Protein AF-0000000077426190 (afdb_homodimer)

Organism: Phakopsora pachyrhizi (NCBI:txid170000)

Foldseek 3Di:
DFLQFQWKWFWAFDQDDQDPVRPRPGDTATETEHQAQDGGQQQDFDDDPDPPAQGDDDFWKDFAPVVFVVVVLCVVLVFDWAFPPPPCQQEWEFELQQDIDDRVVRVVLLVLLCCQQQPQLLCCLVPPVLLVVLVPPPPDPPDDPPDDDPPPPDVCPPVVPSNPQNLAFQCNQCPPCVHTCSNPPPVDPVCNLVSVQSNQQCLLVQLAGRRFFHSNCPNVFDDHHDGMITRLSGCRVSRVSVVVVCVVVVHYYHYSWAWQAWEQDPVVRWIKTKIARRVVVPDDPDDCPDDDCCVVRSIDIDTHQFIARNFALLLCLVPQQPRYVVGDDLLLLLLSLQWDFGAKKKKKFFAPDALFDLPRFKYKYFFNDDPVPPPPPPPPPPPPPPPDDPPPDPDDDPPCPPPPPPVVPLPPPPPPVPPDLVVLLRQLRVGMWMKGACCVVHVTRMIMIIQGHRNLSSLQVDDQVSVQVSVLVSVCSRNVGPDDGDGTPDMDIDNQCPPSRRNGQWTGWTGFAPPDPVPPVCLVPPPPRSVSSSVVSNRHTHDLVSLCVNQDADSVLRYGYFYLSNDSHPTRHSSRSVVSVVVSVVSVCVVPVPPD/DFLQAQWKWFWAFDQDDQDPVRPRPGDTATETEHQAQDGGQQQDFDDDPDPPAQGDDDFWKDFADVVFVVVVLCVVLVFDWAFPPPPCQQEWEFELQQDIDDRVVRVVLLVLLCCQQQPQLLCCLVPPVLLVVLVDDVPDPPDDPPDDDPPVPDVCPPVVPSPPQNLAFQCNQCPPCVHTCSNPPPVDPVCNLVSVQSNQQCLLVQLAGRRFFHSNCPNVFDDHHDGMITRLSGCRVSRVSVVVVCVVVPHYYHYSWAWQAWEQDPVVRWIKTKIARRVVVPPDPDDCPDDDCCVVRSIDIDTHQFIARNFALLLCLVPQQPRYVVGDDLLLLLLSLQWDFGAKKKKKFFAPDALFDLPRFKYKYFFNDDPPPPPPPPPPPPPPPPPDDPPPPPDPDPDCPPPPPPVVPLPPPPPPVPPDLVVLLRQLRVGMWMKGACCVVHVTRMIMIIQGHRNLSSLQVDDQVSVQVSVLVSCCSRNVGPDDGDGGPDMDIDNQCPPSRRNGQWTGWTGFAPPDPVVPVCLVPPPPRSVSSSVVSNRHTHDLVSLCVNQDADSVLRYGYFYLSNDSHPTRHSSRSVVSVVVSVVSVCVVPVPPD

Secondary structure (DSSP, 8-state):
-GGGSSSEEEEEEE-----TTS----EEEEEEE-SSSSSSTT--EEPPSSTT---EES--EE---BT-HHHHHHHHTT---EE--STT--EEEE-TTS-BPPHHHHHHHHHHHHHIIIIIHHHHHHH-HHHHHTTS------------SGGGSGGGTTTTTGGGGTT-BHHHHHT-TTT-GGGTT---GGGHHHHHHHHHHTHHHHSS-TTTBBSTTTT-S---BS--EE-TTTTHHHHHHHHHHHHHTT-EEETTEEEEEEEE-TTT-PEEEEEEE-GGGSS---S-----------EEEEEESEEEE---HHHHHHHHHHHEESPPPHHHHHHHHHSEE--EEEEEEE-SS--S-TT-SEEEEPPP---TT---------------------------------SS--------TTS-HHHHHHHHTSS-EEEEE-HHHHSS-EEEEEEEHHHHHHHHTS-HHHHHHHHHHHHHHHH--SS-PPPPSEEEE--TTT-TTTSSS-EE-BPP--S---TT----TTS--HHHHHHHHTTSPP-THHHHHHHS-BTTTTEEE-SGGG-SSSTTSTHHHHHHHHHHHHHHHHHHHTT-/-GGGSSSEEEEEEE-----TTS----EEEEEEE-SSSSSSTT--EEPPSSTT---EES--EE---BT-HHHHHHHHTT---EE--STT--EEEE-TTS-BPPHHHHHHHHHHHHHIIIIIHHHHHHH-HHHHHTTS-TT---------SGGGSSTTTTTTTGGGGTT-BHHHHHT-TTT-GGGTT---GGGHHHHHHHHHHTHHHHSS-TTTBBSTTTT-S---BS--EE-TTTTHHHHHHHHHHHHHTT-EEETTEEEEEEEE-TTT-PEEEEEEE-GGGSS---S-----------EEEEEESEEEE---HHHHHHHHHHHEESPPPHHHHHHHHHSEE--EEEEEEE-SS--S-TT-SEEEEPPP---TT---------------------------------SS--------TTS-HHHHHHHHTSS-EEEEE-HHHHSS-EEEEEEEHHHHHHHHTS-HHHHHHHHHHHHHHHH--SSPPPPPSEEEE--TTT-TTTSSS-EE-BPP--S---TTS---TTS--HHHHHHHHTTSPP-THHHHHHHS-BTTTTEEE-SGGG-SSSTTSTHHHHHHHHHHHHHHHHHHHTT-

Nearest PDB structures (foldseek):
  5mbx-assembly1_A  TM=7.657E-01  e=1.603E-23  Mus musculus
  5lae-assembly1_A  TM=7.910E-01  e=3.169E-23  Mus musculus
  7oy0-assembly1_A-2  TM=7.481E-01  e=1.277E-23  Homo sapiens
  7oxl-assembly1_A-2  TM=7.812E-01  e=3.440E-22  Homo sapiens
  5lfo-assembly1_A  TM=7.514E-01  e=2.184E-22  Mus musculus

InterPro domains:
  IPR002937 Amine oxidase [PF01593] (1-588)
  IPR036188 FAD/NAD(P)-binding domain superfamily [G3DSA:3.50.50.60] (1-156)
  IPR036188 FAD/NAD(P)-binding domain superfamily [G3DSA:3.50.50.60] (511-596)
  IPR036188 FAD/NAD(P)-binding domain superfamily [SSF51905] (2-589)
  IPR050281 Flavin monoamine oxidase and related enzymes [PTHR10742] (1-592)

pLDDT: mean 73.96, std 25.02, range [17.58, 96.56]

Structure (mmCIF, N/CA/C/O backbone):
data_AF-0000000077426190-model_v1
#
loop_
_entity.id
_entity.type
_entity.pdbx_description
1 polymer 'Amine oxidase'
#
loop_
_atom_site.group_PDB
_atom_site.id
_atom_site.type_symbol
_atom_site.label_atom_id
_atom_site.label_alt_id
_atom_site.label_comp_id
_atom_site.label_asym_id
_atom_site.label_entity_id
_atom_site.label_seq_id
_atom_site.pdbx_PDB_ins_code
_atom_site.Cartn_x
_atom_site.Cartn_y
_atom_site.Cartn_z
_atom_site.occupancy
_atom_site.B_iso_or_equiv
_atom_site.auth_seq_id
_atom_site.auth_comp_id
_atom_site.auth_asym_id
_atom_site.auth_atom_id
_atom_site.pdbx_PDB_model_num
ATOM 1 N N . MET A 1 1 ? -5.074 -18.203 9.812 1 34.38 1 MET A N 1
ATOM 2 C CA . MET A 1 1 ? -5.418 -19.234 8.844 1 34.38 1 MET A CA 1
ATOM 3 C C . MET A 1 1 ? -6.039 -18.625 7.59 1 34.38 1 MET A C 1
ATOM 5 O O . MET A 1 1 ? -6.008 -19.234 6.516 1 34.38 1 MET A O 1
ATOM 9 N N . SER A 1 2 ? -6.602 -17.359 7.758 1 39.06 2 SER A N 1
ATOM 10 C CA . SER A 1 2 ? -7.559 -16.781 6.82 1 39.06 2 SER A CA 1
ATOM 11 C C . SER A 1 2 ? -6.938 -16.609 5.438 1 39.06 2 SER A C 1
ATOM 13 O O . SER A 1 2 ? -7.555 -16.938 4.426 1 39.06 2 SER A O 1
ATOM 15 N N . GLY A 1 3 ? -5.82 -16 5.387 1 39.69 3 GLY A N 1
ATOM 16 C CA . GLY A 1 3 ? -5.352 -15.695 4.043 1 39.69 3 GLY A CA 1
ATOM 17 C C . GLY A 1 3 ? -5.121 -16.922 3.191 1 39.69 3 GLY A C 1
ATOM 18 O O . GLY A 1 3 ? -5.145 -16.859 1.962 1 39.69 3 GLY A O 1
ATOM 19 N N . LEU A 1 4 ? -4.953 -17.984 3.916 1 38.72 4 LEU A N 1
ATOM 20 C CA . LEU A 1 4 ? -4.668 -19.219 3.195 1 38.72 4 LEU A CA 1
ATOM 21 C C . LEU A 1 4 ? -5.949 -20 2.922 1 38.72 4 LEU A C 1
ATOM 23 O O . LEU A 1 4 ? -5.934 -21 2.186 1 38.72 4 LEU A O 1
ATOM 27 N N . SER A 1 5 ? -7.066 -19.562 3.596 1 39.47 5 SER A N 1
ATOM 28 C CA . SER A 1 5 ? -8.352 -20.203 3.342 1 39.47 5 SER A CA 1
ATOM 29 C C . SER A 1 5 ? -9.203 -19.375 2.385 1 39.47 5 SER A C 1
ATOM 31 O O . SER A 1 5 ? -8.945 -18.172 2.195 1 39.47 5 SER A O 1
ATOM 33 N N . CYS A 1 6 ? -9.781 -19.938 1.296 1 40 6 CYS A N 1
ATOM 34 C CA . CYS A 1 6 ? -10.727 -19.281 0.404 1 40 6 CYS A CA 1
ATOM 35 C C . CYS A 1 6 ? -12.008 -18.906 1.143 1 40 6 CYS A C 1
ATOM 37 O O . CYS A 1 6 ? -13.094 -18.953 0.565 1 40 6 CYS A O 1
ATOM 39 N N . GLY A 1 7 ? -11.914 -18.672 2.443 1 46.66 7 GLY A N 1
ATOM 40 C CA . GLY A 1 7 ? -13.211 -18.547 3.088 1 46.66 7 GLY A CA 1
ATOM 41 C C . GLY A 1 7 ? -13.391 -17.234 3.826 1 46.66 7 GLY A C 1
ATOM 42 O O . GLY A 1 7 ? -12.633 -16.281 3.604 1 46.66 7 GLY A O 1
ATOM 43 N N . LEU A 1 8 ? -14.68 -17.062 4.18 1 47.75 8 LEU A N 1
ATOM 44 C CA . LEU A 1 8 ? -15.117 -15.977 5.047 1 47.75 8 LEU A CA 1
ATOM 45 C C . LEU A 1 8 ? -14.766 -16.266 6.5 1 47.75 8 LEU A C 1
ATOM 47 O O . LEU A 1 8 ? -14.922 -17.391 6.973 1 47.75 8 LEU A O 1
ATOM 51 N N . GLU A 1 9 ? -13.836 -15.453 7.055 1 51.62 9 GLU A N 1
ATOM 52 C CA . GLU A 1 9 ? -13.688 -15.5 8.508 1 51.62 9 GLU A CA 1
ATOM 53 C C . GLU A 1 9 ? -14.68 -14.57 9.195 1 51.62 9 GLU A C 1
ATOM 55 O O . GLU A 1 9 ? -14.766 -13.383 8.867 1 51.62 9 GLU A O 1
ATOM 60 N N . LEU A 1 10 ? -15.75 -15.266 9.797 1 47.53 10 LEU A N 1
ATOM 61 C CA . LEU A 1 10 ? -16.797 -14.555 10.516 1 47.53 10 LEU A CA 1
ATOM 62 C C . LEU A 1 10 ? -16.453 -14.414 11.992 1 47.53 10 LEU A C 1
ATOM 64 O O . LEU A 1 10 ? -16 -15.375 12.625 1 47.53 10 LEU A O 1
ATOM 68 N N . LEU A 1 11 ? -16.219 -13.109 12.523 1 47.38 11 LEU A N 1
ATOM 69 C CA . LEU A 1 11 ? -15.867 -12.867 13.922 1 47.38 11 LEU A CA 1
ATOM 70 C C . LEU A 1 11 ? -17.078 -12.359 14.703 1 47.38 11 LEU A C 1
ATOM 72 O O . LEU A 1 11 ? -17.797 -11.477 14.242 1 47.38 11 LEU A O 1
ATOM 76 N N . ASN A 1 12 ? -17.734 -13.133 15.648 1 35 12 ASN A N 1
ATOM 77 C CA . ASN A 1 12 ? -18.703 -12.641 16.625 1 35 12 ASN A CA 1
ATOM 78 C C . ASN A 1 12 ? -18.016 -12.336 17.969 1 35 12 ASN A C 1
ATOM 80 O O . ASN A 1 12 ? -17.281 -13.164 18.5 1 35 12 ASN A O 1
ATOM 84 N N . SER A 1 13 ? -17.922 -10.984 18.25 1 36.66 13 SER A N 1
ATOM 85 C CA . SER A 1 13 ? -17.375 -10.602 19.547 1 36.66 13 SER A CA 1
ATOM 86 C C . SER A 1 13 ? -18.203 -11.172 20.688 1 36.66 13 SER A C 1
ATOM 88 O O . SER A 1 13 ? -19.438 -11.133 20.641 1 36.66 13 SER A O 1
ATOM 90 N N . ARG A 1 14 ? -17.891 -12.273 21.203 1 36.06 14 ARG A N 1
ATOM 91 C CA . ARG A 1 14 ? -18.578 -12.656 22.438 1 36.06 14 ARG A CA 1
ATOM 92 C C . ARG A 1 14 ? -17.828 -12.125 23.656 1 36.06 14 ARG A C 1
ATOM 94 O O . ARG A 1 14 ? -16.594 -12.172 23.703 1 36.06 14 ARG A O 1
ATOM 101 N N . HIS A 1 15 ? -18.406 -11.125 24.234 1 34.28 15 HIS A N 1
ATOM 102 C CA . HIS A 1 15 ? -17.906 -10.766 25.562 1 34.28 15 HIS A CA 1
ATOM 103 C C . HIS A 1 15 ? -17.922 -11.953 26.5 1 34.28 15 HIS A C 1
ATOM 105 O O . HIS A 1 15 ? -18.984 -12.523 26.781 1 34.28 15 HIS A O 1
ATOM 111 N N . ARG A 1 16 ? -17.172 -12.969 26.25 1 34.31 16 ARG A N 1
ATOM 112 C CA . ARG A 1 16 ? -17.266 -13.914 27.344 1 34.31 16 ARG A CA 1
ATOM 113 C C . ARG A 1 16 ? -16.797 -13.289 28.656 1 34.31 16 ARG A C 1
ATOM 115 O O . ARG A 1 16 ? -15.992 -12.352 28.641 1 34.31 16 ARG A O 1
ATOM 122 N N . GLY A 1 17 ? -17.438 -13.859 29.859 1 31.78 17 GLY A N 1
ATOM 123 C CA . GLY A 1 17 ? -17.25 -13.578 31.266 1 31.78 17 GLY A CA 1
ATOM 124 C C . GLY A 1 17 ? -15.797 -13.375 31.656 1 31.78 17 GLY A C 1
ATOM 125 O O . GLY A 1 17 ? -14.898 -13.594 30.828 1 31.78 17 GLY A O 1
ATOM 126 N N . GLU A 1 18 ? -15.602 -13.25 33.094 1 35.25 18 GLU A N 1
ATOM 127 C CA . GLU A 1 18 ? -14.539 -13.016 34.062 1 35.25 18 GLU A CA 1
ATOM 128 C C . GLU A 1 18 ? -13.398 -14.016 33.906 1 35.25 18 GLU A C 1
ATOM 130 O O . GLU A 1 18 ? -13.594 -15.227 34 1 35.25 18 GLU A O 1
ATOM 135 N N . GLY A 1 19 ? -12.625 -13.82 32.906 1 35.25 19 GLY A N 1
ATOM 136 C CA . GLY A 1 19 ? -11.5 -14.703 33.188 1 35.25 19 GLY A CA 1
ATOM 137 C C . GLY A 1 19 ? -11.031 -14.648 34.625 1 35.25 19 GLY A C 1
ATOM 138 O O . GLY A 1 19 ? -11.484 -13.805 35.406 1 35.25 19 GLY A O 1
ATOM 139 N N . ALA A 1 20 ? -10.445 -15.719 35.25 1 35.97 20 ALA A N 1
ATOM 140 C CA . ALA A 1 20 ? -10.023 -15.727 36.625 1 35.97 20 ALA A CA 1
ATOM 141 C C . ALA A 1 20 ? -9.492 -14.359 37.062 1 35.97 20 ALA A C 1
ATOM 143 O O . ALA A 1 20 ? -9.68 -13.938 38.188 1 35.97 20 ALA A O 1
ATOM 144 N N . ASP A 1 21 ? -8.508 -13.781 36.312 1 38.62 21 ASP A N 1
ATOM 145 C CA . ASP A 1 21 ? -7.898 -12.562 36.844 1 38.62 21 ASP A CA 1
ATOM 146 C C . ASP A 1 21 ? -8.719 -11.336 36.438 1 38.62 21 ASP A C 1
ATOM 148 O O . ASP A 1 21 ? -8.281 -10.195 36.656 1 38.62 21 ASP A O 1
ATOM 152 N N . GLY A 1 22 ? -9.922 -11.375 36.062 1 40.72 22 GLY A N 1
ATOM 153 C CA . GLY A 1 22 ? -10.789 -10.234 35.844 1 40.72 22 GLY A CA 1
ATOM 154 C C . GLY A 1 22 ? -10.609 -9.602 34.469 1 40.72 22 GLY A C 1
ATOM 155 O O . GLY A 1 22 ? -11.227 -8.578 34.156 1 40.72 22 GLY A O 1
ATOM 156 N N . LYS A 1 23 ? -9.469 -9.883 33.844 1 41.5 23 LYS A N 1
ATOM 157 C CA . LYS A 1 23 ? -9.242 -9.195 32.594 1 41.5 23 LYS A CA 1
ATOM 158 C C . LYS A 1 23 ? -10.117 -9.766 31.484 1 41.5 23 LYS A C 1
ATOM 160 O O . LYS A 1 23 ? -10.289 -10.984 31.391 1 41.5 23 LYS A O 1
ATOM 165 N N . TRP A 1 24 ? -11.07 -9.078 31.078 1 38.72 24 TRP A N 1
ATOM 166 C CA . TRP A 1 24 ? -12.008 -9.344 30 1 38.72 24 TRP A CA 1
ATOM 167 C C . TRP A 1 24 ? -11.273 -9.719 28.719 1 38.72 24 TRP A C 1
ATOM 169 O O . TRP A 1 24 ? -10.391 -8.992 28.266 1 38.72 24 TRP A O 1
ATOM 179 N N . GLN A 1 25 ? -10.828 -10.945 28.641 1 46 25 GLN A N 1
ATOM 180 C CA . GLN A 1 25 ? -10.266 -11.258 27.328 1 46 25 GLN A CA 1
ATOM 181 C C . GLN A 1 25 ? -11.367 -11.398 26.281 1 46 25 GLN A C 1
ATOM 183 O O . GLN A 1 25 ? -12.281 -12.203 26.438 1 46 25 GLN A O 1
ATOM 188 N N . LYS A 1 26 ? -11.844 -10.398 25.719 1 52.44 26 LYS A N 1
ATOM 189 C CA . LYS A 1 26 ? -12.789 -10.477 24.609 1 52.44 26 LYS A CA 1
ATOM 190 C C . LYS A 1 26 ? -12.359 -11.531 23.594 1 52.44 26 LYS A C 1
ATOM 192 O O . LYS A 1 26 ? -11.188 -11.578 23.203 1 52.44 26 LYS A O 1
ATOM 197 N N . ARG A 1 27 ? -13.25 -12.703 23.656 1 62.97 27 ARG A N 1
ATOM 198 C CA . ARG A 1 27 ? -12.961 -13.797 22.734 1 62.97 27 ARG A CA 1
ATOM 199 C C . ARG A 1 27 ? -13.836 -13.727 21.5 1 62.97 27 ARG A C 1
ATOM 201 O O . ARG A 1 27 ? -14.961 -13.227 21.547 1 62.97 27 ARG A O 1
ATOM 208 N N . PHE A 1 28 ? -13.242 -13.789 20.312 1 74.5 28 PHE A N 1
ATOM 209 C CA . PHE A 1 28 ? -13.93 -13.859 19.031 1 74.5 28 PHE A CA 1
ATOM 210 C C . PHE A 1 28 ? -14.312 -15.297 18.703 1 74.5 28 PHE A C 1
ATOM 212 O O . PHE A 1 28 ? -13.547 -16.234 18.969 1 74.5 28 PHE A O 1
ATOM 219 N N . ARG A 1 29 ? -15.633 -15.523 18.484 1 81.56 29 ARG A N 1
ATOM 220 C CA . ARG A 1 29 ? -15.977 -16.766 17.797 1 81.56 29 ARG A CA 1
ATOM 221 C C . ARG A 1 29 ? -15.711 -16.656 16.297 1 81.56 29 ARG A C 1
ATOM 223 O O . ARG A 1 29 ? -16.266 -15.766 15.633 1 81.56 29 ARG A O 1
ATOM 230 N N . VAL A 1 30 ? -14.82 -17.5 15.867 1 86.38 30 VAL A N 1
ATOM 231 C CA . VAL A 1 30 ? -14.398 -17.391 14.477 1 86.38 30 VAL A CA 1
ATOM 232 C C . VAL A 1 30 ? -14.859 -18.625 13.695 1 86.38 30 VAL A C 1
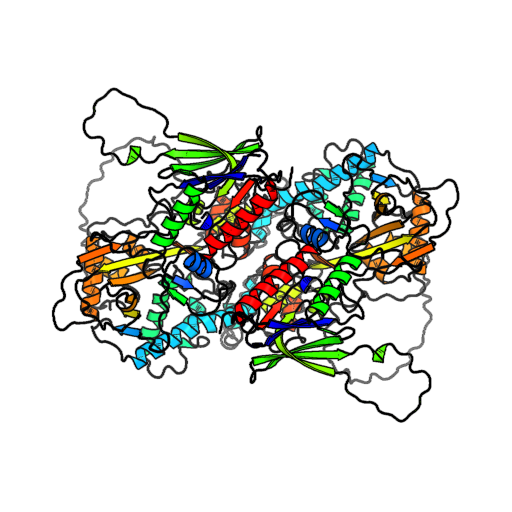ATOM 234 O O . VAL A 1 30 ? -14.711 -19.75 14.156 1 86.38 30 VAL A O 1
ATOM 237 N N . GLN A 1 31 ? -15.484 -18.406 12.586 1 88.38 31 GLN A N 1
ATOM 238 C CA . GLN A 1 31 ? -15.898 -19.484 11.688 1 88.38 31 GLN A CA 1
ATOM 239 C C . GLN A 1 31 ? -15.305 -19.281 10.297 1 88.38 31 GLN A C 1
ATOM 241 O O . GLN A 1 31 ? -15.156 -18.156 9.836 1 88.38 31 GLN A O 1
ATOM 246 N N . ILE A 1 32 ? -14.984 -20.422 9.648 1 89.31 32 ILE A N 1
ATOM 247 C CA . ILE A 1 32 ? -14.477 -20.406 8.281 1 89.31 32 ILE A CA 1
ATOM 248 C C . ILE A 1 32 ? -15.438 -21.172 7.371 1 89.31 32 ILE A C 1
ATOM 250 O O . ILE A 1 32 ? -15.867 -22.281 7.699 1 89.31 32 ILE A O 1
ATOM 254 N N . VAL A 1 33 ? -15.852 -20.562 6.309 1 89.81 33 VAL A N 1
ATOM 255 C CA . VAL A 1 33 ? -16.672 -21.203 5.297 1 89.81 33 VAL A CA 1
ATOM 256 C C . VAL A 1 33 ? -15.836 -21.5 4.059 1 89.81 33 VAL A C 1
ATOM 258 O O . VAL A 1 33 ? -15.219 -20.609 3.48 1 89.81 33 VAL A O 1
ATOM 261 N N . GLU A 1 34 ? -15.75 -22.734 3.699 1 89.5 34 GLU A N 1
ATOM 262 C CA . GLU A 1 34 ? -14.969 -23.219 2.561 1 89.5 34 GLU A CA 1
ATOM 263 C C . GLU A 1 34 ? -15.828 -24.016 1.589 1 89.5 34 GLU A C 1
ATOM 265 O O . GLU A 1 34 ? -16.562 -24.906 1.999 1 89.5 34 GLU A O 1
ATOM 270 N N . ALA A 1 35 ? -15.766 -23.609 0.354 1 90.5 35 ALA A N 1
ATOM 271 C CA . ALA A 1 35 ? -16.594 -24.25 -0.662 1 90.5 35 ALA A CA 1
ATOM 272 C C . ALA A 1 35 ? -16.094 -25.672 -0.938 1 90.5 35 ALA A C 1
ATOM 274 O O . ALA A 1 35 ? -16.891 -26.562 -1.279 1 90.5 35 ALA A O 1
ATOM 275 N N . ARG A 1 36 ? -14.844 -25.906 -0.743 1 88 36 ARG A N 1
ATOM 276 C CA . ARG A 1 36 ? -14.227 -27.188 -1.028 1 88 36 ARG A CA 1
ATOM 277 C C . ARG A 1 36 ? -14.438 -28.172 0.128 1 88 36 ARG A C 1
ATOM 279 O O . ARG A 1 36 ? -14.922 -27.781 1.193 1 88 36 ARG A O 1
ATOM 286 N N . ASP A 1 37 ? -14.133 -29.438 -0.072 1 86.94 37 ASP A N 1
ATOM 287 C CA . ASP A 1 37 ? -14.25 -30.484 0.948 1 86.94 37 ASP A CA 1
ATOM 288 C C . ASP A 1 37 ? -12.953 -30.625 1.738 1 86.94 37 ASP A C 1
ATOM 290 O O . ASP A 1 37 ? -12.766 -31.625 2.441 1 86.94 37 ASP A O 1
ATOM 294 N N . ARG A 1 38 ? -12.094 -29.672 1.536 1 82.62 38 ARG A N 1
ATOM 295 C CA . ARG A 1 38 ? -10.797 -29.672 2.203 1 82.62 38 ARG A CA 1
ATOM 296 C C . ARG A 1 38 ? -10.383 -28.281 2.629 1 82.62 38 ARG A C 1
ATOM 298 O O . ARG A 1 38 ? -10.93 -27.281 2.141 1 82.62 38 ARG A O 1
ATOM 305 N N . PHE A 1 39 ? -9.258 -28.25 3.473 1 78.69 39 PHE A N 1
ATOM 306 C CA . PHE A 1 39 ? -8.641 -27 3.887 1 78.69 39 PHE A CA 1
ATOM 307 C C . PHE A 1 39 ? -7.566 -26.562 2.895 1 78.69 39 PHE A C 1
ATOM 309 O O . PHE A 1 39 ? -7.035 -27.391 2.152 1 78.69 39 PHE A O 1
ATOM 316 N N . GLY A 1 40 ? -7.348 -25.25 2.9 1 80.19 40 GLY A N 1
ATOM 317 C CA . GLY A 1 40 ? -6.133 -24.797 2.244 1 80.19 40 GLY A CA 1
ATOM 318 C C . GLY A 1 40 ? -6.398 -24 0.983 1 80.19 40 GLY A C 1
ATOM 319 O O . GLY A 1 40 ? -5.469 -23.484 0.355 1 80.19 40 GLY A O 1
ATOM 320 N N . GLY A 1 41 ? -7.652 -23.875 0.563 1 81.25 41 GLY A N 1
ATOM 321 C CA . GLY A 1 41 ? -7.957 -23.078 -0.618 1 81.25 41 GLY A CA 1
ATOM 322 C C . GLY A 1 41 ? -7.238 -23.562 -1.863 1 81.25 41 GLY A C 1
ATOM 323 O O . GLY A 1 41 ? -7.355 -24.734 -2.232 1 81.25 41 GLY A O 1
ATOM 324 N N . ARG A 1 42 ? -6.34 -22.75 -2.346 1 81 42 ARG A N 1
ATOM 325 C CA . ARG A 1 42 ? -5.645 -23.094 -3.578 1 81 42 ARG A CA 1
ATOM 326 C C . ARG A 1 42 ? -4.375 -23.891 -3.281 1 81 42 ARG A C 1
ATOM 328 O O . ARG A 1 42 ? -3.686 -24.328 -4.199 1 81 42 ARG A O 1
ATOM 335 N N . ILE A 1 43 ? -4.137 -24.031 -2.033 1 80.38 43 ILE A N 1
ATOM 336 C CA . ILE A 1 43 ? -3.074 -24.953 -1.659 1 80.38 43 ILE A CA 1
ATOM 337 C C . ILE A 1 43 ? -3.605 -26.391 -1.678 1 80.38 43 ILE A C 1
ATOM 339 O O . ILE A 1 43 ? -4.301 -26.812 -0.751 1 80.38 43 ILE A O 1
ATOM 343 N N . ASN A 1 44 ? -3.527 -27.016 -2.852 1 72.88 44 ASN A N 1
ATOM 344 C CA . ASN A 1 44 ? -4.055 -28.359 -3.025 1 72.88 44 ASN A CA 1
ATOM 345 C C . ASN A 1 44 ? -2.941 -29.406 -3.027 1 72.88 44 ASN A C 1
ATOM 347 O O . ASN A 1 44 ? -2.01 -29.312 -3.828 1 72.88 44 ASN A O 1
ATOM 351 N N . SER A 1 45 ? -2.855 -30.109 -1.947 1 62.62 45 SER A N 1
ATOM 352 C CA . SER A 1 45 ? -1.896 -31.203 -1.994 1 62.62 45 SER A CA 1
ATOM 353 C C . SER A 1 45 ? -2.594 -32.531 -2.23 1 62.62 45 SER A C 1
ATOM 355 O O . SER A 1 45 ? -3.562 -32.875 -1.541 1 62.62 45 SER A O 1
ATOM 357 N N . SER A 1 46 ? -2.555 -33 -3.498 1 59.84 46 SER A N 1
ATOM 358 C CA . SER A 1 46 ? -3.098 -34.312 -3.797 1 59.84 46 SER A CA 1
ATOM 359 C C . SER A 1 46 ? -2.266 -35.406 -3.145 1 59.84 46 SER A C 1
ATOM 361 O O . SER A 1 46 ? -1.044 -35.281 -3.033 1 59.84 46 SER A O 1
ATOM 363 N N . ARG A 1 47 ? -3 -36.281 -2.424 1 59.88 47 ARG A N 1
ATOM 364 C CA . ARG A 1 47 ? -2.346 -37.438 -1.789 1 59.88 47 ARG A CA 1
ATOM 365 C C . ARG A 1 47 ? -2.027 -38.531 -2.809 1 59.88 47 ARG A C 1
ATOM 367 O O . ARG A 1 47 ? -2.818 -38.781 -3.721 1 59.88 47 ARG A O 1
ATOM 374 N N . TRP A 1 48 ? -0.726 -38.812 -2.9 1 60.97 48 TRP A N 1
ATOM 375 C CA . TRP A 1 48 ? -0.365 -40 -3.676 1 60.97 48 TRP A CA 1
ATOM 376 C C . TRP A 1 48 ? -1.126 -41.219 -3.182 1 60.97 48 TRP A C 1
ATOM 378 O O . TRP A 1 48 ? -1.596 -41.25 -2.043 1 60.97 48 TRP A O 1
ATOM 388 N N . SER A 1 49 ? -1.592 -42.062 -4.145 1 50.16 49 SER A N 1
ATOM 389 C CA . SER A 1 49 ? -2.295 -43.312 -3.807 1 50.16 49 SER A CA 1
ATOM 390 C C . SER A 1 49 ? -1.542 -44.094 -2.744 1 50.16 49 SER A C 1
ATOM 392 O O . SER A 1 49 ? -2.15 -44.812 -1.96 1 50.16 49 SER A O 1
ATOM 394 N N . ILE A 1 50 ? -0.278 -44.156 -2.875 1 46.44 50 ILE A N 1
ATOM 395 C CA . ILE A 1 50 ? 0.416 -45.031 -1.939 1 46.44 50 ILE A CA 1
ATOM 396 C C . ILE A 1 50 ? 0.425 -44.406 -0.549 1 46.44 50 ILE A C 1
ATOM 398 O O . ILE A 1 50 ? 0.696 -43.219 -0.406 1 46.44 50 ILE A O 1
ATOM 402 N N . GLU A 1 51 ? 0.02 -45.062 0.392 1 47.34 51 GLU A N 1
ATOM 403 C CA . GLU A 1 51 ? -0.16 -44.781 1.811 1 47.34 51 GLU A CA 1
ATOM 404 C C . GLU A 1 51 ? 1.052 -44.031 2.381 1 47.34 51 GLU A C 1
ATOM 406 O O . GLU A 1 51 ? 2.193 -44.406 2.111 1 47.34 51 GLU A O 1
ATOM 411 N N . GLY A 1 52 ? 0.985 -42.938 3.102 1 46.88 52 GLY A N 1
ATOM 412 C CA . GLY A 1 52 ? 1.941 -42.219 3.916 1 46.88 52 GLY A CA 1
ATOM 413 C C . GLY A 1 52 ? 2.596 -41.062 3.18 1 46.88 52 GLY A C 1
ATOM 414 O O . GLY A 1 52 ? 3.332 -40.281 3.775 1 46.88 52 GLY A O 1
ATOM 415 N N . ASP A 1 53 ? 2.592 -41.188 1.843 1 51.47 53 ASP A N 1
ATOM 416 C CA . ASP A 1 53 ? 3.457 -40.25 1.137 1 51.47 53 ASP A CA 1
ATOM 417 C C . ASP A 1 53 ? 2.76 -38.906 0.941 1 51.47 53 ASP A C 1
ATOM 419 O O . ASP A 1 53 ? 1.555 -38.844 0.688 1 51.47 53 ASP A O 1
ATOM 423 N N . THR A 1 54 ? 3.447 -37.938 1.468 1 53.06 54 THR A N 1
ATOM 424 C CA . THR A 1 54 ? 3.039 -36.562 1.499 1 53.06 54 THR A CA 1
ATOM 425 C C . THR A 1 54 ? 2.803 -36.031 0.086 1 53.06 54 THR A C 1
ATOM 427 O O . THR A 1 54 ? 3.506 -36.406 -0.85 1 53.06 54 THR A O 1
ATOM 430 N N . GLY A 1 55 ? 1.571 -35.656 -0.14 1 53.03 55 GLY A N 1
ATOM 431 C CA . GLY A 1 55 ? 1.01 -35.094 -1.355 1 53.03 55 GLY A CA 1
ATOM 432 C C . GLY A 1 55 ? 1.864 -34 -1.949 1 53.03 55 GLY A C 1
ATOM 433 O O . GLY A 1 55 ? 2.6 -33.312 -1.229 1 53.03 55 GLY A O 1
ATOM 434 N N . LEU A 1 56 ? 2.424 -34.344 -3.191 1 53.62 56 LEU A N 1
ATOM 435 C CA . LEU A 1 56 ? 3.047 -33.281 -3.967 1 53.62 56 LEU A CA 1
ATOM 436 C C . LEU A 1 56 ? 1.994 -32.469 -4.691 1 53.62 56 LEU A C 1
ATOM 438 O O . LEU A 1 56 ? 0.973 -33 -5.133 1 53.62 56 LEU A O 1
ATOM 442 N N . GLY A 1 57 ? 1.747 -31.141 -4.328 1 54.94 57 GLY A N 1
ATOM 443 C CA . GLY A 1 57 ? 0.713 -30.312 -4.93 1 54.94 57 GLY A CA 1
ATOM 444 C C . GLY A 1 57 ? 1.224 -28.953 -5.395 1 54.94 57 GLY A C 1
ATOM 445 O O . GLY A 1 57 ? 2.34 -28.859 -5.902 1 54.94 57 GLY A O 1
ATOM 446 N N . SER A 1 58 ? 0.382 -27.922 -5.207 1 57.56 58 SER A N 1
ATOM 447 C CA . SER A 1 58 ? 0.321 -26.609 -5.82 1 57.56 58 SER A CA 1
ATOM 448 C C . SER A 1 58 ? 1.465 -25.719 -5.34 1 57.56 58 SER A C 1
ATOM 450 O O . SER A 1 58 ? 2.182 -25.125 -6.152 1 57.56 58 SER A O 1
ATOM 452 N N . TYR A 1 59 ? 1.636 -25.469 -4.082 1 60.19 59 TYR A N 1
ATOM 453 C CA . TYR A 1 59 ? 2.625 -24.5 -3.605 1 60.19 59 TYR A CA 1
ATOM 454 C C . TYR A 1 59 ? 3.668 -25.188 -2.727 1 60.19 59 TYR A C 1
ATOM 456 O O . TYR A 1 59 ? 3.322 -25.953 -1.827 1 60.19 59 TYR A O 1
ATOM 464 N N . CYS A 1 60 ? 4.969 -24.953 -3.119 1 76.31 60 CYS A N 1
ATOM 465 C CA . CYS A 1 60 ? 5.977 -25.641 -2.318 1 76.31 60 CYS A CA 1
ATOM 466 C C . CYS A 1 60 ? 7.141 -24.703 -1.994 1 76.31 60 CYS A C 1
ATOM 468 O O . CYS A 1 60 ? 8.094 -25.109 -1.328 1 76.31 60 CYS A O 1
ATOM 470 N N . PHE A 1 61 ? 6.941 -23.484 -2.396 1 86 61 PHE A N 1
ATOM 471 C CA . PHE A 1 61 ? 8.102 -22.609 -2.223 1 86 61 PHE A CA 1
ATOM 472 C C . PHE A 1 61 ? 7.832 -21.562 -1.153 1 86 61 PHE A C 1
ATOM 474 O O . PHE A 1 61 ? 6.699 -21.094 -0.995 1 86 61 PHE A O 1
ATOM 481 N N . ILE A 1 62 ? 8.812 -21.281 -0.381 1 89.31 62 ILE A N 1
ATOM 482 C CA . ILE A 1 62 ? 8.914 -20.031 0.37 1 89.31 62 ILE A CA 1
ATOM 483 C C . ILE A 1 62 ? 9.992 -19.141 -0.242 1 89.31 62 ILE A C 1
ATOM 485 O O . ILE A 1 62 ? 11.164 -19.531 -0.298 1 89.31 62 ILE A O 1
ATOM 489 N N . HIS A 1 63 ? 9.547 -17.984 -0.75 1 89.94 63 HIS A N 1
ATOM 490 C CA . HIS A 1 63 ? 10.477 -17.078 -1.418 1 89.94 63 HIS A CA 1
ATOM 491 C C . HIS A 1 63 ? 11.125 -16.109 -0.423 1 89.94 63 HIS A C 1
ATOM 493 O O . HIS A 1 63 ? 10.438 -15.281 0.179 1 89.94 63 HIS A O 1
ATOM 499 N N . GLY A 1 64 ? 12.445 -16.25 -0.212 1 89.56 64 GLY A N 1
ATOM 500 C CA . GLY A 1 64 ? 13.172 -15.406 0.732 1 89.56 64 GLY A CA 1
ATOM 501 C C . GLY A 1 64 ? 12.945 -15.805 2.178 1 89.56 64 GLY A C 1
ATOM 502 O O . GLY A 1 64 ? 11.82 -15.727 2.68 1 89.56 64 GLY A O 1
ATOM 503 N N . ILE A 1 65 ? 13.969 -16.156 2.881 1 89.5 65 ILE A N 1
ATOM 504 C CA . ILE A 1 65 ? 13.789 -16.688 4.234 1 89.5 65 ILE A CA 1
ATOM 505 C C . ILE A 1 65 ? 13.992 -15.562 5.25 1 89.5 65 ILE A C 1
ATOM 507 O O . ILE A 1 65 ? 13.602 -15.688 6.41 1 89.5 65 ILE A O 1
ATOM 511 N N . ASN A 1 66 ? 14.586 -14.445 4.816 1 86.19 66 ASN A N 1
ATOM 512 C CA . ASN A 1 66 ? 14.914 -13.391 5.773 1 86.19 66 ASN A CA 1
ATOM 513 C C . ASN A 1 66 ? 13.664 -12.672 6.266 1 86.19 66 ASN A C 1
ATOM 515 O O . ASN A 1 66 ? 12.992 -11.984 5.492 1 86.19 66 ASN A O 1
ATOM 519 N N . GLY A 1 67 ? 13.391 -12.859 7.539 1 85.62 67 GLY A N 1
ATOM 520 C CA . GLY A 1 67 ? 12.258 -12.172 8.141 1 85.62 67 GLY A CA 1
ATOM 521 C C . GLY A 1 67 ? 10.922 -12.656 7.617 1 85.62 67 GLY A C 1
ATOM 522 O O . GLY A 1 67 ? 9.906 -11.969 7.762 1 85.62 67 GLY A O 1
ATOM 523 N N . ASN A 1 68 ? 10.961 -13.734 6.992 1 90.44 68 ASN A N 1
ATOM 524 C CA . ASN A 1 68 ? 9.742 -14.297 6.406 1 90.44 68 ASN A CA 1
ATOM 525 C C . ASN A 1 68 ? 8.875 -14.977 7.461 1 90.44 68 ASN A C 1
ATOM 527 O O . ASN A 1 68 ? 9.305 -15.953 8.086 1 90.44 68 ASN A O 1
ATOM 531 N N . PRO A 1 69 ? 7.691 -14.453 7.648 1 87.94 69 PRO A N 1
ATOM 532 C CA . PRO A 1 69 ? 6.848 -15.008 8.711 1 87.94 69 PRO A CA 1
ATOM 533 C C . PRO A 1 69 ? 6.469 -16.469 8.461 1 87.94 69 PRO A C 1
ATOM 535 O O . PRO A 1 69 ? 6.133 -17.188 9.398 1 87.94 69 PRO A O 1
ATOM 538 N N . LEU A 1 70 ? 6.508 -16.953 7.27 1 90.06 70 LEU A N 1
ATOM 539 C CA . LEU A 1 70 ? 6.199 -18.344 6.98 1 90.06 70 LEU A CA 1
ATOM 540 C C . LEU A 1 70 ? 7.285 -19.266 7.527 1 90.06 70 LEU A C 1
ATOM 542 O O . LEU A 1 70 ? 7.016 -20.422 7.859 1 90.06 70 LEU A O 1
ATOM 546 N N . ILE A 1 71 ? 8.508 -18.734 7.562 1 90 71 ILE A N 1
ATOM 547 C CA . ILE A 1 71 ? 9.594 -19.516 8.156 1 90 71 ILE A CA 1
ATOM 548 C C . ILE A 1 71 ? 9.328 -19.719 9.641 1 90 71 ILE A C 1
ATOM 550 O O . ILE A 1 71 ? 9.5 -20.828 10.164 1 90 71 ILE A O 1
ATOM 554 N N . GLU A 1 72 ? 8.875 -18.641 10.25 1 87.44 72 GLU A N 1
ATOM 555 C CA . GLU A 1 72 ? 8.5 -18.75 11.656 1 87.44 72 GLU A CA 1
ATOM 556 C C . GLU A 1 72 ? 7.352 -19.734 11.852 1 87.44 72 GLU A C 1
ATOM 558 O O . GLU A 1 72 ? 7.328 -20.484 12.836 1 87.44 72 GLU A O 1
ATOM 563 N N . LEU A 1 73 ? 6.441 -19.672 10.984 1 88 73 LEU A N 1
ATOM 564 C CA . LEU A 1 73 ? 5.297 -20.562 11.055 1 88 73 LEU A CA 1
ATOM 565 C C . LEU A 1 73 ? 5.734 -22.016 10.898 1 88 73 LEU A C 1
ATOM 567 O O . LEU A 1 73 ? 5.246 -22.906 11.609 1 88 73 LEU A O 1
ATOM 571 N N . CYS A 1 74 ? 6.598 -22.281 9.945 1 91.06 74 CYS A N 1
ATOM 572 C CA . CYS A 1 74 ? 7.133 -23.625 9.75 1 91.06 74 CYS A CA 1
ATOM 573 C C . CYS A 1 74 ? 7.836 -24.125 11 1 91.06 74 CYS A C 1
ATOM 575 O O . CYS A 1 74 ? 7.684 -25.281 11.391 1 91.06 74 CYS A O 1
ATOM 577 N N . ASN A 1 75 ? 8.555 -23.219 11.633 1 91.31 75 ASN A N 1
ATOM 578 C CA . ASN A 1 75 ? 9.227 -23.578 12.875 1 91.31 75 ASN A CA 1
ATOM 579 C C . ASN A 1 75 ? 8.227 -23.891 13.992 1 91.31 75 ASN A C 1
ATOM 581 O O . ASN A 1 75 ? 8.391 -24.859 14.719 1 91.31 75 ASN A O 1
ATOM 585 N N . GLN A 1 76 ? 7.238 -23.094 14.07 1 90.06 76 GLN A N 1
ATOM 586 C CA . GLN A 1 76 ? 6.219 -23.25 15.102 1 90.06 76 GLN A CA 1
ATOM 587 C C . GLN A 1 76 ? 5.508 -24.594 14.969 1 90.06 76 GLN A C 1
ATOM 589 O O . GLN A 1 76 ? 5.156 -25.219 15.977 1 90.06 76 GLN A O 1
ATOM 594 N N . PHE A 1 77 ? 5.301 -25.062 13.805 1 90.5 77 PHE A N 1
ATOM 595 C CA . PHE A 1 77 ? 4.539 -26.281 13.578 1 90.5 77 PHE A CA 1
ATOM 596 C C . PHE A 1 77 ? 5.469 -27.438 13.227 1 90.5 77 PHE A C 1
ATOM 598 O O . PHE A 1 77 ? 5.008 -28.5 12.812 1 90.5 77 PHE A O 1
ATOM 605 N N . ASP A 1 78 ? 6.75 -27.219 13.312 1 91.69 78 ASP A N 1
ATOM 606 C CA . ASP A 1 78 ? 7.777 -28.234 13.102 1 91.69 78 ASP A CA 1
ATOM 607 C C . ASP A 1 78 ? 7.695 -28.812 11.688 1 91.69 78 ASP A C 1
ATOM 609 O O . ASP A 1 78 ? 7.641 -30.031 11.516 1 91.69 78 ASP A O 1
ATOM 613 N N . GLU A 1 79 ? 7.562 -27.984 10.758 1 89.56 79 GLU A N 1
ATOM 614 C CA . GLU A 1 79 ? 7.586 -28.375 9.352 1 89.56 79 GLU A CA 1
ATOM 615 C C . GLU A 1 79 ? 8.961 -28.156 8.742 1 89.56 79 GLU A C 1
ATOM 617 O O . GLU A 1 79 ? 9.492 -27.047 8.773 1 89.56 79 GLU A O 1
ATOM 622 N N . PRO A 1 80 ? 9.555 -29.188 8.203 1 89.56 80 PRO A N 1
ATOM 623 C CA . PRO A 1 80 ? 10.906 -29.047 7.652 1 89.56 80 PRO A CA 1
ATOM 624 C C . PRO A 1 80 ? 10.945 -28.219 6.375 1 89.56 80 PRO A C 1
ATOM 626 O O . PRO A 1 80 ? 9.969 -28.188 5.625 1 89.56 80 PRO A O 1
ATOM 629 N N . ILE A 1 81 ? 12.047 -27.562 6.113 1 90.19 81 ILE A N 1
ATOM 630 C CA . ILE A 1 81 ? 12.297 -26.812 4.891 1 90.19 81 ILE A CA 1
ATOM 631 C C . ILE A 1 81 ? 13.547 -27.344 4.199 1 90.19 81 ILE A C 1
ATOM 633 O O . ILE A 1 81 ? 14.438 -27.891 4.852 1 90.19 81 ILE A O 1
ATOM 637 N N . TYR A 1 82 ? 13.555 -27.297 2.9 1 89.12 82 TYR A N 1
ATOM 638 C CA . TYR A 1 82 ? 14.672 -27.766 2.094 1 89.12 82 TYR A CA 1
ATOM 639 C C . TYR A 1 82 ? 15.312 -26.625 1.324 1 89.12 82 TYR A C 1
ATOM 641 O O . TYR A 1 82 ? 14.633 -25.906 0.583 1 89.12 82 TYR A O 1
ATOM 649 N N . PHE A 1 83 ? 16.609 -26.391 1.643 1 85.62 83 PHE A N 1
ATOM 650 C CA . PHE A 1 83 ? 17.375 -25.391 0.907 1 85.62 83 PHE A CA 1
ATOM 651 C C . PHE A 1 83 ? 17.844 -25.938 -0.427 1 85.62 83 PHE A C 1
ATOM 653 O O . PHE A 1 83 ? 18.406 -27.047 -0.484 1 85.62 83 PHE A O 1
ATOM 660 N N . GLU A 1 84 ? 17.328 -25.359 -1.431 1 70.5 84 GLU A N 1
ATOM 661 C CA . GLU A 1 84 ? 17.844 -25.828 -2.709 1 70.5 84 GLU A CA 1
ATOM 662 C C . GLU A 1 84 ? 19.328 -25.453 -2.873 1 70.5 84 GLU A C 1
ATOM 664 O O . GLU A 1 84 ? 19.688 -24.297 -2.695 1 70.5 84 GLU A O 1
ATOM 669 N N . ASP A 1 85 ? 20.312 -26.172 -2.168 1 58.88 85 ASP A N 1
ATOM 670 C CA . ASP A 1 85 ? 21.75 -26 -2.117 1 58.88 85 ASP A CA 1
ATOM 671 C C . ASP A 1 85 ? 22.281 -25.406 -3.42 1 58.88 85 ASP A C 1
ATOM 673 O O . ASP A 1 85 ? 22.203 -26.031 -4.477 1 58.88 85 ASP A O 1
ATOM 677 N N . ASN A 1 86 ? 22.469 -24.031 -3.424 1 55.94 86 ASN A N 1
ATOM 678 C CA . ASN A 1 86 ? 22.953 -23.172 -4.492 1 55.94 86 ASN A CA 1
ATOM 679 C C . ASN A 1 86 ? 24.344 -23.609 -4.977 1 55.94 86 ASN A C 1
ATOM 681 O O . ASN A 1 86 ? 24.797 -23.172 -6.039 1 55.94 86 ASN A O 1
ATOM 685 N N . GLU A 1 87 ? 25.172 -24.156 -4.172 1 51.56 87 GLU A N 1
ATOM 686 C CA . GLU A 1 87 ? 26.531 -24.25 -4.676 1 51.56 87 GLU A CA 1
ATOM 687 C C . GLU A 1 87 ? 26.594 -25.062 -5.961 1 51.56 87 GLU A C 1
ATOM 689 O O . GLU A 1 87 ? 27.328 -24.719 -6.891 1 51.56 87 GLU A O 1
ATOM 694 N N . ASP A 1 88 ? 25.891 -26.219 -5.984 1 56.44 88 ASP A N 1
ATOM 695 C CA . ASP A 1 88 ? 26.031 -27.047 -7.18 1 56.44 88 ASP A CA 1
ATOM 696 C C . ASP A 1 88 ? 24.844 -26.875 -8.117 1 56.44 88 ASP A C 1
ATOM 698 O O . ASP A 1 88 ? 24.672 -27.625 -9.078 1 56.44 88 ASP A O 1
ATOM 702 N N . ASP A 1 89 ? 24.188 -25.688 -8.258 1 63.34 89 ASP A N 1
ATOM 703 C CA . ASP A 1 89 ? 23.094 -25.312 -9.156 1 63.34 89 ASP A CA 1
ATOM 704 C C . ASP A 1 89 ? 23.031 -26.234 -10.359 1 63.34 89 ASP A C 1
ATOM 706 O O . ASP A 1 89 ? 23.375 -25.844 -11.477 1 63.34 89 ASP A O 1
ATOM 710 N N . TYR A 1 90 ? 22.531 -27.516 -10.148 1 82.38 90 TYR A N 1
ATOM 711 C CA . TYR A 1 90 ? 22.484 -28.453 -11.273 1 82.38 90 TYR A CA 1
ATOM 712 C C . TYR A 1 90 ? 21.266 -28.188 -12.148 1 82.38 90 TYR A C 1
ATOM 714 O O . TYR A 1 90 ? 20.141 -28.406 -11.727 1 82.38 90 TYR A O 1
ATOM 722 N N . PHE A 1 91 ? 21.516 -27.516 -13.211 1 92.25 91 PHE A N 1
ATOM 723 C CA . PHE A 1 91 ? 20.516 -27.188 -14.234 1 92.25 91 PHE A CA 1
ATOM 724 C C . PHE A 1 91 ? 20.891 -27.828 -15.57 1 92.25 91 PHE A C 1
ATOM 726 O O . PHE A 1 91 ? 22.031 -27.688 -16.031 1 92.25 91 PHE A O 1
ATOM 733 N N . GLN A 1 92 ? 19.938 -28.594 -16.141 1 94.12 92 GLN A N 1
ATOM 734 C CA . GLN A 1 92 ? 20.219 -29.281 -17.391 1 94.12 92 GLN A CA 1
ATOM 735 C C . GLN A 1 92 ? 19.172 -28.953 -18.453 1 94.12 92 GLN A C 1
ATOM 737 O O . GLN A 1 92 ? 17.969 -29.062 -18.188 1 94.12 92 GLN A O 1
ATOM 742 N N . ILE A 1 93 ? 19.625 -28.5 -19.625 1 94.88 93 ILE A N 1
ATOM 743 C CA . ILE A 1 93 ? 18.734 -28.266 -20.75 1 94.88 93 ILE A CA 1
ATOM 744 C C . ILE A 1 93 ? 18.781 -29.453 -21.703 1 94.88 93 ILE A C 1
ATOM 746 O O . ILE A 1 93 ? 19.859 -29.938 -22.062 1 94.88 93 ILE A O 1
ATOM 750 N N . PHE A 1 94 ? 17.656 -29.953 -22.062 1 93.88 94 PHE A N 1
ATOM 751 C CA . PHE A 1 94 ? 17.531 -30.984 -23.078 1 93.88 94 PHE A CA 1
ATOM 752 C C . PHE A 1 94 ? 16.891 -30.438 -24.344 1 93.88 94 PHE A C 1
ATOM 754 O O . PHE A 1 94 ? 15.828 -29.828 -24.281 1 93.88 94 PHE A O 1
ATOM 761 N N . SER A 1 95 ? 17.562 -30.641 -25.406 1 88.56 95 SER A N 1
ATOM 762 C CA . SER A 1 95 ? 17.016 -30.219 -26.703 1 88.56 95 SER A CA 1
ATOM 763 C C . SER A 1 95 ? 15.891 -31.141 -27.156 1 88.56 95 SER A C 1
ATOM 765 O O . SER A 1 95 ? 15.664 -32.188 -26.562 1 88.56 95 SER A O 1
ATOM 767 N N . SER A 1 96 ? 15.188 -30.719 -28.219 1 80.5 96 SER A N 1
ATOM 768 C CA . SER A 1 96 ? 14.07 -31.5 -28.734 1 80.5 96 SER A CA 1
ATOM 769 C C . SER A 1 96 ? 14.555 -32.781 -29.406 1 80.5 96 SER A C 1
ATOM 771 O O . SER A 1 96 ? 13.773 -33.719 -29.594 1 80.5 96 SER A O 1
ATOM 773 N N . LYS A 1 97 ? 15.797 -32.875 -29.672 1 75.31 97 LYS A N 1
ATOM 774 C CA . LYS A 1 97 ? 16.344 -34 -30.422 1 75.31 97 LYS A CA 1
ATOM 775 C C . LYS A 1 97 ? 17 -35 -29.484 1 75.31 97 LYS A C 1
ATOM 777 O O . LYS A 1 97 ? 17.766 -35.875 -29.938 1 75.31 97 LYS A O 1
ATOM 782 N N . GLY A 1 98 ? 16.75 -34.875 -28.266 1 71.31 98 GLY A N 1
ATOM 783 C CA . GLY A 1 98 ? 17.234 -35.875 -27.328 1 71.31 98 GLY A CA 1
ATOM 784 C C . GLY A 1 98 ? 18.656 -35.594 -26.859 1 71.31 98 GLY A C 1
ATOM 785 O O . GLY A 1 98 ? 19.328 -36.5 -26.344 1 71.31 98 GLY A O 1
ATOM 786 N N . GLU A 1 99 ? 19.156 -34.531 -27.078 1 83.25 99 GLU A N 1
ATOM 787 C CA . GLU A 1 99 ? 20.531 -34.25 -26.641 1 83.25 99 GLU A CA 1
ATOM 788 C C . GLU A 1 99 ? 20.562 -33.281 -25.469 1 83.25 99 GLU A C 1
ATOM 790 O O . GLU A 1 99 ? 19.906 -32.25 -25.516 1 83.25 99 GLU A O 1
ATOM 795 N N . ALA A 1 100 ? 21.344 -33.719 -24.516 1 89.19 100 ALA A N 1
ATOM 796 C CA . ALA A 1 100 ? 21.578 -32.812 -23.391 1 89.19 100 ALA A CA 1
ATOM 797 C C . ALA A 1 100 ? 22.656 -31.781 -23.75 1 89.19 100 ALA A C 1
ATOM 799 O O . ALA A 1 100 ? 23.688 -32.125 -24.328 1 89.19 100 ALA A O 1
ATOM 800 N N . LEU A 1 101 ? 22.312 -30.516 -23.469 1 90.25 101 LEU A N 1
ATOM 801 C CA . LEU A 1 101 ? 23.344 -29.5 -23.609 1 90.25 101 LEU A CA 1
ATOM 802 C C . LEU A 1 101 ? 24.406 -29.672 -22.516 1 90.25 101 LEU A C 1
ATOM 804 O O . LEU A 1 101 ? 24.141 -30.266 -21.469 1 90.25 101 LEU A O 1
ATOM 808 N N . ASP A 1 102 ? 25.531 -29.156 -22.844 1 90.31 102 ASP A N 1
ATOM 809 C CA . ASP A 1 102 ? 26.578 -29.125 -21.828 1 90.31 102 ASP A CA 1
ATOM 810 C C . ASP A 1 102 ? 26.094 -28.453 -20.547 1 90.31 102 ASP A C 1
ATOM 812 O O . ASP A 1 102 ? 25.375 -27.453 -20.594 1 90.31 102 ASP A O 1
ATOM 816 N N . THR A 1 103 ? 26.5 -29.078 -19.484 1 89.62 103 THR A N 1
ATOM 817 C CA . THR A 1 103 ? 26.016 -28.609 -18.188 1 89.62 103 THR A CA 1
ATOM 818 C C . THR A 1 103 ? 26.453 -27.172 -17.922 1 89.62 103 THR A C 1
ATOM 820 O O . THR A 1 103 ? 25.703 -26.375 -17.375 1 89.62 103 THR A O 1
ATOM 823 N N . VAL A 1 104 ? 27.656 -26.859 -18.297 1 90.38 104 VAL A N 1
ATOM 824 C CA . VAL A 1 104 ? 28.188 -25.516 -18.078 1 90.38 104 VAL A CA 1
ATOM 825 C C . VAL A 1 104 ? 27.422 -24.516 -18.938 1 90.38 104 VAL A C 1
ATOM 827 O O . VAL A 1 104 ? 27.062 -23.422 -18.453 1 90.38 104 VAL A O 1
ATOM 830 N N . LEU A 1 105 ? 27.188 -24.938 -20.125 1 90.31 105 LEU A N 1
ATOM 831 C CA . LEU A 1 105 ? 26.438 -24.078 -21.031 1 90.31 105 LEU A CA 1
ATOM 832 C C . LEU A 1 105 ? 25 -23.906 -20.531 1 90.31 105 LEU A C 1
ATOM 834 O O . LEU A 1 105 ? 24.453 -22.797 -20.562 1 90.31 105 LEU A O 1
ATOM 838 N N . SER A 1 106 ? 24.406 -24.984 -20.094 1 93.06 106 SER A N 1
ATOM 839 C CA . SER A 1 106 ? 23.047 -24.922 -19.562 1 93.06 106 SER A CA 1
ATOM 840 C C . SER A 1 106 ? 22.953 -23.906 -18.422 1 93.06 106 SER A C 1
ATOM 842 O O . SER A 1 106 ? 22.047 -23.078 -18.406 1 93.06 106 SER A O 1
ATOM 844 N N . LYS A 1 107 ? 23.875 -23.938 -17.547 1 91.5 107 LYS A N 1
ATOM 845 C CA . LYS A 1 107 ? 23.906 -23.031 -16.406 1 91.5 107 LYS A CA 1
ATOM 846 C C . LYS A 1 107 ? 24.109 -21.578 -16.859 1 91.5 107 LYS A C 1
ATOM 848 O O . LYS A 1 107 ? 23.484 -20.672 -16.312 1 91.5 107 LYS A O 1
ATOM 853 N N . LYS A 1 108 ? 24.969 -21.438 -17.781 1 90.62 108 LYS A N 1
ATOM 854 C CA . LYS A 1 108 ? 25.266 -20.109 -18.281 1 90.62 108 LYS A CA 1
ATOM 855 C C . LYS A 1 108 ? 24.031 -19.484 -18.922 1 90.62 108 LYS A C 1
ATOM 857 O O . LYS A 1 108 ? 23.719 -18.312 -18.672 1 90.62 108 LYS A O 1
ATOM 862 N N . LEU A 1 109 ? 23.344 -20.25 -19.75 1 92.19 109 LEU A N 1
ATOM 863 C CA . LEU A 1 109 ? 22.141 -19.75 -20.422 1 92.19 109 LEU A CA 1
ATOM 864 C C . LEU A 1 109 ? 21.062 -19.406 -19.406 1 92.19 109 LEU A C 1
ATOM 866 O O . LEU A 1 109 ? 20.391 -18.375 -19.516 1 92.19 109 LEU A O 1
ATOM 870 N N . ARG A 1 110 ? 20.891 -20.25 -18.469 1 93.69 110 ARG A N 1
ATOM 871 C CA . ARG A 1 110 ? 19.922 -20 -17.406 1 93.69 110 ARG A CA 1
ATOM 872 C C . ARG A 1 110 ? 20.219 -18.703 -16.672 1 93.69 110 ARG A C 1
ATOM 874 O O . ARG A 1 110 ? 19.344 -17.875 -16.453 1 93.69 110 ARG A O 1
ATOM 881 N N . ARG A 1 111 ? 21.438 -18.562 -16.281 1 92.31 111 ARG A N 1
ATOM 882 C CA . ARG A 1 111 ? 21.859 -17.375 -15.547 1 92.31 111 ARG A CA 1
ATOM 883 C C . ARG A 1 111 ? 21.609 -16.109 -16.359 1 92.31 111 ARG A C 1
ATOM 885 O O . ARG A 1 111 ? 21.172 -15.086 -15.812 1 92.31 111 ARG A O 1
ATOM 892 N N . LYS A 1 112 ? 21.891 -16.203 -17.578 1 92.56 112 LYS A N 1
ATOM 893 C CA . LYS A 1 112 ? 21.672 -15.055 -18.453 1 92.56 112 LYS A CA 1
ATOM 894 C C . LYS A 1 112 ? 20.203 -14.664 -18.5 1 92.56 112 LYS A C 1
ATOM 896 O O . LYS A 1 112 ? 19.859 -13.484 -18.406 1 92.56 112 LYS A O 1
ATOM 901 N N . VAL A 1 113 ? 19.406 -15.648 -18.641 1 95.06 113 VAL A N 1
ATOM 902 C CA . VAL A 1 113 ? 17.969 -15.406 -18.719 1 95.06 113 VAL A CA 1
ATOM 903 C C . VAL A 1 113 ? 17.453 -14.891 -17.375 1 95.06 113 VAL A C 1
ATOM 905 O O . VAL A 1 113 ? 16.656 -13.945 -17.328 1 95.06 113 VAL A O 1
ATOM 908 N N . GLN A 1 114 ? 17.891 -15.469 -16.281 1 94 114 GLN A N 1
ATOM 909 C CA . GLN A 1 114 ? 17.469 -15.031 -14.953 1 94 114 GLN A CA 1
ATOM 910 C C . GLN A 1 114 ? 17.875 -13.578 -14.703 1 94 114 GLN A C 1
ATOM 912 O O . GLN A 1 114 ? 17.094 -12.789 -14.172 1 94 114 GLN A O 1
ATOM 917 N N . ASP A 1 115 ? 19.078 -13.258 -15.117 1 94.19 115 ASP A N 1
ATOM 918 C CA . ASP A 1 115 ? 19.562 -11.891 -14.945 1 94.19 115 ASP A CA 1
ATOM 919 C C . ASP A 1 115 ? 18.75 -10.906 -15.773 1 94.19 115 ASP A C 1
ATOM 921 O O . ASP A 1 115 ? 18.391 -9.836 -15.281 1 94.19 115 ASP A O 1
ATOM 925 N N . ALA A 1 116 ? 18.516 -11.266 -16.984 1 95.19 116 ALA A N 1
ATOM 926 C CA . ALA A 1 116 ? 17.734 -10.398 -17.859 1 95.19 116 ALA A CA 1
ATOM 927 C C . ALA A 1 116 ? 16.328 -10.203 -17.344 1 95.19 116 ALA A C 1
ATOM 929 O O . ALA A 1 116 ? 15.805 -9.086 -17.312 1 95.19 116 ALA A O 1
ATOM 930 N N . PHE A 1 117 ? 15.734 -11.266 -16.891 1 95.62 117 PHE A N 1
ATOM 931 C CA . PHE A 1 117 ? 14.328 -11.32 -16.516 1 95.62 117 PHE A CA 1
ATOM 932 C C . PHE A 1 117 ? 14.109 -10.664 -15.156 1 95.62 117 PHE A C 1
ATOM 934 O O . PHE A 1 117 ? 13.211 -9.836 -15 1 95.62 117 PHE A O 1
ATOM 941 N N . PHE A 1 118 ? 14.93 -10.922 -14.141 1 93.75 118 PHE A N 1
ATOM 942 C CA . PHE A 1 118 ? 14.641 -10.57 -12.758 1 93.75 118 PHE A CA 1
ATOM 943 C C . PHE A 1 118 ? 15.492 -9.391 -12.305 1 93.75 118 PHE A C 1
ATOM 945 O O . PHE A 1 118 ? 15.242 -8.812 -11.242 1 93.75 118 PHE A O 1
ATOM 952 N N . THR A 1 119 ? 16.5 -9.039 -13.047 1 92.94 119 THR A N 1
ATOM 953 C CA . THR A 1 119 ? 17.375 -7.945 -12.633 1 92.94 119 THR A CA 1
ATOM 954 C C . THR A 1 119 ? 17.328 -6.801 -13.641 1 92.94 119 THR A C 1
ATOM 956 O O . THR A 1 119 ? 16.828 -5.719 -13.344 1 92.94 119 THR A O 1
ATOM 959 N N . SER A 1 120 ? 17.75 -7.109 -14.883 1 93.94 120 SER A N 1
ATOM 960 C CA . SER A 1 120 ? 17.891 -6.055 -15.891 1 93.94 120 SER A CA 1
ATOM 961 C C . SER A 1 120 ? 16.531 -5.453 -16.25 1 93.94 120 SER A C 1
ATOM 963 O O . SER A 1 120 ? 16.391 -4.234 -16.344 1 93.94 120 SER A O 1
ATOM 965 N N . ALA A 1 121 ? 15.57 -6.312 -16.5 1 94.38 121 ALA A N 1
ATOM 966 C CA . ALA A 1 121 ? 14.242 -5.824 -16.844 1 94.38 121 ALA A CA 1
ATOM 967 C C . ALA A 1 121 ? 13.641 -5.004 -15.695 1 94.38 121 ALA A C 1
ATOM 969 O O . ALA A 1 121 ? 13 -3.977 -15.93 1 94.38 121 ALA A O 1
ATOM 970 N N . LYS A 1 122 ? 13.828 -5.469 -14.539 1 91.75 122 LYS A N 1
ATOM 971 C CA . LYS A 1 122 ? 13.359 -4.742 -13.359 1 91.75 122 LYS A CA 1
ATOM 972 C C . LYS A 1 122 ? 14.023 -3.369 -13.266 1 91.75 122 LYS A C 1
ATOM 974 O O . LYS A 1 122 ? 13.344 -2.363 -13.039 1 91.75 122 LYS A O 1
ATOM 979 N N . GLU A 1 123 ? 15.305 -3.354 -13.383 1 88.94 123 GLU A N 1
ATOM 980 C CA . GLU A 1 123 ? 16.047 -2.098 -13.312 1 88.94 123 GLU A CA 1
ATOM 981 C C . GLU A 1 123 ? 15.594 -1.129 -14.398 1 88.94 123 GLU A C 1
ATOM 983 O O . GLU A 1 123 ? 15.406 0.062 -14.141 1 88.94 123 GLU A O 1
ATOM 988 N N . PHE A 1 124 ? 15.445 -1.694 -15.555 1 89.62 124 PHE A N 1
ATOM 989 C CA . PHE A 1 124 ? 14.992 -0.867 -16.672 1 89.62 124 PHE A CA 1
ATOM 990 C C . PHE A 1 124 ? 13.609 -0.289 -16.391 1 89.62 124 PHE A C 1
ATOM 992 O O . PHE A 1 124 ? 13.375 0.903 -16.594 1 89.62 124 PHE A O 1
ATOM 999 N N . SER A 1 125 ? 12.727 -1.092 -15.969 1 89.75 125 SER A N 1
ATOM 1000 C CA . SER A 1 125 ? 11.359 -0.692 -15.664 1 89.75 125 SER A CA 1
ATOM 1001 C C . SER A 1 125 ? 11.32 0.419 -14.625 1 89.75 125 SER A C 1
ATOM 1003 O O . SER A 1 125 ? 10.625 1.422 -14.797 1 89.75 125 SER A O 1
ATOM 1005 N N . GLN A 1 126 ? 12.039 0.296 -13.602 1 81.75 126 GLN A N 1
ATOM 1006 C CA . GLN A 1 126 ? 11.961 1.183 -12.445 1 81.75 126 GLN A CA 1
ATOM 1007 C C . GLN A 1 126 ? 12.766 2.459 -12.672 1 81.75 126 GLN A C 1
ATOM 1009 O O . GLN A 1 126 ? 12.578 3.451 -11.961 1 81.75 126 GLN A O 1
ATOM 1014 N N . SER A 1 127 ? 13.633 2.449 -13.656 1 79.25 127 SER A N 1
ATOM 1015 C CA . SER A 1 127 ? 14.539 3.582 -13.812 1 79.25 127 SER A CA 1
ATOM 1016 C C . SER A 1 127 ? 14.258 4.352 -15.094 1 79.25 127 SER A C 1
ATOM 1018 O O . SER A 1 127 ? 14.82 5.426 -15.32 1 79.25 127 SER A O 1
ATOM 1020 N N . ASN A 1 128 ? 13.398 3.811 -15.922 1 73.62 128 ASN A N 1
ATOM 1021 C CA . ASN A 1 128 ? 13.195 4.449 -17.219 1 73.62 128 ASN A CA 1
ATOM 1022 C C . ASN A 1 128 ? 12.078 5.488 -17.172 1 73.62 128 ASN A C 1
ATOM 1024 O O . ASN A 1 128 ? 10.914 5.141 -17 1 73.62 128 ASN A O 1
ATOM 1028 N N . PRO A 1 129 ? 12.406 6.676 -17.453 1 63.38 129 PRO A N 1
ATOM 1029 C CA . PRO A 1 129 ? 11.414 7.75 -17.344 1 63.38 129 PRO A CA 1
ATOM 1030 C C . PRO A 1 129 ? 10.289 7.621 -18.375 1 63.38 129 PRO A C 1
ATOM 1032 O O . PRO A 1 129 ? 9.172 8.078 -18.141 1 63.38 129 PRO A O 1
ATOM 1035 N N . SER A 1 130 ? 10.562 7 -19.5 1 61.19 130 SER A N 1
ATOM 1036 C CA . SER A 1 130 ? 9.57 6.914 -20.562 1 61.19 130 SER A CA 1
ATOM 1037 C C . SER A 1 130 ? 8.438 5.973 -20.188 1 61.19 130 SER A C 1
ATOM 1039 O O . SER A 1 130 ? 7.328 6.086 -20.719 1 61.19 130 SER A O 1
ATOM 1041 N N . LEU A 1 131 ? 8.773 5.043 -19.375 1 61.16 131 LEU A N 1
ATOM 1042 C CA . LEU A 1 131 ? 7.75 4.102 -18.938 1 61.16 131 LEU A CA 1
ATOM 1043 C C . LEU A 1 131 ? 6.816 4.75 -17.922 1 61.16 131 LEU A C 1
ATOM 1045 O O . LEU A 1 131 ? 5.676 4.316 -17.75 1 61.16 131 LEU A O 1
ATOM 1049 N N . ILE A 1 132 ? 7.32 5.809 -17.375 1 58.69 132 ILE A N 1
ATOM 1050 C CA . ILE A 1 132 ? 6.605 6.469 -16.297 1 58.69 132 ILE A CA 1
ATOM 1051 C C . ILE A 1 132 ? 5.586 7.453 -16.859 1 58.69 132 ILE A C 1
ATOM 1053 O O . ILE A 1 132 ? 4.512 7.645 -16.297 1 58.69 132 ILE A O 1
ATOM 1057 N N . LYS A 1 133 ? 5.969 8.078 -18 1 52.97 133 LYS A N 1
ATOM 1058 C CA . LYS A 1 133 ? 5.094 9.039 -18.672 1 52.97 133 LYS A CA 1
ATOM 1059 C C . LYS A 1 133 ? 3.715 8.438 -18.938 1 52.97 133 LYS A C 1
ATOM 1061 O O . LYS A 1 133 ? 2.705 9.141 -18.891 1 52.97 133 LYS A O 1
ATOM 1066 N N . ASN A 1 134 ? 3.783 7.176 -19.25 1 46.59 134 ASN A N 1
ATOM 1067 C CA . ASN A 1 134 ? 2.525 6.508 -19.562 1 46.59 134 ASN A CA 1
ATOM 1068 C C . ASN A 1 134 ? 1.675 6.277 -18.328 1 46.59 134 ASN A C 1
ATOM 1070 O O . ASN A 1 134 ? 0.476 6.012 -18.422 1 46.59 134 ASN A O 1
ATOM 1074 N N . ILE A 1 135 ? 2.395 6.363 -17.312 1 47.94 135 ILE A N 1
ATOM 1075 C CA . ILE A 1 135 ? 1.59 6.227 -16.109 1 47.94 135 ILE A CA 1
ATOM 1076 C C . ILE A 1 135 ? 0.767 7.496 -15.891 1 47.94 135 ILE A C 1
ATOM 1078 O O . ILE A 1 135 ? -0.346 7.438 -15.359 1 47.94 135 ILE A O 1
ATOM 1082 N N . SER A 1 136 ? 1.484 8.734 -16.344 1 40.47 136 SER A N 1
ATOM 1083 C CA . SER A 1 136 ? 0.776 10.008 -16.281 1 40.47 136 SER A CA 1
ATOM 1084 C C . SER A 1 136 ? -0.304 10.102 -17.359 1 40.47 136 SER A C 1
ATOM 1086 O O . SER A 1 136 ? -0.273 9.359 -18.344 1 40.47 136 SER A O 1
ATOM 1088 N N . ILE A 1 137 ? -1.102 11.25 -17.656 1 34.84 137 ILE A N 1
ATOM 1089 C CA . ILE A 1 137 ? -2.252 11.555 -18.5 1 34.84 137 ILE A CA 1
ATOM 1090 C C . ILE A 1 137 ? -1.824 11.578 -19.969 1 34.84 137 ILE A C 1
ATOM 1092 O O . ILE A 1 137 ? -1.104 12.484 -20.391 1 34.84 137 ILE A O 1
ATOM 1096 N N . ALA A 1 138 ? -1.354 10.609 -20.766 1 32.47 138 ALA A N 1
ATOM 1097 C CA . ALA A 1 138 ? -1.267 10.891 -22.203 1 32.47 138 ALA A CA 1
ATOM 1098 C C . ALA A 1 138 ? -2.494 11.656 -22.688 1 32.47 138 ALA A C 1
ATOM 1100 O O . ALA A 1 138 ? -3.541 11.055 -22.953 1 32.47 138 ALA A O 1
ATOM 1101 N N . SER A 1 139 ? -2.816 12.875 -22.25 1 29.11 139 SER A N 1
ATOM 1102 C CA . SER A 1 139 ? -3.734 13.656 -23.062 1 29.11 139 SER A CA 1
ATOM 1103 C C . SER A 1 139 ? -3.096 14.039 -24.391 1 29.11 139 SER A C 1
ATOM 1105 O O . SER A 1 139 ? -3.623 14.883 -25.125 1 29.11 139 SER A O 1
ATOM 1107 N N . SER A 1 140 ? -1.771 13.953 -24.719 1 28.59 140 SER A N 1
ATOM 1108 C CA . SER A 1 140 ? -1.443 14.688 -25.938 1 28.59 140 SER A CA 1
ATOM 1109 C C . SER A 1 140 ? -2.146 14.086 -27.141 1 28.59 140 SER A C 1
ATOM 1111 O O . SER A 1 140 ? -2.119 12.867 -27.344 1 28.59 140 SER A O 1
ATOM 1113 N N . ASP A 1 141 ? -3.053 14.906 -27.797 1 27.14 141 ASP A N 1
ATOM 1114 C CA . ASP A 1 141 ? -3.523 14.961 -29.172 1 27.14 141 ASP A CA 1
ATOM 1115 C C . ASP A 1 141 ? -2.354 14.977 -30.156 1 27.14 141 ASP A C 1
ATOM 1117 O O . ASP A 1 141 ? -1.738 16.016 -30.375 1 27.14 141 ASP A O 1
ATOM 1121 N N . ASP A 1 142 ? -1.453 14.172 -30.391 1 28.3 142 ASP A N 1
ATOM 1122 C CA . ASP A 1 142 ? -0.736 14.117 -31.656 1 28.3 142 ASP A CA 1
ATOM 1123 C C . ASP A 1 142 ? -1.707 14.117 -32.844 1 28.3 142 ASP A C 1
ATOM 1125 O O . ASP A 1 142 ? -2.314 13.094 -33.156 1 28.3 142 ASP A O 1
ATOM 1129 N N . SER A 1 143 ? -2.408 15.203 -33.188 1 26.52 143 SER A N 1
ATOM 1130 C CA . SER A 1 143 ? -2.898 15.477 -34.531 1 26.52 143 SER A CA 1
ATOM 1131 C C . SER A 1 143 ? -1.837 15.164 -35.562 1 26.52 143 SER A C 1
ATOM 1133 O O . SER A 1 143 ? -0.641 15.32 -35.312 1 26.52 143 SER A O 1
ATOM 1135 N N . LEU A 1 144 ? -2.289 14.539 -36.812 1 25.11 144 LEU A N 1
ATOM 1136 C CA . LEU A 1 144 ? -1.851 14.219 -38.188 1 25.11 144 LEU A CA 1
ATOM 1137 C C . LEU A 1 144 ? -1.309 15.461 -38.875 1 25.11 144 LEU A C 1
ATOM 1139 O O . LEU A 1 144 ? -1.936 15.977 -39.812 1 25.11 144 LEU A O 1
ATOM 1143 N N . ALA A 1 145 ? -0.547 16.453 -38.531 1 25.47 145 ALA A N 1
ATOM 1144 C CA . ALA A 1 145 ? 0.005 17.156 -39.688 1 25.47 145 ALA A CA 1
ATOM 1145 C C . ALA A 1 145 ? 0.632 16.188 -40.656 1 25.47 145 ALA A C 1
ATOM 1147 O O . ALA A 1 145 ? 1.543 15.43 -40.312 1 25.47 145 ALA A O 1
ATOM 1148 N N . GLU A 1 146 ? -0.095 15.914 -41.875 1 24.67 146 GLU A N 1
ATOM 1149 C CA . GLU A 1 146 ? 0.221 15.469 -43.219 1 24.67 146 GLU A CA 1
ATOM 1150 C C . GLU A 1 146 ? 1.441 16.203 -43.781 1 24.67 146 GLU A C 1
ATOM 1152 O O . GLU A 1 146 ? 1.319 17.016 -44.688 1 24.67 146 GLU A O 1
ATOM 1157 N N . LYS A 1 147 ? 2.287 17.016 -43.156 1 26.44 147 LYS A N 1
ATOM 1158 C CA . LYS A 1 147 ? 3.271 17.422 -44.156 1 26.44 147 LYS A CA 1
ATOM 1159 C C . LYS A 1 147 ? 3.855 16.219 -44.875 1 26.44 147 LYS A C 1
ATOM 1161 O O . LYS A 1 147 ? 3.904 15.117 -44.312 1 26.44 147 LYS A O 1
ATOM 1166 N N . ASN A 1 148 ? 4.281 16.438 -46.312 1 25.62 148 ASN A N 1
ATOM 1167 C CA . ASN A 1 148 ? 4.781 15.656 -47.469 1 25.62 148 ASN A CA 1
ATOM 1168 C C . ASN A 1 148 ? 5.848 14.656 -47.031 1 25.62 148 ASN A C 1
ATOM 1170 O O . ASN A 1 148 ? 6.488 14.844 -45.969 1 25.62 148 ASN A O 1
ATOM 1174 N N . GLU A 1 149 ? 6.086 13.484 -47.844 1 27.48 149 GLU A N 1
ATOM 1175 C CA . GLU A 1 149 ? 6.766 12.211 -48.031 1 27.48 149 GLU A CA 1
ATOM 1176 C C . GLU A 1 149 ? 8.266 12.336 -47.781 1 27.48 149 GLU A C 1
ATOM 1178 O O . GLU A 1 149 ? 8.898 11.391 -47.312 1 27.48 149 GLU A O 1
ATOM 1183 N N . THR A 1 150 ? 8.891 13.438 -48.281 1 26.64 150 THR A N 1
ATOM 1184 C CA . THR A 1 150 ? 10.273 13.32 -48.75 1 26.64 150 THR A CA 1
ATOM 1185 C C . THR A 1 150 ? 11.227 13.25 -47.531 1 26.64 150 THR A C 1
ATOM 1187 O O . THR A 1 150 ? 12.188 12.477 -47.562 1 26.64 150 THR A O 1
ATOM 1190 N N . GLU A 1 151 ? 11.438 14.375 -46.875 1 27.67 151 GLU A N 1
ATOM 1191 C CA . GLU A 1 151 ? 12.641 14.414 -46.031 1 27.67 151 GLU A CA 1
ATOM 1192 C C . GLU A 1 151 ? 12.445 13.625 -44.75 1 27.67 151 GLU A C 1
ATOM 1194 O O . GLU A 1 151 ? 12.383 14.203 -43.656 1 27.67 151 GLU A O 1
ATOM 1199 N N . GLU A 1 152 ? 11.461 12.719 -44.562 1 30.3 152 GLU A N 1
ATOM 1200 C CA . GLU A 1 152 ? 10.914 11.82 -43.562 1 30.3 152 GLU A CA 1
ATOM 1201 C C . GLU A 1 152 ? 11.945 10.781 -43.125 1 30.3 152 GLU A C 1
ATOM 1203 O O . GLU A 1 152 ? 11.695 10 -42.219 1 30.3 152 GLU A O 1
ATOM 1208 N N . GLU A 1 153 ? 13 10.5 -43.906 1 29.06 153 GLU A N 1
ATOM 1209 C CA . GLU A 1 153 ? 13.898 9.352 -43.812 1 29.06 153 GLU A CA 1
ATOM 1210 C C . GLU A 1 153 ? 14.805 9.461 -42.562 1 29.06 153 GLU A C 1
ATOM 1212 O O . GLU A 1 153 ? 15.102 8.461 -41.938 1 29.06 153 GLU A O 1
ATOM 1217 N N . LEU A 1 154 ? 15.609 10.586 -42.5 1 27.84 154 LEU A N 1
ATOM 1218 C CA . LEU A 1 154 ? 16.859 10.594 -41.75 1 27.84 154 LEU A CA 1
ATOM 1219 C C . LEU A 1 154 ? 16.594 10.688 -40.25 1 27.84 154 LEU A C 1
ATOM 1221 O O . LEU A 1 154 ? 17.484 10.398 -39.438 1 27.84 154 LEU A O 1
ATOM 1225 N N . THR A 1 155 ? 15.742 11.57 -39.844 1 30.77 155 THR A N 1
ATOM 1226 C CA . THR A 1 155 ? 15.648 11.922 -38.406 1 30.77 155 THR A CA 1
ATOM 1227 C C . THR A 1 155 ? 15.031 10.781 -37.625 1 30.77 155 THR A C 1
ATOM 1229 O O . THR A 1 155 ? 14.625 10.969 -36.469 1 30.77 155 THR A O 1
ATOM 1232 N N . THR A 1 156 ? 14.812 9.562 -38.031 1 30.25 156 THR A N 1
ATOM 1233 C CA . THR A 1 156 ? 14.133 8.32 -37.688 1 30.25 156 THR A CA 1
ATOM 1234 C C . THR A 1 156 ? 14.82 7.641 -36.5 1 30.25 156 THR A C 1
ATOM 1236 O O . THR A 1 156 ? 14.195 6.863 -35.781 1 30.25 156 THR A O 1
ATOM 1239 N N . ALA A 1 157 ? 16.141 7.551 -36.531 1 29.09 157 ALA A N 1
ATOM 1240 C CA . ALA A 1 157 ? 16.828 6.664 -35.594 1 29.09 157 ALA A CA 1
ATOM 1241 C C . ALA A 1 157 ? 16.734 7.191 -34.156 1 29.09 157 ALA A C 1
ATOM 1243 O O . ALA A 1 157 ? 16.609 6.414 -33.219 1 29.09 157 ALA A O 1
ATOM 1244 N N . LYS A 1 158 ? 17.062 8.445 -33.812 1 32.94 158 LYS A N 1
ATOM 1245 C CA . LYS A 1 158 ? 17.141 8.984 -32.469 1 32.94 158 LYS A CA 1
ATOM 1246 C C . LYS A 1 158 ? 15.742 9.117 -31.844 1 32.94 158 LYS A C 1
ATOM 1248 O O . LYS A 1 158 ? 15.586 9.039 -30.625 1 32.94 158 LYS A O 1
ATOM 1253 N N . ASP A 1 159 ? 14.734 9.609 -32.438 1 35.81 159 ASP A N 1
ATOM 1254 C CA . ASP A 1 159 ? 13.352 9.828 -32.031 1 35.81 159 ASP A CA 1
ATOM 1255 C C . ASP A 1 159 ? 12.625 8.5 -31.812 1 35.81 159 ASP A C 1
ATOM 1257 O O . ASP A 1 159 ? 11.508 8.477 -31.297 1 35.81 159 ASP A O 1
ATOM 1261 N N . HIS A 1 160 ? 12.953 7.395 -32.438 1 36.78 160 HIS A N 1
ATOM 1262 C CA . HIS A 1 160 ? 12.43 6.035 -32.344 1 36.78 160 HIS A CA 1
ATOM 1263 C C . HIS A 1 160 ? 12.641 5.469 -30.953 1 36.78 160 HIS A C 1
ATOM 1265 O O . HIS A 1 160 ? 12.117 4.402 -30.625 1 36.78 160 HIS A O 1
ATOM 1271 N N . GLN A 1 161 ? 13.625 5.895 -30.234 1 37.72 161 GLN A N 1
ATOM 1272 C CA . GLN A 1 161 ? 13.977 5.207 -29 1 37.72 161 GLN A CA 1
ATOM 1273 C C . GLN A 1 161 ? 12.953 5.473 -27.906 1 37.72 161 GLN A C 1
ATOM 1275 O O . GLN A 1 161 ? 12.625 4.582 -27.109 1 37.72 161 GLN A O 1
ATOM 1280 N N . ASP A 1 162 ? 12.672 6.738 -27.609 1 41 162 ASP A N 1
ATOM 1281 C CA . ASP A 1 162 ? 11.953 7.156 -26.422 1 41 162 ASP A CA 1
ATOM 1282 C C . ASP A 1 162 ? 10.453 6.887 -26.562 1 41 162 ASP A C 1
ATOM 1284 O O . ASP A 1 162 ? 9.719 6.883 -25.562 1 41 162 ASP A O 1
ATOM 1288 N N . HIS A 1 163 ? 9.922 6.926 -27.766 1 43.84 163 HIS A N 1
ATOM 1289 C CA . HIS A 1 163 ? 8.484 6.879 -28.031 1 43.84 163 HIS A CA 1
ATOM 1290 C C . HIS A 1 163 ? 7.887 5.551 -27.578 1 43.84 163 HIS A C 1
ATOM 1292 O O . HIS A 1 163 ? 6.664 5.383 -27.578 1 43.84 163 HIS A O 1
ATOM 1298 N N . TYR A 1 164 ? 8.703 4.488 -27.391 1 44.28 164 TYR A N 1
ATOM 1299 C CA . TYR A 1 164 ? 8.352 3.08 -27.547 1 44.28 164 TYR A CA 1
ATOM 1300 C C . TYR A 1 164 ? 7.801 2.514 -26.25 1 44.28 164 TYR A C 1
ATOM 1302 O O . TYR A 1 164 ? 7.465 1.329 -26.172 1 44.28 164 TYR A O 1
ATOM 1310 N N . PHE A 1 165 ? 7.695 3.188 -25.219 1 57.53 165 PHE A N 1
ATOM 1311 C CA . PHE A 1 165 ? 7.391 2.186 -24.203 1 57.53 165 PHE A CA 1
ATOM 1312 C C . PHE A 1 165 ? 6 2.406 -23.609 1 57.53 165 PHE A C 1
ATOM 1314 O O . PHE A 1 165 ? 5.691 1.922 -22.531 1 57.53 165 PHE A O 1
ATOM 1321 N N . LYS A 1 166 ? 5.207 3.145 -24.5 1 61.19 166 LYS A N 1
ATOM 1322 C CA . LYS A 1 166 ? 3.818 3.121 -24.062 1 61.19 166 LYS A CA 1
ATOM 1323 C C . LYS A 1 166 ? 3.234 1.715 -24.156 1 61.19 166 LYS A C 1
ATOM 1325 O O . LYS A 1 166 ? 3.316 1.075 -25.203 1 61.19 166 LYS A O 1
ATOM 1330 N N . ASN A 1 167 ? 2.707 1.175 -23.125 1 74.06 167 ASN A N 1
ATOM 1331 C CA . ASN A 1 167 ? 2.1 -0.149 -23.031 1 74.06 167 ASN A CA 1
ATOM 1332 C C . ASN A 1 167 ? 3.105 -1.25 -23.359 1 74.06 167 ASN A C 1
ATOM 1334 O O . ASN A 1 167 ? 2.762 -2.238 -24.016 1 74.06 167 ASN A O 1
ATOM 1338 N N . ALA A 1 168 ? 4.324 -0.906 -23 1 88.5 168 ALA A N 1
ATOM 1339 C CA . ALA A 1 168 ? 5.355 -1.904 -23.281 1 88.5 168 ALA A CA 1
ATOM 1340 C C . ALA A 1 168 ? 5.199 -3.119 -22.375 1 88.5 168 ALA A C 1
ATOM 1342 O O . ALA A 1 168 ? 4.863 -2.979 -21.188 1 88.5 168 ALA A O 1
ATOM 1343 N N . SER A 1 169 ? 5.422 -4.254 -23 1 93.25 169 SER A N 1
ATOM 1344 C CA . SER A 1 169 ? 5.383 -5.512 -22.25 1 93.25 169 SER A CA 1
ATOM 1345 C C . SER A 1 169 ? 6.781 -5.973 -21.875 1 93.25 169 SER A C 1
ATOM 1347 O O . SER A 1 169 ? 7.777 -5.445 -22.375 1 93.25 169 SER A O 1
ATOM 1349 N N . LEU A 1 170 ? 6.855 -6.883 -20.922 1 95 170 LEU A N 1
ATOM 1350 C CA . LEU A 1 170 ? 8.117 -7.523 -20.562 1 95 170 LEU A CA 1
ATOM 1351 C C . LEU A 1 170 ? 8.789 -8.141 -21.781 1 95 170 LEU A C 1
ATOM 1353 O O . LEU A 1 170 ? 10.008 -8.07 -21.922 1 95 170 LEU A O 1
ATOM 1357 N N . HIS A 1 171 ? 8.008 -8.688 -22.688 1 94.5 171 HIS A N 1
ATOM 1358 C CA . HIS A 1 171 ? 8.477 -9.266 -23.938 1 94.5 171 HIS A CA 1
ATOM 1359 C C . HIS A 1 171 ? 9.234 -8.234 -24.766 1 94.5 171 HIS A C 1
ATOM 1361 O O . HIS A 1 171 ? 10.305 -8.531 -25.312 1 94.5 171 HIS A O 1
ATOM 1367 N N . ASP A 1 172 ? 8.68 -7.059 -24.812 1 91.69 172 ASP A N 1
ATOM 1368 C CA . ASP A 1 172 ? 9.266 -5.988 -25.625 1 91.69 172 ASP A CA 1
ATOM 1369 C C . ASP A 1 172 ? 10.688 -5.668 -25.172 1 91.69 172 ASP A C 1
ATOM 1371 O O . ASP A 1 172 ? 11.555 -5.383 -25.984 1 91.69 172 ASP A O 1
ATOM 1375 N N . TYR A 1 173 ? 10.914 -5.703 -23.984 1 93.31 173 TYR A N 1
ATOM 1376 C CA . TYR A 1 173 ? 12.258 -5.438 -23.469 1 93.31 173 TYR A CA 1
ATOM 1377 C C . TYR A 1 173 ? 13.156 -6.652 -23.641 1 93.31 173 TYR A C 1
ATOM 1379 O O . TYR A 1 173 ? 14.281 -6.539 -24.141 1 93.31 173 TYR A O 1
ATOM 1387 N N . LEU A 1 174 ? 12.68 -7.805 -23.188 1 94.94 174 LEU A N 1
ATOM 1388 C CA . LEU A 1 174 ? 13.516 -9 -23.125 1 94.94 174 LEU A CA 1
ATOM 1389 C C . LEU A 1 174 ? 14 -9.406 -24.516 1 94.94 174 LEU A C 1
ATOM 1391 O O . LEU A 1 174 ? 15.125 -9.883 -24.656 1 94.94 174 LEU A O 1
ATOM 1395 N N . PHE A 1 175 ? 13.234 -9.148 -25.531 1 92.25 175 PHE A N 1
ATOM 1396 C CA . PHE A 1 175 ? 13.602 -9.602 -26.859 1 92.25 175 PHE A CA 1
ATOM 1397 C C . PHE A 1 175 ? 14.047 -8.438 -27.734 1 92.25 175 PHE A C 1
ATOM 1399 O O . PHE A 1 175 ? 14.094 -8.555 -28.953 1 92.25 175 PHE A O 1
ATOM 1406 N N . ASP A 1 176 ? 14.281 -7.352 -27.125 1 89 176 ASP A N 1
ATOM 1407 C CA . ASP A 1 176 ? 14.945 -6.242 -27.812 1 89 176 ASP A CA 1
ATOM 1408 C C . ASP A 1 176 ? 16.453 -6.441 -27.844 1 89 176 ASP A C 1
ATOM 1410 O O . ASP A 1 176 ? 17.125 -6.301 -26.828 1 89 176 ASP A O 1
ATOM 1414 N N . PRO A 1 177 ? 17.031 -6.723 -29 1 84.62 177 PRO A N 1
ATOM 1415 C CA . PRO A 1 177 ? 18.469 -7.023 -29.062 1 84.62 177 PRO A CA 1
ATOM 1416 C C . PRO A 1 177 ? 19.328 -5.828 -28.688 1 84.62 177 PRO A C 1
ATOM 1418 O O . PRO A 1 177 ? 20.5 -6.004 -28.297 1 84.62 177 PRO A O 1
ATOM 1421 N N . ALA A 1 178 ? 18.781 -4.648 -28.781 1 83.31 178 ALA A N 1
ATOM 1422 C CA . ALA A 1 178 ? 19.562 -3.449 -28.5 1 83.31 178 ALA A CA 1
ATOM 1423 C C . ALA A 1 178 ? 19.641 -3.191 -27 1 83.31 178 ALA A C 1
ATOM 1425 O O . ALA A 1 178 ? 20.625 -2.639 -26.5 1 83.31 178 ALA A O 1
ATOM 1426 N N . ARG A 1 179 ? 18.672 -3.65 -26.297 1 85.56 179 ARG A N 1
ATOM 1427 C CA . ARG A 1 179 ? 18.594 -3.236 -24.891 1 85.56 179 ARG A CA 1
ATOM 1428 C C . ARG A 1 179 ? 18.766 -4.43 -23.953 1 85.56 179 ARG A C 1
ATOM 1430 O O . ARG A 1 179 ? 19.359 -4.305 -22.891 1 85.56 179 ARG A O 1
ATOM 1437 N N . SER A 1 180 ? 18.297 -5.535 -24.359 1 89.06 180 SER A N 1
ATOM 1438 C CA . SER A 1 180 ? 18.297 -6.699 -23.469 1 89.06 180 SER A CA 1
ATOM 1439 C C . SER A 1 180 ? 19.672 -7.34 -23.406 1 89.06 180 SER A C 1
ATOM 1441 O O . SER A 1 180 ? 20.312 -7.559 -24.422 1 89.06 180 SER A O 1
ATOM 1443 N N . PRO A 1 181 ? 20.062 -7.609 -22.219 1 91.19 181 PRO A N 1
ATOM 1444 C CA . PRO A 1 181 ? 21.359 -8.273 -22.078 1 91.19 181 PRO A CA 1
ATOM 1445 C C . PRO A 1 181 ? 21.328 -9.727 -22.562 1 91.19 181 PRO A C 1
ATOM 1447 O O . PRO A 1 181 ? 22.375 -10.383 -22.625 1 91.19 181 PRO A O 1
ATOM 1450 N N . LEU A 1 182 ? 20.188 -10.211 -22.859 1 88.81 182 LEU A N 1
ATOM 1451 C CA . LEU A 1 182 ? 20.047 -11.586 -23.312 1 88.81 182 LEU A CA 1
ATOM 1452 C C . LEU A 1 182 ? 20.938 -11.844 -24.531 1 88.81 182 LEU A C 1
ATOM 1454 O O . LEU A 1 182 ? 21.422 -12.953 -24.719 1 88.81 182 LEU A O 1
ATOM 1458 N N . PHE A 1 183 ? 21.172 -10.828 -25.266 1 83.31 183 PHE A N 1
ATOM 1459 C CA . PHE A 1 183 ? 21.828 -11.031 -26.562 1 83.31 183 PHE A CA 1
ATOM 1460 C C . PHE A 1 183 ? 23.266 -10.531 -26.531 1 83.31 183 PHE A C 1
ATOM 1462 O O . PHE A 1 183 ? 23.969 -10.594 -27.547 1 83.31 183 PHE A O 1
ATOM 1469 N N . ASN A 1 184 ? 23.578 -10.102 -25.312 1 82.75 184 ASN A N 1
ATOM 1470 C CA . ASN A 1 184 ? 24.969 -9.656 -25.172 1 82.75 184 ASN A CA 1
ATOM 1471 C C . ASN A 1 184 ? 25.938 -10.836 -25.125 1 82.75 184 ASN A C 1
ATOM 1473 O O . ASN A 1 184 ? 25.625 -11.867 -24.516 1 82.75 184 ASN A O 1
ATOM 1477 N N . ASP A 1 185 ? 27.016 -10.617 -25.703 1 74.25 185 ASP A N 1
ATOM 1478 C CA . ASP A 1 185 ? 28.141 -11.539 -25.641 1 74.25 185 ASP A CA 1
ATOM 1479 C C . ASP A 1 185 ? 27.719 -12.953 -26.016 1 74.25 185 ASP A C 1
ATOM 1481 O O . ASP A 1 185 ? 28.156 -13.922 -25.391 1 74.25 185 ASP A O 1
ATOM 1485 N N . LEU A 1 186 ? 26.594 -12.984 -26.75 1 64.62 186 LEU A N 1
ATOM 1486 C CA . LEU A 1 186 ? 26.203 -14.328 -27.172 1 64.62 186 LEU A CA 1
ATOM 1487 C C . LEU A 1 186 ? 27.188 -14.891 -28.188 1 64.62 186 LEU A C 1
ATOM 1489 O O . LEU A 1 186 ? 27.5 -14.242 -29.203 1 64.62 186 LEU A O 1
ATOM 1493 N N . ILE A 1 187 ? 28.016 -15.703 -27.75 1 58 187 ILE A N 1
ATOM 1494 C CA . ILE A 1 187 ? 29.109 -16.219 -28.562 1 58 187 ILE A CA 1
ATOM 1495 C C . ILE A 1 187 ? 28.562 -17 -29.75 1 58 187 ILE A C 1
ATOM 1497 O O . ILE A 1 187 ? 29.078 -16.922 -30.859 1 58 187 ILE A O 1
ATOM 1501 N N . ASP A 1 188 ? 27.469 -17.766 -29.531 1 75.56 188 ASP A N 1
ATOM 1502 C CA . ASP A 1 188 ? 27 -18.688 -30.578 1 75.56 188 ASP A CA 1
ATOM 1503 C C . ASP A 1 188 ? 25.516 -18.484 -30.875 1 75.56 188 ASP A C 1
ATOM 1505 O O . ASP A 1 188 ? 24.688 -18.641 -29.984 1 75.56 188 ASP A O 1
ATOM 1509 N N . GLN A 1 189 ? 25.234 -18.062 -32.062 1 78.06 189 GLN A N 1
ATOM 1510 C CA . GLN A 1 189 ? 23.875 -17.859 -32.562 1 78.06 189 GLN A CA 1
ATOM 1511 C C . GLN A 1 189 ? 23.016 -19.078 -32.312 1 78.06 189 GLN A C 1
ATOM 1513 O O . GLN A 1 189 ? 21.797 -18.969 -32.156 1 78.06 189 GLN A O 1
ATOM 1518 N N . ASP A 1 190 ? 23.703 -20.234 -32.156 1 80.25 190 ASP A N 1
ATOM 1519 C CA . ASP A 1 190 ? 22.984 -21.5 -31.969 1 80.25 190 ASP A CA 1
ATOM 1520 C C . ASP A 1 190 ? 22.344 -21.562 -30.578 1 80.25 190 ASP A C 1
ATOM 1522 O O . ASP A 1 190 ? 21.469 -22.391 -30.328 1 80.25 190 ASP A O 1
ATOM 1526 N N . HIS A 1 191 ? 22.688 -20.578 -29.734 1 87.12 191 HIS A N 1
ATOM 1527 C CA . HIS A 1 191 ? 22.188 -20.609 -28.359 1 87.12 191 HIS A CA 1
ATOM 1528 C C . HIS A 1 191 ? 20.938 -19.734 -28.219 1 87.12 191 HIS A C 1
ATOM 1530 O O . HIS A 1 191 ? 20.203 -19.844 -27.234 1 87.12 191 HIS A O 1
ATOM 1536 N N . ILE A 1 192 ? 20.656 -18.953 -29.266 1 86.81 192 ILE A N 1
ATOM 1537 C CA . ILE A 1 192 ? 19.594 -17.938 -29.203 1 86.81 192 ILE A CA 1
ATOM 1538 C C . ILE A 1 192 ? 18.25 -18.625 -29.047 1 86.81 192 ILE A C 1
ATOM 1540 O O . ILE A 1 192 ? 17.422 -18.203 -28.219 1 86.81 192 ILE A O 1
ATOM 1544 N N . PRO A 1 193 ? 18.031 -19.719 -29.781 1 87.44 193 PRO A N 1
ATOM 1545 C CA . PRO A 1 193 ? 16.75 -20.391 -29.594 1 87.44 193 PRO A CA 1
ATOM 1546 C C . PRO A 1 193 ? 16.531 -20.891 -28.172 1 87.44 193 PRO A C 1
ATOM 1548 O O . PRO A 1 193 ? 15.414 -20.828 -27.656 1 87.44 193 PRO A O 1
ATOM 1551 N N . PHE A 1 194 ? 17.594 -21.312 -27.531 1 90.25 194 PHE A N 1
ATOM 1552 C CA . PHE A 1 194 ? 17.469 -21.797 -26.156 1 90.25 194 PHE A CA 1
ATOM 1553 C C . PHE A 1 194 ? 17.172 -20.641 -25.219 1 90.25 194 PHE A C 1
ATOM 1555 O O . PHE A 1 194 ? 16.375 -20.797 -24.281 1 90.25 194 PHE A O 1
ATOM 1562 N N . LEU A 1 195 ? 17.781 -19.5 -25.484 1 91.44 195 LEU A N 1
ATOM 1563 C CA . LEU A 1 195 ? 17.531 -18.328 -24.656 1 91.44 195 LEU A CA 1
ATOM 1564 C C . LEU A 1 195 ? 16.078 -17.891 -24.75 1 91.44 195 LEU A C 1
ATOM 1566 O O . LEU A 1 195 ? 15.438 -17.609 -23.734 1 91.44 195 LEU A O 1
ATOM 1570 N N . ARG A 1 196 ? 15.609 -17.906 -25.906 1 91.06 196 ARG A N 1
ATOM 1571 C CA . ARG A 1 196 ? 14.219 -17.516 -26.141 1 91.06 196 ARG A CA 1
ATOM 1572 C C . ARG A 1 196 ? 13.258 -18.453 -25.406 1 91.06 196 ARG A C 1
ATOM 1574 O O . ARG A 1 196 ? 12.312 -18 -24.766 1 91.06 196 ARG A O 1
ATOM 1581 N N . GLU A 1 197 ? 13.547 -19.688 -25.516 1 92.81 197 GLU A N 1
ATOM 1582 C CA . GLU A 1 197 ? 12.641 -20.672 -24.938 1 92.81 197 GLU A CA 1
ATOM 1583 C C . GLU A 1 197 ? 12.75 -20.672 -23.406 1 92.81 197 GLU A C 1
ATOM 1585 O O . GLU A 1 197 ? 11.758 -20.906 -22.719 1 92.81 197 GLU A O 1
ATOM 1590 N N . LEU A 1 198 ? 13.93 -20.391 -22.906 1 94.75 198 LEU A N 1
ATOM 1591 C CA . LEU A 1 198 ? 14.07 -20.25 -21.453 1 94.75 198 LEU A CA 1
ATOM 1592 C C . LEU A 1 198 ? 13.227 -19.078 -20.953 1 94.75 198 LEU A C 1
ATOM 1594 O O . LEU A 1 198 ? 12.609 -19.172 -19.891 1 94.75 198 LEU A O 1
ATOM 1598 N N . VAL A 1 199 ? 13.195 -18.016 -21.719 1 94.88 199 VAL A N 1
ATOM 1599 C CA . VAL A 1 199 ? 12.344 -16.875 -21.375 1 94.88 199 VAL A CA 1
ATOM 1600 C C . VAL A 1 199 ? 10.875 -17.297 -21.422 1 94.88 199 VAL A C 1
ATOM 1602 O O . VAL A 1 199 ? 10.109 -17.031 -20.484 1 94.88 199 VAL A O 1
ATOM 1605 N N . ASN A 1 200 ? 10.5 -17.984 -22.469 1 93.69 200 ASN A N 1
ATOM 1606 C CA . ASN A 1 200 ? 9.125 -18.469 -22.594 1 93.69 200 ASN A CA 1
ATOM 1607 C C . ASN A 1 200 ? 8.742 -19.391 -21.453 1 93.69 200 ASN A C 1
ATOM 1609 O O . ASN A 1 200 ? 7.609 -19.375 -20.969 1 93.69 200 ASN A O 1
ATOM 1613 N N . GLY A 1 201 ? 9.719 -20.203 -21.047 1 94.19 201 GLY A N 1
ATOM 1614 C CA . GLY A 1 201 ? 9.484 -21.109 -19.922 1 94.19 201 GLY A CA 1
ATOM 1615 C C . GLY A 1 201 ? 9.133 -20.391 -18.641 1 94.19 201 GLY A C 1
ATOM 1616 O O . GLY A 1 201 ? 8.508 -20.969 -17.75 1 94.19 201 GLY A O 1
ATOM 1617 N N . LEU A 1 202 ? 9.477 -19.109 -18.531 1 95.69 202 LEU A N 1
ATOM 1618 C CA . LEU A 1 202 ? 9.234 -18.344 -17.312 1 95.69 202 LEU A CA 1
ATOM 1619 C C . LEU A 1 202 ? 7.801 -17.828 -17.281 1 95.69 202 LEU A C 1
ATOM 1621 O O . LEU A 1 202 ? 7.383 -17.203 -16.297 1 95.69 202 LEU A O 1
ATOM 1625 N N . GLU A 1 203 ? 7 -18.188 -18.281 1 94.31 203 GLU A N 1
ATOM 1626 C CA . GLU A 1 203 ? 5.555 -18 -18.156 1 94.31 203 GLU A CA 1
ATOM 1627 C C . GLU A 1 203 ? 5.004 -18.797 -16.969 1 94.31 203 GLU A C 1
ATOM 1629 O O . GLU A 1 203 ? 3.932 -18.484 -16.453 1 94.31 203 GLU A O 1
ATOM 1634 N N . SER A 1 204 ? 5.809 -19.766 -16.594 1 93.12 204 SER A N 1
ATOM 1635 C CA . SER A 1 204 ? 5.465 -20.516 -15.391 1 93.12 204 SER A CA 1
ATOM 1636 C C . SER A 1 204 ? 5.637 -19.672 -14.141 1 93.12 204 SER A C 1
ATOM 1638 O O . SER A 1 204 ? 5.082 -19.984 -13.086 1 93.12 204 SER A O 1
ATOM 1640 N N . TRP A 1 205 ? 6.418 -18.656 -14.25 1 93.44 205 TRP A N 1
ATOM 1641 C CA . TRP A 1 205 ? 6.602 -17.734 -13.133 1 93.44 205 TRP A CA 1
ATOM 1642 C C . TRP A 1 205 ? 5.539 -16.625 -13.148 1 93.44 205 TRP A C 1
ATOM 1644 O O . TRP A 1 205 ? 4.934 -16.328 -12.117 1 93.44 205 TRP A O 1
ATOM 1654 N N . THR A 1 206 ? 5.219 -16.109 -14.281 1 95 206 THR A N 1
ATOM 1655 C CA . THR A 1 206 ? 4.309 -14.977 -14.383 1 95 206 THR A CA 1
ATOM 1656 C C . THR A 1 206 ? 2.861 -15.453 -14.461 1 95 206 THR A C 1
ATOM 1658 O O . THR A 1 206 ? 1.936 -14.672 -14.227 1 95 206 THR A O 1
ATOM 1661 N N . GLY A 1 207 ? 2.67 -16.703 -14.828 1 94.69 207 GLY A N 1
ATOM 1662 C CA . GLY A 1 207 ? 1.329 -17.203 -15.07 1 94.69 207 GLY A CA 1
ATOM 1663 C C . GLY A 1 207 ? 0.713 -16.672 -16.359 1 94.69 207 GLY A C 1
ATOM 1664 O O . GLY A 1 207 ? -0.465 -16.906 -16.625 1 94.69 207 GLY A O 1
ATOM 1665 N N . ALA A 1 208 ? 1.473 -15.906 -17.125 1 96 208 ALA A N 1
ATOM 1666 C CA . ALA A 1 208 ? 0.999 -15.258 -18.344 1 96 208 ALA A CA 1
ATOM 1667 C C . ALA A 1 208 ? 2.125 -15.117 -19.375 1 96 208 ALA A C 1
ATOM 1669 O O . ALA A 1 208 ? 3.303 -15.203 -19.016 1 96 208 ALA A O 1
ATOM 1670 N N . ARG A 1 209 ? 1.682 -14.93 -20.609 1 95 209 ARG A N 1
ATOM 1671 C CA . ARG A 1 209 ? 2.668 -14.656 -21.656 1 95 209 ARG A CA 1
ATOM 1672 C C . ARG A 1 209 ? 3.443 -13.375 -21.344 1 95 209 ARG A C 1
ATOM 1674 O O . ARG A 1 209 ? 2.885 -12.422 -20.797 1 95 209 ARG A O 1
ATOM 1681 N N . SER A 1 210 ? 4.719 -13.391 -21.75 1 94.25 210 SER A N 1
ATOM 1682 C CA . SER A 1 210 ? 5.559 -12.227 -21.469 1 94.25 210 SER A CA 1
ATOM 1683 C C . SER A 1 210 ? 5.047 -10.984 -22.188 1 94.25 210 SER A C 1
ATOM 1685 O O . SER A 1 210 ? 5.309 -9.859 -21.75 1 94.25 210 SER A O 1
ATOM 1687 N N . ASP A 1 211 ? 4.297 -11.164 -23.281 1 93.62 211 ASP A N 1
ATOM 1688 C CA . ASP A 1 211 ? 3.795 -10 -24.016 1 93.62 211 ASP A CA 1
ATOM 1689 C C . ASP A 1 211 ? 2.521 -9.453 -23.375 1 93.62 211 ASP A C 1
ATOM 1691 O O . ASP A 1 211 ? 2.02 -8.406 -23.781 1 93.62 211 ASP A O 1
ATOM 1695 N N . SER A 1 212 ? 2.016 -10.172 -22.406 1 94.06 212 SER A N 1
ATOM 1696 C CA . SER A 1 212 ? 0.853 -9.695 -21.672 1 94.06 212 SER A CA 1
ATOM 1697 C C . SER A 1 212 ? 1.268 -9.039 -20.359 1 94.06 212 SER A C 1
ATOM 1699 O O . SER A 1 212 ? 0.46 -8.375 -19.703 1 94.06 212 SER A O 1
ATOM 1701 N N . VAL A 1 213 ? 2.467 -9.227 -19.922 1 95.81 213 VAL A N 1
ATOM 1702 C CA . VAL A 1 213 ? 2.945 -8.734 -18.625 1 95.81 213 VAL A CA 1
ATOM 1703 C C . VAL A 1 213 ? 3.502 -7.32 -18.797 1 95.81 213 VAL A C 1
ATOM 1705 O O . VAL A 1 213 ? 4.332 -7.074 -19.672 1 95.81 213 VAL A O 1
ATOM 1708 N N . SER A 1 214 ? 3.059 -6.434 -17.984 1 93.81 214 SER A N 1
ATOM 1709 C CA . SER A 1 214 ? 3.43 -5.027 -18.062 1 93.81 214 SER A CA 1
ATOM 1710 C C . SER A 1 214 ? 4.902 -4.82 -17.719 1 93.81 214 SER A C 1
ATOM 1712 O O . SER A 1 214 ? 5.367 -5.258 -16.672 1 93.81 214 SER A O 1
ATOM 1714 N N . LEU A 1 215 ? 5.613 -4.145 -18.656 1 93.75 215 LEU A N 1
ATOM 1715 C CA . LEU A 1 215 ? 6.973 -3.721 -18.344 1 93.75 215 LEU A CA 1
ATOM 1716 C C . LEU A 1 215 ? 6.961 -2.559 -17.359 1 93.75 215 LEU A C 1
ATOM 1718 O O . LEU A 1 215 ? 7.82 -2.482 -16.469 1 93.75 215 LEU A O 1
ATOM 1722 N N . THR A 1 216 ? 5.961 -1.723 -17.422 1 89.88 216 THR A N 1
ATOM 1723 C CA . THR A 1 216 ? 5.852 -0.513 -16.625 1 89.88 216 THR A CA 1
ATOM 1724 C C . THR A 1 216 ? 5.863 -0.853 -15.133 1 89.88 216 THR A C 1
ATOM 1726 O O . THR A 1 216 ? 6.477 -0.141 -14.328 1 89.88 216 THR A O 1
ATOM 1729 N N . TRP A 1 217 ? 5.246 -1.914 -14.797 1 91.88 217 TRP A N 1
ATOM 1730 C CA . TRP A 1 217 ? 5.074 -2.207 -13.383 1 91.88 217 TRP A CA 1
ATOM 1731 C C . TRP A 1 217 ? 5.918 -3.408 -12.961 1 91.88 217 TRP A C 1
ATOM 1733 O O . TRP A 1 217 ? 5.809 -3.891 -11.836 1 91.88 217 TRP A O 1
ATOM 1743 N N . TRP A 1 218 ? 6.797 -3.861 -13.867 1 94.19 218 TRP A N 1
ATOM 1744 C CA . TRP A 1 218 ? 7.629 -5.012 -13.539 1 94.19 218 TRP A CA 1
ATOM 1745 C C . TRP A 1 218 ? 8.625 -4.668 -12.438 1 94.19 218 TRP A C 1
ATOM 1747 O O . TRP A 1 218 ? 9.367 -3.691 -12.555 1 94.19 218 TRP A O 1
ATOM 1757 N N . GLY A 1 219 ? 8.578 -5.371 -11.414 1 90.69 219 GLY A N 1
ATOM 1758 C CA . GLY A 1 219 ? 9.523 -5.172 -10.328 1 90.69 219 GLY A CA 1
ATOM 1759 C C . GLY A 1 219 ? 9.055 -4.152 -9.305 1 90.69 219 GLY A C 1
ATOM 1760 O O . GLY A 1 219 ? 9.812 -3.754 -8.422 1 90.69 219 GLY A O 1
ATOM 1761 N N . PHE A 1 220 ? 7.766 -3.756 -9.367 1 90.62 220 PHE A N 1
ATOM 1762 C CA . PHE A 1 220 ? 7.246 -2.764 -8.438 1 90.62 220 PHE A CA 1
ATOM 1763 C C . PHE A 1 220 ? 7.117 -3.352 -7.035 1 90.62 220 PHE A C 1
ATOM 1765 O O . PHE A 1 220 ? 7.363 -2.666 -6.039 1 90.62 220 PHE A O 1
ATOM 1772 N N . GLU A 1 221 ? 6.699 -4.562 -6.887 1 90.25 221 GLU A N 1
ATOM 1773 C CA . GLU A 1 221 ? 6.465 -5.203 -5.594 1 90.25 221 GLU A CA 1
ATOM 1774 C C . GLU A 1 221 ? 7.777 -5.5 -4.879 1 90.25 221 GLU A C 1
ATOM 1776 O O . GLU A 1 221 ? 8.836 -5.547 -5.512 1 90.25 221 GLU A O 1
ATOM 1781 N N . GLN A 1 222 ? 7.648 -5.672 -3.604 1 86.94 222 GLN A N 1
ATOM 1782 C CA . GLN A 1 222 ? 8.789 -6.059 -2.779 1 86.94 222 GLN A CA 1
ATOM 1783 C C . GLN A 1 222 ? 8.672 -7.512 -2.33 1 86.94 222 GLN A C 1
ATOM 1785 O O . GLN A 1 222 ? 7.59 -7.973 -1.967 1 86.94 222 GLN A O 1
ATOM 1790 N N . ASP A 1 223 ? 9.812 -8.164 -2.441 1 86.12 223 ASP A N 1
ATOM 1791 C CA . ASP A 1 223 ? 9.883 -9.555 -1.997 1 86.12 223 ASP A CA 1
ATOM 1792 C C . ASP A 1 223 ? 10.766 -9.695 -0.761 1 86.12 223 ASP A C 1
ATOM 1794 O O . ASP A 1 223 ? 11.562 -8.805 -0.458 1 86.12 223 ASP A O 1
ATOM 1798 N N . PHE A 1 224 ? 10.508 -10.773 -0.039 1 87.88 224 PHE A N 1
ATOM 1799 C CA . PHE A 1 224 ? 11.453 -11.102 1.023 1 87.88 224 PHE A CA 1
ATOM 1800 C C . PHE A 1 224 ? 12.82 -11.438 0.445 1 87.88 224 PHE A C 1
ATOM 1802 O O . PHE A 1 224 ? 12.922 -11.93 -0.682 1 87.88 224 PHE A O 1
ATOM 1809 N N . GLU A 1 225 ? 13.828 -11.203 1.221 1 84.56 225 GLU A N 1
ATOM 1810 C CA . GLU A 1 225 ? 15.195 -11.453 0.777 1 84.56 225 GLU A CA 1
ATOM 1811 C C . GLU A 1 225 ? 15.727 -12.766 1.34 1 84.56 225 GLU A C 1
ATOM 1813 O O . GLU A 1 225 ? 15.102 -13.367 2.217 1 84.56 225 GLU A O 1
ATOM 1818 N N . GLY A 1 226 ? 16.797 -13.195 0.741 1 84.31 226 GLY A N 1
ATOM 1819 C CA . GLY A 1 226 ? 17.406 -14.445 1.158 1 84.31 226 GLY A CA 1
ATOM 1820 C C . GLY A 1 226 ? 17.109 -15.594 0.219 1 84.31 226 GLY A C 1
ATOM 1821 O O . GLY A 1 226 ? 16.5 -15.398 -0.837 1 84.31 226 GLY A O 1
ATOM 1822 N N . GLU A 1 227 ? 17.516 -16.75 0.606 1 86.25 227 GLU A N 1
ATOM 1823 C CA . GLU A 1 227 ? 17.375 -17.922 -0.246 1 86.25 227 GLU A CA 1
ATOM 1824 C C . GLU A 1 227 ? 15.93 -18.422 -0.268 1 86.25 227 GLU A C 1
ATOM 1826 O O . GLU A 1 227 ? 15.211 -18.312 0.733 1 86.25 227 GLU A O 1
ATOM 1831 N N . ASP A 1 228 ? 15.57 -18.844 -1.392 1 88.94 228 ASP A N 1
ATOM 1832 C CA . ASP A 1 228 ? 14.297 -19.547 -1.49 1 88.94 228 ASP A CA 1
ATOM 1833 C C . ASP A 1 228 ? 14.406 -20.969 -0.922 1 88.94 228 ASP A C 1
ATOM 1835 O O . ASP A 1 228 ? 15.477 -21.578 -0.982 1 88.94 228 ASP A O 1
ATOM 1839 N N . VAL A 1 229 ? 13.305 -21.422 -0.382 1 91.31 229 VAL A N 1
ATOM 1840 C CA . VAL A 1 229 ? 13.305 -22.797 0.13 1 91.31 229 VAL A CA 1
ATOM 1841 C C . VAL A 1 229 ? 12.047 -23.516 -0.335 1 91.31 229 VAL A C 1
ATOM 1843 O O . VAL A 1 229 ? 11.078 -22.891 -0.766 1 91.31 229 VAL A O 1
ATOM 1846 N N . VAL A 1 230 ? 12.164 -24.844 -0.346 1 90.06 230 VAL A N 1
ATOM 1847 C CA . VAL A 1 230 ? 11.055 -25.703 -0.729 1 90.06 230 VAL A CA 1
ATOM 1848 C C . VAL A 1 230 ? 10.57 -26.5 0.486 1 90.06 230 VAL A C 1
ATOM 1850 O O . VAL A 1 230 ? 11.375 -26.906 1.325 1 90.06 230 VAL A O 1
ATOM 1853 N N . LEU A 1 231 ? 9.258 -26.641 0.587 1 87 231 LEU A N 1
ATOM 1854 C CA . LEU A 1 231 ? 8.68 -27.531 1.589 1 87 231 LEU A CA 1
ATOM 1855 C C . LEU A 1 231 ? 8.562 -28.953 1.047 1 87 231 LEU A C 1
ATOM 1857 O O . LEU A 1 231 ? 7.746 -29.203 0.163 1 87 231 LEU A O 1
ATOM 1861 N N . PRO A 1 232 ? 9.352 -29.844 1.615 1 82.62 232 PRO A N 1
ATOM 1862 C CA . PRO A 1 232 ? 9.344 -31.203 1.073 1 82.62 232 PRO A CA 1
ATOM 1863 C C . PRO A 1 232 ? 7.957 -31.844 1.107 1 82.62 232 PRO A C 1
ATOM 1865 O O . PRO A 1 232 ? 7.617 -32.625 0.23 1 82.62 232 PRO A O 1
ATOM 1868 N N . GLN A 1 233 ? 7.184 -31.516 2.117 1 76.94 233 GLN A N 1
ATOM 1869 C CA . GLN A 1 233 ? 5.832 -32.031 2.252 1 76.94 233 GLN A CA 1
ATOM 1870 C C . GLN A 1 233 ? 4.793 -31.047 1.749 1 76.94 233 GLN A C 1
ATOM 1872 O O . GLN A 1 233 ? 3.629 -31.109 2.152 1 76.94 233 GLN A O 1
ATOM 1877 N N . THR A 1 234 ? 5.188 -30.172 0.992 1 78.5 234 THR A N 1
ATOM 1878 C CA . THR A 1 234 ? 4.34 -29.094 0.501 1 78.5 234 THR A CA 1
ATOM 1879 C C . THR A 1 234 ? 3.703 -28.328 1.663 1 78.5 234 THR A C 1
ATOM 1881 O O . THR A 1 234 ? 4.102 -28.5 2.816 1 78.5 234 THR A O 1
ATOM 1884 N N . TYR A 1 235 ? 2.75 -27.469 1.411 1 81.88 235 TYR A N 1
ATOM 1885 C CA . TYR A 1 235 ? 2.08 -26.703 2.451 1 81.88 235 TYR A CA 1
ATOM 1886 C C . TYR A 1 235 ? 0.958 -27.5 3.092 1 81.88 235 TYR A C 1
ATOM 1888 O O . TYR A 1 235 ? 0.342 -27.062 4.062 1 81.88 235 TYR A O 1
ATOM 1896 N N . HIS A 1 236 ? 0.706 -28.656 2.646 1 78.31 236 HIS A N 1
ATOM 1897 C CA . HIS A 1 236 ? -0.455 -29.438 3.061 1 78.31 236 HIS A CA 1
ATOM 1898 C C . HIS A 1 236 ? -0.412 -29.75 4.555 1 78.31 236 HIS A C 1
ATOM 1900 O O . HIS A 1 236 ? -1.385 -29.5 5.27 1 78.31 236 HIS A O 1
ATOM 1906 N N . ARG A 1 237 ? 0.646 -30.297 5.023 1 81.56 237 ARG A N 1
ATOM 1907 C CA . ARG A 1 237 ? 0.759 -30.641 6.434 1 81.56 237 ARG A CA 1
ATOM 1908 C C . ARG A 1 237 ? 0.674 -29.406 7.316 1 81.56 237 ARG A C 1
ATOM 1910 O O . ARG A 1 237 ? 0.068 -29.438 8.391 1 81.56 237 ARG A O 1
ATOM 1917 N N . LEU A 1 238 ? 1.354 -28.375 6.82 1 84.38 238 LEU A N 1
ATOM 1918 C CA . LEU A 1 238 ? 1.312 -27.125 7.566 1 84.38 238 LEU A CA 1
ATOM 1919 C C . LEU A 1 238 ? -0.124 -26.641 7.723 1 84.38 238 LEU A C 1
ATOM 1921 O O . LEU A 1 238 ? -0.545 -26.281 8.828 1 84.38 238 LEU A O 1
ATOM 1925 N N . ILE A 1 239 ? -0.903 -26.672 6.672 1 84.38 239 ILE A N 1
ATOM 1926 C CA . ILE A 1 239 ? -2.281 -26.203 6.672 1 84.38 239 ILE A CA 1
ATOM 1927 C C . ILE A 1 239 ? -3.139 -27.094 7.562 1 84.38 239 ILE A C 1
ATOM 1929 O O . ILE A 1 239 ? -4.02 -26.609 8.273 1 84.38 239 ILE A O 1
ATOM 1933 N N . GLN A 1 240 ? -2.912 -28.375 7.559 1 84.06 240 GLN A N 1
ATOM 1934 C CA . GLN A 1 240 ? -3.646 -29.297 8.398 1 84.06 240 GLN A CA 1
ATOM 1935 C C . GLN A 1 240 ? -3.391 -29.031 9.883 1 84.06 240 GLN A C 1
ATOM 1937 O O . GLN A 1 240 ? -4.32 -29.031 10.688 1 84.06 240 GLN A O 1
ATOM 1942 N N . LYS A 1 241 ? -2.152 -28.859 10.156 1 87.06 241 LYS A N 1
ATOM 1943 C CA . LYS A 1 241 ? -1.801 -28.562 11.547 1 87.06 241 LYS A CA 1
ATOM 1944 C C . LYS A 1 241 ? -2.414 -27.25 12.008 1 87.06 241 LYS A C 1
ATOM 1946 O O . LYS A 1 241 ? -2.883 -27.141 13.141 1 87.06 241 LYS A O 1
ATOM 1951 N N . MET A 1 242 ? -2.375 -26.297 11.102 1 86.94 242 MET A N 1
ATOM 1952 C CA . MET A 1 242 ? -2.973 -25 11.422 1 86.94 242 MET A CA 1
ATOM 1953 C C . MET A 1 242 ? -4.477 -25.141 11.633 1 86.94 242 MET A C 1
ATOM 1955 O O . MET A 1 242 ? -5.031 -24.531 12.555 1 86.94 242 MET A O 1
ATOM 1959 N N . ALA A 1 243 ? -5.137 -25.891 10.797 1 85.69 243 ALA A N 1
ATOM 1960 C CA . ALA A 1 243 ? -6.574 -26.109 10.922 1 85.69 243 ALA A CA 1
ATOM 1961 C C . ALA A 1 243 ? -6.91 -26.812 12.234 1 85.69 243 ALA A C 1
ATOM 1963 O O . ALA A 1 243 ? -7.875 -26.453 12.906 1 85.69 243 ALA A O 1
ATOM 1964 N N . GLN A 1 244 ? -6.117 -27.766 12.594 1 87.56 244 GLN A N 1
ATOM 1965 C CA . GLN A 1 244 ? -6.32 -28.484 13.844 1 87.56 244 GLN A CA 1
ATOM 1966 C C . GLN A 1 244 ? -6.184 -27.547 15.047 1 87.56 244 GLN A C 1
ATOM 1968 O O . GLN A 1 244 ? -6.984 -27.609 15.977 1 87.56 244 GLN A O 1
ATOM 1973 N N . ARG A 1 245 ? -5.188 -26.766 14.961 1 85.69 245 ARG A N 1
ATOM 1974 C CA . ARG A 1 245 ? -4.988 -25.797 16.031 1 85.69 245 ARG A CA 1
ATOM 1975 C C . ARG A 1 245 ? -6.16 -24.828 16.109 1 85.69 245 ARG A C 1
ATOM 1977 O O . ARG A 1 245 ? -6.621 -24.5 17.203 1 85.69 245 ARG A O 1
ATOM 1984 N N . PHE A 1 246 ? -6.629 -24.422 15.047 1 86.31 246 PHE A N 1
ATOM 1985 C CA . PHE A 1 246 ? -7.762 -23.516 14.969 1 86.31 246 PHE A CA 1
ATOM 1986 C C . PHE A 1 246 ? -9 -24.125 15.609 1 86.31 246 PHE A C 1
ATOM 1988 O O . PHE A 1 246 ? -9.68 -23.469 16.406 1 86.31 246 PHE A O 1
ATOM 1995 N N . GLU A 1 247 ? -9.211 -25.312 15.289 1 88.06 247 GLU A N 1
ATOM 1996 C CA . GLU A 1 247 ? -10.367 -26 15.852 1 88.06 247 GLU A CA 1
ATOM 1997 C C . GLU A 1 247 ? -10.188 -26.25 17.344 1 88.06 247 GLU A C 1
ATOM 1999 O O . GLU A 1 247 ? -11.148 -26.172 18.109 1 88.06 247 GLU A O 1
ATOM 2004 N N . SER A 1 248 ? -8.977 -26.484 17.672 1 88.75 248 SER A N 1
ATOM 2005 C CA . SER A 1 248 ? -8.703 -26.734 19.078 1 88.75 248 SER A CA 1
ATOM 2006 C C . SER A 1 248 ? -8.914 -25.469 19.906 1 88.75 248 SER A C 1
ATOM 2008 O O . SER A 1 248 ? -9.203 -25.547 21.109 1 88.75 248 SER A O 1
ATOM 2010 N N . LEU A 1 249 ? -8.836 -24.344 19.25 1 82.12 249 LEU A N 1
ATOM 2011 C CA . LEU A 1 249 ? -9.008 -23.062 19.938 1 82.12 249 LEU A CA 1
ATOM 2012 C C . LEU A 1 249 ? -10.461 -22.625 19.891 1 82.12 249 LEU A C 1
ATOM 2014 O O . LEU A 1 249 ? -10.789 -21.516 20.328 1 82.12 249 LEU A O 1
ATOM 2018 N N . GLY A 1 250 ? -11.281 -23.453 19.344 1 82.69 250 GLY A N 1
ATOM 2019 C CA . GLY A 1 250 ? -12.711 -23.172 19.359 1 82.69 250 GLY A CA 1
ATOM 2020 C C . GLY A 1 250 ? -13.227 -22.672 18.016 1 82.69 250 GLY A C 1
ATOM 2021 O O . GLY A 1 250 ? -14.406 -22.344 17.891 1 82.69 250 GLY A O 1
ATOM 2022 N N . GLY A 1 251 ? -12.359 -22.625 17.062 1 85 251 GLY A N 1
ATOM 2023 C CA . GLY A 1 251 ? -12.789 -22.25 15.727 1 85 251 GLY A CA 1
ATOM 2024 C C . GLY A 1 251 ? -13.625 -23.312 15.039 1 85 251 GLY A C 1
ATOM 2025 O O . GLY A 1 251 ? -13.5 -24.5 15.344 1 85 251 GLY A O 1
ATOM 2026 N N . LYS A 1 252 ? -14.516 -22.859 14.18 1 87.31 252 LYS A N 1
ATOM 2027 C CA . LYS A 1 252 ? -15.344 -23.781 13.414 1 87.31 252 LYS A CA 1
ATOM 2028 C C . LYS A 1 252 ? -15.094 -23.625 11.914 1 87.31 252 LYS A C 1
ATOM 2030 O O . LYS A 1 252 ? -15 -22.516 11.406 1 87.31 252 LYS A O 1
ATOM 2035 N N . ILE A 1 253 ? -14.953 -24.734 11.227 1 87.62 253 ILE A N 1
ATOM 2036 C CA . ILE A 1 253 ? -14.75 -24.734 9.781 1 87.62 253 ILE A CA 1
ATOM 2037 C C . ILE A 1 253 ? -15.906 -25.469 9.102 1 87.62 253 ILE A C 1
ATOM 2039 O O . ILE A 1 253 ? -16.219 -26.609 9.445 1 87.62 253 ILE A O 1
ATOM 2043 N N . HIS A 1 254 ? -16.562 -24.75 8.211 1 87.88 254 HIS A N 1
ATOM 2044 C CA . HIS A 1 254 ? -17.625 -25.328 7.391 1 87.88 254 HIS A CA 1
ATOM 2045 C C . HIS A 1 254 ? -17.125 -25.672 5.996 1 87.88 254 HIS A C 1
ATOM 2047 O O . HIS A 1 254 ? -17.016 -24.797 5.137 1 87.88 254 HIS A O 1
ATOM 2053 N N . LEU A 1 255 ? -16.844 -26.969 5.738 1 88.69 255 LEU A N 1
ATOM 2054 C CA . LEU A 1 255 ? -16.422 -27.422 4.422 1 88.69 255 LEU A CA 1
ATOM 2055 C C . LEU A 1 255 ? -17.609 -27.688 3.516 1 88.69 255 LEU A C 1
ATOM 2057 O O . LEU A 1 255 ? -18.75 -27.734 3.986 1 88.69 255 LEU A O 1
ATOM 2061 N N . ASN A 1 256 ? -17.422 -27.75 2.285 1 90.25 256 ASN A N 1
ATOM 2062 C CA . ASN A 1 256 ? -18.453 -28.031 1.293 1 90.25 256 ASN A CA 1
ATOM 2063 C C . ASN A 1 256 ? -19.547 -26.984 1.31 1 90.25 256 ASN A C 1
ATOM 2065 O O . ASN A 1 256 ? -20.719 -27.297 1.054 1 90.25 256 ASN A O 1
ATOM 2069 N N . ASN A 1 257 ? -19.219 -25.828 1.782 1 89.81 257 ASN A N 1
ATOM 2070 C CA . ASN A 1 257 ? -20.188 -24.734 1.812 1 89.81 257 ASN A CA 1
ATOM 2071 C C . ASN A 1 257 ? -19.734 -23.562 0.927 1 89.81 257 ASN A C 1
ATOM 2073 O O . ASN A 1 257 ? -18.734 -22.906 1.223 1 89.81 257 ASN A O 1
ATOM 2077 N N . GLU A 1 258 ? -20.469 -23.391 -0.115 1 90.75 258 GLU A N 1
ATOM 2078 C CA . GLU A 1 258 ? -20.156 -22.328 -1.068 1 90.75 258 GLU A CA 1
ATOM 2079 C C . GLU A 1 258 ? -20.891 -21.031 -0.72 1 90.75 258 GLU A C 1
ATOM 2081 O O . GLU A 1 258 ? -22.094 -21.047 -0.483 1 90.75 258 GLU A O 1
ATOM 2086 N N . CYS A 1 259 ? -20.156 -19.938 -0.602 1 91.81 259 CYS A N 1
ATOM 2087 C CA . CYS A 1 259 ? -20.75 -18.641 -0.355 1 91.81 259 CYS A CA 1
ATOM 2088 C C . CYS A 1 259 ? -21.516 -18.141 -1.577 1 91.81 259 CYS A C 1
ATOM 2090 O O . CYS A 1 259 ? -20.953 -18.031 -2.666 1 91.81 259 CYS A O 1
ATOM 2092 N N . ARG A 1 260 ? -22.766 -17.812 -1.366 1 92.19 260 ARG A N 1
ATOM 2093 C CA . ARG A 1 260 ? -23.609 -17.375 -2.475 1 92.19 260 ARG A CA 1
ATOM 2094 C C . ARG A 1 260 ? -23.797 -15.859 -2.449 1 92.19 260 ARG A C 1
ATOM 2096 O O . ARG A 1 260 ? -23.938 -15.227 -3.5 1 92.19 260 ARG A O 1
ATOM 2103 N N . SER A 1 261 ? -23.828 -15.359 -1.251 1 94.12 261 SER A N 1
ATOM 2104 C CA . SER A 1 261 ? -23.969 -13.906 -1.135 1 94.12 261 SER A CA 1
ATOM 2105 C C . SER A 1 261 ? -23.5 -13.414 0.23 1 94.12 261 SER A C 1
ATOM 2107 O O . SER A 1 261 ? -23.516 -14.164 1.207 1 94.12 261 SER A O 1
ATOM 2109 N N . ILE A 1 262 ? -23.031 -12.25 0.272 1 95.31 262 ILE A N 1
ATOM 2110 C CA . ILE A 1 262 ? -22.641 -11.523 1.475 1 95.31 262 ILE A CA 1
ATOM 2111 C C . ILE A 1 262 ? -23.438 -10.219 1.566 1 95.31 262 ILE A C 1
ATOM 2113 O O . ILE A 1 262 ? -23.297 -9.344 0.708 1 95.31 262 ILE A O 1
ATOM 2117 N N . LYS A 1 263 ? -24.25 -10.07 2.615 1 96.31 263 LYS A N 1
ATOM 2118 C CA . LYS A 1 263 ? -25.172 -8.945 2.703 1 96.31 263 LYS A CA 1
ATOM 2119 C C . LYS A 1 263 ? -25.047 -8.227 4.047 1 96.31 263 LYS A C 1
ATOM 2121 O O . LYS A 1 263 ? -24.875 -8.875 5.086 1 96.31 263 LYS A O 1
ATOM 2126 N N . LEU A 1 264 ? -24.984 -6.934 3.912 1 96.31 264 LEU A N 1
ATOM 2127 C CA . LEU A 1 264 ? -25.094 -6.141 5.133 1 96.31 264 LEU A CA 1
ATOM 2128 C C . LEU A 1 264 ? -26.547 -5.922 5.52 1 96.31 264 LEU A C 1
ATOM 2130 O O . LEU A 1 264 ? -27.312 -5.344 4.75 1 96.31 264 LEU A O 1
ATOM 2134 N N . ASN A 1 265 ? -26.875 -6.422 6.699 1 94.06 265 ASN A N 1
ATOM 2135 C CA . ASN A 1 265 ? -28.219 -6.188 7.211 1 94.06 265 ASN A CA 1
ATOM 2136 C C . ASN A 1 265 ? -28.375 -4.766 7.754 1 94.06 265 ASN A C 1
ATOM 2138 O O . ASN A 1 265 ? -27.703 -4.387 8.711 1 94.06 265 ASN A O 1
ATOM 2142 N N . SER A 1 266 ? -29.25 -3.963 7.215 1 91.44 266 SER A N 1
ATOM 2143 C CA . SER A 1 266 ? -29.391 -2.555 7.566 1 91.44 266 SER A CA 1
ATOM 2144 C C . SER A 1 266 ? -29.984 -2.393 8.969 1 91.44 266 SER A C 1
ATOM 2146 O O . SER A 1 266 ? -29.719 -1.392 9.641 1 91.44 266 SER A O 1
ATOM 2148 N N . GLU A 1 267 ? -30.734 -3.34 9.438 1 91.31 267 GLU A N 1
ATOM 2149 C CA . GLU A 1 267 ? -31.375 -3.254 10.742 1 91.31 267 GLU A CA 1
ATOM 2150 C C . GLU A 1 267 ? -30.422 -3.666 11.859 1 91.31 267 GLU A C 1
ATOM 2152 O O . GLU A 1 267 ? -30.203 -2.91 12.812 1 91.31 267 GLU A O 1
ATOM 2157 N N . THR A 1 268 ? -29.844 -4.801 11.664 1 91 268 THR A N 1
ATOM 2158 C CA . THR A 1 268 ? -29 -5.352 12.719 1 91 268 THR A CA 1
ATOM 2159 C C . THR A 1 268 ? -27.562 -4.863 12.578 1 91 268 THR A C 1
ATOM 2161 O O . THR A 1 268 ? -26.766 -4.992 13.508 1 91 268 THR A O 1
ATOM 2164 N N . GLN A 1 269 ? -27.203 -4.344 11.414 1 90.31 269 GLN A N 1
ATOM 2165 C CA . GLN A 1 269 ? -25.844 -3.912 11.07 1 90.31 269 GLN A CA 1
ATOM 2166 C C . GLN A 1 269 ? -24.875 -5.082 11.125 1 90.31 269 GLN A C 1
ATOM 2168 O O . GLN A 1 269 ? -23.672 -4.887 11.359 1 90.31 269 GLN A O 1
ATOM 2173 N N . LYS A 1 270 ? -25.453 -6.289 11.008 1 92.38 270 LYS A N 1
ATOM 2174 C CA . LYS A 1 270 ? -24.625 -7.488 10.914 1 92.38 270 LYS A CA 1
ATOM 2175 C C . LYS A 1 270 ? -24.469 -7.926 9.461 1 92.38 270 LYS A C 1
ATOM 2177 O O . LYS A 1 270 ? -25.219 -7.488 8.586 1 92.38 270 LYS A O 1
ATOM 2182 N N . VAL A 1 271 ? -23.391 -8.75 9.273 1 93.88 271 VAL A N 1
ATOM 2183 C CA . VAL A 1 271 ? -23.141 -9.273 7.934 1 93.88 271 VAL A CA 1
ATOM 2184 C C . VAL A 1 271 ? -23.781 -10.648 7.789 1 93.88 271 VAL A C 1
ATOM 2186 O O . VAL A 1 271 ? -23.516 -11.555 8.578 1 93.88 271 VAL A O 1
ATOM 2189 N N . ASN A 1 272 ? -24.672 -10.797 6.82 1 94 272 ASN A N 1
ATOM 2190 C CA . ASN A 1 272 ? -25.328 -12.055 6.52 1 94 272 ASN A CA 1
ATOM 2191 C C . ASN A 1 272 ? -24.672 -12.766 5.344 1 94 272 ASN A C 1
ATOM 2193 O O . ASN A 1 272 ? -24.578 -12.211 4.246 1 94 272 ASN A O 1
ATOM 2197 N N . ILE A 1 273 ? -24.219 -13.977 5.574 1 92.69 273 ILE A N 1
ATOM 2198 C CA . ILE A 1 273 ? -23.594 -14.781 4.531 1 92.69 273 ILE A CA 1
ATOM 2199 C C . ILE A 1 273 ? -24.516 -15.938 4.148 1 92.69 273 ILE A C 1
ATOM 2201 O O . ILE A 1 273 ? -24.859 -16.766 4.992 1 92.69 273 ILE A O 1
ATOM 2205 N N . GLU A 1 274 ? -24.891 -15.93 2.941 1 92.81 274 GLU A N 1
ATOM 2206 C CA . GLU A 1 274 ? -25.672 -17.047 2.426 1 92.81 274 GLU A CA 1
ATOM 2207 C C . GLU A 1 274 ? -24.781 -18.141 1.862 1 92.81 274 GLU A C 1
ATOM 2209 O O . GLU A 1 274 ? -23.938 -17.875 0.997 1 92.81 274 GLU A O 1
ATOM 2214 N N . ILE A 1 275 ? -24.969 -19.328 2.396 1 91.06 275 ILE A N 1
ATOM 2215 C CA . ILE A 1 275 ? -24.109 -20.422 1.957 1 91.06 275 ILE A CA 1
ATOM 2216 C C . ILE A 1 275 ? -24.969 -21.562 1.415 1 91.06 275 ILE A C 1
ATOM 2218 O O . ILE A 1 275 ? -26.125 -21.719 1.819 1 91.06 275 ILE A O 1
ATOM 2222 N N . LEU A 1 276 ? -24.438 -22.219 0.466 1 90.19 276 LEU A N 1
ATOM 2223 C CA . LEU A 1 276 ? -25.047 -23.406 -0.131 1 90.19 276 LEU A CA 1
ATOM 2224 C C . LEU A 1 276 ? -24.188 -24.641 0.124 1 90.19 276 LEU A C 1
ATOM 2226 O O . LEU A 1 276 ? -23 -24.656 -0.19 1 90.19 276 LEU A O 1
ATOM 2230 N N . ASN A 1 277 ? -24.734 -25.641 0.73 1 88.19 277 ASN A N 1
ATOM 2231 C CA . ASN A 1 277 ? -24.016 -26.891 0.974 1 88.19 277 ASN A CA 1
ATOM 2232 C C . ASN A 1 277 ? -23.906 -27.719 -0.299 1 88.19 277 ASN A C 1
ATOM 2234 O O . ASN A 1 277 ? -24.906 -28.047 -0.93 1 88.19 277 ASN A O 1
ATOM 2238 N N . ASN A 1 278 ? -22.781 -28.016 -0.663 1 76.44 278 ASN A N 1
ATOM 2239 C CA . ASN A 1 278 ? -22.484 -28.734 -1.897 1 76.44 278 ASN A CA 1
ATOM 2240 C C . ASN A 1 278 ? -22.5 -30.234 -1.683 1 76.44 278 ASN A C 1
ATOM 2242 O O . ASN A 1 278 ? -22.281 -31 -2.625 1 76.44 278 ASN A O 1
ATOM 2246 N N . GLU A 1 279 ? -22.578 -30.891 -0.456 1 68.88 279 GLU A N 1
ATOM 2247 C CA . GLU A 1 279 ? -22.5 -32.312 -0.213 1 68.88 279 GLU A CA 1
ATOM 2248 C C . GLU A 1 279 ? -23.516 -33.094 -1.058 1 68.88 279 GLU A C 1
ATOM 2250 O O . GLU A 1 279 ? -23.203 -34.156 -1.601 1 68.88 279 GLU A O 1
ATOM 2255 N N . GLY A 1 280 ? -24.844 -32.844 -0.979 1 53 280 GLY A N 1
ATOM 2256 C CA . GLY A 1 280 ? -25.828 -33.656 -1.681 1 53 280 GLY A CA 1
ATOM 2257 C C . GLY A 1 280 ? -25.672 -33.625 -3.189 1 53 280 GLY A C 1
ATOM 2258 O O . GLY A 1 280 ? -26.328 -34.375 -3.91 1 53 280 GLY A O 1
ATOM 2259 N N . GLN A 1 281 ? -24.938 -32.75 -3.664 1 46.88 281 GLN A N 1
ATOM 2260 C CA . GLN A 1 281 ? -24.875 -32.688 -5.121 1 46.88 281 GLN A CA 1
ATOM 2261 C C . GLN A 1 281 ? -23.953 -33.75 -5.691 1 46.88 281 GLN A C 1
ATOM 2263 O O . GLN A 1 281 ? -24.109 -34.156 -6.844 1 46.88 281 GLN A O 1
ATOM 2268 N N . ASN A 1 282 ? -22.875 -34.219 -5.023 1 41.12 282 ASN A N 1
ATOM 2269 C CA . ASN A 1 282 ? -22.031 -35.25 -5.598 1 41.12 282 ASN A CA 1
ATOM 2270 C C . ASN A 1 282 ? -22.578 -36.656 -5.281 1 41.12 282 ASN A C 1
ATOM 2272 O O . ASN A 1 282 ? -21.891 -37.656 -5.52 1 41.12 282 ASN A O 1
ATOM 2276 N N . LYS A 1 283 ? -23.562 -37.125 -4.402 1 40.22 283 LYS A N 1
ATOM 2277 C CA . LYS A 1 283 ? -24.047 -38.5 -4.348 1 40.22 283 LYS A CA 1
ATOM 2278 C C . LYS A 1 283 ? -24.797 -38.844 -5.625 1 40.22 283 LYS A C 1
ATOM 2280 O O . LYS A 1 283 ? -25.688 -38.125 -6.059 1 40.22 283 LYS A O 1
ATOM 2285 N N . LYS A 1 284 ? -24.344 -39.875 -6.387 1 36.56 284 LYS A N 1
ATOM 2286 C CA . LYS A 1 284 ? -25.062 -40.594 -7.434 1 36.56 284 LYS A CA 1
ATOM 2287 C C . LYS A 1 284 ? -26.453 -41 -6.957 1 36.56 284 LYS A C 1
ATOM 2289 O O . LYS A 1 284 ? -26.578 -41.719 -5.953 1 36.56 284 LYS A O 1
ATOM 2294 N N . ILE A 1 285 ? -27.594 -40.25 -7.215 1 35.41 285 ILE A N 1
ATOM 2295 C CA . ILE A 1 285 ? -28.953 -40.75 -7.07 1 35.41 285 ILE A CA 1
ATOM 2296 C C . ILE A 1 285 ? -29.031 -42.188 -7.609 1 35.41 285 ILE A C 1
ATOM 2298 O O . ILE A 1 285 ? -28.875 -42.406 -8.812 1 35.41 285 ILE A O 1
ATOM 2302 N N . ASP A 1 286 ? -28.609 -43.25 -6.895 1 33.31 286 ASP A N 1
ATOM 2303 C CA . ASP A 1 286 ? -29.188 -44.469 -7.492 1 33.31 286 ASP A CA 1
ATOM 2304 C C . ASP A 1 286 ? -30.656 -44.25 -7.832 1 33.31 286 ASP A C 1
ATOM 2306 O O . ASP A 1 286 ? -31.062 -44.406 -8.984 1 33.31 286 ASP A O 1
ATOM 2310 N N . SER A 1 287 ? -31.578 -45.375 -7.148 1 33.22 287 SER A N 1
ATOM 2311 C CA . SER A 1 287 ? -32.938 -45.625 -7.562 1 33.22 287 SER A CA 1
ATOM 2312 C C . SER A 1 287 ? -33.844 -44.406 -7.258 1 33.22 287 SER A C 1
ATOM 2314 O O . SER A 1 287 ? -33.656 -43.719 -6.238 1 33.22 287 SER A O 1
ATOM 2316 N N . PRO A 1 288 ? -34.656 -44 -8.273 1 35.03 288 PRO A N 1
ATOM 2317 C CA . PRO A 1 288 ? -35.688 -42.969 -8.242 1 35.03 288 PRO A CA 1
ATOM 2318 C C . PRO A 1 288 ? -36.625 -43.094 -7.035 1 35.03 288 PRO A C 1
ATOM 2320 O O . PRO A 1 288 ? -37.656 -43.75 -7.117 1 35.03 288 PRO A O 1
ATOM 2323 N N . GLN A 1 289 ? -36.188 -43.594 -5.848 1 33.94 289 GLN A N 1
ATOM 2324 C CA . GLN A 1 289 ? -37.469 -43.594 -5.102 1 33.94 289 GLN A CA 1
ATOM 2325 C C . GLN A 1 289 ? -38.125 -42.219 -5.145 1 33.94 289 GLN A C 1
ATOM 2327 O O . GLN A 1 289 ? -37.438 -41.188 -5.008 1 33.94 289 GLN A O 1
ATOM 2332 N N . PRO A 1 290 ? -39.406 -42.125 -5.773 1 35.28 290 PRO A N 1
ATOM 2333 C CA . PRO A 1 290 ? -40.219 -40.969 -6.094 1 35.28 290 PRO A CA 1
ATOM 2334 C C . PRO A 1 290 ? -40.156 -39.875 -5.012 1 35.28 290 PRO A C 1
ATOM 2336 O O . PRO A 1 290 ? -40.125 -38.688 -5.324 1 35.28 290 PRO A O 1
ATOM 2339 N N . ASN A 1 291 ? -40.719 -40.25 -3.797 1 35.44 291 ASN A N 1
ATOM 2340 C CA . ASN A 1 291 ? -41.562 -39.312 -3.029 1 35.44 291 ASN A CA 1
ATOM 2341 C C . ASN A 1 291 ? -40.688 -38.25 -2.346 1 35.44 291 ASN A C 1
ATOM 2343 O O . ASN A 1 291 ? -41.219 -37.25 -1.847 1 35.44 291 ASN A O 1
ATOM 2347 N N . GLN A 1 292 ? -39.75 -38.719 -1.514 1 34.91 292 GLN A N 1
ATOM 2348 C CA . GLN A 1 292 ? -39.5 -37.688 -0.499 1 34.91 292 GLN A CA 1
ATOM 2349 C C . GLN A 1 292 ? -38.812 -36.469 -1.101 1 34.91 292 GLN A C 1
ATOM 2351 O O . GLN A 1 292 ? -37.719 -36.594 -1.662 1 34.91 292 GLN A O 1
ATOM 2356 N N . GLN A 1 293 ? -39.562 -35.531 -1.625 1 35.94 293 GLN A N 1
ATOM 2357 C CA . GLN A 1 293 ? -39.281 -34.125 -1.909 1 35.94 293 GLN A CA 1
ATOM 2358 C C . GLN A 1 293 ? -38.375 -33.531 -0.863 1 35.94 293 GLN A C 1
ATOM 2360 O O . GLN A 1 293 ? -38.812 -33.062 0.189 1 35.94 293 GLN A O 1
ATOM 2365 N N . GLN A 1 294 ? -37.438 -34.125 -0.284 1 37.44 294 GLN A N 1
ATOM 2366 C CA . GLN A 1 294 ? -36.594 -33.375 0.642 1 37.44 294 GLN A CA 1
ATOM 2367 C C . GLN A 1 294 ? -36.125 -32.062 0.009 1 37.44 294 GLN A C 1
ATOM 2369 O O . GLN A 1 294 ? -35.156 -32.062 -0.758 1 37.44 294 GLN A O 1
ATOM 2374 N N . ASN A 1 295 ? -36.969 -31.188 -0.492 1 39.66 295 ASN A N 1
ATOM 2375 C CA . ASN A 1 295 ? -36.781 -29.781 -0.828 1 39.66 295 ASN A CA 1
ATOM 2376 C C . ASN A 1 295 ? -35.938 -29.062 0.219 1 39.66 295 ASN A C 1
ATOM 2378 O O . ASN A 1 295 ? -36.312 -27.984 0.686 1 39.66 295 ASN A O 1
ATOM 2382 N N . GLN A 1 296 ? -35.469 -29.609 1.331 1 45.62 296 GLN A N 1
ATOM 2383 C CA . GLN A 1 296 ? -34.781 -28.828 2.348 1 45.62 296 GLN A CA 1
ATOM 2384 C C . GLN A 1 296 ? -33.719 -27.938 1.726 1 45.62 296 GLN A C 1
ATOM 2386 O O . GLN A 1 296 ? -32.812 -28.438 1.046 1 45.62 296 GLN A O 1
ATOM 2391 N N . THR A 1 297 ? -34.031 -26.703 1.382 1 53.41 297 THR A N 1
ATOM 2392 C CA . THR A 1 297 ? -33.219 -25.656 0.802 1 53.41 297 THR A CA 1
ATOM 2393 C C . THR A 1 297 ? -31.844 -25.625 1.439 1 53.41 297 THR A C 1
ATOM 2395 O O . THR A 1 297 ? -31.719 -25.516 2.66 1 53.41 297 THR A O 1
ATOM 2398 N N . ASN A 1 298 ? -30.812 -26.297 1.01 1 73.38 298 ASN A N 1
ATOM 2399 C CA . ASN A 1 298 ? -29.406 -26.438 1.327 1 73.38 298 ASN A CA 1
ATOM 2400 C C . ASN A 1 298 ? -28.734 -25.062 1.491 1 73.38 298 ASN A C 1
ATOM 2402 O O . ASN A 1 298 ? -27.5 -24.969 1.51 1 73.38 298 ASN A O 1
ATOM 2406 N N . GLN A 1 299 ? -29.641 -24.141 1.607 1 82.5 299 GLN A N 1
ATOM 2407 C CA . GLN A 1 299 ? -29.109 -22.781 1.815 1 82.5 299 GLN A CA 1
ATOM 2408 C C . GLN A 1 299 ? -29.188 -22.391 3.287 1 82.5 299 GLN A C 1
ATOM 2410 O O . GLN A 1 299 ? -30.188 -22.641 3.955 1 82.5 299 GLN A O 1
ATOM 2415 N N . ILE A 1 300 ? -28.141 -22.031 3.842 1 87.12 300 ILE A N 1
ATOM 2416 C CA . ILE A 1 300 ? -28.016 -21.594 5.227 1 87.12 300 ILE A CA 1
ATOM 2417 C C . ILE A 1 300 ? -27.5 -20.156 5.27 1 87.12 300 ILE A C 1
ATOM 2419 O O . ILE A 1 300 ? -26.688 -19.766 4.434 1 87.12 300 ILE A O 1
ATOM 2423 N N . ILE A 1 301 ? -28.062 -19.359 6.211 1 90.44 301 ILE A N 1
ATOM 2424 C CA . ILE A 1 301 ? -27.594 -17.984 6.402 1 90.44 301 ILE A CA 1
ATOM 2425 C C . ILE A 1 301 ? -26.797 -17.891 7.711 1 90.44 301 ILE A C 1
ATOM 2427 O O . ILE A 1 301 ? -27.297 -18.312 8.766 1 90.44 301 ILE A O 1
ATOM 2431 N N . ILE A 1 302 ? -25.625 -17.453 7.621 1 89.19 302 ILE A N 1
ATOM 2432 C CA . ILE A 1 302 ? -24.781 -17.203 8.789 1 89.19 302 ILE A CA 1
ATOM 2433 C C . ILE A 1 302 ? -24.734 -15.703 9.07 1 89.19 302 ILE A C 1
ATOM 2435 O O . ILE A 1 302 ? -24.422 -14.906 8.18 1 89.19 302 ILE A O 1
ATOM 2439 N N . ASN A 1 303 ? -25.078 -15.305 10.344 1 89.94 303 ASN A N 1
ATOM 2440 C CA . ASN A 1 303 ? -24.984 -13.914 10.773 1 89.94 303 ASN A CA 1
ATOM 2441 C C . ASN A 1 303 ? -23.703 -13.648 11.562 1 89.94 303 ASN A C 1
ATOM 2443 O O . ASN A 1 303 ? -23.328 -14.453 12.422 1 89.94 303 ASN A O 1
ATOM 2447 N N . SER A 1 304 ? -23.031 -12.594 11.164 1 90 304 SER A N 1
ATOM 2448 C CA . SER A 1 304 ? -21.781 -12.297 11.836 1 90 304 SER A CA 1
ATOM 2449 C C . SER A 1 304 ? -21.578 -10.797 12.008 1 90 304 SER A C 1
ATOM 2451 O O . SER A 1 304 ? -22.188 -10 11.281 1 90 304 SER A O 1
ATOM 2453 N N . ASP A 1 305 ? -20.766 -10.422 13.031 1 88.69 305 ASP A N 1
ATOM 2454 C CA . ASP A 1 305 ? -20.422 -9.023 13.242 1 88.69 305 ASP A CA 1
ATOM 2455 C C . ASP A 1 305 ? -19.5 -8.508 12.141 1 88.69 305 ASP A C 1
ATOM 2457 O O . ASP A 1 305 ? -19.547 -7.328 11.781 1 88.69 305 ASP A O 1
ATOM 2461 N N . ALA A 1 306 ? -18.656 -9.359 11.672 1 90.62 306 ALA A N 1
ATOM 2462 C CA . ALA A 1 306 ? -17.719 -9.008 10.609 1 90.62 306 ALA A CA 1
ATOM 2463 C C . ALA A 1 306 ? -17.422 -10.219 9.719 1 90.62 306 ALA A C 1
ATOM 2465 O O . ALA A 1 306 ? -17.625 -11.359 10.133 1 90.62 306 ALA A O 1
ATOM 2466 N N . CYS A 1 307 ? -17.031 -9.914 8.516 1 92.44 307 CYS A N 1
ATOM 2467 C CA . CYS A 1 307 ? -16.672 -10.945 7.539 1 92.44 307 CYS A CA 1
ATOM 2468 C C . CYS A 1 307 ? -15.398 -10.57 6.793 1 92.44 307 CYS A C 1
ATOM 2470 O O . CYS A 1 307 ? -15.211 -9.414 6.418 1 92.44 307 CYS A O 1
ATOM 2472 N N . VAL A 1 308 ? -14.469 -11.484 6.676 1 93.69 308 VAL A N 1
ATOM 2473 C CA . VAL A 1 308 ? -13.305 -11.305 5.809 1 93.69 308 VAL A CA 1
ATOM 2474 C C . VAL A 1 308 ? -13.445 -12.188 4.57 1 93.69 308 VAL A C 1
ATOM 2476 O O . VAL A 1 308 ? -13.492 -13.414 4.676 1 93.69 308 VAL A O 1
ATOM 2479 N N . CYS A 1 309 ? -13.555 -11.578 3.438 1 94.69 309 CYS A N 1
ATOM 2480 C CA . CYS A 1 309 ? -13.672 -12.289 2.17 1 94.69 309 CYS A CA 1
ATOM 2481 C C . CYS A 1 309 ? -12.305 -12.711 1.647 1 94.69 309 CYS A C 1
ATOM 2483 O O . CYS A 1 309 ? -11.445 -11.867 1.391 1 94.69 309 CYS A O 1
ATOM 2485 N N . THR A 1 310 ? -12.109 -14 1.453 1 94.38 310 THR A N 1
ATOM 2486 C CA . THR A 1 310 ? -10.852 -14.523 0.938 1 94.38 310 THR A CA 1
ATOM 2487 C C . THR A 1 310 ? -11.07 -15.242 -0.387 1 94.38 310 THR A C 1
ATOM 2489 O O . THR A 1 310 ? -10.25 -16.078 -0.788 1 94.38 310 THR A O 1
ATOM 2492 N N . ILE A 1 311 ? -12.188 -14.969 -1.046 1 93.75 311 ILE A N 1
ATOM 2493 C CA . ILE A 1 311 ? -12.492 -15.547 -2.35 1 93.75 311 ILE A CA 1
ATOM 2494 C C . ILE A 1 311 ? -11.422 -15.133 -3.361 1 93.75 311 ILE A C 1
ATOM 2496 O O . ILE A 1 311 ? -11.047 -13.961 -3.426 1 93.75 311 ILE A O 1
ATOM 2500 N N . PRO A 1 312 ? -10.906 -16.125 -4.137 1 93.56 312 PRO A N 1
ATOM 2501 C CA . PRO A 1 312 ? -9.844 -15.805 -5.098 1 93.56 312 PRO A CA 1
ATOM 2502 C C . PRO A 1 312 ? -10.297 -14.805 -6.16 1 93.56 312 PRO A C 1
ATOM 2504 O O . PRO A 1 312 ? -11.477 -14.742 -6.488 1 93.56 312 PRO A O 1
ATOM 2507 N N . LEU A 1 313 ? -9.336 -14.047 -6.684 1 95.5 313 LEU A N 1
ATOM 2508 C CA . LEU A 1 313 ? -9.609 -13.016 -7.676 1 95.5 313 LEU A CA 1
ATOM 2509 C C . LEU A 1 313 ? -10.328 -13.609 -8.883 1 95.5 313 LEU A C 1
ATOM 2511 O O . LEU A 1 313 ? -11.219 -12.969 -9.461 1 95.5 313 LEU A O 1
ATOM 2515 N N . GLY A 1 314 ? -9.906 -14.82 -9.297 1 94.81 314 GLY A N 1
ATOM 2516 C CA . GLY A 1 314 ? -10.547 -15.453 -10.445 1 94.81 314 GLY A CA 1
ATOM 2517 C C . GLY A 1 314 ? -12.047 -15.625 -10.266 1 94.81 314 GLY A C 1
ATOM 2518 O O . GLY A 1 314 ? -12.812 -15.414 -11.203 1 94.81 314 GLY A O 1
ATOM 2519 N N . VAL A 1 315 ? -12.469 -15.992 -9.102 1 95 315 VAL A N 1
ATOM 2520 C CA . VAL A 1 315 ? -13.891 -16.156 -8.797 1 95 315 VAL A CA 1
ATOM 2521 C C . VAL A 1 315 ? -14.555 -14.789 -8.688 1 95 315 VAL A C 1
ATOM 2523 O O . VAL A 1 315 ? -15.68 -14.602 -9.164 1 95 315 VAL A O 1
ATOM 2526 N N . LEU A 1 316 ? -13.914 -13.828 -8.07 1 95.56 316 LEU A N 1
ATOM 2527 C CA . LEU A 1 316 ? -14.461 -12.484 -7.938 1 95.56 316 LEU A CA 1
ATOM 2528 C C . LEU A 1 316 ? -14.703 -11.867 -9.312 1 95.56 316 LEU A C 1
ATOM 2530 O O . LEU A 1 316 ? -15.68 -11.133 -9.5 1 95.56 316 LEU A O 1
ATOM 2534 N N . LYS A 1 317 ? -13.812 -12.102 -10.242 1 94.31 317 LYS A N 1
ATOM 2535 C CA . LYS A 1 317 ? -13.977 -11.57 -11.586 1 94.31 317 LYS A CA 1
ATOM 2536 C C . LYS A 1 317 ? -15.281 -12.047 -12.211 1 94.31 317 LYS A C 1
ATOM 2538 O O . LYS A 1 317 ? -15.891 -11.336 -13.016 1 94.31 317 LYS A O 1
ATOM 2543 N N . GLU A 1 318 ? -15.734 -13.117 -11.766 1 91.81 318 GLU A N 1
ATOM 2544 C CA . GLU A 1 318 ? -16.969 -13.703 -12.305 1 91.81 318 GLU A CA 1
ATOM 2545 C C . GLU A 1 318 ? -18.172 -13.273 -11.484 1 91.81 318 GLU A C 1
ATOM 2547 O O . GLU A 1 318 ? -19.266 -13.109 -12.031 1 91.81 318 GLU A O 1
ATOM 2552 N N . ARG A 1 319 ? -17.969 -13.055 -10.211 1 93.69 319 ARG A N 1
ATOM 2553 C CA . ARG A 1 319 ? -19.141 -13.039 -9.344 1 93.69 319 ARG A CA 1
ATOM 2554 C C . ARG A 1 319 ? -19.266 -11.719 -8.602 1 93.69 319 ARG A C 1
ATOM 2556 O O . ARG A 1 319 ? -20.281 -11.438 -7.965 1 93.69 319 ARG A O 1
ATOM 2563 N N . ALA A 1 320 ? -18.328 -10.883 -8.633 1 93.56 320 ALA A N 1
ATOM 2564 C CA . ALA A 1 320 ? -18.266 -9.711 -7.758 1 93.56 320 ALA A CA 1
ATOM 2565 C C . ALA A 1 320 ? -19.469 -8.797 -7.992 1 93.56 320 ALA A C 1
ATOM 2567 O O . ALA A 1 320 ? -19.938 -8.117 -7.07 1 93.56 320 ALA A O 1
ATOM 2568 N N . ASN A 1 321 ? -20.031 -8.789 -9.164 1 90.62 321 ASN A N 1
ATOM 2569 C CA . ASN A 1 321 ? -21.141 -7.902 -9.508 1 90.62 321 ASN A CA 1
ATOM 2570 C C . ASN A 1 321 ? -22.406 -8.273 -8.75 1 90.62 321 ASN A C 1
ATOM 2572 O O . ASN A 1 321 ? -23.312 -7.449 -8.602 1 90.62 321 ASN A O 1
ATOM 2576 N N . TYR A 1 322 ? -22.516 -9.5 -8.219 1 92.12 322 TYR A N 1
ATOM 2577 C CA . TYR A 1 322 ? -23.781 -9.898 -7.625 1 92.12 322 TYR A CA 1
ATOM 2578 C C . TYR A 1 322 ? -23.562 -10.57 -6.273 1 92.12 322 TYR A C 1
ATOM 2580 O O . TYR A 1 322 ? -24.531 -10.914 -5.578 1 92.12 322 TYR A O 1
ATOM 2588 N N . LEU A 1 323 ? -22.391 -10.742 -5.879 1 94.88 323 LEU A N 1
ATOM 2589 C CA . LEU A 1 323 ? -22.062 -11.469 -4.66 1 94.88 323 LEU A CA 1
ATOM 2590 C C . LEU A 1 323 ? -22.328 -10.617 -3.424 1 94.88 323 LEU A C 1
ATOM 2592 O O . LEU A 1 323 ? -22.609 -11.148 -2.35 1 94.88 323 LEU A O 1
ATOM 2596 N N . PHE A 1 324 ? -22.266 -9.32 -3.537 1 96.56 324 PHE A N 1
ATOM 2597 C CA . PHE A 1 324 ? -22.312 -8.43 -2.381 1 96.56 324 PHE A CA 1
ATOM 2598 C C . PHE A 1 324 ? -23.562 -7.559 -2.42 1 96.56 324 PHE A C 1
ATOM 2600 O O . PHE A 1 324 ? -23.969 -7.09 -3.484 1 96.56 324 PHE A O 1
ATOM 2607 N N . GLU A 1 325 ? -24.141 -7.312 -1.267 1 96.12 325 GLU A N 1
ATOM 2608 C CA . GLU A 1 325 ? -25.234 -6.363 -1.066 1 96.12 325 GLU A CA 1
ATOM 2609 C C . GLU A 1 325 ? -25.047 -5.57 0.224 1 96.12 325 GLU A C 1
ATOM 2611 O O . GLU A 1 325 ? -25.125 -6.133 1.319 1 96.12 325 GLU A O 1
ATOM 2616 N N . PRO A 1 326 ? -24.875 -4.25 0.156 1 94.12 326 PRO A N 1
ATOM 2617 C CA . PRO A 1 326 ? -24.781 -3.43 -1.053 1 94.12 326 PRO A CA 1
ATOM 2618 C C . PRO A 1 326 ? -23.625 -3.859 -1.962 1 94.12 326 PRO A C 1
ATOM 2620 O O . PRO A 1 326 ? -22.672 -4.504 -1.503 1 94.12 326 PRO A O 1
ATOM 2623 N N . SER A 1 327 ? -23.734 -3.5 -3.254 1 93.25 327 SER A N 1
ATOM 2624 C CA . SER A 1 327 ? -22.734 -3.855 -4.258 1 93.25 327 SER A CA 1
ATOM 2625 C C . SER A 1 327 ? -21.391 -3.215 -3.945 1 93.25 327 SER A C 1
ATOM 2627 O O . SER A 1 327 ? -21.328 -2.199 -3.252 1 93.25 327 SER A O 1
ATOM 2629 N N . LEU A 1 328 ? -20.359 -3.9 -4.445 1 94.19 328 LEU A N 1
ATOM 2630 C CA . LEU A 1 328 ? -19.047 -3.289 -4.332 1 94.19 328 LEU A CA 1
ATOM 2631 C C . LEU A 1 328 ? -19 -1.941 -5.043 1 94.19 328 LEU A C 1
ATOM 2633 O O . LEU A 1 328 ? -19.688 -1.748 -6.055 1 94.19 328 LEU A O 1
ATOM 2637 N N . PRO A 1 329 ? -18.219 -0.983 -4.488 1 90.75 329 PRO A N 1
ATOM 2638 C CA . PRO A 1 329 ? -18.062 0.288 -5.199 1 90.75 329 PRO A CA 1
ATOM 2639 C C . PRO A 1 329 ? -17.5 0.111 -6.605 1 90.75 329 PRO A C 1
ATOM 2641 O O . PRO A 1 329 ? -16.688 -0.798 -6.844 1 90.75 329 PRO A O 1
ATOM 2644 N N . PRO A 1 330 ? -17.828 0.968 -7.562 1 87.44 330 PRO A N 1
ATOM 2645 C CA . PRO A 1 330 ? -17.359 0.869 -8.945 1 87.44 330 PRO A CA 1
ATOM 2646 C C . PRO A 1 330 ? -15.836 0.819 -9.039 1 87.44 330 PRO A C 1
ATOM 2648 O O . PRO A 1 330 ? -15.289 0.086 -9.867 1 87.44 330 PRO A O 1
ATOM 2651 N N . ARG A 1 331 ? -15.156 1.569 -8.203 1 88.25 331 ARG A N 1
ATOM 2652 C CA . ARG A 1 331 ? -13.695 1.56 -8.227 1 88.25 331 ARG A CA 1
ATOM 2653 C C . ARG A 1 331 ? -13.156 0.167 -7.922 1 88.25 331 ARG A C 1
ATOM 2655 O O . ARG A 1 331 ? -12.172 -0.269 -8.531 1 88.25 331 ARG A O 1
ATOM 2662 N N . ARG A 1 332 ? -13.773 -0.472 -6.988 1 92.69 332 ARG A N 1
ATOM 2663 C CA . ARG A 1 332 ? -13.359 -1.822 -6.629 1 92.69 332 ARG A CA 1
ATOM 2664 C C . ARG A 1 332 ? -13.656 -2.809 -7.754 1 92.69 332 ARG A C 1
ATOM 2666 O O . ARG A 1 332 ? -12.836 -3.678 -8.062 1 92.69 332 ARG A O 1
ATOM 2673 N N . LEU A 1 333 ? -14.844 -2.701 -8.32 1 92.88 333 LEU A N 1
ATOM 2674 C CA . LEU A 1 333 ? -15.203 -3.564 -9.438 1 92.88 333 LEU A CA 1
ATOM 2675 C C . LEU A 1 333 ? -14.234 -3.377 -10.602 1 92.88 333 LEU A C 1
ATOM 2677 O O . LEU A 1 333 ? -13.844 -4.352 -11.25 1 92.88 333 LEU A O 1
ATOM 2681 N N . LEU A 1 334 ? -13.812 -2.156 -10.812 1 90 334 LEU A N 1
ATOM 2682 C CA . LEU A 1 334 ? -12.836 -1.871 -11.859 1 90 334 LEU A CA 1
ATOM 2683 C C . LEU A 1 334 ? -11.484 -2.494 -11.531 1 90 334 LEU A C 1
ATOM 2685 O O . LEU A 1 334 ? -10.828 -3.07 -12.406 1 90 334 LEU A O 1
ATOM 2689 N N . ALA A 1 335 ? -11.062 -2.352 -10.281 1 93.06 335 ALA A N 1
ATOM 2690 C CA . ALA A 1 335 ? -9.812 -2.949 -9.844 1 93.06 335 ALA A CA 1
ATOM 2691 C C . ALA A 1 335 ? -9.812 -4.461 -10.055 1 93.06 335 ALA A C 1
ATOM 2693 O O . ALA A 1 335 ? -8.836 -5.023 -10.555 1 93.06 335 ALA A O 1
ATOM 2694 N N . ILE A 1 336 ? -10.93 -5.121 -9.734 1 95.38 336 ILE A N 1
ATOM 2695 C CA . ILE A 1 336 ? -11.102 -6.559 -9.906 1 95.38 336 ILE A CA 1
ATOM 2696 C C . ILE A 1 336 ? -10.992 -6.918 -11.391 1 95.38 336 ILE A C 1
ATOM 2698 O O . ILE A 1 336 ? -10.297 -7.871 -11.75 1 95.38 336 ILE A O 1
ATOM 2702 N N . SER A 1 337 ? -11.531 -6.09 -12.18 1 92 337 SER A N 1
ATOM 2703 C CA . SER A 1 337 ? -11.578 -6.379 -13.609 1 92 337 SER A CA 1
ATOM 2704 C C . SER A 1 337 ? -10.234 -6.121 -14.273 1 92 337 SER A C 1
ATOM 2706 O O . SER A 1 337 ? -9.828 -6.852 -15.18 1 92 337 SER A O 1
ATOM 2708 N N . ARG A 1 338 ? -9.531 -5.133 -13.766 1 92.12 338 ARG A N 1
ATOM 2709 C CA . ARG A 1 338 ? -8.305 -4.66 -14.414 1 92.12 338 ARG A CA 1
ATOM 2710 C C . ARG A 1 338 ? -7.113 -5.523 -14.023 1 92.12 338 ARG A C 1
ATOM 2712 O O . ARG A 1 338 ? -6.121 -5.582 -14.75 1 92.12 338 ARG A O 1
ATOM 2719 N N . THR A 1 339 ? -7.148 -6.141 -12.969 1 95.44 339 THR A N 1
ATOM 2720 C CA . THR A 1 339 ? -6.004 -6.91 -12.492 1 95.44 339 THR A CA 1
ATOM 2721 C C . THR A 1 339 ? -5.902 -8.242 -13.219 1 95.44 339 THR A C 1
ATOM 2723 O O . THR A 1 339 ? -6.887 -8.977 -13.328 1 95.44 339 THR A O 1
ATOM 2726 N N . GLY A 1 340 ? -4.684 -8.492 -13.789 1 96 340 GLY A N 1
ATOM 2727 C CA . GLY A 1 340 ? -4.492 -9.773 -14.445 1 96 340 GLY A CA 1
ATOM 2728 C C . GLY A 1 340 ? -4.547 -10.953 -13.492 1 96 340 GLY A C 1
ATOM 2729 O O . GLY A 1 340 ? -4.113 -10.852 -12.344 1 96 340 GLY A O 1
ATOM 2730 N N . PHE A 1 341 ? -5.074 -12.07 -14 1 95.81 341 PHE A N 1
ATOM 2731 C CA . PHE A 1 341 ? -5.113 -13.312 -13.242 1 95.81 341 PHE A CA 1
ATOM 2732 C C . PHE A 1 341 ? -4.68 -14.492 -14.102 1 95.81 341 PHE A C 1
ATOM 2734 O O . PHE A 1 341 ? -5.438 -14.953 -14.961 1 95.81 341 PHE A O 1
ATOM 2741 N N . GLY A 1 342 ? -3.488 -15.008 -13.812 1 96.19 342 GLY A N 1
ATOM 2742 C CA . GLY A 1 342 ? -2.805 -15.938 -14.695 1 96.19 342 GLY A CA 1
ATOM 2743 C C . GLY A 1 342 ? -3.057 -17.391 -14.344 1 96.19 342 GLY A C 1
ATOM 2744 O O . GLY A 1 342 ? -3.984 -17.703 -13.594 1 96.19 342 GLY A O 1
ATOM 2745 N N . LEU A 1 343 ? -2.287 -18.25 -15.039 1 95.75 343 LEU A N 1
ATOM 2746 C CA . LEU A 1 343 ? -2.496 -19.688 -14.906 1 95.75 343 LEU A CA 1
ATOM 2747 C C . LEU A 1 343 ? -1.164 -20.422 -14.82 1 95.75 343 LEU A C 1
ATOM 2749 O O . LEU A 1 343 ? -0.269 -20.188 -15.641 1 95.75 343 LEU A O 1
ATOM 2753 N N . LEU A 1 344 ? -1.018 -21.172 -13.828 1 95.19 344 LEU A N 1
ATOM 2754 C CA . LEU A 1 344 ? 0.069 -22.141 -13.688 1 95.19 344 LEU A CA 1
ATOM 2755 C C . LEU A 1 344 ? -0.469 -23.5 -13.297 1 95.19 344 LEU A C 1
ATOM 2757 O O . LEU A 1 344 ? -0.912 -23.703 -12.156 1 95.19 344 LEU A O 1
ATOM 2761 N N . ASN A 1 345 ? -0.49 -24.406 -14.25 1 94.12 345 ASN A N 1
ATOM 2762 C CA . ASN A 1 345 ? -0.816 -25.797 -13.945 1 94.12 345 ASN A CA 1
ATOM 2763 C C . ASN A 1 345 ? 0.441 -26.641 -13.781 1 94.12 345 ASN A C 1
ATOM 2765 O O . ASN A 1 345 ? 1.467 -26.359 -14.406 1 94.12 345 ASN A O 1
ATOM 2769 N N . LYS A 1 346 ? 0.352 -27.578 -12.969 1 93.25 346 LYS A N 1
ATOM 2770 C CA . LYS A 1 346 ? 1.456 -28.5 -12.75 1 93.25 346 LYS A CA 1
ATOM 2771 C C . LYS A 1 346 ? 1.069 -29.922 -13.148 1 93.25 346 LYS A C 1
ATOM 2773 O O . LYS A 1 346 ? -0.091 -30.312 -13.016 1 93.25 346 LYS A O 1
ATOM 2778 N N . VAL A 1 347 ? 1.957 -30.625 -13.719 1 94.44 347 VAL A N 1
ATOM 2779 C CA . VAL A 1 347 ? 1.876 -32.062 -13.93 1 94.44 347 VAL A CA 1
ATOM 2780 C C . VAL A 1 347 ? 2.967 -32.781 -13.125 1 94.44 347 VAL A C 1
ATOM 2782 O O . VAL A 1 347 ? 4.156 -32.5 -13.297 1 94.44 347 VAL A O 1
ATOM 2785 N N . ILE A 1 348 ? 2.555 -33.656 -12.281 1 93.06 348 ILE A N 1
ATOM 2786 C CA . ILE A 1 348 ? 3.48 -34.344 -11.398 1 93.06 348 ILE A CA 1
ATOM 2787 C C . ILE A 1 348 ? 3.504 -35.844 -11.766 1 93.06 348 ILE A C 1
ATOM 2789 O O . ILE A 1 348 ? 2.467 -36.5 -11.75 1 93.06 348 ILE A O 1
ATOM 2793 N N . LEU A 1 349 ? 4.668 -36.344 -12.109 1 94.62 349 LEU A N 1
ATOM 2794 C CA . LEU A 1 349 ? 4.848 -37.75 -12.453 1 94.62 349 LEU A CA 1
ATOM 2795 C C . LEU A 1 349 ? 5.707 -38.469 -11.414 1 94.62 349 LEU A C 1
ATOM 2797 O O . LEU A 1 349 ? 6.777 -37.969 -11.047 1 94.62 349 LEU A O 1
ATOM 2801 N N . ARG A 1 350 ? 5.234 -39.562 -10.984 1 92.94 350 ARG A N 1
ATOM 2802 C CA . ARG A 1 350 ? 6.004 -40.406 -10.086 1 92.94 350 ARG A CA 1
ATOM 2803 C C . ARG A 1 350 ? 6.469 -41.688 -10.797 1 92.94 350 ARG A C 1
ATOM 2805 O O . ARG A 1 350 ? 5.676 -42.344 -11.477 1 92.94 350 ARG A O 1
ATOM 2812 N N . TYR A 1 351 ? 7.723 -41.969 -10.664 1 94.31 351 TYR A N 1
ATOM 2813 C CA . TYR A 1 351 ? 8.32 -43.156 -11.203 1 94.31 351 TYR A CA 1
ATOM 2814 C C . TYR A 1 351 ? 8.867 -44.062 -10.094 1 94.31 351 TYR A C 1
ATOM 2816 O O . TYR A 1 351 ? 8.961 -43.625 -8.938 1 94.31 351 TYR A O 1
ATOM 2824 N N . SER A 1 352 ? 9.164 -45.312 -10.461 1 93.62 352 SER A N 1
ATOM 2825 C CA . SER A 1 352 ? 9.773 -46.219 -9.5 1 93.62 352 SER A CA 1
ATOM 2826 C C . SER A 1 352 ? 11.25 -45.875 -9.289 1 93.62 352 SER A C 1
ATOM 2828 O O . SER A 1 352 ? 11.75 -45.969 -8.164 1 93.62 352 SER A O 1
ATOM 2830 N N . VAL A 1 353 ? 11.898 -45.531 -10.312 1 93.19 353 VAL A N 1
ATOM 2831 C CA . VAL A 1 353 ? 13.305 -45.125 -10.258 1 93.19 353 VAL A CA 1
ATOM 2832 C C . VAL A 1 353 ? 13.562 -44 -11.234 1 93.19 353 VAL A C 1
ATOM 2834 O O . VAL A 1 353 ? 12.906 -43.906 -12.281 1 93.19 353 VAL A O 1
ATOM 2837 N N . PRO A 1 354 ? 14.508 -43.188 -10.852 1 94.19 354 PRO A N 1
ATOM 2838 C CA . PRO A 1 354 ? 14.836 -42.125 -11.805 1 94.19 354 PRO A CA 1
ATOM 2839 C C . PRO A 1 354 ? 15.602 -42.625 -13.023 1 94.19 354 PRO A C 1
ATOM 2841 O O . PRO A 1 354 ? 16.438 -43.531 -12.898 1 94.19 354 PRO A O 1
ATOM 2844 N N . PHE A 1 355 ? 15.32 -42.156 -14.227 1 94.5 355 PHE A N 1
ATOM 2845 C CA . PHE A 1 355 ? 16.094 -42.469 -15.422 1 94.5 355 PHE A CA 1
ATOM 2846 C C . PHE A 1 355 ? 16.672 -41.156 -16.016 1 94.5 355 PHE A C 1
ATOM 2848 O O . PHE A 1 355 ? 17.203 -41.188 -17.125 1 94.5 355 PHE A O 1
ATOM 2855 N N . TRP A 1 356 ? 16.484 -40.062 -15.367 1 93 356 TRP A N 1
ATOM 2856 C CA . TRP A 1 356 ? 17.109 -38.781 -15.625 1 93 356 TRP A CA 1
ATOM 2857 C C . TRP A 1 356 ? 18.297 -38.531 -14.695 1 93 356 TRP A C 1
ATOM 2859 O O . TRP A 1 356 ? 18.516 -39.312 -13.766 1 93 356 TRP A O 1
ATOM 2869 N N . PRO A 1 357 ? 19.156 -37.5 -14.984 1 89.31 357 PRO A N 1
ATOM 2870 C CA . PRO A 1 357 ? 20.25 -37.219 -14.047 1 89.31 357 PRO A CA 1
ATOM 2871 C C . PRO A 1 357 ? 19.766 -36.906 -12.633 1 89.31 357 PRO A C 1
ATOM 2873 O O . PRO A 1 357 ? 19.203 -35.844 -12.391 1 89.31 357 PRO A O 1
ATOM 2876 N N . ALA A 1 358 ? 20.031 -37.75 -11.719 1 88.06 358 ALA A N 1
ATOM 2877 C CA . ALA A 1 358 ? 19.391 -37.812 -10.406 1 88.06 358 ALA A CA 1
ATOM 2878 C C . ALA A 1 358 ? 19.781 -36.594 -9.57 1 88.06 358 ALA A C 1
ATOM 2880 O O . ALA A 1 358 ? 19.016 -36.156 -8.703 1 88.06 358 ALA A O 1
ATOM 2881 N N . LYS A 1 359 ? 20.906 -35.969 -9.805 1 86.88 359 LYS A N 1
ATOM 2882 C CA . LYS A 1 359 ? 21.406 -34.875 -8.969 1 86.88 359 LYS A CA 1
ATOM 2883 C C . LYS A 1 359 ? 20.922 -33.531 -9.477 1 86.88 359 LYS A C 1
ATOM 2885 O O . LYS A 1 359 ? 21.031 -32.5 -8.773 1 86.88 359 LYS A O 1
ATOM 2890 N N . THR A 1 360 ? 20.391 -33.594 -10.688 1 90.19 360 THR A N 1
ATOM 2891 C CA . THR A 1 360 ? 19.906 -32.344 -11.258 1 90.19 360 THR A CA 1
ATOM 2892 C C . THR A 1 360 ? 18.719 -31.797 -10.469 1 90.19 360 THR A C 1
ATOM 2894 O O . THR A 1 360 ? 17.859 -32.562 -10.031 1 90.19 360 THR A O 1
ATOM 2897 N N . GLN A 1 361 ? 18.734 -30.516 -10.188 1 90.5 361 GLN A N 1
ATOM 2898 C CA . GLN A 1 361 ? 17.641 -29.891 -9.453 1 90.5 361 GLN A CA 1
ATOM 2899 C C . GLN A 1 361 ? 16.516 -29.469 -10.398 1 90.5 361 GLN A C 1
ATOM 2901 O O . GLN A 1 361 ? 15.344 -29.672 -10.109 1 90.5 361 GLN A O 1
ATOM 2906 N N . TRP A 1 362 ? 16.984 -28.859 -11.5 1 93.5 362 TRP A N 1
ATOM 2907 C CA . TRP A 1 362 ? 16.031 -28.375 -12.492 1 93.5 362 TRP A CA 1
ATOM 2908 C C . TRP A 1 362 ? 16.391 -28.859 -13.891 1 93.5 362 TRP A C 1
ATOM 2910 O O . TRP A 1 362 ? 17.578 -28.922 -14.25 1 93.5 362 TRP A O 1
ATOM 2920 N N . ILE A 1 363 ? 15.406 -29.297 -14.625 1 95 363 ILE A N 1
ATOM 2921 C CA . ILE A 1 363 ? 15.523 -29.719 -16.016 1 95 363 ILE A CA 1
ATOM 2922 C C . ILE A 1 363 ? 14.703 -28.797 -16.906 1 95 363 ILE A C 1
ATOM 2924 O O . ILE A 1 363 ? 13.594 -28.391 -16.547 1 95 363 ILE A O 1
ATOM 2928 N N . PHE A 1 364 ? 15.273 -28.406 -17.984 1 96.25 364 PHE A N 1
ATOM 2929 C CA . PHE A 1 364 ? 14.531 -27.641 -18.984 1 96.25 364 PHE A CA 1
ATOM 2930 C C . PHE A 1 364 ? 14.352 -28.469 -20.25 1 96.25 364 PHE A C 1
ATOM 2932 O O . PHE A 1 364 ? 15.328 -28.953 -20.828 1 96.25 364 PHE A O 1
ATOM 2939 N N . LEU A 1 365 ? 13.102 -28.641 -20.703 1 95.06 365 LEU A N 1
ATOM 2940 C CA . LEU A 1 365 ? 12.789 -29.344 -21.938 1 95.06 365 LEU A CA 1
ATOM 2941 C C . LEU A 1 365 ? 12.453 -28.344 -23.047 1 95.06 365 LEU A C 1
ATOM 2943 O O . LEU A 1 365 ? 11.477 -27.609 -22.953 1 95.06 365 LEU A O 1
ATOM 2947 N N . ALA A 1 366 ? 13.234 -28.344 -24.062 1 92.31 366 ALA A N 1
ATOM 2948 C CA . ALA A 1 366 ? 12.977 -27.484 -25.203 1 92.31 366 ALA A CA 1
ATOM 2949 C C . ALA A 1 366 ? 11.688 -27.875 -25.906 1 92.31 366 ALA A C 1
ATOM 2951 O O . ALA A 1 366 ? 11.227 -29.016 -25.797 1 92.31 366 ALA A O 1
ATOM 2952 N N . PRO A 1 367 ? 11.086 -26.984 -26.625 1 90.81 367 PRO A N 1
ATOM 2953 C CA . PRO A 1 367 ? 9.82 -27.281 -27.312 1 90.81 367 PRO A CA 1
ATOM 2954 C C . PRO A 1 367 ? 9.977 -28.328 -28.406 1 90.81 367 PRO A C 1
ATOM 2956 O O . PRO A 1 367 ? 11.094 -28.656 -28.797 1 90.81 367 PRO A O 1
ATOM 2959 N N . ILE A 1 368 ? 8.812 -28.812 -28.812 1 77.81 368 ILE A N 1
ATOM 2960 C CA . ILE A 1 368 ? 8.781 -29.75 -29.938 1 77.81 368 ILE A CA 1
ATOM 2961 C C . ILE A 1 368 ? 9.016 -28.984 -31.25 1 77.81 368 ILE A C 1
ATOM 2963 O O . ILE A 1 368 ? 8.492 -27.875 -31.422 1 77.81 368 ILE A O 1
ATOM 2967 N N . GLU A 1 369 ? 9.977 -29.438 -32.062 1 66.94 369 GLU A N 1
ATOM 2968 C CA . GLU A 1 369 ? 10.203 -28.812 -33.344 1 66.94 369 GLU A CA 1
ATOM 2969 C C . GLU A 1 369 ? 9.117 -29.219 -34.344 1 66.94 369 GLU A C 1
ATOM 2971 O O . GLU A 1 369 ? 8.758 -30.391 -34.438 1 66.94 369 GLU A O 1
ATOM 2976 N N . VAL A 1 370 ? 8.188 -28.312 -34.656 1 54 370 VAL A N 1
ATOM 2977 C CA . VAL A 1 370 ? 7.227 -28.609 -35.719 1 54 370 VAL A CA 1
ATOM 2978 C C . VAL A 1 370 ? 7.953 -28.719 -37.062 1 54 370 VAL A C 1
ATOM 2980 O O . VAL A 1 370 ? 8.727 -27.828 -37.438 1 54 370 VAL A O 1
ATOM 2983 N N . ASP A 1 371 ? 8.227 -29.859 -37.531 1 45.19 371 ASP A N 1
ATOM 2984 C CA . ASP A 1 371 ? 8.695 -29.969 -38.906 1 45.19 371 ASP A CA 1
ATOM 2985 C C . ASP A 1 371 ? 7.762 -29.219 -39.875 1 45.19 371 ASP A C 1
ATOM 2987 O O . ASP A 1 371 ? 6.555 -29.469 -39.875 1 45.19 371 ASP A O 1
ATOM 2991 N N . GLU A 1 372 ? 8.07 -28.078 -40.25 1 38.53 372 GLU A N 1
ATOM 2992 C CA . GLU A 1 372 ? 7.328 -27.359 -41.281 1 38.53 372 GLU A CA 1
ATOM 2993 C C . GLU A 1 372 ? 6.918 -28.297 -42.406 1 38.53 372 GLU A C 1
ATOM 2995 O O . GLU A 1 372 ? 6.105 -27.938 -43.25 1 38.53 372 GLU A O 1
ATOM 3000 N N . SER A 1 373 ? 7.566 -29.375 -42.75 1 36.28 373 SER A N 1
ATOM 3001 C CA . SER A 1 373 ? 7.234 -30.062 -44 1 36.28 373 SER A CA 1
ATOM 3002 C C . SER A 1 373 ? 5.855 -30.703 -43.906 1 36.28 373 SER A C 1
ATOM 3004 O O . SER A 1 373 ? 5.309 -31.141 -44.938 1 36.28 373 SER A O 1
ATOM 3006 N N . GLY A 1 374 ? 5.348 -31.312 -42.938 1 33.66 374 GLY A N 1
ATOM 3007 C CA . GLY A 1 374 ? 4.078 -32 -43.031 1 33.66 374 GLY A CA 1
ATOM 3008 C C . GLY A 1 374 ? 2.883 -31.078 -43.125 1 33.66 374 GLY A C 1
ATOM 3009 O O . GLY A 1 374 ? 2.033 -31.047 -42.219 1 33.66 374 GLY A O 1
ATOM 3010 N N . SER A 1 375 ? 3.018 -29.953 -43.906 1 30.66 375 SER A N 1
ATOM 3011 C CA . SER A 1 375 ? 1.811 -29.328 -44.406 1 30.66 375 SER A CA 1
ATOM 3012 C C . SER A 1 375 ? 0.908 -30.344 -45.094 1 30.66 375 SER A C 1
ATOM 3014 O O . SER A 1 375 ? 1.218 -30.812 -46.188 1 30.66 375 SER A O 1
ATOM 3016 N N . GLU A 1 376 ? 0.43 -31.406 -44.531 1 28.8 376 GLU A N 1
ATOM 3017 C CA . GLU A 1 376 ? -0.652 -32.062 -45.25 1 28.8 376 GLU A CA 1
ATOM 3018 C C . GLU A 1 376 ? -1.593 -31.016 -45.875 1 28.8 376 GLU A C 1
ATOM 3020 O O . GLU A 1 376 ? -2.062 -30.109 -45.188 1 28.8 376 GLU A O 1
ATOM 3025 N N . SER A 1 377 ? -1.541 -30.797 -47.25 1 29.36 377 SER A N 1
ATOM 3026 C CA . SER A 1 377 ? -2.518 -30.344 -48.219 1 29.36 377 SER A CA 1
ATOM 3027 C C . SER A 1 377 ? -3.844 -31.078 -48.062 1 29.36 377 SER A C 1
ATOM 3029 O O . SER A 1 377 ? -4.172 -31.953 -48.875 1 29.36 377 SER A O 1
ATOM 3031 N N . GLY A 1 378 ? -4.281 -31.781 -47.031 1 26.14 378 GLY A N 1
ATOM 3032 C CA . GLY A 1 378 ? -5.637 -32.281 -47.156 1 26.14 378 GLY A CA 1
ATOM 3033 C C . GLY A 1 378 ? -6.613 -31.266 -47.688 1 26.14 378 GLY A C 1
ATOM 3034 O O . GLY A 1 378 ? -6.75 -30.172 -47.125 1 26.14 378 GLY A O 1
ATOM 3035 N N . SER A 1 379 ? -6.766 -31.25 -49.062 1 25.25 379 SER A N 1
ATOM 3036 C CA . SER A 1 379 ? -7.871 -30.75 -49.875 1 25.25 379 SER A CA 1
ATOM 3037 C C . SER A 1 379 ? -9.219 -31.109 -49.25 1 25.25 379 SER A C 1
ATOM 3039 O O . SER A 1 379 ? -9.547 -32.281 -49.125 1 25.25 379 SER A O 1
ATOM 3041 N N . CYS A 1 380 ? -9.594 -30.641 -48.125 1 23.23 380 CYS A N 1
ATOM 3042 C CA . CYS A 1 380 ? -11.031 -30.672 -47.844 1 23.23 380 CYS A CA 1
ATOM 3043 C C . CYS A 1 380 ? -11.82 -30.281 -49.094 1 23.23 380 CYS A C 1
ATOM 3045 O O . CYS A 1 380 ? -11.75 -29.141 -49.562 1 23.23 380 CYS A O 1
ATOM 3047 N N . ASP A 1 381 ? -11.875 -31.219 -50.062 1 22.78 381 ASP A N 1
ATOM 3048 C CA . ASP A 1 381 ? -12.875 -31.203 -51.125 1 22.78 381 ASP A CA 1
ATOM 3049 C C . ASP A 1 381 ? -14.266 -30.891 -50.562 1 22.78 381 ASP A C 1
ATOM 3051 O O . ASP A 1 381 ? -14.781 -31.625 -49.719 1 22.78 381 ASP A O 1
ATOM 3055 N N . THR A 1 382 ? -14.477 -29.625 -50.312 1 24.06 382 THR A N 1
ATOM 3056 C CA . THR A 1 382 ? -15.82 -29.062 -50.219 1 24.06 382 THR A CA 1
ATOM 3057 C C . THR A 1 382 ? -16.703 -29.609 -51.344 1 24.06 382 THR A C 1
ATOM 3059 O O . THR A 1 382 ? -16.516 -29.266 -52.5 1 24.06 382 THR A O 1
ATOM 3062 N N . ASP A 1 383 ? -16.875 -30.922 -51.344 1 20.62 383 ASP A N 1
ATOM 3063 C CA . ASP A 1 383 ? -17.922 -31.391 -52.219 1 20.62 383 ASP A CA 1
ATOM 3064 C C . ASP A 1 383 ? -19.172 -30.5 -52.125 1 20.62 383 ASP A C 1
ATOM 3066 O O . ASP A 1 383 ? -19.609 -30.188 -51 1 20.62 383 ASP A O 1
ATOM 3070 N N . SER A 1 384 ? -19.406 -29.75 -53.188 1 22.91 384 SER A N 1
ATOM 3071 C CA . SER A 1 384 ? -20.469 -28.844 -53.625 1 22.91 384 SER A CA 1
ATOM 3072 C C . SER A 1 384 ? -21.844 -29.484 -53.469 1 22.91 384 SER A C 1
ATOM 3074 O O . SER A 1 384 ? -22.828 -29 -54.062 1 22.91 384 SER A O 1
ATOM 3076 N N . SER A 1 385 ? -21.938 -30.719 -52.875 1 20.73 385 SER A N 1
ATOM 3077 C CA . SER A 1 385 ? -23.266 -31.219 -53.25 1 20.73 385 SER A CA 1
ATOM 3078 C C . SER A 1 385 ? -24.344 -30.219 -52.875 1 20.73 385 SER A C 1
ATOM 3080 O O . SER A 1 385 ? -24.188 -29.422 -51.969 1 20.73 385 SER A O 1
ATOM 3082 N N . ASN A 1 386 ? -25.391 -30.094 -53.812 1 21.45 386 ASN A N 1
ATOM 3083 C CA . ASN A 1 386 ? -26.609 -29.359 -54.125 1 21.45 386 ASN A CA 1
ATOM 3084 C C . ASN A 1 386 ? -27.641 -29.438 -53 1 21.45 386 ASN A C 1
ATOM 3086 O O . ASN A 1 386 ? -28.828 -29.25 -53.25 1 21.45 386 ASN A O 1
ATOM 3090 N N . SER A 1 387 ? -27.188 -29.484 -51.719 1 20 387 SER A N 1
ATOM 3091 C CA . SER A 1 387 ? -28.391 -29.688 -50.906 1 20 387 SER A CA 1
ATOM 3092 C C . SER A 1 387 ? -29.453 -28.641 -51.25 1 20 387 SER A C 1
ATOM 3094 O O . SER A 1 387 ? -29.125 -27.469 -51.469 1 20 387 SER A O 1
ATOM 3096 N N . GLU A 1 388 ? -30.609 -29.094 -51.688 1 19.72 388 GLU A N 1
ATOM 3097 C CA . GLU A 1 388 ? -31.938 -28.609 -52.031 1 19.72 388 GLU A CA 1
ATOM 3098 C C . GLU A 1 388 ? -32.438 -27.594 -51 1 19.72 388 GLU A C 1
ATOM 3100 O O . GLU A 1 388 ? -32.031 -27.625 -49.844 1 19.72 388 GLU A O 1
ATOM 3105 N N . ASN A 1 389 ? -33.219 -26.578 -51.594 1 20.8 389 ASN A N 1
ATOM 3106 C CA . ASN A 1 389 ? -33.812 -25.266 -51.312 1 20.8 389 ASN A CA 1
ATOM 3107 C C . ASN A 1 389 ? -34.75 -25.297 -50.125 1 20.8 389 ASN A C 1
ATOM 3109 O O . ASN A 1 389 ? -35.469 -24.344 -49.875 1 20.8 389 ASN A O 1
ATOM 3113 N N . SER A 1 390 ? -34.844 -26.469 -49.375 1 20.42 390 SER A N 1
ATOM 3114 C CA . SER A 1 390 ? -36.188 -26.375 -48.875 1 20.42 390 SER A CA 1
ATOM 3115 C C . SER A 1 390 ? -36.406 -25.094 -48.062 1 20.42 390 SER A C 1
ATOM 3117 O O . SER A 1 390 ? -35.469 -24.609 -47.438 1 20.42 390 SER A O 1
ATOM 3119 N N . SER A 1 391 ? -37.469 -24.359 -48.406 1 19.17 391 SER A N 1
ATOM 3120 C CA . SER A 1 391 ? -38.156 -23.094 -48.188 1 19.17 391 SER A CA 1
ATOM 3121 C C . SER A 1 391 ? -38.438 -22.875 -46.688 1 19.17 391 SER A C 1
ATOM 3123 O O . SER A 1 391 ? -39.062 -21.906 -46.312 1 19.17 391 SER A O 1
ATOM 3125 N N . GLU A 1 392 ? -37.906 -23.797 -45.844 1 18.06 392 GLU A N 1
ATOM 3126 C CA . GLU A 1 392 ? -38.781 -23.641 -44.688 1 18.06 392 GLU A CA 1
ATOM 3127 C C . GLU A 1 392 ? -38.781 -22.203 -44.188 1 18.06 392 GLU A C 1
ATOM 3129 O O . GL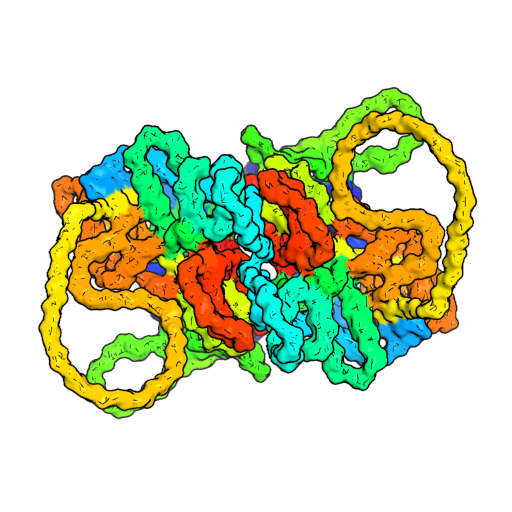U A 1 392 ? -37.781 -21.5 -44.312 1 18.06 392 GLU A O 1
ATOM 3134 N N . ALA A 1 393 ? -39.938 -21.781 -43.75 1 18.17 393 ALA A N 1
ATOM 3135 C CA . ALA A 1 393 ? -40.781 -20.672 -43.281 1 18.17 393 ALA A CA 1
ATOM 3136 C C . ALA A 1 393 ? -40.094 -19.891 -42.156 1 18.17 393 ALA A C 1
ATOM 3138 O O . ALA A 1 393 ? -39.5 -20.5 -41.281 1 18.17 393 ALA A O 1
ATOM 3139 N N . ASP A 1 394 ? -39.844 -18.547 -42.344 1 18.77 394 ASP A N 1
ATOM 3140 C CA . ASP A 1 394 ? -39.188 -17.328 -41.875 1 18.77 394 ASP A CA 1
ATOM 3141 C C . ASP A 1 394 ? -39.562 -17 -40.438 1 18.77 394 ASP A C 1
ATOM 3143 O O . ASP A 1 394 ? -39.344 -15.891 -39.969 1 18.77 394 ASP A O 1
ATOM 3147 N N . GLY A 1 395 ? -40.156 -18 -39.656 1 19.08 395 GLY A N 1
ATOM 3148 C CA . GLY A 1 395 ? -40.938 -17.266 -38.656 1 19.08 395 GLY A CA 1
ATOM 3149 C C . GLY A 1 395 ? -40.094 -16.328 -37.812 1 19.08 395 GLY A C 1
ATOM 3150 O O . GLY A 1 395 ? -38.875 -16.516 -37.719 1 19.08 395 GLY A O 1
ATOM 3151 N N . ALA A 1 396 ? -40.5 -15.109 -37.531 1 19.45 396 ALA A N 1
ATOM 3152 C CA . ALA A 1 396 ? -40.219 -13.75 -37.094 1 19.45 396 ALA A CA 1
ATOM 3153 C C . ALA A 1 396 ? -39.5 -13.75 -35.75 1 19.45 396 ALA A C 1
ATOM 3155 O O . ALA A 1 396 ? -38.562 -12.984 -35.531 1 19.45 396 ALA A O 1
ATOM 3156 N N . ASP A 1 397 ? -40.062 -14.484 -34.719 1 19.55 397 ASP A N 1
ATOM 3157 C CA . ASP A 1 397 ? -40.188 -13.734 -33.5 1 19.55 397 ASP A CA 1
ATOM 3158 C C . ASP A 1 397 ? -38.844 -13.672 -32.719 1 19.55 397 ASP A C 1
ATOM 3160 O O . ASP A 1 397 ? -38.406 -14.664 -32.156 1 19.55 397 ASP A O 1
ATOM 3164 N N . SER A 1 398 ? -37.812 -13.141 -33.344 1 20.39 398 SER A N 1
ATOM 3165 C CA . SER A 1 398 ? -36.406 -13.125 -32.969 1 20.39 398 SER A CA 1
ATOM 3166 C C . SER A 1 398 ? -36.188 -12.375 -31.641 1 20.39 398 SER A C 1
ATOM 3168 O O . SER A 1 398 ? -36.156 -11.141 -31.625 1 20.39 398 SER A O 1
ATOM 3170 N N . SER A 1 399 ? -36.875 -12.82 -30.516 1 21.7 399 SER A N 1
ATOM 3171 C CA . SER A 1 399 ? -36.812 -12.016 -29.297 1 21.7 399 SER A CA 1
ATOM 3172 C C . SER A 1 399 ? -35.344 -11.758 -28.891 1 21.7 399 SER A C 1
ATOM 3174 O O . SER A 1 399 ? -34.531 -12.68 -28.891 1 21.7 399 SER A O 1
ATOM 3176 N N . ASN A 1 400 ? -34.844 -10.555 -29.047 1 21.34 400 ASN A N 1
ATOM 3177 C CA . ASN A 1 400 ? -33.594 -9.766 -29.031 1 21.34 400 ASN A CA 1
ATOM 3178 C C . ASN A 1 400 ? -32.875 -9.867 -27.688 1 21.34 400 ASN A C 1
ATOM 3180 O O . ASN A 1 400 ? -32.781 -8.883 -26.953 1 21.34 400 ASN A O 1
ATOM 3184 N N . ALA A 1 401 ? -33.25 -10.836 -26.766 1 21.95 401 ALA A N 1
ATOM 3185 C CA . ALA A 1 401 ? -32.656 -10.68 -25.438 1 21.95 401 ALA A CA 1
ATOM 3186 C C . ALA A 1 401 ? -31.141 -10.672 -25.531 1 21.95 401 ALA A C 1
ATOM 3188 O O . ALA A 1 401 ? -30.547 -11.555 -26.156 1 21.95 401 ALA A O 1
ATOM 3189 N N . SER A 1 402 ? -30.516 -9.492 -25.297 1 22.75 402 SER A N 1
ATOM 3190 C CA . SER A 1 402 ? -29.156 -8.984 -25.312 1 22.75 402 SER A CA 1
ATOM 3191 C C . SER A 1 402 ? -28.203 -9.945 -24.594 1 22.75 402 SER A C 1
ATOM 3193 O O . SER A 1 402 ? -28.312 -10.125 -23.375 1 22.75 402 SER A O 1
ATOM 3195 N N . SER A 1 403 ? -27.969 -11.109 -25.125 1 23.58 403 SER A N 1
ATOM 3196 C CA . SER A 1 403 ? -27.047 -12.109 -24.578 1 23.58 403 SER A CA 1
ATOM 3197 C C . SER A 1 403 ? -25.703 -11.484 -24.219 1 23.58 403 SER A C 1
ATOM 3199 O O . SER A 1 403 ? -25 -10.961 -25.094 1 23.58 403 SER A O 1
ATOM 3201 N N . VAL A 1 404 ? -25.656 -10.805 -23.125 1 26.81 404 VAL A N 1
ATOM 3202 C CA . VAL A 1 404 ? -24.406 -10.289 -22.594 1 26.81 404 VAL A CA 1
ATOM 3203 C C . VAL A 1 404 ? -23.266 -11.266 -22.875 1 26.81 404 VAL A C 1
ATOM 3205 O O . VAL A 1 404 ? -23.359 -12.453 -22.562 1 26.81 404 VAL A O 1
ATOM 3208 N N . PRO A 1 405 ? -22.594 -10.93 -23.922 1 25.41 405 PRO A N 1
ATOM 3209 C CA . PRO A 1 405 ? -21.5 -11.789 -24.359 1 25.41 405 PRO A CA 1
ATOM 3210 C C . PRO A 1 405 ? -20.703 -12.391 -23.203 1 25.41 405 PRO A C 1
ATOM 3212 O O . PRO A 1 405 ? -20.578 -11.758 -22.156 1 25.41 405 PRO A O 1
ATOM 3215 N N . GLU A 1 406 ? -20.734 -13.688 -23.188 1 27.31 406 GLU A N 1
ATOM 3216 C CA . GLU A 1 406 ? -19.984 -14.602 -22.328 1 27.31 406 GLU A CA 1
ATOM 3217 C C . GLU A 1 406 ? -18.516 -14.172 -22.234 1 27.31 406 GLU A C 1
ATOM 3219 O O . GLU A 1 406 ? -17.766 -14.312 -23.188 1 27.31 406 GLU A O 1
ATOM 3224 N N . ILE A 1 407 ? -18.281 -12.961 -21.734 1 27.61 407 ILE A N 1
ATOM 3225 C CA . ILE A 1 407 ? -16.938 -12.414 -21.531 1 27.61 407 ILE A CA 1
ATOM 3226 C C . ILE A 1 407 ? -15.961 -13.555 -21.25 1 27.61 407 ILE A C 1
ATOM 3228 O O . ILE A 1 407 ? -14.875 -13.609 -21.844 1 27.61 407 ILE A O 1
ATOM 3232 N N . TRP A 1 408 ? -15.969 -14.078 -20.031 1 26.08 408 TRP A N 1
ATOM 3233 C CA . TRP A 1 408 ? -14.961 -15.109 -19.828 1 26.08 408 TRP A CA 1
ATOM 3234 C C . TRP A 1 408 ? -15.32 -16.375 -20.609 1 26.08 408 TRP A C 1
ATOM 3236 O O . TRP A 1 408 ? -16.094 -17.203 -20.125 1 26.08 408 TRP A O 1
ATOM 3246 N N . SER A 1 409 ? -15.742 -16.25 -21.844 1 27.64 409 SER A N 1
ATOM 3247 C CA . SER A 1 409 ? -16.125 -17.469 -22.547 1 27.64 409 SER A CA 1
ATOM 3248 C C . SER A 1 409 ? -15.039 -18.547 -22.406 1 27.64 409 SER A C 1
ATOM 3250 O O . SER A 1 409 ? -13.852 -18.25 -22.547 1 27.64 409 SER A O 1
ATOM 3252 N N . PRO A 1 410 ? -15.312 -19.547 -21.703 1 26.3 410 PRO A N 1
ATOM 3253 C CA . PRO A 1 410 ? -14.375 -20.656 -21.844 1 26.3 410 PRO A CA 1
ATOM 3254 C C . PRO A 1 410 ? -13.859 -20.828 -23.266 1 26.3 410 PRO A C 1
ATOM 3256 O O . PRO A 1 410 ? -14.523 -20.422 -24.219 1 26.3 410 PRO A O 1
ATOM 3259 N N . PRO A 1 411 ? -12.5 -20.75 -23.516 1 25.8 411 PRO A N 1
ATOM 3260 C CA . PRO A 1 411 ? -12.211 -21.078 -24.906 1 25.8 411 PRO A CA 1
ATOM 3261 C C . PRO A 1 411 ? -13.227 -22.031 -25.516 1 25.8 411 PRO A C 1
ATOM 3263 O O . PRO A 1 411 ? -13.805 -22.859 -24.797 1 25.8 411 PRO A O 1
ATOM 3266 N N . ASN A 1 412 ? -14.062 -21.594 -26.344 1 27.52 412 ASN A N 1
ATOM 3267 C CA . ASN A 1 412 ? -14.742 -22.531 -27.234 1 27.52 412 ASN A CA 1
ATOM 3268 C C . ASN A 1 412 ? -13.852 -23.719 -27.578 1 27.52 412 ASN A C 1
ATOM 3270 O O . ASN A 1 412 ? -12.797 -23.547 -28.203 1 27.52 412 ASN A O 1
ATOM 3274 N N . VAL A 1 413 ? -13.805 -24.703 -26.625 1 27.47 413 VAL A N 1
ATOM 3275 C CA . VAL A 1 413 ? -13.375 -26.047 -27.016 1 27.47 413 VAL A CA 1
ATOM 3276 C C . VAL A 1 413 ? -13.938 -26.391 -28.391 1 27.47 413 VAL A C 1
ATOM 3278 O O . VAL A 1 413 ? -15.156 -26.516 -28.547 1 27.47 413 VAL A O 1
ATOM 3281 N N . LEU A 1 414 ? -13.492 -25.672 -29.391 1 28.61 414 LEU A N 1
ATOM 3282 C CA . LEU A 1 414 ? -13.742 -26.359 -30.656 1 28.61 414 LEU A CA 1
ATOM 3283 C C . LEU A 1 414 ? -13.594 -27.875 -30.469 1 28.61 414 LEU A C 1
ATOM 3285 O O . LEU A 1 414 ? -12.5 -28.359 -30.156 1 28.61 414 LEU A O 1
ATOM 3289 N N . SER A 1 415 ? -14.57 -28.547 -29.891 1 28.8 415 SER A N 1
ATOM 3290 C CA . SER A 1 415 ? -14.82 -29.984 -29.812 1 28.8 415 SER A CA 1
ATOM 3291 C C . SER A 1 415 ? -14.562 -30.672 -31.156 1 28.8 415 SER A C 1
ATOM 3293 O O . SER A 1 415 ? -15.086 -31.75 -31.406 1 28.8 415 SER A O 1
ATOM 3295 N N . SER A 1 416 ? -14.07 -29.953 -32.219 1 30.45 416 SER A N 1
ATOM 3296 C CA . SER A 1 416 ? -14.148 -31.016 -33.219 1 30.45 416 SER A CA 1
ATOM 3297 C C . SER A 1 416 ? -13.281 -32.219 -32.812 1 30.45 416 SER A C 1
ATOM 3299 O O . SER A 1 416 ? -12.133 -32.031 -32.406 1 30.45 416 SER A O 1
ATOM 3301 N N . PRO A 1 417 ? -13.859 -33.344 -32.531 1 34.44 417 PRO A N 1
ATOM 3302 C CA . PRO A 1 417 ? -13.219 -34.594 -32.219 1 34.44 417 PRO A CA 1
ATOM 3303 C C . PRO A 1 417 ? -11.906 -34.812 -32.969 1 34.44 417 PRO A C 1
ATOM 3305 O O . PRO A 1 417 ? -11.008 -35.5 -32.469 1 34.44 417 PRO A O 1
ATOM 3308 N N . LYS A 1 418 ? -11.945 -34.594 -34.25 1 35.03 418 LYS A N 1
ATOM 3309 C CA . LYS A 1 418 ? -10.883 -35.031 -35.156 1 35.03 418 LYS A CA 1
ATOM 3310 C C . LYS A 1 418 ? -9.648 -34.156 -35.031 1 35.03 418 LYS A C 1
ATOM 3312 O O . LYS A 1 418 ? -8.828 -34.094 -35.938 1 35.03 418 LYS A O 1
ATOM 3317 N N . ILE A 1 419 ? -9.68 -33.094 -34.25 1 38.56 419 ILE A N 1
ATOM 3318 C CA . ILE A 1 419 ? -8.43 -32.344 -34.188 1 38.56 419 ILE A CA 1
ATOM 3319 C C . ILE A 1 419 ? -7.309 -33.25 -33.688 1 38.56 419 ILE A C 1
ATOM 3321 O O . ILE A 1 419 ? -7.391 -33.781 -32.562 1 38.56 419 ILE A O 1
ATOM 3325 N N . ASN A 1 420 ? -6.184 -33.562 -34.469 1 43.22 420 ASN A N 1
ATOM 3326 C CA . ASN A 1 420 ? -5.09 -34.531 -34.469 1 43.22 420 ASN A CA 1
ATOM 3327 C C . ASN A 1 420 ? -4.258 -34.438 -33.188 1 43.22 420 ASN A C 1
ATOM 3329 O O . ASN A 1 420 ? -4.035 -33.375 -32.656 1 43.22 420 ASN A O 1
ATOM 3333 N N . ASN A 1 421 ? -4.383 -35.594 -32.344 1 48.44 421 ASN A N 1
ATOM 3334 C CA . ASN A 1 421 ? -3.498 -35.906 -31.219 1 48.44 421 ASN A CA 1
ATOM 3335 C C . ASN A 1 421 ? -2.152 -35.188 -31.344 1 48.44 421 ASN A C 1
ATOM 3337 O O . ASN A 1 421 ? -1.588 -34.75 -30.359 1 48.44 421 ASN A O 1
ATOM 3341 N N . LYS A 1 422 ? -1.73 -35.062 -32.594 1 52.03 422 LYS A N 1
ATOM 3342 C CA . LYS A 1 422 ? -0.438 -34.438 -32.844 1 52.03 422 LYS A CA 1
ATOM 3343 C C . LYS A 1 422 ? -0.488 -32.938 -32.531 1 52.03 422 LYS A C 1
ATOM 3345 O O . LYS A 1 422 ? 0.459 -32.406 -31.953 1 52.03 422 LYS A O 1
ATOM 3350 N N . LEU A 1 423 ? -1.653 -32.344 -32.75 1 53.12 423 LEU A N 1
ATOM 3351 C CA . LEU A 1 423 ? -1.793 -30.906 -32.562 1 53.12 423 LEU A CA 1
ATOM 3352 C C . LEU A 1 423 ? -1.835 -30.562 -31.078 1 53.12 423 LEU A C 1
ATOM 3354 O O . LEU A 1 423 ? -1.259 -29.547 -30.641 1 53.12 423 LEU A O 1
ATOM 3358 N N . ARG A 1 424 ? -2.422 -31.359 -30.297 1 58.94 424 ARG A N 1
ATOM 3359 C CA . ARG A 1 424 ? -2.525 -31.094 -28.875 1 58.94 424 ARG A CA 1
ATOM 3360 C C . ARG A 1 424 ? -1.168 -31.25 -28.188 1 58.94 424 ARG A C 1
ATOM 3362 O O . ARG A 1 424 ? -0.832 -30.469 -27.297 1 58.94 424 ARG A O 1
ATOM 3369 N N . LYS A 1 425 ? -0.532 -32.344 -28.594 1 66.5 425 LYS A N 1
ATOM 3370 C CA . LYS A 1 425 ? 0.832 -32.469 -28.078 1 66.5 425 LYS A CA 1
ATOM 3371 C C . LYS A 1 425 ? 1.661 -31.234 -28.375 1 66.5 425 LYS A C 1
ATOM 3373 O O . LYS A 1 425 ? 2.441 -30.797 -27.516 1 66.5 425 LYS A O 1
ATOM 3378 N N . PHE A 1 426 ? 1.302 -30.672 -29.469 1 72.81 426 PHE A N 1
ATOM 3379 C CA . PHE A 1 426 ? 2.066 -29.516 -29.922 1 72.81 426 PHE A CA 1
ATOM 3380 C C . PHE A 1 426 ? 1.74 -28.281 -29.078 1 72.81 426 PHE A C 1
ATOM 3382 O O . PHE A 1 426 ? 2.629 -27.5 -28.75 1 72.81 426 PHE A O 1
ATOM 3389 N N . LYS A 1 427 ? 0.543 -28.266 -28.547 1 81 427 LYS A N 1
ATOM 3390 C CA . LYS A 1 427 ? 0.164 -27.078 -27.781 1 81 427 LYS A CA 1
ATOM 3391 C C . LYS A 1 427 ? 0.752 -27.109 -26.375 1 81 427 LYS A C 1
ATOM 3393 O O . LYS A 1 427 ? 1.153 -26.078 -25.844 1 81 427 LYS A O 1
ATOM 3398 N N . VAL A 1 428 ? 0.868 -28.328 -25.844 1 88.44 428 VAL A N 1
ATOM 3399 C CA . VAL A 1 428 ? 1.378 -28.484 -24.484 1 88.44 428 VAL A CA 1
ATOM 3400 C C . VAL A 1 428 ? 2.859 -28.125 -24.438 1 88.44 428 VAL A C 1
ATOM 3402 O O . VAL A 1 428 ? 3.318 -27.469 -23.5 1 88.44 428 VAL A O 1
ATOM 3405 N N . PHE A 1 429 ? 3.602 -28.531 -25.469 1 91.06 429 PHE A N 1
ATOM 3406 C CA . PHE A 1 429 ? 5.039 -28.297 -25.5 1 91.06 429 PHE A CA 1
ATOM 3407 C C . PHE A 1 429 ? 5.402 -27.344 -26.641 1 91.06 429 PHE A C 1
ATOM 3409 O O . PHE A 1 429 ? 6.453 -27.484 -27.266 1 91.06 429 PHE A O 1
ATOM 3416 N N . ALA A 1 430 ? 4.406 -26.391 -26.875 1 86.94 430 ALA A N 1
ATOM 3417 C CA . ALA A 1 430 ? 4.703 -25.344 -27.859 1 86.94 430 ALA A CA 1
ATOM 3418 C C . ALA A 1 430 ? 5.832 -24.438 -27.391 1 86.94 430 ALA A C 1
ATOM 3420 O O . ALA A 1 430 ? 6.516 -23.812 -28.188 1 86.94 430 ALA A O 1
ATOM 3421 N N . LYS A 1 431 ? 6.023 -24.438 -26.109 1 91.5 431 LYS A N 1
ATOM 3422 C CA . LYS A 1 431 ? 7.09 -23.672 -25.469 1 91.5 431 LYS A CA 1
ATOM 3423 C C . LYS A 1 431 ? 7.93 -24.562 -24.547 1 91.5 431 LYS A C 1
ATOM 3425 O O . LYS A 1 431 ? 7.551 -25.703 -24.281 1 91.5 431 LYS A O 1
ATOM 3430 N N . GLY A 1 432 ? 9.117 -24.031 -24.188 1 93.06 432 GLY A N 1
ATOM 3431 C CA . GLY A 1 432 ? 9.938 -24.766 -23.25 1 93.06 432 GLY A CA 1
ATOM 3432 C C . GLY A 1 432 ? 9.289 -24.906 -21.875 1 93.06 432 GLY A C 1
ATOM 3433 O O . GLY A 1 432 ? 8.469 -24.062 -21.484 1 93.06 432 GLY A O 1
ATOM 3434 N N . VAL A 1 433 ? 9.625 -26.016 -21.219 1 95.5 433 VAL A N 1
ATOM 3435 C CA . VAL A 1 433 ? 8.977 -26.328 -19.938 1 95.5 433 VAL A CA 1
ATOM 3436 C C . VAL A 1 433 ? 10.039 -26.547 -18.875 1 95.5 433 VAL A C 1
ATOM 3438 O O . VAL A 1 433 ? 11.016 -27.266 -19.094 1 95.5 433 VAL A O 1
ATOM 3441 N N . LEU A 1 434 ? 9.812 -25.891 -17.734 1 95.75 434 LEU A N 1
ATOM 3442 C CA . LEU A 1 434 ? 10.656 -26.125 -16.562 1 95.75 434 LEU A CA 1
ATOM 3443 C C . LEU A 1 434 ? 10.164 -27.312 -15.75 1 95.75 434 LEU A C 1
ATOM 3445 O O . LEU A 1 434 ? 8.953 -27.469 -15.555 1 95.75 434 LEU A O 1
ATOM 3449 N N . VAL A 1 435 ? 11.117 -28.188 -15.367 1 95.94 435 VAL A N 1
ATOM 3450 C CA . VAL A 1 435 ? 10.812 -29.391 -14.594 1 95.94 435 VAL A CA 1
ATOM 3451 C C . VAL A 1 435 ? 11.648 -29.422 -13.32 1 95.94 435 VAL A C 1
ATOM 3453 O O . VAL A 1 435 ? 12.875 -29.297 -13.367 1 95.94 435 VAL A O 1
ATOM 3456 N N . GLN A 1 436 ? 11.008 -29.516 -12.227 1 93.31 436 GLN A N 1
ATOM 3457 C CA . GLN A 1 436 ? 11.711 -29.641 -10.953 1 93.31 436 GLN A CA 1
ATOM 3458 C C . GLN A 1 436 ? 11.875 -31.094 -10.547 1 93.31 436 GLN A C 1
ATOM 3460 O O . GLN A 1 436 ? 10.914 -31.859 -10.578 1 93.31 436 GLN A O 1
ATOM 3465 N N . ASN A 1 437 ? 13.102 -31.453 -10.266 1 93.12 437 ASN A N 1
ATOM 3466 C CA . ASN A 1 437 ? 13.414 -32.812 -9.789 1 93.12 437 ASN A CA 1
ATOM 3467 C C . ASN A 1 437 ? 13.266 -32.906 -8.273 1 93.12 437 ASN A C 1
ATOM 3469 O O . ASN A 1 437 ? 14.023 -32.281 -7.523 1 93.12 437 ASN A O 1
ATOM 3473 N N . TYR A 1 438 ? 12.375 -33.719 -7.805 1 90.69 438 TYR A N 1
ATOM 3474 C CA . TYR A 1 438 ? 12.094 -33.844 -6.375 1 90.69 438 TYR A CA 1
ATOM 3475 C C . TYR A 1 438 ? 12.93 -34.906 -5.723 1 90.69 438 TYR A C 1
ATOM 3477 O O . TYR A 1 438 ? 12.938 -35.062 -4.5 1 90.69 438 TYR A O 1
ATOM 3485 N N . TYR A 1 439 ? 13.656 -35.625 -6.5 1 91.06 439 TYR A N 1
ATOM 3486 C CA . TYR A 1 439 ? 14.453 -36.719 -5.965 1 91.06 439 TYR A CA 1
ATOM 3487 C C . TYR A 1 439 ? 15.422 -36.219 -4.906 1 91.06 439 TYR A C 1
ATOM 3489 O O . TYR A 1 439 ? 15.516 -36.781 -3.816 1 91.06 439 TYR A O 1
ATOM 3497 N N . PRO A 1 440 ? 16.141 -35.188 -5.203 1 87.94 440 PRO A N 1
ATOM 3498 C CA . PRO A 1 440 ? 17.047 -34.688 -4.156 1 87.94 440 PRO A CA 1
ATOM 3499 C C . PRO A 1 440 ? 16.297 -34.156 -2.941 1 87.94 440 PRO A C 1
ATOM 3501 O O . PRO A 1 440 ? 16.875 -34.031 -1.859 1 87.94 440 PRO A O 1
ATOM 3504 N N . ILE A 1 441 ? 15.055 -33.781 -3.088 1 87.25 441 ILE A N 1
ATOM 3505 C CA . ILE A 1 441 ? 14.289 -33.094 -2.051 1 87.25 441 ILE A CA 1
ATOM 3506 C C . ILE A 1 441 ? 13.633 -34.125 -1.139 1 87.25 441 ILE A C 1
ATOM 3508 O O . ILE A 1 441 ? 13.695 -34 0.088 1 87.25 441 ILE A O 1
ATOM 3512 N N . THR A 1 442 ? 13.078 -35.219 -1.749 1 86.44 442 THR A N 1
ATOM 3513 C CA . THR A 1 442 ? 12.258 -36.125 -0.974 1 86.44 442 THR A CA 1
ATOM 3514 C C . THR A 1 442 ? 12.82 -37.562 -1.055 1 86.44 442 THR A C 1
ATOM 3516 O O . THR A 1 442 ? 12.406 -38.438 -0.303 1 86.44 442 THR A O 1
ATOM 3519 N N . GLY A 1 443 ? 13.711 -37.812 -1.924 1 87.56 443 GLY A N 1
ATOM 3520 C CA . GLY A 1 443 ? 14.211 -39.156 -2.166 1 87.56 443 GLY A CA 1
ATOM 3521 C C . GLY A 1 443 ? 13.328 -39.969 -3.102 1 87.56 443 GLY A C 1
ATOM 3522 O O . GLY A 1 443 ? 13.688 -41.094 -3.508 1 87.56 443 GLY A O 1
ATOM 3523 N N . GLN A 1 444 ? 12.234 -39.406 -3.514 1 88.38 444 GLN A N 1
ATOM 3524 C CA . GLN A 1 444 ? 11.312 -40.094 -4.414 1 88.38 444 GLN A CA 1
ATOM 3525 C C . GLN A 1 444 ? 11.531 -39.688 -5.859 1 88.38 444 GLN A C 1
ATOM 3527 O O . GLN A 1 444 ? 11.844 -38.5 -6.129 1 88.38 444 GLN A O 1
ATOM 3532 N N . ALA A 1 445 ? 11.359 -40.656 -6.77 1 93.5 445 ALA A N 1
ATOM 3533 C CA . ALA A 1 445 ? 11.523 -40.344 -8.195 1 93.5 445 ALA A CA 1
ATOM 3534 C C . ALA A 1 445 ? 10.312 -39.594 -8.742 1 93.5 445 ALA A C 1
ATOM 3536 O O . ALA A 1 445 ? 9.5 -40.188 -9.469 1 93.5 445 ALA A O 1
ATOM 3537 N N . VAL A 1 446 ? 10.281 -38.344 -8.391 1 92.31 446 VAL A N 1
ATOM 3538 C CA . VAL A 1 446 ? 9.141 -37.5 -8.766 1 92.31 446 VAL A CA 1
ATOM 3539 C C . VAL A 1 446 ? 9.633 -36.281 -9.555 1 92.31 446 VAL A C 1
ATOM 3541 O O . VAL A 1 446 ? 10.625 -35.656 -9.188 1 92.31 446 VAL A O 1
ATOM 3544 N N . LEU A 1 447 ? 8.984 -36 -10.672 1 94.81 447 LEU A N 1
ATOM 3545 C CA . LEU A 1 447 ? 9.219 -34.812 -11.461 1 94.81 447 LEU A CA 1
ATOM 3546 C C . LEU A 1 447 ? 7.977 -33.906 -11.477 1 94.81 447 LEU A C 1
ATOM 3548 O O . LEU A 1 447 ? 6.855 -34.406 -11.602 1 94.81 447 LEU A O 1
ATOM 3552 N N . VAL A 1 448 ? 8.188 -32.625 -11.266 1 94 448 VAL A N 1
ATOM 3553 C CA . VAL A 1 448 ? 7.109 -31.641 -11.328 1 94 448 VAL A CA 1
ATOM 3554 C C . VAL A 1 448 ? 7.305 -30.734 -12.547 1 94 448 VAL A C 1
ATOM 3556 O O . VAL A 1 448 ? 8.305 -30.016 -12.641 1 94 448 VAL A O 1
ATOM 3559 N N . PHE A 1 449 ? 6.359 -30.797 -13.477 1 96 449 PHE A N 1
ATOM 3560 C CA . PHE A 1 449 ? 6.387 -29.984 -14.688 1 96 449 PHE A CA 1
ATOM 3561 C C . PHE A 1 449 ? 5.547 -28.719 -14.516 1 96 449 PHE A C 1
ATOM 3563 O O . PHE A 1 449 ? 4.402 -28.797 -14.062 1 96 449 PHE A O 1
ATOM 3570 N N . TYR A 1 450 ? 6.09 -27.562 -14.852 1 95.88 450 TYR A N 1
ATOM 3571 C CA . TYR A 1 450 ? 5.414 -26.281 -14.695 1 95.88 450 TYR A CA 1
ATOM 3572 C C . TYR A 1 450 ? 4.914 -25.766 -16.031 1 95.88 450 TYR A C 1
ATOM 3574 O O . TYR A 1 450 ? 5.711 -25.422 -16.906 1 95.88 450 TYR A O 1
ATOM 3582 N N . PHE A 1 451 ? 3.609 -25.719 -16.156 1 96 451 PHE A N 1
ATOM 3583 C CA . PHE A 1 451 ? 2.99 -25.25 -17.391 1 96 451 PHE A CA 1
ATOM 3584 C C . PHE A 1 451 ? 2.244 -23.953 -17.172 1 96 451 PHE A C 1
ATOM 3586 O O . PHE A 1 451 ? 1.13 -23.953 -16.641 1 96 451 PHE A O 1
ATOM 3593 N N . GLY A 1 452 ? 2.865 -22.844 -17.594 1 94.81 452 GLY A N 1
ATOM 3594 C CA . GLY A 1 452 ? 2.246 -21.531 -17.438 1 94.81 452 GLY A CA 1
ATOM 3595 C C . GLY A 1 452 ? 1.652 -20.984 -18.719 1 94.81 452 GLY A C 1
ATOM 3596 O O . GLY A 1 452 ? 2.023 -21.422 -19.812 1 94.81 452 GLY A O 1
ATOM 3597 N N . GLY A 1 453 ? 0.743 -20 -18.594 1 92.5 453 GLY A N 1
ATOM 3598 C CA . GLY A 1 453 ? 0.201 -19.328 -19.75 1 92.5 453 GLY A CA 1
ATOM 3599 C C . GLY A 1 453 ? -0.493 -20.266 -20.719 1 92.5 453 GLY A C 1
ATOM 3600 O O . GLY A 1 453 ? -1.363 -21.031 -20.328 1 92.5 453 GLY A O 1
ATOM 3601 N N . ASP A 1 454 ? 0 -20.25 -21.922 1 87.81 454 ASP A N 1
ATOM 3602 C CA . ASP A 1 454 ? -0.639 -21.016 -22.984 1 87.81 454 ASP A CA 1
ATOM 3603 C C . ASP A 1 454 ? -0.489 -22.516 -22.766 1 87.81 454 ASP A C 1
ATOM 3605 O O . ASP A 1 454 ? -1.417 -23.281 -23.031 1 87.81 454 ASP A O 1
ATOM 3609 N N . SER A 1 455 ? 0.709 -22.891 -22.344 1 92.06 455 SER A N 1
ATOM 3610 C CA . SER A 1 455 ? 0.908 -24.312 -22.062 1 92.06 455 SER A CA 1
ATOM 3611 C C . SER A 1 455 ? -0.02 -24.797 -20.953 1 92.06 455 SER A C 1
ATOM 3613 O O . SER A 1 455 ? -0.508 -25.922 -21 1 92.06 455 SER A O 1
ATOM 3615 N N . GLY A 1 456 ? -0.222 -23.938 -19.984 1 94.62 456 GLY A N 1
ATOM 3616 C CA . GLY A 1 456 ? -1.181 -24.266 -18.938 1 94.62 456 GLY A CA 1
ATOM 3617 C C . GLY A 1 456 ? -2.6 -24.406 -19.453 1 94.62 456 GLY A C 1
ATOM 3618 O O . GLY A 1 456 ? -3.324 -25.312 -19.047 1 94.62 456 GLY A O 1
ATOM 3619 N N . GLU A 1 457 ? -2.945 -23.531 -20.359 1 93.94 457 GLU A N 1
ATOM 3620 C CA . GLU A 1 457 ? -4.273 -23.578 -20.969 1 93.94 457 GLU A CA 1
ATOM 3621 C C . GLU A 1 457 ? -4.473 -24.859 -21.766 1 93.94 457 GLU A C 1
ATOM 3623 O O . GLU A 1 457 ? -5.559 -25.453 -21.75 1 93.94 457 GLU A O 1
ATOM 3628 N N . ALA A 1 458 ? -3.465 -25.297 -22.375 1 92.38 458 ALA A N 1
ATOM 3629 C CA . ALA A 1 458 ? -3.537 -26.516 -23.172 1 92.38 458 ALA A CA 1
ATOM 3630 C C . ALA A 1 458 ? -3.828 -27.734 -22.297 1 92.38 458 ALA A C 1
ATOM 3632 O O . ALA A 1 458 ? -4.547 -28.656 -22.719 1 92.38 458 ALA A O 1
ATOM 3633 N N . ILE A 1 459 ? -3.334 -27.766 -21.125 1 94.31 459 ILE A N 1
ATOM 3634 C CA . ILE A 1 459 ? -3.5 -28.859 -20.203 1 94.31 459 ILE A CA 1
ATOM 3635 C C . ILE A 1 459 ? -4.957 -28.938 -19.75 1 94.31 459 ILE A C 1
ATOM 3637 O O . ILE A 1 459 ? -5.484 -30.031 -19.516 1 94.31 459 ILE A O 1
ATOM 3641 N N . GLU A 1 460 ? -5.645 -27.844 -19.688 1 94.19 460 GLU A N 1
ATOM 3642 C CA . GLU A 1 460 ? -6.984 -27.719 -19.125 1 94.19 460 GLU A CA 1
ATOM 3643 C C . GLU A 1 460 ? -7.973 -28.609 -19.875 1 94.19 460 GLU A C 1
ATOM 3645 O O . GLU A 1 460 ? -8.961 -29.078 -19.312 1 94.19 460 GLU A O 1
ATOM 3650 N N . THR A 1 461 ? -7.684 -28.906 -21.047 1 89.31 461 THR A N 1
ATOM 3651 C CA . THR A 1 461 ? -8.68 -29.562 -21.891 1 89.31 461 THR A CA 1
ATOM 3652 C C . THR A 1 461 ? -8.328 -31.031 -22.094 1 89.31 461 THR A C 1
ATOM 3654 O O . THR A 1 461 ? -9.047 -31.75 -22.797 1 89.31 461 THR A O 1
ATOM 3657 N N . LEU A 1 462 ? -7.293 -31.531 -21.516 1 93.12 462 LEU A N 1
ATOM 3658 C CA . LEU A 1 462 ? -6.836 -32.906 -21.75 1 93.12 462 LEU A CA 1
ATOM 3659 C C . LEU A 1 462 ? -7.133 -33.781 -20.531 1 93.12 462 LEU A C 1
ATOM 3661 O O . LEU A 1 462 ? -7.066 -33.312 -19.391 1 93.12 462 LEU A O 1
ATOM 3665 N N . GLU A 1 463 ? -7.43 -35 -20.859 1 93.75 463 GLU A N 1
ATOM 3666 C CA . GLU A 1 463 ? -7.602 -35.969 -19.781 1 93.75 463 GLU A CA 1
ATOM 3667 C C . GLU A 1 463 ? -6.262 -36.312 -19.125 1 93.75 463 GLU A C 1
ATOM 3669 O O . GLU A 1 463 ? -5.223 -36.281 -19.781 1 93.75 463 GLU A O 1
ATOM 3674 N N . ASP A 1 464 ? -6.324 -36.781 -17.891 1 92.94 464 ASP A N 1
ATOM 3675 C CA . ASP A 1 464 ? -5.117 -37.062 -17.109 1 92.94 464 ASP A CA 1
ATOM 3676 C C . ASP A 1 464 ? -4.254 -38.094 -17.797 1 92.94 464 ASP A C 1
ATOM 3678 O O . ASP A 1 464 ? -3.031 -37.969 -17.859 1 92.94 464 ASP A O 1
ATOM 3682 N N . GLN A 1 465 ? -4.93 -39.125 -18.219 1 94.38 465 GLN A N 1
ATOM 3683 C CA . GLN A 1 465 ? -4.184 -40.188 -18.859 1 94.38 465 GLN A CA 1
ATOM 3684 C C . GLN A 1 465 ? -3.428 -39.688 -20.078 1 94.38 465 GLN A C 1
ATOM 3686 O O . GLN A 1 465 ? -2.268 -40.062 -20.297 1 94.38 465 GLN A O 1
ATOM 3691 N N . ARG A 1 466 ? -4.117 -38.875 -20.828 1 93.75 466 ARG A N 1
ATOM 3692 C CA . ARG A 1 466 ? -3.49 -38.312 -22.016 1 93.75 466 ARG A CA 1
ATOM 3693 C C . ARG A 1 466 ? -2.328 -37.406 -21.656 1 93.75 466 ARG A C 1
ATOM 3695 O O . ARG A 1 466 ? -1.271 -37.438 -22.297 1 93.75 466 ARG A O 1
ATOM 3702 N N . VAL A 1 467 ? -2.521 -36.531 -20.672 1 95.56 467 VAL A N 1
ATOM 3703 C CA . VAL A 1 467 ? -1.455 -35.656 -20.219 1 95.56 467 VAL A CA 1
ATOM 3704 C C . VAL A 1 467 ? -0.251 -36.5 -19.781 1 95.56 467 VAL A C 1
ATOM 3706 O O . VAL A 1 467 ? 0.886 -36.188 -20.156 1 95.56 467 VAL A O 1
ATOM 3709 N N . SER A 1 468 ? -0.502 -37.562 -19.016 1 95.25 468 SER A N 1
ATOM 3710 C CA . SER A 1 468 ? 0.552 -38.438 -18.531 1 95.25 468 SER A CA 1
ATOM 3711 C C . SER A 1 468 ? 1.358 -39 -19.688 1 95.25 468 SER A C 1
ATOM 3713 O O . SER A 1 468 ? 2.59 -39 -19.656 1 95.25 468 SER A O 1
ATOM 3715 N N . GLU A 1 469 ? 0.677 -39.438 -20.703 1 95.19 469 GLU A N 1
ATOM 3716 C CA . GLU A 1 469 ? 1.322 -40.062 -21.859 1 95.19 469 GLU A CA 1
ATOM 3717 C C . GLU A 1 469 ? 2.162 -39.031 -22.625 1 95.19 469 GLU A C 1
ATOM 3719 O O . GLU A 1 469 ? 3.303 -39.312 -23 1 95.19 469 GLU A O 1
ATOM 3724 N N . ILE A 1 470 ? 1.566 -37.875 -22.828 1 93.5 470 ILE A N 1
ATOM 3725 C CA . ILE A 1 470 ? 2.232 -36.844 -23.594 1 93.5 470 ILE A CA 1
ATOM 3726 C C . ILE A 1 470 ? 3.508 -36.406 -22.875 1 93.5 470 ILE A C 1
ATOM 3728 O O . ILE A 1 470 ? 4.574 -36.312 -23.484 1 93.5 470 ILE A O 1
ATOM 3732 N N . VAL A 1 471 ? 3.398 -36.188 -21.594 1 95.94 471 VAL A N 1
ATOM 3733 C CA . VAL A 1 471 ? 4.52 -35.656 -20.812 1 95.94 471 VAL A CA 1
ATOM 3734 C C . VAL A 1 471 ? 5.59 -36.75 -20.672 1 95.94 471 VAL A C 1
ATOM 3736 O O . VAL A 1 471 ? 6.785 -36.469 -20.797 1 95.94 471 VAL A O 1
ATOM 3739 N N . HIS A 1 472 ? 5.176 -38 -20.453 1 95.81 472 HIS A N 1
ATOM 3740 C CA . HIS A 1 472 ? 6.109 -39.125 -20.375 1 95.81 472 HIS A CA 1
ATOM 3741 C C . HIS A 1 472 ? 6.875 -39.281 -21.688 1 95.81 472 HIS A C 1
ATOM 3743 O O . HIS A 1 472 ? 8.102 -39.438 -21.688 1 95.81 472 HIS A O 1
ATOM 3749 N N . GLN A 1 473 ? 6.148 -39.25 -22.766 1 92.62 473 GLN A N 1
ATOM 3750 C CA . GLN A 1 473 ? 6.789 -39.438 -24.062 1 92.62 473 GLN A CA 1
ATOM 3751 C C . GLN A 1 473 ? 7.773 -38.312 -24.344 1 92.62 473 GLN A C 1
ATOM 3753 O O . GLN A 1 473 ? 8.875 -38.531 -24.859 1 92.62 473 GLN A O 1
ATOM 3758 N N . LYS A 1 474 ? 7.34 -37.094 -24.031 1 92.88 474 LYS A N 1
ATOM 3759 C CA . LYS A 1 474 ? 8.227 -35.938 -24.219 1 92.88 474 LYS A CA 1
ATOM 3760 C C . LYS A 1 474 ? 9.516 -36.125 -23.422 1 92.88 474 LYS A C 1
ATOM 3762 O O . LYS A 1 474 ? 10.602 -35.812 -23.906 1 92.88 474 LYS A O 1
ATOM 3767 N N . LEU A 1 475 ? 9.414 -36.562 -22.219 1 93.31 475 LEU A N 1
ATOM 3768 C CA . LEU A 1 475 ? 10.57 -36.781 -21.344 1 93.31 475 LEU A CA 1
ATOM 3769 C C . LEU A 1 475 ? 11.516 -37.812 -21.969 1 93.31 475 LEU A C 1
ATOM 3771 O O . LEU A 1 475 ? 12.727 -37.625 -21.984 1 93.31 475 LEU A O 1
ATOM 3775 N N . ILE A 1 476 ? 10.977 -38.906 -22.5 1 92.25 476 ILE A N 1
ATOM 3776 C CA . ILE A 1 476 ? 11.773 -39.938 -23.125 1 92.25 476 ILE A CA 1
ATOM 3777 C C . ILE A 1 476 ? 12.469 -39.406 -24.359 1 92.25 476 ILE A C 1
ATOM 3779 O O . ILE A 1 476 ? 13.656 -39.656 -24.578 1 92.25 476 ILE A O 1
ATOM 3783 N N . ASP A 1 477 ? 11.711 -38.656 -25.125 1 88.88 477 ASP A N 1
ATOM 3784 C CA . ASP A 1 477 ? 12.266 -38.094 -26.359 1 88.88 477 ASP A CA 1
ATOM 3785 C C . ASP A 1 477 ? 13.445 -37.188 -26.078 1 88.88 477 ASP A C 1
ATOM 3787 O O . ASP A 1 477 ? 14.406 -37.125 -26.844 1 88.88 477 ASP A O 1
ATOM 3791 N N . CYS A 1 478 ? 13.352 -36.469 -25.016 1 90 478 CYS A N 1
ATOM 3792 C CA . CYS A 1 478 ? 14.367 -35.469 -24.703 1 90 478 CYS A CA 1
ATOM 3793 C C . CYS A 1 478 ? 15.555 -36.094 -23.984 1 90 478 CYS A C 1
ATOM 3795 O O . CYS A 1 478 ? 16.703 -35.812 -24.297 1 90 478 CYS A O 1
ATOM 3797 N N . ILE A 1 479 ? 15.32 -36.938 -23.062 1 89 479 ILE A N 1
ATOM 3798 C CA . ILE A 1 479 ? 16.391 -37.531 -22.25 1 89 479 ILE A CA 1
ATOM 3799 C C . ILE A 1 479 ? 17.062 -38.656 -23.031 1 89 479 ILE A C 1
ATOM 3801 O O . ILE A 1 479 ? 18.266 -38.875 -22.875 1 89 479 ILE A O 1
ATOM 3805 N N . ASP A 1 480 ? 16.281 -39.375 -23.844 1 84.81 480 ASP A N 1
ATOM 3806 C CA . ASP A 1 480 ? 16.766 -40.5 -24.641 1 84.81 480 ASP A CA 1
ATOM 3807 C C . ASP A 1 480 ? 17.516 -41.531 -23.781 1 84.81 480 ASP A C 1
ATOM 3809 O O . ASP A 1 480 ? 18.688 -41.812 -24.047 1 84.81 480 ASP A O 1
ATOM 3813 N N . PRO A 1 481 ? 16.797 -42.094 -22.859 1 86.94 481 PRO A N 1
ATOM 3814 C CA . PRO A 1 481 ? 17.453 -43.062 -21.969 1 86.94 481 PRO A CA 1
ATOM 3815 C C . PRO A 1 481 ? 17.891 -44.344 -22.703 1 86.94 481 PRO A C 1
ATOM 3817 O O . PRO A 1 481 ? 17.344 -44.656 -23.75 1 86.94 481 PRO A O 1
ATOM 3820 N N . SER A 1 482 ? 18.812 -45.031 -22.141 1 86.56 482 SER A N 1
ATOM 3821 C CA . SER A 1 482 ? 19.344 -46.25 -22.734 1 86.56 482 SER A CA 1
ATOM 3822 C C . SER A 1 482 ? 18.281 -47.344 -22.781 1 86.56 482 SER A C 1
ATOM 3824 O O . SER A 1 482 ? 18.297 -48.188 -23.672 1 86.56 482 SER A O 1
ATOM 3826 N N . SER A 1 483 ? 17.484 -47.406 -21.828 1 89.62 483 SER A N 1
ATOM 3827 C CA . SER A 1 483 ? 16.375 -48.375 -21.781 1 89.62 483 SER A CA 1
ATOM 3828 C C . SER A 1 483 ? 15.039 -47.656 -21.656 1 89.62 483 SER A C 1
ATOM 3830 O O . SER A 1 483 ? 14.969 -46.562 -21.094 1 89.62 483 SER A O 1
ATOM 3832 N N . VAL A 1 484 ? 14.109 -48.281 -22.234 1 90.19 484 VAL A N 1
ATOM 3833 C CA . VAL A 1 484 ? 12.781 -47.688 -22.141 1 90.19 484 VAL A CA 1
ATOM 3834 C C . VAL A 1 484 ? 12.281 -47.719 -20.703 1 90.19 484 VAL A C 1
ATOM 3836 O O . VAL A 1 484 ? 12.07 -48.812 -20.156 1 90.19 484 VAL A O 1
ATOM 3839 N N . PRO A 1 485 ? 12.109 -46.531 -20.156 1 93.56 485 PRO A N 1
ATOM 3840 C CA . PRO A 1 485 ? 11.633 -46.531 -18.766 1 93.56 485 PRO A CA 1
ATOM 3841 C C . PRO A 1 485 ? 10.172 -46.969 -18.641 1 93.56 485 PRO A C 1
ATOM 3843 O O . PRO A 1 485 ? 9.406 -46.844 -19.609 1 93.56 485 PRO A O 1
ATOM 3846 N N . GLU A 1 486 ? 9.859 -47.438 -17.422 1 94.38 486 GLU A N 1
ATOM 3847 C CA . GLU A 1 486 ? 8.461 -47.719 -17.125 1 94.38 486 GLU A CA 1
ATOM 3848 C C . GLU A 1 486 ? 7.621 -46.438 -17.094 1 94.38 486 GLU A C 1
ATOM 3850 O O . GLU A 1 486 ? 8.141 -45.375 -16.828 1 94.38 486 GLU A O 1
ATOM 3855 N N . LYS A 1 487 ? 6.43 -46.656 -17.375 1 95.5 487 LYS A N 1
ATOM 3856 C CA . LYS A 1 487 ? 5.492 -45.531 -17.281 1 95.5 487 LYS A CA 1
ATOM 3857 C C . LYS A 1 487 ? 5.379 -45.031 -15.836 1 95.5 487 LYS A C 1
ATOM 3859 O O . LYS A 1 487 ? 5.676 -45.781 -14.898 1 95.5 487 LYS A O 1
ATOM 3864 N N . PRO A 1 488 ? 4.984 -43.781 -15.734 1 95.31 488 PRO A N 1
ATOM 3865 C CA . PRO A 1 488 ? 4.805 -43.281 -14.367 1 95.31 488 PRO A CA 1
ATOM 3866 C C . PRO A 1 488 ? 3.779 -44.094 -13.578 1 95.31 488 PRO A C 1
ATOM 3868 O O . PRO A 1 488 ? 2.752 -44.5 -14.125 1 95.31 488 PRO A O 1
ATOM 3871 N N . SER A 1 489 ? 4.141 -44.375 -12.344 1 91.94 489 SER A N 1
ATOM 3872 C CA . SER A 1 489 ? 3.238 -45.125 -11.477 1 91.94 489 SER A CA 1
ATOM 3873 C C . SER A 1 489 ? 2.031 -44.281 -11.078 1 91.94 489 SER A C 1
ATOM 3875 O O . SER A 1 489 ? 0.948 -44.844 -10.836 1 91.94 489 SER A O 1
ATOM 3877 N N . GLU A 1 490 ? 2.195 -42.969 -10.922 1 90.75 490 GLU A N 1
ATOM 3878 C CA . GLU A 1 490 ? 1.126 -42.062 -10.57 1 90.75 490 GLU A CA 1
ATOM 3879 C C . GLU A 1 490 ? 1.295 -40.719 -11.281 1 90.75 490 GLU A C 1
ATOM 3881 O O . GLU A 1 490 ? 2.418 -40.312 -11.586 1 90.75 490 GLU A O 1
ATOM 3886 N N . THR A 1 491 ? 0.165 -40.125 -11.586 1 92 491 THR A N 1
ATOM 3887 C CA . THR A 1 491 ? 0.143 -38.812 -12.234 1 92 491 THR A CA 1
ATOM 3888 C C . THR A 1 491 ? -0.863 -37.875 -11.555 1 92 491 THR A C 1
ATOM 3890 O O . THR A 1 491 ? -1.995 -38.281 -11.273 1 92 491 THR A O 1
ATOM 3893 N N . ILE A 1 492 ? -0.413 -36.656 -11.188 1 90.38 492 ILE A N 1
ATOM 3894 C CA . ILE A 1 492 ? -1.301 -35.625 -10.695 1 90.38 492 ILE A CA 1
ATOM 3895 C C . ILE A 1 492 ? -1.297 -34.438 -11.664 1 90.38 492 ILE A C 1
ATOM 3897 O O . ILE A 1 492 ? -0.234 -33.969 -12.078 1 90.38 492 ILE A O 1
ATOM 3901 N N . VAL A 1 493 ? -2.471 -34.031 -12.086 1 92.56 493 VAL A N 1
ATOM 3902 C CA . VAL A 1 493 ? -2.617 -32.906 -13 1 92.56 493 VAL A CA 1
ATOM 3903 C C . VAL A 1 493 ? -3.482 -31.828 -12.352 1 92.56 493 VAL A C 1
ATOM 3905 O O . VAL A 1 493 ? -4.602 -32.094 -11.914 1 92.56 493 VAL A O 1
ATOM 3908 N N . THR A 1 494 ? -2.943 -30.578 -12.172 1 91.25 494 THR A N 1
ATOM 3909 C CA . THR A 1 494 ? -3.758 -29.484 -11.672 1 91.25 494 THR A CA 1
ATOM 3910 C C . THR A 1 494 ? -4.434 -28.75 -12.82 1 91.25 494 THR A C 1
ATOM 3912 O O . THR A 1 494 ? -3.893 -28.672 -13.922 1 91.25 494 THR A O 1
ATOM 3915 N N . ARG A 1 495 ? -5.617 -28.312 -12.578 1 93.31 495 ARG A N 1
ATOM 3916 C CA . ARG A 1 495 ? -6.41 -27.531 -13.516 1 93.31 495 ARG A CA 1
ATOM 3917 C C . ARG A 1 495 ? -7.09 -26.359 -12.82 1 93.31 495 ARG A C 1
ATOM 3919 O O . ARG A 1 495 ? -8.297 -26.391 -12.586 1 93.31 495 ARG A O 1
ATOM 3926 N N . TRP A 1 496 ? -6.379 -25.312 -12.68 1 92.31 496 TRP A N 1
ATOM 3927 C CA . TRP A 1 496 ? -6.824 -24.219 -11.828 1 92.31 496 TRP A CA 1
ATOM 3928 C C . TRP A 1 496 ? -7.793 -23.297 -12.57 1 92.31 496 TRP A C 1
ATOM 3930 O O . TRP A 1 496 ? -8.641 -22.641 -11.953 1 92.31 496 TRP A O 1
ATOM 3940 N N . ARG A 1 497 ? -7.637 -23.188 -13.883 1 94.56 497 ARG A N 1
ATOM 3941 C CA . ARG A 1 497 ? -8.594 -22.391 -14.656 1 94.56 497 ARG A CA 1
ATOM 3942 C C . ARG A 1 497 ? -9.984 -23.016 -14.594 1 94.56 497 ARG A C 1
ATOM 3944 O O . ARG A 1 497 ? -10.984 -22.312 -14.422 1 94.56 497 ARG A O 1
ATOM 3951 N N . SER A 1 498 ? -10.039 -24.312 -14.719 1 93.69 498 SER A N 1
ATOM 3952 C CA . SER A 1 498 ? -11.305 -25.031 -14.758 1 93.69 498 SER A CA 1
ATOM 3953 C C . SER A 1 498 ? -11.875 -25.234 -13.359 1 93.69 498 SER A C 1
ATOM 3955 O O . SER A 1 498 ? -13.062 -25.531 -13.203 1 93.69 498 SER A O 1
ATOM 3957 N N . ASP A 1 499 ? -11.023 -25.125 -12.352 1 90.88 499 ASP A N 1
ATOM 3958 C CA . ASP A 1 499 ? -11.508 -25.219 -10.977 1 90.88 499 ASP A CA 1
ATOM 3959 C C . ASP A 1 499 ? -12.453 -24.062 -10.648 1 90.88 499 ASP A C 1
ATOM 3961 O O . ASP A 1 499 ? -12.031 -22.906 -10.578 1 90.88 499 ASP A O 1
ATOM 3965 N N . ARG A 1 500 ? -13.711 -24.359 -10.406 1 92.44 500 ARG A N 1
ATOM 3966 C CA . ARG A 1 500 ? -14.75 -23.344 -10.273 1 92.44 500 ARG A CA 1
ATOM 3967 C C . ARG A 1 500 ? -14.531 -22.5 -9.023 1 92.44 500 ARG A C 1
ATOM 3969 O O . ARG A 1 500 ? -15.148 -21.438 -8.875 1 92.44 500 ARG A O 1
ATOM 3976 N N . PHE A 1 501 ? -13.656 -22.891 -8.117 1 92.12 501 PHE A N 1
ATOM 3977 C CA . PHE A 1 501 ? -13.438 -22.141 -6.883 1 92.12 501 PHE A CA 1
ATOM 3978 C C . PHE A 1 501 ? -12.125 -21.375 -6.938 1 92.12 501 PHE A C 1
ATOM 3980 O O . PHE A 1 501 ? -11.719 -20.766 -5.949 1 92.12 501 PHE A O 1
ATOM 3987 N N . SER A 1 502 ? -11.43 -21.391 -8.062 1 91.81 502 SER A N 1
ATOM 3988 C CA . SER A 1 502 ? -10.188 -20.641 -8.242 1 91.81 502 SER A CA 1
ATOM 3989 C C . SER A 1 502 ? -10.242 -19.797 -9.516 1 91.81 502 SER A C 1
ATOM 3991 O O . SER A 1 502 ? -10.016 -18.594 -9.469 1 91.81 502 SER A O 1
ATOM 3993 N N . ARG A 1 503 ? -10.508 -20.422 -10.633 1 94.31 503 ARG A N 1
ATOM 3994 C CA . ARG A 1 503 ? -10.617 -19.828 -11.953 1 94.31 503 ARG A CA 1
ATOM 3995 C C . ARG A 1 503 ? -9.297 -19.203 -12.391 1 94.31 503 ARG A C 1
ATOM 3997 O O . ARG A 1 503 ? -9.281 -18.156 -13.047 1 94.31 503 ARG A O 1
ATOM 4004 N N . GLY A 1 504 ? -8.289 -19.75 -11.977 1 94.12 504 GLY A N 1
ATOM 4005 C CA . GLY A 1 504 ? -6.938 -19.297 -12.281 1 94.12 504 GLY A CA 1
ATOM 4006 C C . GLY A 1 504 ? -5.961 -19.531 -11.148 1 94.12 504 GLY A C 1
ATOM 4007 O O . GLY A 1 504 ? -6.25 -20.281 -10.211 1 94.12 504 GLY A O 1
ATOM 4008 N N . SER A 1 505 ? -4.777 -18.891 -11.258 1 93 505 SER A N 1
ATOM 4009 C CA . SER A 1 505 ? -3.75 -19.203 -10.273 1 93 505 SER A CA 1
ATOM 4010 C C . SER A 1 505 ? -3.35 -17.984 -9.469 1 93 505 SER A C 1
ATOM 4012 O O . SER A 1 505 ? -3.469 -17.969 -8.242 1 93 505 SER A O 1
ATOM 4014 N N . TYR A 1 506 ? -2.857 -16.938 -10.125 1 92.12 506 TYR A N 1
ATOM 4015 C CA . TYR A 1 506 ? -2.434 -15.781 -9.336 1 92.12 506 TYR A CA 1
ATOM 4016 C C . TYR A 1 506 ? -2.375 -14.523 -10.203 1 92.12 506 TYR A C 1
ATOM 4018 O O . TYR A 1 506 ? -2.436 -14.609 -11.43 1 92.12 506 TYR A O 1
ATOM 4026 N N . CYS A 1 507 ? -2.27 -13.438 -9.484 1 94.94 507 CYS A N 1
ATOM 4027 C CA . CYS A 1 507 ? -2.32 -12.117 -10.094 1 94.94 507 CYS A CA 1
ATOM 4028 C C . CYS A 1 507 ? -1.021 -11.805 -10.828 1 94.94 507 CYS A C 1
ATOM 4030 O O . CYS A 1 507 ? 0.025 -12.375 -10.516 1 94.94 507 CYS A O 1
ATOM 4032 N N . TYR A 1 508 ? -1.144 -10.984 -11.867 1 95.81 508 TYR A N 1
ATOM 4033 C CA . TYR A 1 508 ? -0.015 -10.328 -12.516 1 95.81 508 TYR A CA 1
ATOM 4034 C C . TYR A 1 508 ? -0.416 -8.961 -13.062 1 95.81 508 TYR A C 1
ATOM 4036 O O . TYR A 1 508 ? -1.605 -8.672 -13.211 1 95.81 508 TYR A O 1
ATOM 4044 N N . MET A 1 509 ? 0.526 -8.055 -13.273 1 95.06 509 MET A N 1
ATOM 4045 C CA . MET A 1 509 ? 0.258 -6.754 -13.891 1 95.06 509 MET A CA 1
ATOM 4046 C C . MET A 1 509 ? 0.232 -6.867 -15.414 1 95.06 509 MET A C 1
ATOM 4048 O O . MET A 1 509 ? 1.256 -7.152 -16.031 1 95.06 509 MET A O 1
ATOM 4052 N N . LYS A 1 510 ? -0.918 -6.637 -15.969 1 94.62 510 LYS A N 1
ATOM 4053 C CA . LYS A 1 510 ? -1.066 -6.867 -17.406 1 94.62 510 LYS A CA 1
ATOM 4054 C C . LYS A 1 510 ? -0.962 -5.562 -18.188 1 94.62 510 LYS A C 1
ATOM 4056 O O . LYS A 1 510 ? -1.231 -4.488 -17.641 1 94.62 510 LYS A O 1
ATOM 4061 N N . VAL A 1 511 ? -0.587 -5.656 -19.422 1 91.94 511 VAL A N 1
ATOM 4062 C CA . VAL A 1 511 ? -0.614 -4.539 -20.359 1 91.94 511 VAL A CA 1
ATOM 4063 C C . VAL A 1 511 ? -2.047 -4.293 -20.844 1 91.94 511 VAL A C 1
ATOM 4065 O O . VAL A 1 511 ? -2.943 -5.094 -20.562 1 91.94 511 VAL A O 1
ATOM 4068 N N . LYS A 1 512 ? -2.193 -3.164 -21.453 1 87.19 512 LYS A N 1
ATOM 4069 C CA . LYS A 1 512 ? -3.482 -2.896 -22.078 1 87.19 512 LYS A CA 1
ATOM 4070 C C . LYS A 1 512 ? -3.738 -3.863 -23.234 1 87.19 512 LYS A C 1
ATOM 4072 O O . LYS A 1 512 ? -2.832 -4.16 -24.016 1 87.19 512 LYS A O 1
ATOM 4077 N N . ASP A 1 513 ? -4.809 -4.5 -23.203 1 77.38 513 ASP A N 1
ATOM 4078 C CA . ASP A 1 513 ? -5.164 -5.379 -24.312 1 77.38 513 ASP A CA 1
ATOM 4079 C C . ASP A 1 513 ? -5.543 -4.574 -25.547 1 77.38 513 ASP A C 1
ATOM 4081 O O . ASP A 1 513 ? -6.52 -3.824 -25.531 1 77.38 513 ASP A O 1
ATOM 4085 N N . LYS A 1 514 ? -4.594 -4.527 -26.594 1 58.16 514 LYS A N 1
ATOM 4086 C CA . LYS A 1 514 ? -4.809 -3.771 -27.828 1 58.16 514 LYS A CA 1
ATOM 4087 C C . LYS A 1 514 ? -5.867 -4.438 -28.703 1 58.16 514 LYS A C 1
ATOM 4089 O O . LYS A 1 514 ? -6.266 -3.887 -29.734 1 58.16 514 LYS A O 1
ATOM 4094 N N . SER A 1 515 ? -5.914 -5.711 -28.562 1 52.41 515 SER A N 1
ATOM 4095 C CA . SER A 1 515 ? -6.867 -6.375 -29.438 1 52.41 515 SER A CA 1
ATOM 4096 C C . SER A 1 515 ? -8.148 -5.555 -29.594 1 52.41 515 SER A C 1
ATOM 4098 O O . SER A 1 515 ? -8.445 -4.703 -28.75 1 52.41 515 SER A O 1
ATOM 4100 N N . ASN A 1 516 ? -8.914 -5.785 -30.688 1 43.44 516 ASN A N 1
ATOM 4101 C CA . ASN A 1 516 ? -9.984 -5.105 -31.406 1 43.44 516 ASN A CA 1
ATOM 4102 C C . ASN A 1 516 ? -11.062 -4.586 -30.453 1 43.44 516 ASN A C 1
ATOM 4104 O O . ASN A 1 516 ? -11.914 -5.352 -30 1 43.44 516 ASN A O 1
ATOM 4108 N N . PHE A 1 517 ? -10.672 -3.795 -29.578 1 39.38 517 PHE A N 1
ATOM 4109 C CA . PHE A 1 517 ? -11.883 -3.035 -29.312 1 39.38 517 PHE A CA 1
ATOM 4110 C C . PHE A 1 517 ? -12.648 -2.75 -30.594 1 39.38 517 PHE A C 1
ATOM 4112 O O . PHE A 1 517 ? -12.242 -1.899 -31.391 1 39.38 517 PHE A O 1
ATOM 4119 N N . ASP A 1 518 ? -12.883 -3.508 -31.5 1 34.59 518 ASP A N 1
ATOM 4120 C CA . ASP A 1 518 ? -13.969 -3.043 -32.344 1 34.59 518 ASP A CA 1
ATOM 4121 C C . ASP A 1 518 ? -14.875 -2.072 -31.594 1 34.59 518 ASP A C 1
ATOM 4123 O O . ASP A 1 518 ? -15.422 -2.414 -30.547 1 34.59 518 ASP A O 1
ATOM 4127 N N . THR A 1 519 ? -14.578 -0.83 -31.719 1 36.19 519 THR A N 1
ATOM 4128 C CA . THR A 1 519 ? -15.102 0.504 -31.438 1 36.19 519 THR A CA 1
ATOM 4129 C C . THR A 1 519 ? -16.594 0.457 -31.156 1 36.19 519 THR A C 1
ATOM 4131 O O . THR A 1 519 ? -17.188 1.445 -30.719 1 36.19 519 THR A O 1
ATOM 4134 N N . ASN A 1 520 ? -17.281 -0.294 -31.969 1 33 520 ASN A N 1
ATOM 4135 C CA . ASN A 1 520 ? -18.719 0.003 -31.953 1 33 520 ASN A CA 1
ATOM 4136 C C . ASN A 1 520 ? -19.344 -0.306 -30.594 1 33 520 ASN A C 1
ATOM 4138 O O . ASN A 1 520 ? -20.562 -0.286 -30.453 1 33 520 ASN A O 1
ATOM 4142 N N . ASP A 1 521 ? -18.766 -1.143 -29.875 1 36.66 521 ASP A N 1
ATOM 4143 C CA . ASP A 1 521 ? -19.516 -1.23 -28.625 1 36.66 521 ASP A CA 1
ATOM 4144 C C . ASP A 1 521 ? -19.422 0.077 -27.844 1 36.66 521 ASP A C 1
ATOM 4146 O O . ASP A 1 521 ? -18.375 0.417 -27.312 1 36.66 521 ASP A O 1
ATOM 4150 N N . THR A 1 522 ? -19.906 1.041 -28.375 1 36.66 522 THR A N 1
ATOM 4151 C CA . THR A 1 522 ? -20.328 2.264 -27.703 1 36.66 522 THR A CA 1
ATOM 4152 C C . THR A 1 522 ? -20.656 1.986 -26.234 1 36.66 522 THR A C 1
ATOM 4154 O O . THR A 1 522 ? -21.719 1.458 -25.922 1 36.66 522 THR A O 1
ATOM 4157 N N . PHE A 1 523 ? -19.609 1.438 -25.516 1 39.16 523 PHE A N 1
ATOM 4158 C CA . PHE A 1 523 ? -20 1.45 -24.109 1 39.16 523 PHE A CA 1
ATOM 4159 C C . PHE A 1 523 ? -20.734 2.732 -23.766 1 39.16 523 PHE A C 1
ATOM 4161 O O . PHE A 1 523 ? -20.188 3.828 -23.859 1 39.16 523 PHE A O 1
ATOM 4168 N N . ASN A 1 524 ? -21.906 2.826 -24.188 1 35.34 524 ASN A N 1
ATOM 4169 C CA . ASN A 1 524 ? -22.719 3.936 -23.688 1 35.34 524 ASN A CA 1
ATOM 4170 C C . ASN A 1 524 ? -22.359 4.273 -22.25 1 35.34 524 ASN A C 1
ATOM 4172 O O . ASN A 1 524 ? -22.688 3.518 -21.328 1 35.34 524 ASN A O 1
ATOM 4176 N N . ASP A 1 525 ? -21.234 4.793 -22.062 1 40.5 525 ASP A N 1
ATOM 4177 C CA . ASP A 1 525 ? -20.703 5.352 -20.828 1 40.5 525 ASP A CA 1
ATOM 4178 C C . ASP A 1 525 ? -21.828 5.883 -19.938 1 40.5 525 ASP A C 1
ATOM 4180 O O . ASP A 1 525 ? -21.578 6.359 -18.828 1 40.5 525 ASP A O 1
ATOM 4184 N N . ASP A 1 526 ? -22.953 6.168 -20.594 1 37.44 526 ASP A N 1
ATOM 4185 C CA . ASP A 1 526 ? -24 6.914 -19.891 1 37.44 526 ASP A CA 1
ATOM 4186 C C . ASP A 1 526 ? -24.609 6.078 -18.766 1 37.44 526 ASP A C 1
ATOM 4188 O O . ASP A 1 526 ? -25.344 6.594 -17.922 1 37.44 526 ASP A O 1
ATOM 4192 N N . GLN A 1 527 ? -24.781 4.727 -19 1 36.75 527 GLN A N 1
ATOM 4193 C CA . GLN A 1 527 ? -25.547 4.078 -17.953 1 36.75 527 GLN A CA 1
ATOM 4194 C C . GLN A 1 527 ? -24.625 3.498 -16.875 1 36.75 527 GLN A C 1
ATOM 4196 O O . GLN A 1 527 ? -23.719 2.713 -17.188 1 36.75 527 GLN A O 1
ATOM 4201 N N . GLY A 1 528 ? -24.016 4.16 -15.922 1 45.53 528 GLY A N 1
ATOM 4202 C CA . GLY A 1 528 ? -23.516 3.838 -14.602 1 45.53 528 GLY A CA 1
ATOM 4203 C C . GLY A 1 528 ? -23.625 2.363 -14.258 1 45.53 528 GLY A C 1
ATOM 4204 O O . GLY A 1 528 ? -23.781 2.002 -13.094 1 45.53 528 GLY A O 1
ATOM 4205 N N . ASP A 1 529 ? -23.781 1.515 -15.234 1 55.78 529 ASP A N 1
ATOM 4206 C CA . ASP A 1 529 ? -24.078 0.111 -14.961 1 55.78 529 ASP A CA 1
ATOM 4207 C C . ASP A 1 529 ? -22.797 -0.657 -14.609 1 55.78 529 ASP A C 1
ATOM 4209 O O . ASP A 1 529 ? -21.766 -0.48 -15.258 1 55.78 529 ASP A O 1
ATOM 4213 N N . GLN A 1 530 ? -22.734 -1.229 -13.477 1 62.75 530 GLN A N 1
ATOM 4214 C CA . GLN A 1 530 ? -21.703 -2.094 -12.906 1 62.75 530 GLN A CA 1
ATOM 4215 C C . GLN A 1 530 ? -21.109 -3.021 -13.969 1 62.75 530 GLN A C 1
ATOM 4217 O O . GLN A 1 530 ? -19.906 -3.262 -13.984 1 62.75 530 GLN A O 1
ATOM 4222 N N . GLU A 1 531 ? -21.891 -3.393 -14.898 1 64.94 531 GLU A N 1
ATOM 4223 C CA . GLU A 1 531 ? -21.438 -4.312 -15.938 1 64.94 531 GLU A CA 1
ATOM 4224 C C . GLU A 1 531 ? -20.5 -3.617 -16.922 1 64.94 531 GLU A C 1
ATOM 4226 O O . GLU A 1 531 ? -19.531 -4.215 -17.391 1 64.94 531 GLU A O 1
ATOM 4231 N N . ASN A 1 532 ? -20.75 -2.373 -17.109 1 63.84 532 ASN A N 1
ATOM 4232 C CA . ASN A 1 532 ? -19.922 -1.621 -18.031 1 63.84 532 ASN A CA 1
ATOM 4233 C C . ASN A 1 532 ? -18.547 -1.326 -17.438 1 63.84 532 ASN A C 1
ATOM 4235 O O . ASN A 1 532 ? -17.531 -1.37 -18.141 1 63.84 532 ASN A O 1
ATOM 4239 N N . VAL A 1 533 ? -18.547 -1.182 -16.219 1 66 533 VAL A N 1
ATOM 4240 C CA . VAL A 1 533 ? -17.281 -0.903 -15.531 1 66 533 VAL A CA 1
ATOM 4241 C C . VAL A 1 533 ? -16.375 -2.121 -15.609 1 66 533 VAL A C 1
ATOM 4243 O O . VAL A 1 533 ? -15.18 -1.99 -15.914 1 66 533 VAL A O 1
ATOM 4246 N N . THR A 1 534 ? -16.922 -3.215 -15.461 1 70.69 534 THR A N 1
ATOM 4247 C CA . THR A 1 534 ? -16.141 -4.445 -15.469 1 70.69 534 THR A CA 1
ATOM 4248 C C . THR A 1 534 ? -15.656 -4.777 -16.875 1 70.69 534 THR A C 1
ATOM 4250 O O . THR A 1 534 ? -14.531 -5.246 -17.062 1 70.69 534 THR A O 1
ATOM 4253 N N . LYS A 1 535 ? -16.5 -4.5 -17.812 1 69.19 535 LYS A N 1
ATOM 4254 C CA . LYS A 1 535 ? -16.109 -4.762 -19.203 1 69.19 535 LYS A CA 1
ATOM 4255 C C . LYS A 1 535 ? -14.945 -3.871 -19.609 1 69.19 535 LYS A C 1
ATOM 4257 O O . LYS A 1 535 ? -14.031 -4.32 -20.312 1 69.19 535 LYS A O 1
ATOM 4262 N N . LYS A 1 536 ? -14.961 -2.697 -19.062 1 66.75 536 LYS A N 1
ATOM 4263 C CA . LYS A 1 536 ? -13.914 -1.738 -19.391 1 66.75 536 LYS A CA 1
ATOM 4264 C C . LYS A 1 536 ? -12.57 -2.162 -18.797 1 66.75 536 LYS A C 1
ATOM 4266 O O . LYS A 1 536 ? -11.539 -2.092 -19.453 1 66.75 536 LYS A O 1
ATOM 4271 N N . GLY A 1 537 ? -12.625 -2.6 -17.641 1 71.5 537 GLY A N 1
ATOM 4272 C CA . GLY A 1 537 ? -11.406 -2.945 -16.922 1 71.5 537 GLY A CA 1
ATOM 4273 C C . GLY A 1 537 ? -10.633 -4.074 -17.578 1 71.5 537 GLY A C 1
ATOM 4274 O O . GLY A 1 537 ? -9.406 -4.141 -17.453 1 71.5 537 GLY A O 1
ATOM 4275 N N . ARG A 1 538 ? -11.297 -4.848 -18.312 1 72.69 538 ARG A N 1
ATOM 4276 C CA . ARG A 1 538 ? -10.688 -6.023 -18.938 1 72.69 538 ARG A CA 1
ATOM 4277 C C . ARG A 1 538 ? -9.656 -5.613 -19.984 1 72.69 538 ARG A C 1
ATOM 4279 O O . ARG A 1 538 ? -8.688 -6.34 -20.219 1 72.69 538 ARG A O 1
ATOM 4286 N N . PHE A 1 539 ? -9.82 -4.383 -20.406 1 75.56 539 PHE A N 1
ATOM 4287 C CA . PHE A 1 539 ? -8.961 -3.988 -21.516 1 75.56 539 PHE A CA 1
ATOM 4288 C C . PHE A 1 539 ? -7.938 -2.953 -21.062 1 75.56 539 PHE A C 1
ATOM 4290 O O . PHE A 1 539 ? -7.055 -2.566 -21.828 1 75.56 539 PHE A O 1
ATOM 4297 N N . GLU A 1 540 ? -8.07 -2.578 -19.859 1 83 540 GLU A N 1
ATOM 4298 C CA . GLU A 1 540 ? -7.176 -1.552 -19.344 1 83 540 GLU A CA 1
ATOM 4299 C C . GLU A 1 540 ? -5.922 -2.174 -18.734 1 83 540 GLU A C 1
ATOM 4301 O O . GLU A 1 540 ? -5.914 -3.355 -18.375 1 83 540 GLU A O 1
ATOM 4306 N N . GLU A 1 541 ? -4.902 -1.344 -18.703 1 87.25 541 GLU A N 1
ATOM 4307 C CA . GLU A 1 541 ? -3.666 -1.768 -18.047 1 87.25 541 GLU A CA 1
ATOM 4308 C C . GLU A 1 541 ? -3.846 -1.861 -16.531 1 87.25 541 GLU A C 1
ATOM 4310 O O . GLU A 1 541 ? -4.578 -1.069 -15.945 1 87.25 541 GLU A O 1
ATOM 4315 N N . SER A 1 542 ? -3.271 -2.84 -16 1 90.19 542 SER A N 1
ATOM 4316 C CA . SER A 1 542 ? -3.285 -2.99 -14.547 1 90.19 542 SER A CA 1
ATOM 4317 C C . SER A 1 542 ? -2.453 -1.906 -13.875 1 90.19 542 SER A C 1
ATOM 4319 O O . SER A 1 542 ? -1.554 -1.332 -14.492 1 90.19 542 SER A O 1
ATOM 4321 N N . ASN A 1 543 ? -2.771 -1.616 -12.68 1 89.62 543 ASN A N 1
ATOM 4322 C CA . ASN A 1 543 ? -2.039 -0.734 -11.773 1 89.62 543 ASN A CA 1
ATOM 4323 C C . ASN A 1 543 ? -1.923 -1.336 -10.375 1 89.62 543 ASN A C 1
ATOM 4325 O O . ASN A 1 543 ? -2.898 -1.867 -9.836 1 89.62 543 ASN A O 1
ATOM 4329 N N . PRO A 1 544 ? -0.731 -1.23 -9.828 1 92.88 544 PRO A N 1
ATOM 4330 C CA . PRO A 1 544 ? -0.586 -1.808 -8.484 1 92.88 544 PRO A CA 1
ATOM 4331 C C . PRO A 1 544 ? -1.559 -1.204 -7.477 1 92.88 544 PRO A C 1
ATOM 4333 O O . PRO A 1 544 ? -1.899 -1.85 -6.48 1 92.88 544 PRO A O 1
ATOM 4336 N N . ILE A 1 545 ? -2.064 -0.004 -7.707 1 91.94 545 ILE A N 1
ATOM 4337 C CA . ILE A 1 545 ? -2.99 0.652 -6.793 1 91.94 545 ILE A CA 1
ATOM 4338 C C . ILE A 1 545 ? -4.27 -0.171 -6.676 1 91.94 545 ILE A C 1
ATOM 4340 O O . ILE A 1 545 ? -4.996 -0.066 -5.684 1 91.94 545 ILE A O 1
ATOM 4344 N N . ASP A 1 546 ? -4.551 -0.942 -7.688 1 93.12 546 ASP A N 1
ATOM 4345 C CA . ASP A 1 546 ? -5.73 -1.8 -7.688 1 93.12 546 ASP A CA 1
ATOM 4346 C C . ASP A 1 546 ? -5.656 -2.84 -6.574 1 93.12 546 ASP A C 1
ATOM 4348 O O . ASP A 1 546 ? -6.676 -3.201 -5.984 1 93.12 546 ASP A O 1
ATOM 4352 N N . LEU A 1 547 ? -4.457 -3.328 -6.289 1 96.12 547 LEU A N 1
ATOM 4353 C CA . LEU A 1 547 ? -4.281 -4.277 -5.195 1 96.12 547 LEU A CA 1
ATOM 4354 C C . LEU A 1 547 ? -4.598 -3.625 -3.854 1 96.12 547 LEU A C 1
ATOM 4356 O O . LEU A 1 547 ? -5.215 -4.246 -2.986 1 96.12 547 LEU A O 1
ATOM 4360 N N . ALA A 1 548 ? -4.207 -2.398 -3.713 1 93.81 548 ALA A N 1
ATOM 4361 C CA . ALA A 1 548 ? -4.527 -1.654 -2.498 1 93.81 548 ALA A CA 1
ATOM 4362 C C . ALA A 1 548 ? -6.031 -1.419 -2.381 1 93.81 548 ALA A C 1
ATOM 4364 O O . ALA A 1 548 ? -6.598 -1.527 -1.291 1 93.81 548 ALA A O 1
ATOM 4365 N N . GLU A 1 549 ? -6.617 -1.074 -3.469 1 93.69 549 GLU A N 1
ATOM 4366 C CA . GLU A 1 549 ? -8.062 -0.852 -3.492 1 93.69 549 GLU A CA 1
ATOM 4367 C C . GLU A 1 549 ? -8.82 -2.105 -3.064 1 93.69 549 GLU A C 1
ATOM 4369 O O . GLU A 1 549 ? -9.758 -2.027 -2.271 1 93.69 549 GLU A O 1
ATOM 4374 N N . MET A 1 550 ? -8.383 -3.215 -3.549 1 96 550 MET A N 1
ATOM 4375 C CA . MET A 1 550 ? -9.078 -4.473 -3.268 1 96 550 MET A CA 1
ATOM 4376 C C . MET A 1 550 ? -8.859 -4.898 -1.818 1 96 550 MET A C 1
ATOM 4378 O O . MET A 1 550 ? -9.57 -5.762 -1.308 1 96 550 MET A O 1
ATOM 4382 N N . ALA A 1 551 ? -7.887 -4.312 -1.156 1 95.56 551 ALA A N 1
ATOM 4383 C CA . ALA A 1 551 ? -7.559 -4.684 0.219 1 95.56 551 ALA A CA 1
ATOM 4384 C C . ALA A 1 551 ? -8.375 -3.861 1.215 1 95.56 551 ALA A C 1
ATOM 4386 O O . ALA A 1 551 ? -8.422 -4.188 2.402 1 95.56 551 ALA A O 1
ATOM 4387 N N . LYS A 1 552 ? -9.008 -2.811 0.815 1 93.88 552 LYS A N 1
ATOM 4388 C CA . LYS A 1 552 ? -9.688 -1.886 1.717 1 93.88 552 LYS A CA 1
ATOM 4389 C C . LYS A 1 552 ? -10.984 -2.494 2.258 1 93.88 552 LYS A C 1
ATOM 4391 O O . LYS A 1 552 ? -11.75 -3.104 1.509 1 93.88 552 LYS A O 1
ATOM 4396 N N . PRO A 1 553 ? -11.234 -2.289 3.529 1 93.12 553 PRO A N 1
ATOM 4397 C CA . PRO A 1 553 ? -12.5 -2.777 4.074 1 93.12 553 PRO A CA 1
ATOM 4398 C C . PRO A 1 553 ? -13.695 -1.939 3.631 1 93.12 553 PRO A C 1
ATOM 4400 O O . PRO A 1 553 ? -13.523 -0.8 3.191 1 93.12 553 PRO A O 1
ATOM 4403 N N . LEU A 1 554 ? -14.836 -2.521 3.662 1 93.25 554 LEU A N 1
ATOM 4404 C CA . LEU A 1 554 ? -16.094 -1.859 3.33 1 93.25 554 LEU A CA 1
ATOM 4405 C C . LEU A 1 554 ? -17.094 -1.97 4.48 1 93.25 554 LEU A C 1
ATOM 4407 O O . LEU A 1 554 ? -16.828 -2.666 5.465 1 93.25 554 LEU A O 1
ATOM 4411 N N . TRP A 1 555 ? -18.188 -1.26 4.383 1 92.38 555 TRP A N 1
ATOM 4412 C CA . TRP A 1 555 ? -19.281 -1.311 5.336 1 92.38 555 TRP A CA 1
ATOM 4413 C C . TRP A 1 555 ? -18.812 -0.94 6.738 1 92.38 555 TRP A C 1
ATOM 4415 O O . TRP A 1 555 ? -19.062 -1.675 7.695 1 92.38 555 TRP A O 1
ATOM 4425 N N . ASN A 1 556 ? -18.125 0.133 6.812 1 87.75 556 ASN A N 1
ATOM 4426 C CA . ASN A 1 556 ? -17.594 0.652 8.07 1 87.75 556 ASN A CA 1
ATOM 4427 C C . ASN A 1 556 ? -16.719 -0.382 8.781 1 87.75 556 ASN A C 1
ATOM 4429 O O . ASN A 1 556 ? -16.812 -0.552 9.992 1 87.75 556 ASN A O 1
ATOM 4433 N N . GLY A 1 557 ? -16.031 -1.154 7.953 1 88.69 557 GLY A N 1
ATOM 4434 C CA . GLY A 1 557 ? -15.039 -2.072 8.492 1 88.69 557 GLY A CA 1
ATOM 4435 C C . GLY A 1 557 ? -15.602 -3.457 8.766 1 88.69 557 GLY A C 1
ATOM 4436 O O . GLY A 1 557 ? -14.883 -4.332 9.266 1 88.69 557 GLY A O 1
ATOM 4437 N N . LYS A 1 558 ? -16.781 -3.74 8.477 1 91.81 558 LYS A N 1
ATOM 4438 C CA . LYS A 1 558 ? -17.406 -5.023 8.805 1 91.81 558 LYS A CA 1
ATOM 4439 C C . LYS A 1 558 ? -17.094 -6.07 7.734 1 91.81 558 LYS A C 1
ATOM 4441 O O . LYS A 1 558 ? -17.188 -7.27 7.992 1 91.81 558 LYS A O 1
ATOM 4446 N N . LEU A 1 559 ? -16.781 -5.559 6.547 1 95.06 559 LEU A N 1
ATOM 4447 C CA . LEU A 1 559 ? -16.359 -6.445 5.473 1 95.06 559 LEU A CA 1
ATOM 4448 C C . LEU A 1 559 ? -14.891 -6.207 5.125 1 95.06 559 LEU A C 1
ATOM 4450 O O . LEU A 1 559 ? -14.523 -5.113 4.691 1 95.06 559 LEU A O 1
ATOM 4454 N N . GLY A 1 560 ? -14.109 -7.203 5.402 1 94.5 560 GLY A N 1
ATOM 4455 C CA . GLY A 1 560 ? -12.703 -7.152 5.039 1 94.5 560 GLY A CA 1
ATOM 4456 C C . GLY A 1 560 ? -12.352 -8.055 3.871 1 94.5 560 GLY A C 1
ATOM 4457 O O . GLY A 1 560 ? -13.164 -8.875 3.445 1 94.5 560 GLY A O 1
ATOM 4458 N N . PHE A 1 561 ? -11.164 -7.855 3.357 1 95.62 561 PHE A N 1
ATOM 4459 C CA . PHE A 1 561 ? -10.688 -8.633 2.217 1 95.62 561 PHE A CA 1
ATOM 4460 C C . PHE A 1 561 ? -9.258 -9.117 2.443 1 95.62 561 PHE A C 1
ATOM 4462 O O . PHE A 1 561 ? -8.422 -8.375 2.959 1 95.62 561 PHE A O 1
ATOM 4469 N N . ALA A 1 562 ? -9.016 -10.336 2.1 1 94.12 562 ALA A N 1
ATOM 4470 C CA . ALA A 1 562 ? -7.676 -10.914 2.178 1 94.12 562 ALA A CA 1
ATOM 4471 C C . ALA A 1 562 ? -7.422 -11.867 1.016 1 94.12 562 ALA A C 1
ATOM 4473 O O . ALA A 1 562 ? -8.359 -12.461 0.475 1 94.12 562 ALA A O 1
ATOM 4474 N N . GLY A 1 563 ? -6.227 -12.07 0.622 1 93.31 563 GLY A N 1
ATOM 4475 C CA . GLY A 1 563 ? -5.742 -12.836 -0.518 1 93.31 563 GLY A CA 1
ATOM 4476 C C . GLY A 1 563 ? -4.512 -12.227 -1.162 1 93.31 563 GLY A C 1
ATOM 4477 O O . GLY A 1 563 ? -4.125 -11.102 -0.836 1 93.31 563 GLY A O 1
ATOM 4478 N N . GLU A 1 564 ? -3.941 -12.984 -2.021 1 93.25 564 GLU A N 1
ATOM 4479 C CA . GLU A 1 564 ? -2.746 -12.445 -2.658 1 93.25 564 GLU A CA 1
ATOM 4480 C C . GLU A 1 564 ? -3.072 -11.188 -3.465 1 93.25 564 GLU A C 1
ATOM 4482 O O . GLU A 1 564 ? -2.256 -10.273 -3.553 1 93.25 564 GLU A O 1
ATOM 4487 N N . HIS A 1 565 ? -4.332 -11.047 -3.988 1 96.31 565 HIS A N 1
ATOM 4488 C CA . HIS A 1 565 ? -4.75 -9.898 -4.781 1 96.31 565 HIS A CA 1
ATOM 4489 C C . HIS A 1 565 ? -5.031 -8.695 -3.893 1 96.31 565 HIS A C 1
ATOM 4491 O O . HIS A 1 565 ? -5.383 -7.617 -4.391 1 96.31 565 HIS A O 1
ATOM 4497 N N . CYS A 1 566 ? -4.914 -8.906 -2.576 1 96.38 566 CYS A N 1
ATOM 4498 C CA . CYS A 1 566 ? -5.145 -7.844 -1.607 1 96.38 566 CYS A CA 1
ATOM 4499 C C . CYS A 1 566 ? -3.836 -7.395 -0.966 1 96.38 566 CYS A C 1
ATOM 4501 O O . CYS A 1 566 ? -3.84 -6.812 0.121 1 96.38 566 CYS A O 1
ATOM 4503 N N . SER A 1 567 ? -2.768 -7.691 -1.594 1 93.38 567 SER A N 1
ATOM 4504 C CA . SER A 1 567 ? -1.454 -7.312 -1.086 1 93.38 567 SER A CA 1
ATOM 4505 C C . SER A 1 567 ? -0.613 -6.648 -2.172 1 93.38 567 SER A C 1
ATOM 4507 O O . SER A 1 567 ? -0.373 -7.238 -3.227 1 93.38 567 SER A O 1
ATOM 4509 N N . LEU A 1 568 ? -0.131 -5.477 -1.86 1 92.81 568 LEU A N 1
ATOM 4510 C CA . LEU A 1 568 ? 0.701 -4.754 -2.814 1 92.81 568 LEU A CA 1
ATOM 4511 C C . LEU A 1 568 ? 2.008 -5.496 -3.07 1 92.81 568 LEU A C 1
ATOM 4513 O O . LEU A 1 568 ? 2.564 -5.422 -4.168 1 92.81 568 LEU A O 1
ATOM 4517 N N . ASP A 1 569 ? 2.436 -6.098 -2.002 1 91.56 569 ASP A N 1
ATOM 4518 C CA . ASP A 1 569 ? 3.656 -6.895 -2.078 1 91.56 569 ASP A CA 1
ATOM 4519 C C . ASP A 1 569 ? 3.35 -8.383 -1.938 1 91.56 569 ASP A C 1
ATOM 4521 O O . ASP A 1 569 ? 2.314 -8.766 -1.386 1 91.56 569 ASP A O 1
ATOM 4525 N N . HIS A 1 570 ? 4.125 -9.188 -2.508 1 89.44 570 HIS A N 1
ATOM 4526 C CA . HIS A 1 570 ? 4.051 -10.633 -2.344 1 89.44 570 HIS A CA 1
ATOM 4527 C C . HIS A 1 570 ? 2.771 -11.195 -2.953 1 89.44 570 HIS A C 1
ATOM 4529 O O . HIS A 1 570 ? 2.133 -12.07 -2.365 1 89.44 570 HIS A O 1
ATOM 4535 N N . PHE A 1 571 ? 2.375 -10.453 -3.965 1 89.12 571 PHE A N 1
ATOM 4536 C CA . PHE A 1 571 ? 1.269 -11.086 -4.676 1 89.12 571 PHE A CA 1
ATOM 4537 C C . PHE A 1 571 ? 1.763 -12.258 -5.512 1 89.12 571 PHE A C 1
ATOM 4539 O O . PHE A 1 571 ? 2.971 -12.469 -5.652 1 89.12 571 PHE A O 1
ATOM 4546 N N . ALA A 1 572 ? 0.95 -13.18 -5.867 1 88.56 572 ALA A N 1
ATOM 4547 C CA . ALA A 1 572 ? 1.225 -14.32 -6.734 1 88.56 572 ALA A CA 1
ATOM 4548 C C . ALA A 1 572 ? 1.948 -15.43 -5.973 1 88.56 572 ALA A C 1
ATOM 4550 O O . ALA A 1 572 ? 2.682 -16.219 -6.566 1 88.56 572 ALA A O 1
ATOM 4551 N N . CYS A 1 573 ? 1.94 -15.336 -4.684 1 88.19 573 CYS A N 1
ATOM 4552 C CA . CYS A 1 573 ? 2.506 -16.391 -3.857 1 88.19 573 CYS A CA 1
ATOM 4553 C C . CYS A 1 573 ? 1.75 -16.516 -2.541 1 88.19 573 CYS A C 1
ATOM 4555 O O . CYS A 1 573 ? 0.795 -15.781 -2.295 1 88.19 573 CYS A O 1
ATOM 4557 N N . VAL A 1 574 ? 2.094 -17.469 -1.734 1 88.75 574 VAL A N 1
ATOM 4558 C CA . VAL A 1 574 ? 1.381 -17.812 -0.509 1 88.75 574 VAL A CA 1
ATOM 4559 C C . VAL A 1 574 ? 1.61 -16.719 0.543 1 88.75 574 VAL A C 1
ATOM 4561 O O . VAL A 1 574 ? 0.83 -16.594 1.489 1 88.75 574 VAL A O 1
ATOM 4564 N N . HIS A 1 575 ? 2.635 -15.922 0.394 1 90.81 575 HIS A N 1
ATOM 4565 C CA . HIS A 1 575 ? 2.947 -14.875 1.359 1 90.81 575 HIS A CA 1
ATOM 4566 C C . HIS A 1 575 ? 1.828 -13.844 1.432 1 90.81 575 HIS A C 1
ATOM 4568 O O . HIS A 1 575 ? 1.442 -13.414 2.521 1 90.81 575 HIS A O 1
ATOM 4574 N N . GLY A 1 576 ? 1.316 -13.492 0.251 1 90.56 576 GLY A N 1
ATOM 4575 C CA . GLY A 1 576 ? 0.259 -12.5 0.165 1 90.56 576 GLY A CA 1
ATOM 4576 C C . GLY A 1 576 ? -0.958 -12.844 1.002 1 90.56 576 GLY A C 1
ATOM 4577 O O . GLY A 1 576 ? -1.342 -12.086 1.894 1 90.56 576 GLY A O 1
ATOM 4578 N N . PRO A 1 577 ? -1.504 -14.016 0.784 1 90.38 577 PRO A N 1
ATOM 4579 C CA . PRO A 1 577 ? -2.658 -14.438 1.582 1 90.38 577 PRO A CA 1
ATOM 4580 C C . PRO A 1 577 ? -2.357 -14.477 3.078 1 90.38 577 PRO A C 1
ATOM 4582 O O . PRO A 1 577 ? -3.199 -14.078 3.891 1 90.38 577 PRO A O 1
ATOM 4585 N N . TYR A 1 578 ? -1.235 -14.945 3.451 1 89.69 578 TYR A N 1
ATOM 4586 C CA . TYR A 1 578 ? -0.898 -15.016 4.867 1 89.69 578 TYR A CA 1
ATOM 4587 C C . TYR A 1 578 ? -0.812 -13.625 5.477 1 89.69 578 TYR A C 1
ATOM 4589 O O . TYR A 1 578 ? -1.401 -13.359 6.527 1 89.69 578 TYR A O 1
ATOM 4597 N N . LEU A 1 579 ? -0.134 -12.766 4.773 1 90.38 579 LEU A N 1
ATOM 4598 C CA . LEU A 1 579 ? 0.087 -11.422 5.289 1 90.38 579 LEU A CA 1
ATOM 4599 C C . LEU A 1 579 ? -1.209 -10.617 5.281 1 90.38 579 LEU A C 1
ATOM 4601 O O . LEU A 1 579 ? -1.48 -9.859 6.219 1 90.38 579 LEU A O 1
ATOM 4605 N N . SER A 1 580 ? -1.963 -10.68 4.234 1 92.81 580 SER A N 1
ATOM 4606 C CA . SER A 1 580 ? -3.238 -9.969 4.184 1 92.81 580 SER A CA 1
ATOM 4607 C C . SER A 1 580 ? -4.215 -10.516 5.219 1 92.81 580 SER A C 1
ATOM 4609 O O . SER A 1 580 ? -5.012 -9.766 5.785 1 92.81 580 SER A O 1
ATOM 4611 N N . GLY A 1 581 ? -4.145 -11.836 5.477 1 90.62 581 GLY A N 1
ATOM 4612 C CA . GLY A 1 581 ? -4.934 -12.406 6.555 1 90.62 581 GLY A CA 1
ATOM 4613 C C . GLY A 1 581 ? -4.551 -11.875 7.922 1 90.62 581 GLY A C 1
ATOM 4614 O O . GLY A 1 581 ? -5.422 -11.562 8.734 1 90.62 581 GLY A O 1
ATOM 4615 N N . LYS A 1 582 ? -3.301 -11.797 8.172 1 88.69 582 LYS A N 1
ATOM 4616 C CA . LYS A 1 582 ? -2.812 -11.234 9.43 1 88.69 582 LYS A CA 1
ATOM 4617 C C . LYS A 1 582 ? -3.252 -9.781 9.594 1 88.69 582 LYS A C 1
ATOM 4619 O O . LYS A 1 582 ? -3.668 -9.375 10.68 1 88.69 582 LYS A O 1
ATOM 4624 N N . ARG A 1 583 ? -3.125 -9 8.547 1 88.56 583 ARG A N 1
ATOM 4625 C CA . ARG A 1 583 ? -3.559 -7.609 8.547 1 88.56 583 ARG A CA 1
ATOM 4626 C C . ARG A 1 583 ? -5.031 -7.492 8.93 1 88.56 583 ARG A C 1
ATOM 4628 O O . ARG A 1 583 ? -5.395 -6.68 9.781 1 88.56 583 ARG A O 1
ATOM 4635 N N . GLU A 1 584 ? -5.883 -8.328 8.328 1 91.25 584 GLU A N 1
ATOM 4636 C CA . GLU A 1 584 ? -7.316 -8.266 8.602 1 91.25 584 GLU A CA 1
ATOM 4637 C C . GLU A 1 584 ? -7.625 -8.734 10.023 1 91.25 584 GLU A C 1
ATOM 4639 O O . GLU A 1 584 ? -8.523 -8.195 10.68 1 91.25 584 GLU A O 1
ATOM 4644 N N . ALA A 1 585 ? -6.887 -9.719 10.5 1 87.12 585 ALA A N 1
ATOM 4645 C CA . ALA A 1 585 ? -7.074 -10.164 11.875 1 87.12 585 ALA A CA 1
ATOM 4646 C C . ALA A 1 585 ? -6.793 -9.031 12.859 1 87.12 585 ALA A C 1
ATOM 4648 O O . ALA A 1 585 ? -7.559 -8.812 13.805 1 87.12 585 ALA A O 1
ATOM 4649 N N . GLU A 1 586 ? -5.754 -8.352 12.602 1 84.06 586 GLU A N 1
ATOM 4650 C CA . GLU A 1 586 ? -5.395 -7.234 13.461 1 84.06 586 GLU A CA 1
ATOM 4651 C C . GLU A 1 586 ? -6.422 -6.109 13.367 1 84.06 586 GLU A C 1
ATOM 4653 O O . GLU A 1 586 ? -6.77 -5.492 14.383 1 84.06 586 GLU A O 1
ATOM 4658 N N . ARG A 1 587 ? -6.848 -5.809 12.211 1 86.5 587 ARG A N 1
ATOM 4659 C CA . ARG A 1 587 ? -7.844 -4.766 12.008 1 86.5 587 ARG A CA 1
ATOM 4660 C C . ARG A 1 587 ? -9.133 -5.082 12.758 1 86.5 587 ARG A C 1
ATOM 4662 O O . ARG A 1 587 ? -9.695 -4.219 13.438 1 86.5 587 ARG A O 1
ATOM 4669 N N . ILE A 1 588 ? -9.586 -6.305 12.648 1 85.5 588 ILE A N 1
ATOM 4670 C CA . ILE A 1 588 ? -10.82 -6.727 13.289 1 85.5 588 ILE A CA 1
ATOM 4671 C C . ILE A 1 588 ? -10.648 -6.691 14.805 1 85.5 588 ILE A C 1
ATOM 4673 O O . ILE A 1 588 ? -11.547 -6.258 15.531 1 85.5 588 ILE A O 1
ATOM 4677 N N . ARG A 1 589 ? -9.508 -7.18 15.25 1 81.62 589 ARG A N 1
ATOM 4678 C CA . ARG A 1 589 ? -9.227 -7.133 16.672 1 81.62 589 ARG A CA 1
ATOM 4679 C C . ARG A 1 589 ? -9.297 -5.703 17.203 1 81.62 589 ARG A C 1
ATOM 4681 O O . ARG A 1 589 ? -9.906 -5.449 18.25 1 81.62 589 ARG A O 1
ATOM 4688 N N . SER A 1 590 ? -8.742 -4.867 16.469 1 78.06 590 SER A N 1
ATOM 4689 C CA . SER A 1 590 ? -8.695 -3.469 16.891 1 78.06 590 SER A CA 1
ATOM 4690 C C . SER A 1 590 ? -10.086 -2.842 16.859 1 78.06 590 SER A C 1
ATOM 4692 O O . SER A 1 590 ? -10.414 -2.01 17.719 1 78.06 590 SER A O 1
ATOM 4694 N N . LYS A 1 591 ? -10.836 -3.156 15.953 1 78.94 591 LYS A N 1
ATOM 4695 C CA . LYS A 1 591 ? -12.164 -2.568 15.789 1 78.94 591 LYS A CA 1
ATOM 4696 C C . LYS A 1 591 ? -13.125 -3.078 16.859 1 78.94 591 LYS A C 1
ATOM 4698 O O . LYS A 1 591 ? -13.914 -2.309 17.406 1 78.94 591 LYS A O 1
ATOM 4703 N N . PHE A 1 592 ? -13.055 -4.332 17.219 1 76.06 592 PHE A N 1
ATOM 4704 C CA . PHE A 1 592 ? -14.125 -4.93 18.016 1 76.06 592 PHE A CA 1
ATOM 4705 C C . PHE A 1 592 ? -13.656 -5.18 19.438 1 76.06 592 PHE A C 1
ATOM 4707 O O . PHE A 1 592 ? -14.469 -5.418 20.328 1 76.06 592 PHE A O 1
ATOM 4714 N N . LEU A 1 593 ? -12.445 -5.316 19.719 1 62.59 593 LEU A N 1
ATOM 4715 C CA . LEU A 1 593 ? -12.023 -5.535 21.094 1 62.59 593 LEU A CA 1
ATOM 4716 C C . LEU A 1 593 ? -12.008 -4.227 21.875 1 62.59 593 LEU A C 1
ATOM 4718 O O . LEU A 1 593 ? -12.242 -4.215 23.078 1 62.59 593 LEU A O 1
ATOM 4722 N N . LEU A 1 594 ? -11.578 -3.031 21.375 1 53.75 594 LEU A N 1
ATOM 4723 C CA . LEU A 1 594 ? -11.352 -1.839 22.188 1 53.75 594 LEU A CA 1
ATOM 4724 C C . LEU A 1 594 ? -12.664 -1.138 22.5 1 53.75 594 LEU A C 1
ATOM 4726 O O . LEU A 1 594 ? -12.703 -0.225 23.328 1 53.75 594 LEU A O 1
ATOM 4730 N N . LYS A 1 595 ? -13.773 -1.265 21.828 1 47.19 595 LYS A N 1
ATOM 4731 C CA . LYS A 1 595 ? -14.938 -0.492 22.25 1 47.19 595 LYS A CA 1
ATOM 4732 C C . LYS A 1 595 ? -15.312 -0.811 23.688 1 47.19 595 LYS A C 1
ATOM 4734 O O . LYS A 1 595 ? -16.078 -0.068 24.312 1 47.19 595 LYS A O 1
ATOM 4739 N N . LYS A 1 596 ? -15.062 -1.833 24.391 1 38.34 596 LYS A N 1
ATOM 4740 C CA . LYS A 1 596 ? -15.703 -1.768 25.703 1 38.34 596 LYS A CA 1
ATOM 4741 C C . LYS A 1 596 ? -14.789 -1.113 26.734 1 38.34 596 LYS A C 1
ATOM 4743 O O . LYS A 1 596 ? -13.594 -1.425 26.797 1 38.34 596 LYS A O 1
ATOM 4748 N N . MET B 1 1 ? 11.625 5.551 17 1 33.72 1 MET B N 1
ATOM 4749 C CA . MET B 1 1 ? 11.82 6.996 17.062 1 33.72 1 MET B CA 1
ATOM 4750 C C . MET B 1 1 ? 11.867 7.605 15.664 1 33.72 1 MET B C 1
ATOM 4752 O O . MET B 1 1 ? 11.578 8.789 15.484 1 33.72 1 MET B O 1
ATOM 4756 N N . SER B 1 2 ? 12.227 6.719 14.641 1 38.81 2 SER B N 1
ATOM 4757 C CA . SER B 1 2 ? 12.656 7.172 13.32 1 38.81 2 SER B CA 1
ATOM 4758 C C . SER B 1 2 ? 11.555 7.957 12.617 1 38.81 2 SER B C 1
ATOM 4760 O O . SER B 1 2 ? 11.812 9.008 12.031 1 38.81 2 SER B O 1
ATOM 4762 N N . GLY B 1 3 ? 10.398 7.414 12.547 1 39.47 3 GLY B N 1
ATOM 4763 C CA . GLY B 1 3 ? 9.43 8.102 11.719 1 39.47 3 GLY B CA 1
ATOM 4764 C C . GLY B 1 3 ? 9.117 9.508 12.195 1 39.47 3 GLY B C 1
ATOM 4765 O O . GLY B 1 3 ? 8.641 10.344 11.43 1 39.47 3 GLY B O 1
ATOM 4766 N N . LEU B 1 4 ? 9.414 9.664 13.453 1 38.16 4 LEU B N 1
ATOM 4767 C CA . LEU B 1 4 ? 9.102 10.969 14.039 1 38.16 4 LEU B CA 1
ATOM 4768 C C . LEU B 1 4 ? 10.312 11.891 13.977 1 38.16 4 LEU B C 1
ATOM 4770 O O . LEU B 1 4 ? 10.195 13.086 14.281 1 38.16 4 LEU B O 1
ATOM 4774 N N . SER B 1 5 ? 11.516 11.312 13.633 1 39.22 5 SER B N 1
ATOM 4775 C CA . SER B 1 5 ? 12.711 12.133 13.484 1 39.22 5 SER B CA 1
ATOM 4776 C C . SER B 1 5 ? 12.992 12.43 12.016 1 39.22 5 SER B C 1
ATOM 4778 O O . SER B 1 5 ? 12.484 11.742 11.125 1 39.22 5 SER B O 1
ATOM 4780 N N . CYS B 1 6 ? 13.242 13.695 11.602 1 40.19 6 CYS B N 1
ATOM 4781 C CA . CYS B 1 6 ? 13.688 14.086 10.266 1 40.19 6 CYS B CA 1
ATOM 4782 C C . CYS B 1 6 ? 15.07 13.523 9.977 1 40.19 6 CYS B C 1
ATOM 4784 O O . CYS B 1 6 ? 15.898 14.203 9.352 1 40.19 6 CYS B O 1
ATOM 4786 N N . GLY B 1 7 ? 15.406 12.367 10.547 1 46.72 7 GLY B N 1
ATOM 4787 C CA . GLY B 1 7 ? 16.812 12.023 10.359 1 46.72 7 GLY B CA 1
ATOM 4788 C C . GLY B 1 7 ? 17 10.633 9.781 1 46.72 7 GLY B C 1
ATOM 4789 O O . GLY B 1 7 ? 16.078 10.055 9.211 1 46.72 7 GLY B O 1
ATOM 4790 N N . LEU B 1 8 ? 18.281 10.461 9.461 1 47.38 8 LEU B N 1
ATOM 4791 C CA . LEU B 1 8 ? 18.812 9.18 9.016 1 47.38 8 LEU B CA 1
ATOM 4792 C C . LEU B 1 8 ? 19.047 8.242 10.195 1 47.38 8 LEU B C 1
ATOM 4794 O O . LEU B 1 8 ? 19.531 8.672 11.242 1 47.38 8 LEU B O 1
ATOM 4798 N N . GLU B 1 9 ? 18.266 7.141 10.258 1 51.03 9 GLU B N 1
ATOM 4799 C CA . GLU B 1 9 ? 18.641 6.082 11.188 1 51.03 9 GLU B CA 1
ATOM 4800 C C . GLU B 1 9 ? 19.656 5.129 10.547 1 51.03 9 GLU B C 1
ATOM 4802 O O . GLU B 1 9 ? 19.406 4.598 9.461 1 51.03 9 GLU B O 1
ATOM 4807 N N . LEU B 1 10 ? 20.953 5.336 11.023 1 47.22 10 LEU B N 1
ATOM 4808 C CA . LEU B 1 10 ? 22.062 4.516 10.547 1 47.22 10 LEU B CA 1
ATOM 4809 C C . LEU B 1 10 ? 22.25 3.279 11.43 1 47.22 10 LEU B C 1
ATOM 4811 O O . LEU B 1 10 ? 22.219 3.379 12.656 1 47.22 10 LEU B O 1
ATOM 4815 N N . LEU B 1 11 ? 22 1.991 10.852 1 47.75 11 LEU B N 1
ATOM 4816 C CA . LEU B 1 11 ? 22.141 0.75 11.609 1 47.75 11 LEU B CA 1
ATOM 4817 C C . LEU B 1 11 ? 23.438 0.042 11.266 1 47.75 11 LEU B C 1
ATOM 4819 O O . LEU B 1 11 ? 23.797 -0.082 10.086 1 47.75 11 LEU B O 1
ATOM 4823 N N . ASN B 1 12 ? 24.516 -0.026 12.133 1 34.75 12 ASN B N 1
ATOM 4824 C CA . ASN B 1 12 ? 25.672 -0.912 12.008 1 34.75 12 ASN B CA 1
ATOM 4825 C C . ASN B 1 12 ? 25.469 -2.205 12.789 1 34.75 12 ASN B C 1
ATOM 4827 O O . ASN B 1 12 ? 25.125 -2.172 13.977 1 34.75 12 ASN B O 1
ATOM 4831 N N . SER B 1 13 ? 25.266 -3.318 12 1 36.62 13 SER B N 1
ATOM 4832 C CA . SER B 1 13 ? 25.172 -4.613 12.664 1 36.62 13 SER B CA 1
ATOM 4833 C C . SER B 1 13 ? 26.438 -4.938 13.438 1 36.62 13 SER B C 1
ATOM 4835 O O . SER B 1 13 ? 27.547 -4.711 12.938 1 36.62 13 SER B O 1
ATOM 4837 N N . ARG B 1 14 ? 26.531 -4.652 14.656 1 36.09 14 ARG B N 1
ATOM 4838 C CA . ARG B 1 14 ? 27.672 -5.195 15.391 1 36.09 14 ARG B CA 1
ATOM 4839 C C . ARG B 1 14 ? 27.344 -6.566 15.969 1 36.09 14 ARG B C 1
ATOM 4841 O O . ARG B 1 14 ? 26.25 -6.785 16.5 1 36.09 14 ARG B O 1
ATOM 4848 N N . HIS B 1 15 ? 27.906 -7.539 15.352 1 34.06 15 HIS B N 1
ATOM 4849 C CA . HIS B 1 15 ? 27.875 -8.844 16.016 1 34.06 15 HIS B CA 1
ATOM 4850 C C . HIS B 1 15 ? 28.438 -8.758 17.422 1 34.06 15 HIS B C 1
ATOM 4852 O O . HIS B 1 15 ? 29.594 -8.398 17.609 1 34.06 15 HIS B O 1
ATOM 4858 N N . ARG B 1 16 ? 27.828 -8.023 18.281 1 33.78 16 ARG B N 1
ATOM 4859 C CA . ARG B 1 16 ? 28.484 -8.211 19.578 1 33.78 16 ARG B CA 1
ATOM 4860 C C . ARG B 1 16 ? 28.375 -9.664 20.031 1 33.78 16 ARG B C 1
ATOM 4862 O O . ARG B 1 16 ? 27.453 -10.375 19.656 1 33.78 16 ARG B O 1
ATOM 4869 N N . GLY B 1 17 ? 29.5 -10.102 20.875 1 31.81 17 GLY B N 1
ATOM 4870 C CA . GLY B 1 17 ? 29.766 -11.367 21.531 1 31.81 17 GLY B CA 1
ATOM 4871 C C . GLY B 1 17 ? 28.516 -11.992 22.141 1 31.81 17 GLY B C 1
ATOM 4872 O O . GLY B 1 17 ? 27.453 -11.367 22.188 1 31.81 17 GLY B O 1
ATOM 4873 N N . GLU B 1 18 ? 28.812 -13.172 22.953 1 35.25 18 GLU B N 1
ATOM 4874 C CA . GLU B 1 18 ? 28.141 -14.219 23.734 1 35.25 18 GLU B CA 1
ATOM 4875 C C . GLU B 1 18 ? 27.219 -13.617 24.781 1 35.25 18 GLU B C 1
ATOM 4877 O O . GLU B 1 18 ? 27.672 -12.883 25.672 1 35.25 18 GLU B O 1
ATOM 4882 N N . GLY B 1 19 ? 26.125 -13.133 24.359 1 35.25 19 GLY B N 1
ATOM 4883 C CA . GLY B 1 19 ? 25.344 -12.945 25.578 1 35.25 19 GLY B CA 1
ATOM 4884 C C . GLY B 1 19 ? 25.438 -14.125 26.531 1 35.25 19 GLY B C 1
ATOM 4885 O O . GLY B 1 19 ? 25.984 -15.172 26.188 1 35.25 19 GLY B O 1
ATOM 4886 N N . ALA B 1 20 ? 25.312 -13.961 27.891 1 35.84 20 ALA B N 1
ATOM 4887 C CA . ALA B 1 20 ? 25.438 -15.055 28.844 1 35.84 20 ALA B CA 1
ATOM 4888 C C . ALA B 1 20 ? 24.844 -16.344 28.281 1 35.84 20 A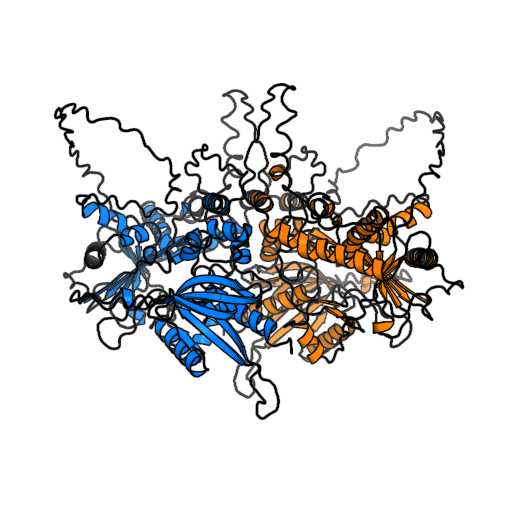LA B C 1
ATOM 4890 O O . ALA B 1 20 ? 25.344 -17.438 28.562 1 35.84 20 ALA B O 1
ATOM 4891 N N . ASP B 1 21 ? 23.578 -16.344 27.797 1 38.56 21 ASP B N 1
ATOM 4892 C CA . ASP B 1 21 ? 22.984 -17.625 27.422 1 38.56 21 ASP B CA 1
ATOM 4893 C C . ASP B 1 21 ? 23.375 -18.016 26 1 38.56 21 ASP B C 1
ATOM 4895 O O . ASP B 1 21 ? 22.828 -18.984 25.453 1 38.56 21 ASP B O 1
ATOM 4899 N N . GLY B 1 22 ? 24.344 -17.516 25.375 1 40.84 22 GLY B N 1
ATOM 4900 C CA . GLY B 1 22 ? 24.859 -17.969 24.094 1 40.84 22 GLY B CA 1
ATOM 4901 C C . GLY B 1 22 ? 24.094 -17.406 22.906 1 40.84 22 GLY B C 1
ATOM 4902 O O . GLY B 1 22 ? 24.375 -17.766 21.75 1 40.84 22 GLY B O 1
ATOM 4903 N N . LYS B 1 23 ? 22.875 -16.969 23.172 1 41.53 23 LYS B N 1
ATOM 4904 C CA . LYS B 1 23 ? 22.109 -16.531 22.016 1 41.53 23 LYS B CA 1
ATOM 4905 C C . LYS B 1 23 ? 22.609 -15.188 21.5 1 41.53 23 LYS B C 1
ATOM 4907 O O . LYS B 1 23 ? 22.922 -14.297 22.281 1 41.53 23 LYS B O 1
ATOM 4912 N N . TRP B 1 24 ? 23.203 -15.18 20.422 1 38.78 24 TRP B N 1
ATOM 4913 C CA . TRP B 1 24 ? 23.719 -14.047 19.656 1 38.78 24 TRP B CA 1
ATOM 4914 C C . TRP B 1 24 ? 22.656 -12.977 19.469 1 38.78 24 TRP B C 1
ATOM 4916 O O . TRP B 1 24 ? 21.547 -13.266 19 1 38.78 24 TRP B O 1
ATOM 4926 N N . GLN B 1 25 ? 22.438 -12.195 20.5 1 45.91 25 GLN B N 1
ATOM 4927 C CA . GLN B 1 25 ? 21.516 -11.109 20.172 1 45.91 25 GLN B CA 1
ATOM 4928 C C . GLN B 1 25 ? 22.188 -10.062 19.281 1 45.91 25 GLN B C 1
ATOM 4930 O O . GLN B 1 25 ? 23.219 -9.508 19.641 1 45.91 25 GLN B O 1
ATOM 4935 N N . LYS B 1 26 ? 22.25 -10.227 18.047 1 52.34 26 LYS B N 1
ATOM 4936 C CA . LYS B 1 26 ? 22.734 -9.203 17.125 1 52.34 26 LYS B CA 1
ATOM 4937 C C . LYS B 1 26 ? 22.172 -7.832 17.484 1 52.34 26 LYS B C 1
ATOM 4939 O O . LYS B 1 26 ? 20.969 -7.695 17.703 1 52.34 26 LYS B O 1
ATOM 4944 N N . ARG B 1 27 ? 23.219 -6.969 18.047 1 63.06 27 ARG B N 1
ATOM 4945 C CA . ARG B 1 27 ? 22.812 -5.617 18.438 1 63.06 27 ARG B CA 1
ATOM 4946 C C . ARG B 1 27 ? 23.156 -4.609 17.344 1 63.06 27 ARG B C 1
ATOM 4948 O O . ARG B 1 27 ? 24.125 -4.797 16.609 1 63.06 27 ARG B O 1
ATOM 4955 N N . PHE B 1 28 ? 22.203 -3.799 16.938 1 74.56 28 PHE B N 1
ATOM 4956 C CA . PHE B 1 28 ? 22.375 -2.697 15.992 1 74.56 28 PHE B CA 1
ATOM 4957 C C . PHE B 1 28 ? 22.844 -1.441 16.719 1 74.56 28 PHE B C 1
ATOM 4959 O O . PHE B 1 28 ? 22.406 -1.148 17.828 1 74.56 28 PHE B O 1
ATOM 4966 N N . ARG B 1 29 ? 24.016 -0.914 16.297 1 81.62 29 ARG B N 1
ATOM 4967 C CA . ARG B 1 29 ? 24.297 0.467 16.672 1 81.62 29 ARG B CA 1
ATOM 4968 C C . ARG B 1 29 ? 23.5 1.444 15.82 1 81.62 29 ARG B C 1
ATOM 4970 O O . ARG B 1 29 ? 23.625 1.442 14.594 1 81.62 29 ARG B O 1
ATOM 4977 N N . VAL B 1 30 ? 22.672 2.168 16.516 1 86.38 30 VAL B N 1
ATOM 4978 C CA . VAL B 1 30 ? 21.766 3.043 15.773 1 86.38 30 VAL B CA 1
ATOM 4979 C C . VAL B 1 30 ? 22.109 4.504 16.062 1 86.38 30 VAL B C 1
ATOM 4981 O O . VAL B 1 30 ? 22.328 4.883 17.203 1 86.38 30 VAL B O 1
ATOM 4984 N N . GLN B 1 31 ? 22.25 5.285 15.039 1 88.38 31 GLN B N 1
ATOM 4985 C CA . GLN B 1 31 ? 22.484 6.723 15.156 1 88.38 31 GLN B CA 1
ATOM 4986 C C . GLN B 1 31 ? 21.406 7.512 14.414 1 88.38 31 GLN B C 1
ATOM 4988 O O . GLN B 1 31 ? 20.922 7.078 13.375 1 88.38 31 GLN B O 1
ATOM 4993 N N . ILE B 1 32 ? 21.078 8.688 14.992 1 89.31 32 ILE B N 1
ATOM 4994 C CA . ILE B 1 32 ? 20.125 9.594 14.367 1 89.31 32 ILE B CA 1
ATOM 4995 C C . ILE B 1 32 ? 20.797 10.922 14.055 1 89.31 32 ILE B C 1
ATOM 4997 O O . ILE B 1 32 ? 21.5 11.484 14.906 1 89.31 32 ILE B O 1
ATOM 5001 N N . VAL B 1 33 ? 20.703 11.367 12.844 1 89.88 33 VAL B N 1
ATOM 5002 C CA . VAL B 1 33 ? 21.203 12.672 12.438 1 89.88 33 VAL B CA 1
ATOM 5003 C C . VAL B 1 33 ? 20.047 13.641 12.242 1 89.88 33 VAL B C 1
ATOM 5005 O O . VAL B 1 33 ? 19.125 13.367 11.461 1 89.88 33 VAL B O 1
ATOM 5008 N N . GLU B 1 34 ? 20.031 14.703 12.984 1 89.62 34 GLU B N 1
ATOM 5009 C CA . GLU B 1 34 ? 18.984 15.719 12.953 1 89.62 34 GLU B CA 1
ATOM 5010 C C . GLU B 1 34 ? 19.562 17.109 12.664 1 89.62 34 GLU B C 1
ATOM 5012 O O . GLU B 1 34 ? 20.531 17.516 13.305 1 89.62 34 GLU B O 1
ATOM 5017 N N . ALA B 1 35 ? 19 17.719 11.672 1 90.5 35 ALA B N 1
ATOM 5018 C CA . ALA B 1 35 ? 19.5 19.031 11.266 1 90.5 35 ALA B CA 1
ATOM 5019 C C . ALA B 1 35 ? 19.188 20.094 12.32 1 90.5 35 ALA B C 1
ATOM 5021 O O . ALA B 1 35 ? 19.938 21.062 12.484 1 90.5 35 ALA B O 1
ATOM 5022 N N . ARG B 1 36 ? 18.141 19.891 13.047 1 88.06 36 ARG B N 1
ATOM 5023 C CA . ARG B 1 36 ? 17.688 20.859 14.047 1 88.06 36 ARG B CA 1
ATOM 5024 C C . ARG B 1 36 ? 18.453 20.688 15.359 1 88.06 36 ARG B C 1
ATOM 5026 O O . ARG B 1 36 ? 19.203 19.734 15.523 1 88.06 36 ARG B O 1
ATOM 5033 N N . ASP B 1 37 ? 18.312 21.625 16.281 1 86.94 37 ASP B N 1
ATOM 5034 C CA . ASP B 1 37 ? 18.969 21.594 17.594 1 86.94 37 ASP B CA 1
ATOM 5035 C C . ASP B 1 37 ? 18.078 20.891 18.625 1 86.94 37 ASP B C 1
ATOM 5037 O O . ASP B 1 37 ? 18.328 21 19.828 1 86.94 37 ASP B O 1
ATOM 5041 N N . ARG B 1 38 ? 17.047 20.25 18.109 1 82.62 38 ARG B N 1
ATOM 5042 C CA . ARG B 1 38 ? 16.094 19.547 18.969 1 82.62 38 ARG B CA 1
ATOM 5043 C C . ARG B 1 38 ? 15.641 18.25 18.328 1 82.62 38 ARG B C 1
ATOM 5045 O O . ARG B 1 38 ? 15.805 18.047 17.125 1 82.62 38 ARG B O 1
ATOM 5052 N N . PHE B 1 39 ? 14.906 17.422 19.203 1 78.81 39 PHE B N 1
ATOM 5053 C CA . PHE B 1 39 ? 14.281 16.188 18.75 1 78.81 39 PHE B CA 1
ATOM 5054 C C . PHE B 1 39 ? 12.875 16.453 18.234 1 78.81 39 PHE B C 1
ATOM 5056 O O . PHE B 1 39 ? 12.25 17.453 18.594 1 78.81 39 PHE B O 1
ATOM 5063 N N . GLY B 1 40 ? 12.461 15.539 17.344 1 80.19 40 GLY B N 1
ATOM 5064 C CA . GLY B 1 40 ? 11.031 15.523 17.078 1 80.19 40 GLY B CA 1
ATOM 5065 C C . GLY B 1 40 ? 10.695 15.961 15.656 1 80.19 40 GLY B C 1
ATOM 5066 O O . GLY B 1 40 ? 9.531 15.914 15.25 1 80.19 40 GLY B O 1
ATOM 5067 N N . GLY B 1 41 ? 11.68 16.391 14.883 1 81.44 41 GLY B N 1
ATOM 5068 C CA . GLY B 1 41 ? 11.398 16.781 13.508 1 81.44 41 GLY B CA 1
ATOM 5069 C C . GLY B 1 41 ? 10.383 17.906 13.398 1 81.44 41 GLY B C 1
ATOM 5070 O O . GLY B 1 41 ? 10.555 18.969 14 1 81.44 41 GLY B O 1
ATOM 5071 N N . ARG B 1 42 ? 9.234 17.578 12.844 1 81.38 42 ARG B N 1
ATOM 5072 C CA . ARG B 1 42 ? 8.219 18.594 12.633 1 81.38 42 ARG B CA 1
ATOM 5073 C C . ARG B 1 42 ? 7.281 18.688 13.836 1 81.38 42 ARG B C 1
ATOM 5075 O O . ARG B 1 42 ? 6.395 19.547 13.875 1 81.38 42 ARG B O 1
ATOM 5082 N N . ILE B 1 43 ? 7.539 17.828 14.75 1 80.56 43 ILE B N 1
ATOM 5083 C CA . ILE B 1 43 ? 6.848 18 16.016 1 80.56 43 ILE B CA 1
ATOM 5084 C C . ILE B 1 43 ? 7.562 19.047 16.875 1 80.56 43 ILE B C 1
ATOM 5086 O O . ILE B 1 43 ? 8.609 18.766 17.453 1 80.56 43 ILE B O 1
ATOM 5090 N N . ASN B 1 44 ? 7.172 20.297 16.672 1 73 44 ASN B N 1
ATOM 5091 C CA . ASN B 1 44 ? 7.82 21.406 17.375 1 73 44 ASN B CA 1
ATOM 5092 C C . ASN B 1 44 ? 6.969 21.906 18.531 1 73 44 ASN B C 1
ATOM 5094 O O . ASN B 1 44 ? 5.809 22.266 18.344 1 73 44 ASN B O 1
ATOM 5098 N N . SER B 1 45 ? 7.395 21.578 19.703 1 62.91 45 SER B N 1
ATOM 5099 C CA . SER B 1 45 ? 6.688 22.172 20.828 1 62.91 45 SER B CA 1
ATOM 5100 C C . SER B 1 45 ? 7.469 23.344 21.422 1 62.91 45 SER B C 1
ATOM 5102 O O . SER B 1 45 ? 8.664 23.219 21.688 1 62.91 45 SER B O 1
ATOM 5104 N N . SER B 1 46 ? 7.051 24.547 21.047 1 60 46 SER B N 1
ATOM 5105 C CA . SER B 1 46 ? 7.664 25.734 21.641 1 60 46 SER B CA 1
ATOM 5106 C C . SER B 1 46 ? 7.316 25.844 23.125 1 60 46 SER B C 1
ATOM 5108 O O . SER B 1 46 ? 6.219 25.469 23.531 1 60 46 SER B O 1
ATOM 5110 N N . ARG B 1 47 ? 8.406 26.031 23.922 1 60.06 47 ARG B N 1
ATOM 5111 C CA . ARG B 1 47 ? 8.219 26.219 25.359 1 60.06 47 ARG B CA 1
ATOM 5112 C C . ARG B 1 47 ? 7.742 27.625 25.688 1 60.06 47 ARG B C 1
ATOM 5114 O O . ARG B 1 47 ? 8.195 28.594 25.078 1 60.06 47 ARG B O 1
ATOM 5121 N N . TRP B 1 48 ? 6.566 27.672 26.297 1 60.97 48 TRP B N 1
ATOM 5122 C CA . TRP B 1 48 ? 6.152 28.953 26.859 1 60.97 48 TRP B CA 1
ATOM 5123 C C . TRP B 1 48 ? 7.23 29.531 27.766 1 60.97 48 TRP B C 1
ATOM 5125 O O . TRP B 1 48 ? 8.07 28.797 28.281 1 60.97 48 TRP B O 1
ATOM 5135 N N . SER B 1 49 ? 7.449 30.859 27.672 1 49.97 49 SER B N 1
ATOM 5136 C CA . SER B 1 49 ? 8.422 31.547 28.531 1 49.97 49 SER B CA 1
ATOM 5137 C C . SER B 1 49 ? 8.242 31.156 29.984 1 49.97 49 SER B C 1
ATOM 5139 O O . SER B 1 49 ? 9.211 31.172 30.766 1 49.97 49 SER B O 1
ATOM 5141 N N . ILE B 1 50 ? 7.059 31.094 30.422 1 46.28 50 ILE B N 1
ATOM 5142 C CA . ILE B 1 50 ? 6.91 30.875 31.859 1 46.28 50 ILE B CA 1
ATOM 5143 C C . ILE B 1 50 ? 7.289 29.438 32.188 1 46.28 50 ILE B C 1
ATOM 5145 O O . ILE B 1 50 ? 6.887 28.5 31.5 1 46.28 50 ILE B O 1
ATOM 5149 N N . GLU B 1 51 ? 8.109 29.25 33.062 1 47.34 51 GLU B N 1
ATOM 5150 C CA . GLU B 1 51 ? 8.734 28.047 33.594 1 47.34 51 GLU B CA 1
ATOM 5151 C C . GLU B 1 51 ? 7.707 26.938 33.844 1 47.34 51 GLU B C 1
ATOM 5153 O O . GLU B 1 51 ? 6.621 27.203 34.375 1 47.34 51 GLU B O 1
ATOM 5158 N N . GLY B 1 52 ? 7.844 25.703 33.438 1 46.69 52 GLY B N 1
ATOM 5159 C CA . GLY B 1 52 ? 7.133 24.469 33.719 1 46.69 52 GLY B CA 1
ATOM 5160 C C . GLY B 1 52 ? 6.078 24.141 32.688 1 46.69 52 GLY B C 1
ATOM 5161 O O . GLY B 1 52 ? 5.48 23.062 32.719 1 46.69 52 GLY B O 1
ATOM 5162 N N . ASP B 1 53 ? 5.633 25.188 31.984 1 51.44 53 ASP B N 1
ATOM 5163 C CA . ASP B 1 53 ? 4.426 24.953 31.203 1 51.44 53 ASP B CA 1
ATOM 5164 C C . ASP B 1 53 ? 4.766 24.312 29.859 1 51.44 53 ASP B C 1
ATOM 5166 O O . ASP B 1 53 ? 5.785 24.641 29.25 1 51.44 53 ASP B O 1
ATOM 5170 N N . THR B 1 54 ? 4.145 23.188 29.719 1 53 54 THR B N 1
ATOM 5171 C CA . THR B 1 54 ? 4.281 22.297 28.562 1 53 54 THR B CA 1
ATOM 5172 C C . THR B 1 54 ? 3.926 23.031 27.281 1 53 54 THR B C 1
ATOM 5174 O O . THR B 1 54 ? 3.029 23.875 27.266 1 53 54 THR B O 1
ATOM 5177 N N . GLY B 1 55 ? 4.922 23.156 26.453 1 53.16 55 GLY B N 1
ATOM 5178 C CA . GLY B 1 55 ? 4.918 23.75 25.125 1 53.16 55 GLY B CA 1
ATOM 5179 C C . GLY B 1 55 ? 3.734 23.328 24.281 1 53.16 55 GLY B C 1
ATOM 5180 O O . GLY B 1 55 ? 3.191 22.234 24.453 1 53.16 55 GLY B O 1
ATOM 5181 N N . LEU B 1 56 ? 2.838 24.391 24.016 1 53.69 56 LEU B N 1
ATOM 5182 C CA . LEU B 1 56 ? 1.811 24.156 23 1 53.69 56 LEU B CA 1
ATOM 5183 C C . LEU B 1 56 ? 2.381 24.312 21.594 1 53.69 56 LEU B C 1
ATOM 5185 O O . LEU B 1 56 ? 3.256 25.156 21.359 1 53.69 56 LEU B O 1
ATOM 5189 N N . GLY B 1 57 ? 2.508 23.219 20.75 1 55.03 57 GLY B N 1
ATOM 5190 C CA . GLY B 1 57 ? 3.107 23.281 19.422 1 55.03 57 GLY B CA 1
ATOM 5191 C C . GLY B 1 57 ? 2.242 22.656 18.344 1 55.03 57 GLY B C 1
ATOM 5192 O O . GLY B 1 57 ? 1.017 22.797 18.375 1 55.03 57 GLY B O 1
ATOM 5193 N N . SER B 1 58 ? 2.9 22 17.375 1 57.62 58 SER B N 1
ATOM 5194 C CA . SER B 1 58 ? 2.506 21.594 16.031 1 57.62 58 SER B CA 1
ATOM 5195 C C . SER B 1 58 ? 1.479 20.469 16.078 1 57.62 58 SER B C 1
ATOM 5197 O O . SER B 1 58 ? 0.427 20.562 15.438 1 57.62 58 SER B O 1
ATOM 5199 N N . TYR B 1 59 ? 1.736 19.344 16.672 1 59.94 59 TYR B N 1
ATOM 5200 C CA . TYR B 1 59 ? 0.835 18.203 16.594 1 59.94 59 TYR B CA 1
ATOM 5201 C C . TYR B 1 59 ? 0.308 17.828 17.984 1 59.94 59 TYR B C 1
ATOM 5203 O O . TYR B 1 59 ? 1.077 17.734 18.938 1 59.94 59 TYR B O 1
ATOM 5211 N N . CYS B 1 60 ? -1.069 17.734 18.031 1 76.31 60 CYS B N 1
ATOM 5212 C CA . CYS B 1 60 ? -1.59 17.438 19.359 1 76.31 60 CYS B CA 1
ATOM 5213 C C . CYS B 1 60 ? -2.703 16.406 19.297 1 76.31 60 CYS B C 1
ATOM 5215 O O . CYS B 1 60 ? -3.277 16.031 20.328 1 76.31 60 CYS B O 1
ATOM 5217 N N . PHE B 1 61 ? -2.865 15.914 18.094 1 85.88 61 PHE B N 1
ATOM 5218 C CA . PHE B 1 61 ? -4.016 15.023 17.969 1 85.88 61 PHE B CA 1
ATOM 5219 C C . PHE B 1 61 ? -3.564 13.586 17.719 1 85.88 61 PHE B C 1
ATOM 5221 O O . PHE B 1 61 ? -2.549 13.352 17.062 1 85.88 61 PHE B O 1
ATOM 5228 N N . ILE B 1 62 ? -4.242 12.672 18.312 1 89.19 62 ILE B N 1
ATOM 5229 C CA . ILE B 1 62 ? -4.273 11.281 17.875 1 89.19 62 ILE B CA 1
ATOM 5230 C C . ILE B 1 62 ? -5.633 10.969 17.25 1 89.19 62 ILE B C 1
ATOM 5232 O O . ILE B 1 62 ? -6.664 11.07 17.922 1 89.19 62 ILE B O 1
ATOM 5236 N N . HIS B 1 63 ? -5.598 10.641 15.953 1 89.75 63 HIS B N 1
ATOM 5237 C CA . HIS B 1 63 ? -6.836 10.383 15.234 1 89.75 63 HIS B CA 1
ATOM 5238 C C . HIS B 1 63 ? -7.234 8.914 15.336 1 89.75 63 HIS B C 1
ATOM 5240 O O . HIS B 1 63 ? -6.535 8.039 14.82 1 89.75 63 HIS B O 1
ATOM 5246 N N . GLY B 1 64 ? -8.352 8.625 16.031 1 89.56 64 GLY B N 1
ATOM 5247 C CA . GLY B 1 64 ? -8.82 7.262 16.219 1 89.56 64 GLY B CA 1
ATOM 5248 C C . GLY B 1 64 ? -8.031 6.496 17.266 1 89.56 64 GLY B C 1
ATOM 5249 O O . GLY B 1 64 ? -6.828 6.262 17.078 1 89.56 64 GLY B O 1
ATOM 5250 N N . ILE B 1 65 ? -8.664 6.047 18.297 1 89.62 65 ILE B N 1
ATOM 5251 C CA . ILE B 1 65 ? -7.93 5.43 19.391 1 89.62 65 ILE B CA 1
ATOM 5252 C C . ILE B 1 65 ? -7.938 3.91 19.219 1 89.62 65 ILE B C 1
ATOM 5254 O O . ILE B 1 65 ? -7.141 3.209 19.844 1 89.62 65 ILE B O 1
ATOM 5258 N N . ASN B 1 66 ? -8.82 3.391 18.375 1 86.25 66 ASN B N 1
ATOM 5259 C CA . ASN B 1 66 ? -8.961 1.942 18.281 1 86.25 66 ASN B CA 1
ATOM 5260 C C . ASN B 1 66 ? -7.762 1.308 17.594 1 86.25 66 ASN B C 1
ATOM 5262 O O . ASN B 1 66 ? -7.535 1.525 16.391 1 86.25 66 ASN B O 1
ATOM 5266 N N . GLY B 1 67 ? -7.02 0.55 18.375 1 85.56 67 GLY B N 1
ATOM 5267 C CA . GLY B 1 67 ? -5.883 -0.16 17.812 1 85.56 67 GLY B CA 1
ATOM 5268 C C . GLY B 1 67 ? -4.758 0.761 17.375 1 85.56 67 GLY B C 1
ATOM 5269 O O . GLY B 1 67 ? -3.895 0.37 16.594 1 85.56 67 GLY B O 1
ATOM 5270 N N . ASN B 1 68 ? -4.832 1.929 17.828 1 90.44 68 ASN B N 1
ATOM 5271 C CA . ASN B 1 68 ? -3.832 2.926 17.469 1 90.44 68 ASN B CA 1
ATOM 5272 C C . ASN B 1 68 ? -2.545 2.748 18.266 1 90.44 68 ASN B C 1
ATOM 5274 O O . ASN B 1 68 ? -2.551 2.865 19.484 1 90.44 68 ASN B O 1
ATOM 5278 N N . PRO B 1 69 ? -1.478 2.465 17.562 1 87.94 69 PRO B N 1
ATOM 5279 C CA . PRO B 1 69 ? -0.228 2.193 18.281 1 87.94 69 PRO B CA 1
ATOM 5280 C C . PRO B 1 69 ? 0.274 3.4 19.062 1 87.94 69 PRO B C 1
ATOM 5282 O O . PRO B 1 69 ? 1.043 3.244 20.016 1 87.94 69 PRO B O 1
ATOM 5285 N N . LEU B 1 70 ? -0.109 4.578 18.75 1 90 70 LEU B N 1
ATOM 5286 C CA . LEU B 1 70 ? 0.305 5.762 19.484 1 90 70 LEU B CA 1
ATOM 5287 C C . LEU B 1 70 ? -0.348 5.793 20.875 1 90 70 LEU B C 1
ATOM 5289 O O . LEU B 1 70 ? 0.21 6.359 21.812 1 90 70 LEU B O 1
ATOM 5293 N N . ILE B 1 71 ? -1.541 5.223 20.938 1 90 71 ILE B N 1
ATOM 5294 C CA . ILE B 1 71 ? -2.197 5.121 22.234 1 90 71 ILE B CA 1
ATOM 5295 C C . ILE B 1 71 ? -1.388 4.207 23.156 1 90 71 ILE B C 1
ATOM 5297 O O . ILE B 1 71 ? -1.184 4.52 24.328 1 90 71 ILE B O 1
ATOM 5301 N N . GLU B 1 72 ? -0.937 3.131 22.562 1 87.5 72 GLU B N 1
ATOM 5302 C CA . GLU B 1 72 ? -0.079 2.225 23.312 1 87.5 72 GLU B CA 1
ATOM 5303 C C . GLU B 1 72 ? 1.215 2.914 23.734 1 87.5 72 GLU B C 1
ATOM 5305 O O . GLU B 1 72 ? 1.71 2.691 24.844 1 87.5 72 GLU B O 1
ATOM 5310 N N . LEU B 1 73 ? 1.732 3.664 22.859 1 87.94 73 LEU B N 1
ATOM 5311 C CA . LEU B 1 73 ? 2.961 4.395 23.156 1 87.94 73 LEU B CA 1
ATOM 5312 C C . LEU B 1 73 ? 2.746 5.395 24.281 1 87.94 73 LEU B C 1
ATOM 5314 O O . LEU B 1 73 ? 3.596 5.531 25.172 1 87.94 73 LEU B O 1
ATOM 5318 N N . CYS B 1 74 ? 1.658 6.125 24.234 1 91.12 74 CYS B N 1
ATOM 5319 C CA . CYS B 1 74 ? 1.322 7.07 25.297 1 91.12 74 CYS B CA 1
ATOM 5320 C C . CYS B 1 74 ? 1.201 6.359 26.641 1 91.12 74 CYS B C 1
ATOM 5322 O O . CYS B 1 74 ? 1.669 6.867 27.672 1 91.12 74 CYS B O 1
ATOM 5324 N N . ASN B 1 75 ? 0.613 5.18 26.594 1 91.31 75 ASN B N 1
ATOM 5325 C CA . ASN B 1 75 ? 0.494 4.387 27.812 1 91.31 75 ASN B CA 1
ATOM 5326 C C . ASN B 1 75 ? 1.86 3.939 28.328 1 91.31 75 ASN B C 1
ATOM 5328 O O . ASN B 1 75 ? 2.135 4.023 29.531 1 91.31 75 ASN B O 1
ATOM 5332 N N . GLN B 1 76 ? 2.666 3.52 27.438 1 90.06 76 GLN B N 1
ATOM 5333 C CA . GLN B 1 76 ? 3.998 3.035 27.797 1 90.06 76 GLN B CA 1
ATOM 5334 C C . GLN B 1 76 ? 4.828 4.133 28.453 1 90.06 76 GLN B C 1
ATOM 5336 O O . GLN B 1 76 ? 5.617 3.865 29.359 1 90.06 76 GLN B O 1
ATOM 5341 N N . PHE B 1 77 ? 4.688 5.336 28.031 1 90.5 77 PHE B N 1
ATOM 5342 C CA . PHE B 1 77 ? 5.508 6.43 28.531 1 90.5 77 PHE B CA 1
ATOM 5343 C C . PHE B 1 77 ? 4.723 7.297 29.516 1 90.5 77 PHE B C 1
ATOM 5345 O O . PHE B 1 77 ? 5.176 8.383 29.891 1 90.5 77 PHE B O 1
ATOM 5352 N N . ASP B 1 78 ? 3.533 6.879 29.859 1 91.69 78 ASP B N 1
ATOM 5353 C CA . ASP B 1 78 ? 2.686 7.531 30.844 1 91.69 78 ASP B CA 1
ATOM 5354 C C . ASP B 1 78 ? 2.352 8.961 30.422 1 91.69 78 ASP B C 1
ATOM 5356 O O . ASP B 1 78 ? 2.543 9.906 31.203 1 91.69 78 ASP B O 1
ATOM 5360 N N . GLU B 1 79 ? 2.006 9.117 29.219 1 89.62 79 GLU B N 1
ATOM 5361 C CA . GLU B 1 79 ? 1.552 10.406 28.703 1 89.62 79 GLU B CA 1
ATOM 5362 C C . GLU B 1 79 ? 0.029 10.484 28.688 1 89.62 79 GLU B C 1
ATOM 5364 O O . GLU B 1 79 ? -0.637 9.641 28.078 1 89.62 79 GLU B O 1
ATOM 5369 N N . PRO B 1 80 ? -0.524 11.461 29.344 1 89.56 80 PRO B N 1
ATOM 5370 C CA . PRO B 1 80 ? -1.984 11.562 29.406 1 89.56 80 PRO B CA 1
ATOM 5371 C C . PRO B 1 80 ? -2.615 11.945 28.078 1 89.56 80 PRO B C 1
ATOM 5373 O O . PRO B 1 80 ? -1.989 12.633 27.266 1 89.56 80 PRO B O 1
ATOM 5376 N N . ILE B 1 81 ? -3.846 11.516 27.844 1 90.25 81 ILE B N 1
ATOM 5377 C CA . ILE B 1 81 ? -4.637 11.875 26.672 1 90.25 81 ILE B CA 1
ATOM 5378 C C . ILE B 1 81 ? -5.945 12.531 27.109 1 90.25 81 ILE B C 1
ATOM 5380 O O . ILE B 1 81 ? -6.438 12.266 28.219 1 90.25 81 ILE B O 1
ATOM 5384 N N . TYR B 1 82 ? -6.418 13.453 26.328 1 89.19 82 TYR B N 1
ATOM 5385 C CA . TYR B 1 82 ? -7.656 14.172 26.609 1 89.19 82 TYR B CA 1
ATOM 5386 C C . TYR B 1 82 ? -8.711 13.867 25.547 1 89.19 82 TYR B C 1
ATOM 5388 O O . TYR B 1 82 ? -8.469 14.062 24.359 1 89.19 82 TYR B O 1
ATOM 5396 N N . PHE B 1 83 ? -9.836 13.273 26.031 1 85.62 83 PHE B N 1
ATOM 5397 C CA . PHE B 1 83 ? -10.961 13.023 25.141 1 85.62 83 PHE B CA 1
ATOM 5398 C C . PHE B 1 83 ? -11.797 14.289 24.953 1 85.62 83 PHE B C 1
ATOM 5400 O O . PHE B 1 83 ? -12.141 14.961 25.938 1 85.62 83 PHE B O 1
ATOM 5407 N N . GLU B 1 84 ? -11.758 14.734 23.75 1 70.81 84 GLU B N 1
ATOM 5408 C CA . GLU B 1 84 ? -12.625 15.898 23.547 1 70.81 84 GLU B CA 1
ATOM 5409 C C . GLU B 1 84 ? -14.094 15.523 23.703 1 70.81 84 GLU B C 1
ATOM 5411 O O . GLU B 1 84 ? -14.555 14.547 23.109 1 70.81 84 GLU B O 1
ATOM 5416 N N . ASP B 1 85 ? -14.641 15.398 25.016 1 59.09 85 ASP B N 1
ATOM 5417 C CA . ASP B 1 85 ? -15.984 15.023 25.438 1 59.09 85 ASP B CA 1
ATOM 5418 C C . ASP B 1 85 ? -17.016 15.43 24.391 1 59.09 85 ASP B C 1
ATOM 5420 O O . ASP B 1 85 ? -17.234 16.625 24.141 1 59.09 85 ASP B O 1
ATOM 5424 N N . ASN B 1 86 ? -17.391 14.438 23.469 1 56.47 86 ASN B N 1
ATOM 5425 C CA . ASN B 1 86 ? -18.328 14.539 22.359 1 56.47 86 ASN B CA 1
ATOM 5426 C C . ASN B 1 86 ? -19.719 14.938 22.844 1 56.47 86 ASN B C 1
ATOM 5428 O O . ASN B 1 86 ? -20.547 15.383 22.062 1 56.47 86 ASN B O 1
ATOM 5432 N N . GLU B 1 87 ? -20.109 14.617 24.031 1 52 87 GLU B N 1
ATOM 5433 C CA . GLU B 1 87 ? -21.531 14.82 24.297 1 52 87 GLU B CA 1
ATOM 5434 C C . GLU B 1 87 ? -21.906 16.297 24.203 1 52 87 GLU B C 1
ATOM 5436 O O . GLU B 1 87 ? -22.969 16.641 23.672 1 52 87 GLU B O 1
ATOM 5441 N N . ASP B 1 88 ? -21.078 17.172 24.781 1 56.78 88 ASP B N 1
ATOM 5442 C CA . ASP B 1 88 ? -21.5 18.578 24.781 1 56.78 88 ASP B CA 1
ATOM 5443 C C . ASP B 1 88 ? -20.812 19.359 23.672 1 56.78 88 ASP B C 1
ATOM 5445 O O . ASP B 1 88 ? -20.984 20.562 23.562 1 56.78 88 ASP B O 1
ATOM 5449 N N . ASP B 1 89 ? -20.406 18.781 22.5 1 63.53 89 ASP B N 1
ATOM 5450 C CA . ASP B 1 89 ? -19.797 19.375 21.312 1 63.53 89 ASP B CA 1
ATOM 5451 C C . ASP B 1 89 ? -20.016 20.875 21.266 1 63.53 89 ASP B C 1
ATOM 5453 O O . ASP B 1 89 ? -20.797 21.375 20.438 1 63.53 89 ASP B O 1
ATOM 5457 N N . TYR B 1 90 ? -19.281 21.656 22.141 1 82.5 90 TYR B N 1
ATOM 5458 C CA . TYR B 1 90 ? -19.484 23.094 22.172 1 82.5 90 TYR B CA 1
ATOM 5459 C C . TYR B 1 90 ? -18.719 23.781 21.047 1 82.5 90 TYR B C 1
ATOM 5461 O O . TYR B 1 90 ? -17.484 23.797 21.031 1 82.5 90 TYR B O 1
ATOM 5469 N N . PHE B 1 91 ? -19.453 24.078 20.016 1 92.25 91 PHE B N 1
ATOM 5470 C CA . PHE B 1 91 ? -18.953 24.781 18.828 1 92.25 91 PHE B CA 1
ATOM 5471 C C . PHE B 1 91 ? -19.672 26.109 18.656 1 92.25 91 PHE B C 1
ATOM 5473 O O . PHE B 1 91 ? -20.906 26.172 18.703 1 92.25 91 PHE B O 1
ATOM 5480 N N . GLN B 1 92 ? -18.875 27.203 18.562 1 94.12 92 GLN B N 1
ATOM 5481 C CA . GLN B 1 92 ? -19.469 28.531 18.438 1 94.12 92 GLN B CA 1
ATOM 5482 C C . GLN B 1 92 ? -18.938 29.266 17.203 1 94.12 92 GLN B C 1
ATOM 5484 O O . GLN B 1 92 ? -17.719 29.344 17 1 94.12 92 GLN B O 1
ATOM 5489 N N . ILE B 1 93 ? -19.844 29.75 16.344 1 94.81 93 ILE B N 1
ATOM 5490 C CA . ILE B 1 93 ? -19.469 30.562 15.195 1 94.81 93 ILE B CA 1
ATOM 5491 C C . ILE B 1 93 ? -19.656 32.031 15.539 1 94.81 93 ILE B C 1
ATOM 5493 O O . ILE B 1 93 ? -20.688 32.438 16.078 1 94.81 93 ILE B O 1
ATOM 5497 N N . PHE B 1 94 ? -18.656 32.812 15.289 1 93.69 94 PHE B N 1
ATOM 5498 C CA . PHE B 1 94 ? -18.734 34.281 15.422 1 93.69 94 PHE B CA 1
ATOM 5499 C C . PHE B 1 94 ? -18.688 34.938 14.055 1 93.69 94 PHE B C 1
ATOM 5501 O O . PHE B 1 94 ? -17.797 34.688 13.25 1 93.69 94 PHE B O 1
ATOM 5508 N N . SER B 1 95 ? -19.641 35.75 13.828 1 88.31 95 SER B N 1
ATOM 5509 C CA . SER B 1 95 ? -19.688 36.5 12.578 1 88.31 95 SER B CA 1
ATOM 5510 C C . SER B 1 95 ? -18.656 37.625 12.586 1 88.31 95 SER B C 1
ATOM 5512 O O . SER B 1 95 ? -18.062 37.938 13.625 1 88.31 95 SER B O 1
ATOM 5514 N N . SER B 1 96 ? -18.453 38.25 11.406 1 80.12 96 SER B N 1
ATOM 5515 C CA . SER B 1 96 ? -17.484 39.344 11.281 1 80.12 96 SER B CA 1
ATOM 5516 C C . SER B 1 96 ? -17.953 40.594 12.016 1 80.12 96 SER B C 1
ATOM 5518 O O . SER B 1 96 ? -17.156 41.469 12.312 1 80.12 96 SER B O 1
ATOM 5520 N N . LYS B 1 97 ? -19.188 40.625 12.359 1 75 97 LYS B N 1
ATOM 5521 C CA . LYS B 1 97 ? -19.766 41.844 12.945 1 75 97 LYS B CA 1
ATOM 5522 C C . LYS B 1 97 ? -19.875 41.719 14.461 1 75 97 LYS B C 1
ATOM 5524 O O . LYS B 1 97 ? -20.578 42.5 15.109 1 75 97 LYS B O 1
ATOM 5529 N N . GLY B 1 98 ? -19.219 40.75 14.969 1 71.06 98 GLY B N 1
ATOM 5530 C CA . GLY B 1 98 ? -19.156 40.656 16.422 1 71.06 98 GLY B CA 1
ATOM 5531 C C . GLY B 1 98 ? -20.344 39.906 17.016 1 71.06 98 GLY B C 1
ATOM 5532 O O . GLY B 1 98 ? -20.625 40 18.203 1 71.06 98 GLY B O 1
ATOM 5533 N N . GLU B 1 99 ? -21.047 39.281 16.297 1 82.88 99 GLU B N 1
ATOM 5534 C CA . GLU B 1 99 ? -22.203 38.562 16.844 1 82.88 99 GLU B CA 1
ATOM 5535 C C . GLU B 1 99 ? -21.984 37.031 16.812 1 82.88 99 GLU B C 1
ATOM 5537 O O . GLU B 1 99 ? -21.562 36.5 15.781 1 82.88 99 GLU B O 1
ATOM 5542 N N . ALA B 1 100 ? -22.281 36.5 17.953 1 89 100 ALA B N 1
ATOM 5543 C CA . ALA B 1 100 ? -22.25 35.031 18.016 1 89 100 ALA B CA 1
ATOM 5544 C C . ALA B 1 100 ? -23.531 34.438 17.438 1 89 100 ALA B C 1
ATOM 5546 O O . ALA B 1 100 ? -24.641 34.906 17.703 1 89 100 ALA B O 1
ATOM 5547 N N . LEU B 1 101 ? -23.328 33.469 16.562 1 90.12 101 LEU B N 1
ATOM 5548 C CA . LEU B 1 101 ? -24.5 32.719 16.109 1 90.12 101 LEU B CA 1
ATOM 5549 C C . LEU B 1 101 ? -25.062 31.844 17.234 1 90.12 101 LEU B C 1
ATOM 5551 O O . LEU B 1 101 ? -24.344 31.516 18.188 1 90.12 101 LEU B O 1
ATOM 5555 N N . ASP B 1 102 ? -26.297 31.562 17.078 1 90.12 102 ASP B N 1
ATOM 5556 C CA . ASP B 1 102 ? -26.906 30.641 18.016 1 90.12 102 ASP B CA 1
ATOM 5557 C C . ASP B 1 102 ? -26.125 29.328 18.094 1 90.12 102 ASP B C 1
ATOM 5559 O O . ASP B 1 102 ? -25.641 28.828 17.078 1 90.12 102 ASP B O 1
ATOM 5563 N N . THR B 1 103 ? -26.016 28.891 19.312 1 89.5 103 THR B N 1
ATOM 5564 C CA . THR B 1 103 ? -25.188 27.703 19.547 1 89.5 103 THR B CA 1
ATOM 5565 C C . THR B 1 103 ? -25.75 26.5 18.797 1 89.5 103 THR B C 1
ATOM 5567 O O . THR B 1 103 ? -24.984 25.688 18.266 1 89.5 103 THR B O 1
ATOM 5570 N N . VAL B 1 104 ? -27.047 26.359 18.797 1 90.12 104 VAL B N 1
ATOM 5571 C CA . VAL B 1 104 ? -27.672 25.219 18.109 1 90.12 104 VAL B CA 1
ATOM 5572 C C . VAL B 1 104 ? -27.422 25.312 16.609 1 90.12 104 VAL B C 1
ATOM 5574 O O . VAL B 1 104 ? -27.109 24.312 15.969 1 90.12 104 VAL B O 1
ATOM 5577 N N . LEU B 1 105 ? -27.578 26.516 16.156 1 90 105 LEU B N 1
ATOM 5578 C CA . LEU B 1 105 ? -27.344 26.734 14.734 1 90 105 LEU B CA 1
ATOM 5579 C C . LEU B 1 105 ? -25.875 26.5 14.383 1 90 105 LEU B C 1
ATOM 5581 O O . LEU B 1 105 ? -25.562 25.875 13.352 1 90 105 LEU B O 1
ATOM 5585 N N . SER B 1 106 ? -24.984 26.984 15.211 1 92.88 106 SER B N 1
ATOM 5586 C CA . SER B 1 106 ? -23.547 26.781 15 1 92.88 106 SER B CA 1
ATOM 5587 C C . SER B 1 106 ? -23.219 25.297 14.875 1 92.88 106 SER B C 1
ATOM 5589 O O . SER B 1 106 ? -22.531 24.875 13.945 1 92.88 106 SER B O 1
ATOM 5591 N N . LYS B 1 107 ? -23.781 24.516 15.727 1 91.38 107 LYS B N 1
ATOM 5592 C CA . LYS B 1 107 ? -23.547 23.062 15.734 1 91.38 107 LYS B CA 1
ATOM 5593 C C . LYS B 1 107 ? -24.125 22.406 14.492 1 91.38 107 LYS B C 1
ATOM 5595 O O . LYS B 1 107 ? -23.516 21.516 13.906 1 91.38 107 LYS B O 1
ATOM 5600 N N . LYS B 1 108 ? -25.281 22.859 14.164 1 90.38 108 LYS B N 1
ATOM 5601 C CA . LYS B 1 108 ? -25.953 22.297 12.992 1 90.38 108 LYS B CA 1
ATOM 5602 C C . LYS B 1 108 ? -25.141 22.547 11.727 1 90.38 108 LYS B C 1
ATOM 5604 O O . LYS B 1 108 ? -24.969 21.656 10.898 1 90.38 108 LYS B O 1
ATOM 5609 N N . LEU B 1 109 ? -24.672 23.781 11.555 1 91.94 109 LEU B N 1
ATOM 5610 C CA . LEU B 1 109 ? -23.891 24.141 10.375 1 91.94 109 LEU B CA 1
ATOM 5611 C C . LEU B 1 109 ? -22.578 23.359 10.336 1 91.94 109 LEU B C 1
ATOM 5613 O O . LEU B 1 109 ? -22.188 22.859 9.273 1 91.94 109 LEU B O 1
ATOM 5617 N N . ARG B 1 110 ? -21.969 23.25 11.445 1 93.44 110 ARG B N 1
ATOM 5618 C CA . ARG B 1 110 ? -20.734 22.469 11.516 1 93.44 110 ARG B CA 1
ATOM 5619 C C . ARG B 1 110 ? -20.969 21.031 11.102 1 93.44 110 ARG B C 1
ATOM 5621 O O . ARG B 1 110 ? -20.203 20.469 10.312 1 93.44 110 ARG B O 1
ATOM 5628 N N . ARG B 1 111 ? -21.969 20.438 11.656 1 92.25 111 ARG B N 1
ATOM 5629 C CA . ARG B 1 111 ? -22.297 19.047 11.359 1 92.25 111 ARG B CA 1
ATOM 5630 C C . ARG B 1 111 ? -22.562 18.844 9.867 1 92.25 111 ARG B C 1
ATOM 5632 O O . ARG B 1 111 ? -22.141 17.859 9.281 1 92.25 111 ARG B O 1
ATOM 5639 N N . LYS B 1 112 ? -23.234 19.766 9.336 1 92.44 112 LYS B N 1
ATOM 5640 C CA . LYS B 1 112 ? -23.531 19.688 7.91 1 92.44 112 LYS B CA 1
ATOM 5641 C C . LYS B 1 112 ? -22.266 19.703 7.074 1 92.44 112 LYS B C 1
ATOM 5643 O O . LYS B 1 112 ? -22.109 18.906 6.141 1 92.44 112 LYS B O 1
ATOM 5648 N N . VAL B 1 113 ? -21.422 20.594 7.426 1 95 113 VAL B N 1
ATOM 5649 C CA . VAL B 1 113 ? -20.172 20.719 6.688 1 95 113 VAL B CA 1
ATOM 5650 C C . VAL B 1 113 ? -19.297 19.484 6.906 1 95 113 VAL B C 1
ATOM 5652 O O . VAL B 1 113 ? -18.719 18.953 5.961 1 95 113 VAL B O 1
ATOM 5655 N N . GLN B 1 114 ? -19.203 18.984 8.117 1 93.94 114 GLN B N 1
ATOM 5656 C CA . GLN B 1 114 ? -18.438 17.781 8.414 1 93.94 114 GLN B CA 1
ATOM 5657 C C . GLN B 1 114 ? -18.953 16.578 7.645 1 93.94 114 GLN B C 1
ATOM 5659 O O . GLN B 1 114 ? -18.172 15.805 7.09 1 93.94 114 GLN B O 1
ATOM 5664 N N . ASP B 1 115 ? -20.25 16.484 7.602 1 94.12 115 ASP B N 1
ATOM 5665 C CA . ASP B 1 115 ? -20.875 15.375 6.879 1 94.12 115 ASP B CA 1
ATOM 5666 C C . ASP B 1 115 ? -20.578 15.461 5.383 1 94.12 115 ASP B C 1
ATOM 5668 O O . ASP B 1 115 ? -20.25 14.461 4.746 1 94.12 115 ASP B O 1
ATOM 5672 N N . ALA B 1 116 ? -20.734 16.641 4.855 1 95.12 116 ALA B N 1
ATOM 5673 C CA . ALA B 1 116 ? -20.484 16.828 3.432 1 95.12 116 ALA B CA 1
ATOM 5674 C C . ALA B 1 116 ? -19.031 16.547 3.092 1 95.12 116 ALA B C 1
ATOM 5676 O O . ALA B 1 116 ? -18.734 15.875 2.1 1 95.12 116 ALA B O 1
ATOM 5677 N N . PHE B 1 117 ? -18.156 17.031 3.9 1 95.56 117 PHE B N 1
ATOM 5678 C CA . PHE B 1 117 ? -16.719 17.016 3.662 1 95.56 117 PHE B CA 1
ATOM 5679 C C . PHE B 1 117 ? -16.141 15.617 3.885 1 95.56 117 PHE B C 1
ATOM 5681 O O . PHE B 1 117 ? -15.391 15.109 3.051 1 95.56 117 PHE B O 1
ATOM 5688 N N . PHE B 1 118 ? -16.5 14.914 4.961 1 93.81 118 PHE B N 1
ATOM 5689 C CA . PHE B 1 118 ? -15.789 13.719 5.402 1 93.81 118 PHE B CA 1
ATOM 5690 C C . PHE B 1 118 ? -16.609 12.469 5.109 1 93.81 118 PHE B C 1
ATOM 5692 O O . PHE B 1 118 ? -16.109 11.344 5.215 1 93.81 118 PHE B O 1
ATOM 5699 N N . THR B 1 119 ? -17.859 12.609 4.77 1 93.06 119 THR B N 1
ATOM 5700 C CA . THR B 1 119 ? -18.688 11.438 4.523 1 93.06 119 THR B CA 1
ATOM 5701 C C . THR B 1 119 ? -19.203 11.43 3.088 1 93.06 119 THR B C 1
ATOM 5703 O O . THR B 1 119 ? -18.812 10.578 2.287 1 93.06 119 THR B O 1
ATOM 5706 N N . SER B 1 120 ? -19.984 12.469 2.746 1 94.06 120 SER B N 1
ATOM 5707 C CA . SER B 1 120 ? -20.641 12.484 1.445 1 94.06 120 SER B CA 1
ATOM 5708 C C . SER B 1 120 ? -19.625 12.578 0.312 1 94.06 120 SER B C 1
ATOM 5710 O O . SER B 1 120 ? -19.734 11.867 -0.688 1 94.06 120 SER B O 1
ATOM 5712 N N . ALA B 1 121 ? -18.688 13.484 0.448 1 94.5 121 ALA B N 1
ATOM 5713 C CA . ALA B 1 121 ? -17.672 13.641 -0.589 1 94.5 121 ALA B CA 1
ATOM 5714 C C . ALA B 1 121 ? -16.859 12.359 -0.744 1 94.5 121 ALA B C 1
ATOM 5716 O O . ALA B 1 121 ? -16.516 11.961 -1.862 1 94.5 121 ALA B O 1
ATOM 5717 N N . LYS B 1 122 ? -16.531 11.773 0.33 1 91.94 122 LYS B N 1
ATOM 5718 C CA . LYS B 1 122 ? -15.805 10.508 0.31 1 91.94 122 LYS B CA 1
ATOM 5719 C C . LYS B 1 122 ? -16.594 9.422 -0.404 1 91.94 122 LYS B C 1
ATOM 5721 O O . LYS B 1 122 ? -16.062 8.711 -1.257 1 91.94 122 LYS B O 1
ATOM 5726 N N . GLU B 1 123 ? -17.828 9.289 -0.02 1 89.25 123 GLU B N 1
ATOM 5727 C CA . GLU B 1 123 ? -18.688 8.289 -0.637 1 89.25 123 GLU B CA 1
ATOM 5728 C C . GLU B 1 123 ? -18.828 8.531 -2.139 1 89.25 123 GLU B C 1
ATOM 5730 O O . GLU B 1 123 ? -18.766 7.582 -2.93 1 89.25 123 GLU B O 1
ATOM 5735 N N . PHE B 1 124 ? -19.016 9.773 -2.443 1 89.94 124 PHE B N 1
ATOM 5736 C CA . PHE B 1 124 ? -19.125 10.117 -3.855 1 89.94 124 PHE B CA 1
ATOM 5737 C C . PHE B 1 124 ? -17.859 9.758 -4.609 1 89.94 124 PHE B C 1
ATOM 5739 O O . PHE B 1 124 ? -17.906 9.164 -5.688 1 89.94 124 PHE B O 1
ATOM 5746 N N . SER B 1 125 ? -16.766 10.141 -4.098 1 89.94 125 SER B N 1
ATOM 5747 C CA . SER B 1 125 ? -15.461 9.883 -4.711 1 89.94 125 SER B CA 1
ATOM 5748 C C . SER B 1 125 ? -15.234 8.391 -4.93 1 89.94 125 SER B C 1
ATOM 5750 O O . SER B 1 125 ? -14.844 7.969 -6.023 1 89.94 125 SER B O 1
ATOM 5752 N N . GLN B 1 126 ? -15.5 7.598 -3.986 1 82.44 126 GLN B N 1
ATOM 5753 C CA . GLN B 1 126 ? -15.156 6.18 -3.996 1 82.44 126 GLN B CA 1
ATOM 5754 C C . GLN B 1 126 ? -16.188 5.363 -4.773 1 82.44 126 GLN B C 1
ATOM 5756 O O . GLN B 1 126 ? -15.922 4.223 -5.156 1 82.44 126 GLN B O 1
ATOM 5761 N N . SER B 1 127 ? -17.344 5.945 -5.023 1 80.19 127 SER B N 1
ATOM 5762 C CA . SER B 1 127 ? -18.406 5.156 -5.617 1 80.19 127 SER B CA 1
ATOM 5763 C C . SER B 1 127 ? -18.75 5.645 -7.02 1 80.19 127 SER B C 1
ATOM 5765 O O . SER B 1 127 ? -19.531 5.012 -7.734 1 80.19 127 SER B O 1
ATOM 5767 N N . ASN B 1 128 ? -18.172 6.75 -7.402 1 74.75 128 ASN B N 1
ATOM 5768 C CA . ASN B 1 128 ? -18.578 7.32 -8.688 1 74.75 128 ASN B CA 1
ATOM 5769 C C . ASN B 1 128 ? -17.719 6.777 -9.828 1 74.75 128 ASN B C 1
ATOM 5771 O O . ASN B 1 128 ? -16.516 7.055 -9.906 1 74.75 128 ASN B O 1
ATOM 5775 N N . PRO B 1 129 ? -18.312 6.152 -10.758 1 64.75 129 PRO B N 1
ATOM 5776 C CA . PRO B 1 129 ? -17.578 5.535 -11.852 1 64.75 129 PRO B CA 1
ATOM 5777 C C . PRO B 1 129 ? -16.875 6.559 -12.742 1 64.75 129 PRO B C 1
ATOM 5779 O O . PRO B 1 129 ? -15.844 6.258 -13.352 1 64.75 129 PRO B O 1
ATOM 5782 N N . SER B 1 130 ? -17.406 7.746 -12.82 1 62.56 130 SER B N 1
ATOM 5783 C CA . SER B 1 130 ? -16.844 8.75 -13.719 1 62.56 130 SER B CA 1
ATOM 5784 C C . SER B 1 130 ? -15.5 9.258 -13.219 1 62.56 130 SER B C 1
ATOM 5786 O O . SER B 1 130 ? -14.68 9.75 -14 1 62.56 130 SER B O 1
ATOM 5788 N N . LEU B 1 131 ? -15.359 9.203 -11.945 1 63.16 131 LEU B N 1
ATOM 5789 C CA . LEU B 1 131 ? -14.094 9.656 -11.367 1 63.16 131 LEU B CA 1
ATOM 5790 C C . LEU B 1 131 ? -13 8.617 -11.586 1 63.16 131 LEU B C 1
ATOM 5792 O O . LEU B 1 131 ? -11.812 8.945 -11.578 1 63.16 131 LEU B O 1
ATOM 5796 N N . ILE B 1 132 ? -13.469 7.449 -11.875 1 59.62 132 ILE B N 1
ATOM 5797 C CA . ILE B 1 132 ? -12.555 6.32 -12 1 59.62 132 ILE B CA 1
ATOM 5798 C C . ILE B 1 132 ? -11.984 6.266 -13.414 1 59.62 132 ILE B C 1
ATOM 5800 O O . ILE B 1 132 ? -10.82 5.891 -13.609 1 59.62 132 ILE B O 1
ATOM 5804 N N . LYS B 1 133 ? -12.828 6.633 -14.406 1 53.41 133 LYS B N 1
ATOM 5805 C CA . LYS B 1 133 ? -12.422 6.629 -15.805 1 53.41 133 LYS B CA 1
ATOM 5806 C C . LYS B 1 133 ? -11.148 7.445 -16.016 1 53.41 133 LYS B C 1
ATOM 5808 O O . LYS B 1 133 ? -10.32 7.109 -16.859 1 53.41 133 LYS B O 1
ATOM 5813 N N . ASN B 1 134 ? -11.109 8.5 -15.266 1 47.31 134 ASN B N 1
ATOM 5814 C CA . ASN B 1 134 ? -9.969 9.383 -15.43 1 47.31 134 ASN B CA 1
ATOM 5815 C C . ASN B 1 134 ? -8.695 8.766 -14.844 1 47.31 134 ASN B C 1
ATOM 5817 O O . ASN B 1 134 ? -7.59 9.227 -15.133 1 47.31 134 ASN B O 1
ATOM 5821 N N . ILE B 1 135 ? -8.953 7.836 -14.055 1 49.06 135 ILE B N 1
ATOM 5822 C CA . ILE B 1 135 ? -7.758 7.176 -13.539 1 49.06 135 ILE B CA 1
ATOM 5823 C C . ILE B 1 135 ? -7.129 6.324 -14.641 1 49.06 135 ILE B C 1
ATOM 5825 O O . ILE B 1 135 ? -5.902 6.195 -14.703 1 49.06 135 ILE B O 1
ATOM 5829 N N . SER B 1 136 ? -8.148 5.684 -15.547 1 40.31 136 SER B N 1
ATOM 5830 C CA . SER B 1 136 ? -7.66 4.848 -16.641 1 40.31 136 SER B CA 1
ATOM 5831 C C . SER B 1 136 ? -7.031 5.691 -17.75 1 40.31 136 SER B C 1
ATOM 5833 O O . SER B 1 136 ? -7.098 6.922 -17.703 1 40.31 136 SER B O 1
ATOM 5835 N N . ILE B 1 137 ? -7.559 5.551 -19.234 1 35.78 137 ILE B N 1
ATOM 5836 C CA . ILE B 1 137 ? -7.008 5.785 -20.562 1 35.78 137 ILE B CA 1
ATOM 5837 C C . ILE B 1 137 ? -7.25 7.234 -20.984 1 35.78 137 ILE B C 1
ATOM 5839 O O . ILE B 1 137 ? -7.48 7.523 -22.156 1 35.78 137 ILE B O 1
ATOM 5843 N N . ALA B 1 138 ? -7.418 8.406 -20.422 1 32.53 138 ALA B N 1
ATOM 5844 C CA . ALA B 1 138 ? -7.879 9.422 -21.375 1 32.53 138 ALA B CA 1
ATOM 5845 C C . ALA B 1 138 ? -7.062 9.375 -22.672 1 32.53 138 ALA B C 1
ATOM 5847 O O . ALA B 1 138 ? -6 9.992 -22.766 1 32.53 138 ALA B O 1
ATOM 5848 N N . SER B 1 139 ? -6.957 8.25 -23.406 1 29.59 139 SER B N 1
ATOM 5849 C CA . SER B 1 139 ? -6.5 8.453 -24.781 1 29.59 139 SER B CA 1
ATOM 5850 C C . SER B 1 139 ? -7.555 9.164 -25.609 1 29.59 139 SER B C 1
ATOM 5852 O O . SER B 1 139 ? -7.426 9.266 -26.828 1 29.59 139 SER B O 1
ATOM 5854 N N . SER B 1 140 ? -8.906 9.219 -25.344 1 28.83 140 SER B N 1
ATOM 5855 C CA . SER B 1 140 ? -9.719 9.625 -26.484 1 28.83 140 SER B CA 1
ATOM 5856 C C . SER B 1 140 ? -9.391 11.047 -26.922 1 28.83 140 SER B C 1
ATOM 5858 O O . SER B 1 140 ? -9.359 11.961 -26.094 1 28.83 140 SER B O 1
ATOM 5860 N N . ASP B 1 141 ? -8.891 11.18 -28.188 1 27.27 141 ASP B N 1
ATOM 5861 C CA . ASP B 1 141 ? -8.953 12.242 -29.188 1 27.27 141 ASP B CA 1
ATOM 5862 C C . ASP B 1 141 ? -10.383 12.727 -29.391 1 27.27 141 ASP B C 1
ATOM 5864 O O . ASP B 1 141 ? -11.133 12.164 -30.188 1 27.27 141 ASP B O 1
ATOM 5868 N N . ASP B 1 142 ? -11.289 13.125 -28.625 1 28.36 142 ASP B N 1
ATOM 5869 C CA . ASP B 1 142 ? -12.406 13.938 -29.109 1 28.36 142 ASP B CA 1
ATOM 5870 C C . ASP B 1 142 ? -11.914 15.117 -29.938 1 28.36 142 ASP B C 1
ATOM 5872 O O . ASP B 1 142 ? -11.43 16.109 -29.391 1 28.36 142 ASP B O 1
ATOM 5876 N N . SER B 1 143 ? -11.445 14.938 -31.203 1 26.41 143 SER B N 1
ATOM 5877 C CA . SER B 1 143 ? -11.484 15.945 -32.25 1 26.41 143 SER B CA 1
ATOM 5878 C C . SER B 1 143 ? -12.82 16.672 -32.281 1 26.41 143 SER B C 1
ATOM 5880 O O . SER B 1 143 ? -13.852 16.109 -31.922 1 26.41 143 SER B O 1
ATOM 5882 N N . LEU B 1 144 ? -12.805 18.094 -32.719 1 25.11 144 LEU B N 1
ATOM 5883 C CA . LEU B 1 144 ? -13.648 19.203 -33.125 1 25.11 144 LEU B CA 1
ATOM 5884 C C . LEU B 1 144 ? -14.562 18.797 -34.281 1 25.11 144 LEU B C 1
ATOM 5886 O O . LEU B 1 144 ? -14.148 18.828 -35.469 1 25.11 144 LEU B O 1
ATOM 5890 N N . ALA B 1 145 ? -15.297 17.797 -34.562 1 25.52 145 ALA B N 1
ATOM 5891 C CA . ALA B 1 145 ? -16.328 18.125 -35.562 1 25.52 145 ALA B CA 1
ATOM 5892 C C . ALA B 1 145 ? -17.094 19.391 -35.125 1 25.52 145 ALA B C 1
ATOM 5894 O O . ALA B 1 145 ? -17.703 19.422 -34.062 1 25.52 145 ALA B O 1
ATOM 5895 N N . GLU B 1 146 ? -16.766 20.594 -35.812 1 24.48 146 GLU B N 1
ATOM 5896 C CA . GLU B 1 146 ? -17.469 21.828 -36.125 1 24.48 146 GLU B CA 1
ATOM 5897 C C . GLU B 1 146 ? -18.875 21.547 -36.656 1 24.48 146 GLU B C 1
ATOM 5899 O O . GLU B 1 146 ? -19.156 21.719 -37.844 1 24.48 146 GLU B O 1
ATOM 5904 N N . LYS B 1 147 ? -19.594 20.438 -36.656 1 26.48 147 LYS B N 1
ATOM 5905 C CA . LYS B 1 147 ? -20.906 20.766 -37.219 1 26.48 147 LYS B CA 1
ATOM 5906 C C . LYS B 1 147 ? -21.5 22 -36.531 1 26.48 147 LYS B C 1
ATOM 5908 O O . LYS B 1 147 ? -21.172 22.281 -35.375 1 26.48 147 LYS B O 1
ATOM 5913 N N . ASN B 1 148 ? -22.438 22.844 -37.312 1 25.61 148 ASN B N 1
ATOM 5914 C CA . ASN B 1 148 ? -23.141 24.125 -37.219 1 25.61 148 ASN B CA 1
ATOM 5915 C C . ASN B 1 148 ? -23.781 24.297 -35.844 1 25.61 148 ASN B C 1
ATOM 5917 O O . ASN B 1 148 ? -24.047 23.312 -35.156 1 25.61 148 ASN B O 1
ATOM 5921 N N . GLU B 1 149 ? -24.094 25.625 -35.344 1 27.7 149 GLU B N 1
ATOM 5922 C CA . GLU B 1 149 ? -24.578 26.484 -34.281 1 27.7 149 GLU B CA 1
ATOM 5923 C C . GLU B 1 149 ? -25.906 25.969 -33.719 1 27.7 149 GLU B C 1
ATOM 5925 O O . GLU B 1 149 ? -26.203 26.141 -32.531 1 27.7 149 GLU B O 1
ATOM 5930 N N . THR B 1 150 ? -26.859 25.531 -34.594 1 26.69 150 THR B N 1
ATOM 5931 C CA . THR B 1 150 ? -28.266 25.719 -34.281 1 26.69 150 THR B CA 1
ATOM 5932 C C . THR B 1 150 ? -28.734 24.719 -33.219 1 26.69 150 THR B C 1
ATOM 5934 O O . THR B 1 150 ? -29.469 25.078 -32.312 1 26.69 150 THR B O 1
ATOM 5937 N N . GLU B 1 151 ? -28.906 23.453 -33.625 1 27.81 151 GLU B N 1
ATOM 5938 C CA . GLU B 1 151 ? -29.734 22.625 -32.781 1 27.81 151 GLU B CA 1
ATOM 5939 C C . GLU B 1 151 ? -28.953 22.172 -31.531 1 27.81 151 GLU B C 1
ATOM 5941 O O . GLU B 1 151 ? -28.625 20.984 -31.391 1 27.81 151 GLU B O 1
ATOM 5946 N N . GLU B 1 152 ? -27.828 22.719 -31.078 1 30.36 152 GLU B N 1
ATOM 5947 C CA . GLU B 1 152 ? -26.812 22.641 -30.031 1 30.36 152 GLU B CA 1
ATOM 5948 C C . GLU B 1 152 ? -27.438 22.797 -28.656 1 30.36 152 GLU B C 1
ATOM 5950 O O . GLU B 1 152 ? -26.75 22.672 -27.641 1 30.36 152 GLU B O 1
ATOM 5955 N N . GLU B 1 153 ? -28.625 23.375 -28.516 1 29.45 153 GLU B N 1
ATOM 5956 C CA . GLU B 1 153 ? -29.25 23.891 -27.297 1 29.45 153 GLU B CA 1
ATOM 5957 C C . GLU B 1 153 ? -29.688 22.75 -26.375 1 29.45 153 GLU B C 1
ATOM 5959 O O . GLU B 1 153 ? -29.578 22.859 -25.156 1 29.45 153 GLU B O 1
ATOM 5964 N N . LEU B 1 154 ? -30.594 21.844 -26.875 1 27.72 154 LEU B N 1
ATOM 5965 C CA . LEU B 1 154 ? -31.5 21.062 -26.047 1 27.72 154 LEU B CA 1
ATOM 5966 C C . LEU B 1 154 ? -30.766 19.891 -25.406 1 27.72 154 LEU B C 1
ATOM 5968 O O . LEU B 1 154 ? -31.203 19.344 -24.391 1 27.72 154 LEU B O 1
ATOM 5972 N N . THR B 1 155 ? -29.969 19.141 -26.141 1 30.7 155 THR B N 1
ATOM 5973 C CA . THR B 1 155 ? -29.438 17.859 -25.688 1 30.7 155 THR B CA 1
ATOM 5974 C C . THR B 1 155 ? -28.391 18.062 -24.609 1 30.7 155 THR B C 1
ATOM 5976 O O . THR B 1 155 ? -27.656 17.125 -24.25 1 30.7 155 THR B O 1
ATOM 5979 N N . THR B 1 156 ? -28.125 19.219 -24.031 1 30.22 156 THR B N 1
ATOM 5980 C CA . THR B 1 156 ? -27.109 19.75 -23.125 1 30.22 156 THR B CA 1
ATOM 5981 C C . THR B 1 156 ? -27.281 19.156 -21.734 1 30.22 156 THR B C 1
ATOM 5983 O O . THR B 1 156 ? -26.422 19.328 -20.859 1 30.22 156 THR B O 1
ATOM 5986 N N . ALA B 1 157 ? -28.5 18.922 -21.297 1 30.17 157 ALA B N 1
ATOM 5987 C CA . ALA B 1 157 ? -28.688 18.625 -19.891 1 30.17 157 ALA B CA 1
ATOM 5988 C C . ALA B 1 157 ? -28.141 17.25 -19.531 1 30.17 157 ALA B C 1
ATOM 5990 O O . ALA B 1 157 ? -27.594 17.047 -18.438 1 30.17 157 ALA B O 1
ATOM 5991 N N . LYS B 1 158 ? -28.453 16.125 -20.172 1 33.12 158 LYS B N 1
ATOM 5992 C CA . LYS B 1 158 ? -28.094 14.75 -19.828 1 33.12 158 LYS B CA 1
ATOM 5993 C C . LYS B 1 158 ? -26.594 14.523 -20 1 33.12 158 LYS B C 1
ATOM 5995 O O . LYS B 1 158 ? -26 13.703 -19.297 1 33.12 158 LYS B O 1
ATOM 6000 N N . ASP B 1 159 ? -25.938 14.875 -21.047 1 35.91 159 ASP B N 1
ATOM 6001 C CA . ASP B 1 159 ? -24.531 14.734 -21.422 1 35.91 159 ASP B CA 1
ATOM 6002 C C . ASP B 1 159 ? -23.625 15.562 -20.5 1 35.91 159 ASP B C 1
ATOM 6004 O O . ASP B 1 159 ? -22.406 15.438 -20.547 1 35.91 159 ASP B O 1
ATOM 6008 N N . HIS B 1 160 ? -24.016 16.641 -19.922 1 37.16 160 HIS B N 1
ATOM 6009 C CA . HIS B 1 160 ? -23.344 17.531 -18.984 1 37.16 160 HIS B CA 1
ATOM 6010 C C . HIS B 1 160 ? -22.969 16.812 -17.703 1 37.16 160 HIS B C 1
ATOM 6012 O O . HIS B 1 160 ? -22.188 17.328 -16.891 1 37.16 160 HIS B O 1
ATOM 6018 N N . GLN B 1 161 ? -23.688 15.828 -17.312 1 38.28 161 GLN B N 1
ATOM 6019 C CA . GLN B 1 161 ? -23.469 15.273 -15.984 1 38.28 161 GLN B CA 1
ATOM 6020 C C . GLN B 1 161 ? -22.172 14.469 -15.93 1 38.28 161 GLN B C 1
ATOM 6022 O O . GLN B 1 161 ? -21.453 14.5 -14.922 1 38.28 161 GLN B O 1
ATOM 6027 N N . ASP B 1 162 ? -21.984 13.539 -16.844 1 41.44 162 ASP B N 1
ATOM 6028 C CA . ASP B 1 162 ? -20.953 12.508 -16.766 1 41.44 162 ASP B CA 1
ATOM 6029 C C . ASP B 1 162 ? -19.578 13.086 -17.094 1 41.44 162 ASP B C 1
ATOM 6031 O O . ASP B 1 162 ? -18.562 12.484 -16.766 1 41.44 162 ASP B O 1
ATOM 6035 N N . HIS B 1 163 ? -19.516 14.078 -17.969 1 44.34 163 HIS B N 1
ATOM 6036 C CA . HIS B 1 163 ? -18.281 14.641 -18.516 1 44.34 163 HIS B CA 1
ATOM 6037 C C . HIS B 1 163 ? -17.438 15.273 -17.406 1 44.34 163 HIS B C 1
ATOM 6039 O O . HIS B 1 163 ? -16.281 15.656 -17.641 1 44.34 163 HIS B O 1
ATOM 6045 N N . TYR B 1 164 ? -18.016 15.57 -16.234 1 44.72 164 TYR B N 1
ATOM 6046 C CA . TYR B 1 164 ? -17.625 16.625 -15.289 1 44.72 164 TYR B CA 1
ATOM 6047 C C . TYR B 1 164 ? -16.547 16.125 -14.336 1 44.72 164 TYR B C 1
ATOM 6049 O O . TYR B 1 164 ? -16.031 16.891 -13.523 1 44.72 164 TYR B O 1
ATOM 6057 N N . PHE B 1 165 ? -16.156 14.945 -14.344 1 57.78 165 PHE B N 1
ATOM 6058 C CA . PHE B 1 165 ? -15.336 14.883 -13.133 1 57.78 165 PHE B CA 1
ATOM 6059 C C . PHE B 1 165 ? -13.891 14.539 -13.469 1 57.78 165 PHE B C 1
ATOM 6061 O O . PHE B 1 165 ? -13.133 14.094 -12.602 1 57.78 165 PHE B O 1
ATOM 6068 N N . LYS B 1 166 ? -13.617 14.852 -14.805 1 61.22 166 LYS B N 1
ATOM 6069 C CA . LYS B 1 166 ? -12.18 14.766 -15.039 1 61.22 166 LYS B CA 1
ATOM 6070 C C . LYS B 1 166 ? -11.43 15.859 -14.281 1 61.22 166 LYS B C 1
ATOM 6072 O O . LYS B 1 166 ? -11.773 17.047 -14.391 1 61.22 166 LYS B O 1
ATOM 6077 N N . ASN B 1 167 ? -10.484 15.547 -13.477 1 73.88 167 ASN B N 1
ATOM 6078 C CA . ASN B 1 167 ? -9.672 16.453 -12.68 1 73.88 167 ASN B CA 1
ATOM 6079 C C . ASN B 1 167 ? -10.523 17.25 -11.688 1 73.88 167 ASN B C 1
ATOM 6081 O O . ASN B 1 167 ? -10.273 18.438 -11.461 1 73.88 167 ASN B O 1
ATOM 6085 N N . ALA B 1 168 ? -11.578 16.562 -11.312 1 88.56 168 ALA B N 1
ATOM 6086 C CA . ALA B 1 168 ? -12.453 17.25 -10.367 1 88.56 168 ALA B CA 1
ATOM 6087 C C . ALA B 1 168 ? -11.781 17.406 -9.008 1 88.56 168 ALA B C 1
ATOM 6089 O O . ALA B 1 168 ? -11.078 16.5 -8.547 1 88.56 168 ALA B O 1
ATOM 6090 N N . SER B 1 169 ? -12.016 18.562 -8.461 1 93.19 169 SER B N 1
ATOM 6091 C CA . SER B 1 169 ? -11.508 18.859 -7.125 1 93.19 169 SER B CA 1
ATOM 6092 C C . SER B 1 169 ? -12.578 18.656 -6.062 1 93.19 169 SER B C 1
ATOM 6094 O O . SER B 1 169 ? -13.758 18.516 -6.383 1 93.19 169 SER B O 1
ATOM 6096 N N . LEU B 1 170 ? -12.164 18.547 -4.816 1 95.06 170 LEU B N 1
ATOM 6097 C CA . LEU B 1 170 ? -13.086 18.484 -3.686 1 95.06 170 LEU B CA 1
ATOM 6098 C C . LEU B 1 170 ? -14.039 19.672 -3.697 1 95.06 170 LEU B C 1
ATOM 6100 O O . LEU B 1 170 ? -15.219 19.531 -3.389 1 95.06 170 LEU B O 1
ATOM 6104 N N . HIS B 1 171 ? -13.547 20.844 -4.094 1 94.5 171 HIS B N 1
ATOM 6105 C CA . HIS B 1 171 ? -14.336 22.062 -4.223 1 94.5 171 HIS B CA 1
ATOM 6106 C C . HIS B 1 171 ? -15.5 21.875 -5.188 1 94.5 171 HIS B C 1
ATOM 6108 O O . HIS B 1 171 ? -16.625 22.297 -4.902 1 94.5 171 HIS B O 1
ATOM 6114 N N . ASP B 1 172 ? -15.211 21.219 -6.277 1 91.69 172 ASP B N 1
ATOM 6115 C CA . ASP B 1 172 ? -16.203 21 -7.32 1 91.69 172 ASP B CA 1
ATOM 6116 C C . ASP B 1 172 ? -17.406 20.219 -6.785 1 91.69 172 ASP B C 1
ATOM 6118 O O . ASP B 1 172 ? -18.547 20.5 -7.164 1 91.69 172 ASP B O 1
ATOM 6122 N N . TYR B 1 173 ? -17.188 19.344 -5.98 1 93.38 173 TYR B N 1
ATOM 6123 C CA . TYR B 1 173 ? -18.281 18.578 -5.398 1 93.38 173 TYR B CA 1
ATOM 6124 C C . TYR B 1 173 ? -18.969 19.344 -4.281 1 93.38 173 TYR B C 1
ATOM 6126 O O . TYR B 1 173 ? -20.203 19.453 -4.254 1 93.38 173 TYR B O 1
ATOM 6134 N N . LEU B 1 174 ? -18.172 19.859 -3.355 1 94.94 174 LEU B N 1
ATOM 6135 C CA . LEU B 1 174 ? -18.719 20.469 -2.145 1 94.94 174 LEU B CA 1
ATOM 6136 C C . LEU B 1 174 ? -19.594 21.672 -2.48 1 94.94 174 LEU B C 1
ATOM 6138 O O . LEU B 1 174 ? -20.594 21.922 -1.811 1 94.94 174 LEU B O 1
ATOM 6142 N N . PHE B 1 175 ? -19.297 22.359 -3.531 1 92.12 175 PHE B N 1
ATOM 6143 C CA . PHE B 1 175 ? -20.031 23.594 -3.836 1 92.12 175 PHE B CA 1
ATOM 6144 C C . PHE B 1 175 ? -20.938 23.391 -5.039 1 92.12 175 PHE B C 1
ATOM 6146 O O . PHE B 1 175 ? -21.391 24.359 -5.652 1 92.12 175 PHE B O 1
ATOM 6153 N N . ASP B 1 176 ? -21.141 22.188 -5.391 1 89 176 ASP B N 1
ATOM 6154 C CA . ASP B 1 176 ? -22.172 21.844 -6.363 1 89 176 ASP B CA 1
ATOM 6155 C C . ASP B 1 176 ? -23.547 21.75 -5.695 1 89 176 ASP B C 1
ATOM 6157 O O . ASP B 1 176 ? -23.828 20.797 -4.969 1 89 176 ASP B O 1
ATOM 6161 N N . PRO B 1 177 ? -24.422 22.688 -5.949 1 84.62 177 PRO B N 1
ATOM 6162 C CA . PRO B 1 177 ? -25.719 22.703 -5.262 1 84.62 177 PRO B CA 1
ATOM 6163 C C . PRO B 1 177 ? -26.594 21.5 -5.605 1 84.62 177 PRO B C 1
ATOM 6165 O O . PRO B 1 177 ? -27.484 21.141 -4.836 1 84.62 177 PRO B O 1
ATOM 6168 N N . ALA B 1 178 ? -26.312 20.875 -6.719 1 83.5 178 ALA B N 1
ATOM 6169 C CA . ALA B 1 178 ? -27.125 19.75 -7.152 1 83.5 178 ALA B CA 1
ATOM 6170 C C . ALA B 1 178 ? -26.703 18.469 -6.441 1 83.5 178 ALA B C 1
ATOM 6172 O O . ALA B 1 178 ? -27.531 17.578 -6.211 1 83.5 178 ALA B O 1
ATOM 6173 N N . ARG B 1 179 ? -25.516 18.422 -6.039 1 85.88 179 ARG B N 1
ATOM 6174 C CA . ARG B 1 179 ? -25.016 17.125 -5.562 1 85.88 179 ARG B CA 1
ATOM 6175 C C . ARG B 1 179 ? -24.641 17.203 -4.09 1 85.88 179 ARG B C 1
ATOM 6177 O O . ARG B 1 179 ? -24.828 16.234 -3.344 1 85.88 179 ARG B O 1
ATOM 6184 N N . SER B 1 180 ? -24.141 18.312 -3.682 1 89.25 180 SER B N 1
ATOM 6185 C CA . SER B 1 180 ? -23.625 18.422 -2.322 1 89.25 180 SER B CA 1
ATOM 6186 C C . SER B 1 180 ? -24.766 18.562 -1.311 1 89.25 180 SER B C 1
ATOM 6188 O O . SER B 1 180 ? -25.672 19.375 -1.503 1 89.25 180 SER B O 1
ATOM 6190 N N . PRO B 1 181 ? -24.656 17.797 -0.285 1 91.12 181 PRO B N 1
ATOM 6191 C CA . PRO B 1 181 ? -25.688 17.922 0.75 1 91.12 181 PRO B CA 1
ATOM 6192 C C . PRO B 1 181 ? -25.594 19.234 1.523 1 91.12 181 PRO B C 1
ATOM 6194 O O . PRO B 1 181 ? -26.453 19.547 2.338 1 91.12 181 PRO B O 1
ATOM 6197 N N . LEU B 1 182 ? -24.562 19.969 1.295 1 88.88 182 LEU B N 1
ATOM 6198 C CA . LEU B 1 182 ? -24.375 21.234 1.977 1 88.88 182 LEU B CA 1
ATOM 6199 C C . LEU B 1 182 ? -25.578 22.156 1.757 1 88.88 182 LEU B C 1
ATOM 6201 O O . LEU B 1 182 ? -25.922 22.953 2.631 1 88.88 182 LEU B O 1
ATOM 6205 N N . PHE B 1 183 ? -26.219 21.969 0.685 1 83.56 183 PHE B N 1
ATOM 6206 C CA . PHE B 1 183 ? -27.234 22.938 0.302 1 83.56 183 PHE B CA 1
ATOM 6207 C C . PHE B 1 183 ? -28.625 22.344 0.473 1 83.56 183 PHE B C 1
ATOM 6209 O O . PHE B 1 183 ? -29.625 23 0.163 1 83.56 183 PHE B O 1
ATOM 6216 N N . ASN B 1 184 ? -28.562 21.141 0.992 1 82.5 184 ASN B N 1
ATOM 6217 C CA . ASN B 1 184 ? -29.859 20.516 1.254 1 82.5 184 ASN B CA 1
ATOM 6218 C C . ASN B 1 184 ? -30.516 21.109 2.494 1 82.5 184 ASN B C 1
ATOM 6220 O O . ASN B 1 184 ? -29.844 21.391 3.49 1 82.5 184 ASN B O 1
ATOM 6224 N N . ASP B 1 185 ? -31.766 21.219 2.387 1 73.62 185 ASP B N 1
ATOM 6225 C CA . ASP B 1 185 ? -32.625 21.594 3.506 1 73.62 185 ASP B CA 1
ATOM 6226 C C . ASP B 1 185 ? -32.094 22.859 4.191 1 73.62 185 ASP B C 1
ATOM 6228 O O . ASP B 1 185 ? -32.094 22.953 5.418 1 73.62 185 ASP B O 1
ATOM 6232 N N . LEU B 1 186 ? -31.328 23.578 3.355 1 64.19 186 LEU B N 1
ATOM 6233 C CA . LEU B 1 186 ? -30.875 24.828 3.967 1 64.19 186 LEU B CA 1
ATOM 6234 C C . LEU B 1 186 ? -32.062 25.797 4.133 1 64.19 186 LEU B C 1
ATOM 6236 O O . LEU B 1 186 ? -32.781 26.078 3.176 1 64.19 186 LEU B O 1
ATOM 6240 N N . ILE B 1 187 ? -32.531 25.875 5.258 1 57.22 187 ILE B N 1
ATOM 6241 C CA . ILE B 1 187 ? -33.75 26.625 5.531 1 57.22 187 ILE B CA 1
ATOM 6242 C C . ILE B 1 187 ? -33.531 28.094 5.207 1 57.22 187 ILE B C 1
ATOM 6244 O O . ILE B 1 187 ? -34.406 28.766 4.676 1 57.22 187 ILE B O 1
ATOM 6248 N N . ASP B 1 188 ? -32.312 28.641 5.531 1 74.06 188 ASP B N 1
ATOM 6249 C CA . ASP B 1 188 ? -32.125 30.078 5.422 1 74.06 188 ASP B CA 1
ATOM 6250 C C . ASP B 1 188 ? -30.891 30.422 4.586 1 74.06 188 ASP B C 1
ATOM 6252 O O . ASP B 1 188 ? -29.781 30.016 4.926 1 74.06 188 ASP B O 1
ATOM 6256 N N . GLN B 1 189 ? -31.156 31.062 3.463 1 77.56 189 GLN B N 1
ATOM 6257 C CA . GLN B 1 189 ? -30.109 31.516 2.547 1 77.56 189 GLN B CA 1
ATOM 6258 C C . GLN B 1 189 ? -29.016 32.281 3.291 1 77.56 189 GLN B C 1
ATOM 6260 O O . GLN B 1 189 ? -27.859 32.312 2.861 1 77.56 189 GLN B O 1
ATOM 6265 N N . ASP B 1 190 ? -29.422 32.812 4.473 1 79.38 190 ASP B N 1
ATOM 6266 C CA . ASP B 1 190 ? -28.484 33.594 5.266 1 79.38 190 ASP B CA 1
ATOM 6267 C C . ASP B 1 190 ? -27.391 32.75 5.879 1 79.38 190 ASP B C 1
ATOM 6269 O O . ASP B 1 190 ? -26.375 33.25 6.336 1 79.38 190 ASP B O 1
ATOM 6273 N N . HIS B 1 191 ? -27.578 31.406 5.781 1 86.88 191 HIS B N 1
ATOM 6274 C CA . HIS B 1 191 ? -26.625 30.5 6.406 1 86.88 191 HIS B CA 1
ATOM 6275 C C . HIS B 1 191 ? -25.578 30.031 5.402 1 86.88 191 HIS B C 1
ATOM 6277 O O . HIS B 1 191 ? -24.531 29.5 5.793 1 86.88 191 HIS B O 1
ATOM 6283 N N . ILE B 1 192 ? -25.812 30.328 4.133 1 86.44 192 ILE B N 1
ATOM 6284 C CA . ILE B 1 192 ? -24.984 29.797 3.055 1 86.44 192 ILE B CA 1
ATOM 6285 C C . ILE B 1 192 ? -23.562 30.359 3.156 1 86.44 192 ILE B C 1
ATOM 6287 O O . ILE B 1 192 ? -22.594 29.625 3.039 1 86.44 192 ILE B O 1
ATOM 6291 N N . PRO B 1 193 ? -23.453 31.656 3.459 1 87.12 193 PRO B N 1
ATOM 6292 C CA . PRO B 1 193 ? -22.094 32.188 3.594 1 87.12 193 PRO B CA 1
ATOM 6293 C C . PRO B 1 193 ? -21.312 31.5 4.711 1 87.12 193 PRO B C 1
ATOM 6295 O O . PRO B 1 193 ? -20.109 31.281 4.57 1 87.12 193 PRO B O 1
ATOM 6298 N N . PHE B 1 194 ? -21.984 31.141 5.777 1 90 194 PHE B N 1
ATOM 6299 C CA . PHE B 1 194 ? -21.312 30.469 6.883 1 90 194 PHE B CA 1
ATOM 6300 C C . PHE B 1 194 ? -20.891 29.062 6.484 1 90 194 PHE B C 1
ATOM 6302 O O . PHE B 1 194 ? -19.797 28.609 6.852 1 90 194 PHE B O 1
ATOM 6309 N N . LEU B 1 195 ? -21.734 28.406 5.703 1 91.31 195 LEU B N 1
ATOM 6310 C CA . LEU B 1 195 ? -21.391 27.078 5.23 1 91.31 195 LEU B CA 1
ATOM 6311 C C . LEU B 1 195 ? -20.156 27.109 4.34 1 91.31 195 LEU B C 1
ATOM 6313 O O . LEU B 1 195 ? -19.266 26.281 4.492 1 91.31 195 LEU B O 1
ATOM 6317 N N . ARG B 1 196 ? -20.156 28.031 3.508 1 90.81 196 ARG B N 1
ATOM 6318 C CA . ARG B 1 196 ? -19.016 28.172 2.596 1 90.81 196 ARG B CA 1
ATOM 6319 C C . ARG B 1 196 ? -17.719 28.422 3.361 1 90.81 196 ARG B C 1
ATOM 6321 O O . ARG B 1 196 ? -16.703 27.812 3.068 1 90.81 196 ARG B O 1
ATOM 6328 N N . GLU B 1 197 ? -17.828 29.266 4.301 1 92.69 197 GLU B N 1
ATOM 6329 C CA . GLU B 1 197 ? -16.625 29.641 5.039 1 92.69 197 GLU B CA 1
ATOM 6330 C C . GLU B 1 197 ? -16.172 28.5 5.961 1 92.69 197 GLU B C 1
ATOM 6332 O O . GLU B 1 197 ? -14.977 28.312 6.184 1 92.69 197 GLU B O 1
ATOM 6337 N N . LEU B 1 198 ? -17.125 27.75 6.484 1 94.62 198 LEU B N 1
ATOM 6338 C CA . LEU B 1 198 ? -16.766 26.578 7.262 1 94.62 198 LEU B CA 1
ATOM 6339 C C . LEU B 1 198 ? -16 25.578 6.402 1 94.62 198 LEU B C 1
ATOM 6341 O O . LEU B 1 198 ? -15.047 24.953 6.871 1 94.62 198 LEU B O 1
ATOM 6345 N N . VAL B 1 199 ? -16.422 25.438 5.156 1 94.81 199 VAL B N 1
ATOM 6346 C CA . VAL B 1 199 ? -15.703 24.578 4.23 1 94.81 199 VAL B CA 1
ATOM 6347 C C . VAL B 1 199 ? -14.297 25.125 3.984 1 94.81 199 VAL B C 1
ATOM 6349 O O . VAL B 1 199 ? -13.312 24.391 4.051 1 94.81 199 VAL B O 1
ATOM 6352 N N . ASN B 1 200 ? -14.211 26.422 3.75 1 93.62 200 ASN B N 1
ATOM 6353 C CA . ASN B 1 200 ? -12.922 27.047 3.531 1 93.62 200 ASN B CA 1
ATOM 6354 C C . ASN B 1 200 ? -12 26.891 4.738 1 93.62 200 ASN B C 1
ATOM 6356 O O . ASN B 1 200 ? -10.789 26.719 4.586 1 93.62 200 ASN B O 1
ATOM 6360 N N . GLY B 1 201 ? -12.617 26.953 5.926 1 94.12 201 GLY B N 1
ATOM 6361 C CA . GLY B 1 201 ? -11.852 26.781 7.148 1 94.12 201 GLY B CA 1
ATOM 6362 C C . GLY B 1 201 ? -11.195 25.406 7.238 1 94.12 201 GLY B C 1
ATOM 6363 O O . GLY B 1 201 ? -10.195 25.25 7.945 1 94.12 201 GLY B O 1
ATOM 6364 N N . LEU B 1 202 ? -11.688 24.438 6.477 1 95.69 202 LEU B N 1
ATOM 6365 C CA . LEU B 1 202 ? -11.156 23.078 6.535 1 95.69 202 LEU B CA 1
ATOM 6366 C C . LEU B 1 202 ? -9.914 22.938 5.66 1 95.69 202 LEU B C 1
ATOM 6368 O O . LEU B 1 202 ? -9.289 21.891 5.625 1 95.69 202 LEU B O 1
ATOM 6372 N N . GLU B 1 203 ? -9.469 24.047 5.066 1 94.31 203 GLU B N 1
ATOM 6373 C CA . GLU B 1 203 ? -8.133 24.078 4.492 1 94.31 203 GLU B CA 1
ATOM 6374 C C . GLU B 1 203 ? -7.07 23.828 5.559 1 94.31 203 GLU B C 1
ATOM 6376 O O . GLU B 1 203 ? -5.949 23.406 5.242 1 94.31 203 GLU B O 1
ATOM 6381 N N . SER B 1 204 ? -7.512 24.047 6.77 1 93.12 204 SER B N 1
ATOM 6382 C CA . SER B 1 204 ? -6.641 23.719 7.895 1 93.12 204 SER B CA 1
ATOM 6383 C C . SER B 1 204 ? -6.496 22.219 8.055 1 93.12 204 SER B C 1
ATOM 6385 O O . SER B 1 204 ? -5.559 21.734 8.703 1 93.12 204 SER B O 1
ATOM 6387 N N . TRP B 1 205 ? -7.418 21.5 7.512 1 93.5 205 TRP B N 1
ATOM 6388 C CA . TRP B 1 205 ? -7.34 20.031 7.551 1 93.5 205 TRP B CA 1
ATOM 6389 C C . TRP B 1 205 ? -6.555 19.5 6.359 1 93.5 205 TRP B C 1
ATOM 6391 O O . TRP B 1 205 ? -5.691 18.641 6.516 1 93.5 205 TRP B O 1
ATOM 6401 N N . THR B 1 206 ? -6.75 20.047 5.211 1 95 206 THR B N 1
ATOM 6402 C CA . THR B 1 206 ? -6.141 19.516 3.996 1 95 206 THR B CA 1
ATOM 6403 C C . THR B 1 206 ? -4.758 20.109 3.779 1 95 206 THR B C 1
ATOM 6405 O O . THR B 1 206 ? -3.953 19.578 3.016 1 95 206 THR B O 1
ATOM 6408 N N . GLY B 1 207 ? -4.504 21.25 4.41 1 94.62 207 GLY B N 1
ATOM 6409 C CA . GLY B 1 207 ? -3.271 21.969 4.16 1 94.62 207 GLY B CA 1
ATOM 6410 C C . GLY B 1 207 ? -3.252 22.656 2.807 1 94.62 207 GLY B C 1
ATOM 6411 O O . GLY B 1 207 ? -2.225 23.203 2.396 1 94.62 207 GLY B O 1
ATOM 6412 N N . ALA B 1 208 ? -4.352 22.609 2.076 1 95.94 208 ALA B N 1
ATOM 6413 C CA . ALA B 1 208 ? -4.465 23.156 0.726 1 95.94 208 ALA B CA 1
ATOM 6414 C C . ALA B 1 208 ? -5.887 23.625 0.44 1 95.94 208 ALA B C 1
ATOM 6416 O O . ALA B 1 208 ? -6.828 23.219 1.13 1 95.94 208 ALA B O 1
ATOM 6417 N N . ARG B 1 209 ? -5.961 24.484 -0.573 1 94.94 209 ARG B N 1
ATOM 6418 C CA . ARG B 1 209 ? -7.285 24.906 -1.022 1 94.94 209 ARG B CA 1
ATOM 6419 C C . ARG B 1 209 ? -8.102 23.703 -1.508 1 94.94 209 ARG B C 1
ATOM 6421 O O . ARG B 1 209 ? -7.547 22.781 -2.096 1 94.94 209 ARG B O 1
ATOM 6428 N N . SER B 1 210 ? -9.414 23.797 -1.286 1 94.25 210 SER B N 1
ATOM 6429 C CA . SER B 1 210 ? -10.281 22.688 -1.673 1 94.25 210 SER B CA 1
ATOM 6430 C C . SER B 1 210 ? -10.273 22.469 -3.184 1 94.25 210 SER B C 1
ATOM 6432 O O . SER B 1 210 ? -10.539 21.375 -3.666 1 94.25 210 SER B O 1
ATOM 6434 N N . ASP B 1 211 ? -9.953 23.531 -3.953 1 93.56 211 ASP B N 1
ATOM 6435 C CA . ASP B 1 211 ? -9.938 23.391 -5.406 1 93.56 211 ASP B CA 1
ATOM 6436 C C . ASP B 1 211 ? -8.633 22.766 -5.891 1 93.56 211 ASP B C 1
ATOM 6438 O O . ASP B 1 211 ? -8.492 22.453 -7.07 1 93.56 211 ASP B O 1
ATOM 6442 N N . SER B 1 212 ? -7.707 22.609 -4.996 1 94 212 SER B N 1
ATOM 6443 C CA . SER B 1 212 ? -6.449 21.953 -5.332 1 94 212 SER B CA 1
ATOM 6444 C C . SER B 1 212 ? -6.469 20.484 -4.906 1 94 212 SER B C 1
ATOM 6446 O O . SER B 1 212 ? -5.609 19.703 -5.312 1 94 212 SER B O 1
ATOM 6448 N N . VAL B 1 213 ? -7.383 20.094 -4.086 1 95.81 213 VAL B N 1
ATOM 6449 C CA . VAL B 1 213 ? -7.445 18.734 -3.535 1 95.81 213 VAL B CA 1
ATOM 6450 C C . VAL B 1 213 ? -8.25 17.828 -4.469 1 95.81 213 VAL B C 1
ATOM 6452 O O . VAL B 1 213 ? -9.367 18.172 -4.859 1 95.81 213 VAL B O 1
ATOM 6455 N N . SER B 1 214 ? -7.699 16.719 -4.797 1 93.88 214 SER B N 1
ATOM 6456 C CA . SER B 1 214 ? -8.305 15.797 -5.746 1 93.88 214 SER B CA 1
ATOM 6457 C C . SER B 1 214 ? -9.57 15.164 -5.176 1 93.88 214 SER B C 1
ATOM 6459 O O . SER B 1 214 ? -9.547 14.602 -4.078 1 93.88 214 SER B O 1
ATOM 6461 N N . LEU B 1 215 ? -10.672 15.297 -5.965 1 93.88 215 LEU B N 1
ATOM 6462 C CA . LEU B 1 215 ? -11.875 14.562 -5.602 1 93.88 215 LEU B CA 1
ATOM 6463 C C . LEU B 1 215 ? -11.711 13.07 -5.887 1 93.88 215 LEU B C 1
ATOM 6465 O O . LEU B 1 215 ? -12.195 12.234 -5.129 1 93.88 215 LEU B O 1
ATOM 6469 N N . THR B 1 216 ? -10.953 12.734 -6.902 1 90.12 216 THR B N 1
ATOM 6470 C CA . THR B 1 216 ? -10.758 11.359 -7.363 1 90.12 216 THR B CA 1
ATOM 6471 C C . THR B 1 216 ? -10.188 10.492 -6.25 1 90.12 216 THR B C 1
ATOM 6473 O O . THR B 1 216 ? -10.586 9.336 -6.09 1 90.12 216 THR B O 1
ATOM 6476 N N . TRP B 1 217 ? -9.328 11.047 -5.496 1 92 217 TRP B N 1
ATOM 6477 C CA . TRP B 1 217 ? -8.609 10.234 -4.523 1 92 217 TRP B CA 1
ATOM 6478 C C . TRP B 1 217 ? -9.039 10.578 -3.1 1 92 217 TRP B C 1
ATOM 6480 O O . TRP B 1 217 ? -8.453 10.086 -2.133 1 92 217 TRP B O 1
ATOM 6490 N N . TRP B 1 218 ? -10.094 11.398 -2.98 1 94.31 218 TRP B N 1
ATOM 6491 C CA . TRP B 1 218 ? -10.547 11.781 -1.646 1 94.31 218 TRP B CA 1
ATOM 6492 C C . TRP B 1 218 ? -11.125 10.578 -0.909 1 94.31 218 TRP B C 1
ATOM 6494 O O . TRP B 1 218 ? -12.016 9.891 -1.427 1 94.31 218 TRP B O 1
ATOM 6504 N N . GLY B 1 219 ? -10.609 10.289 0.181 1 90.69 219 GLY B N 1
ATOM 6505 C CA . GLY B 1 219 ? -11.125 9.203 1.001 1 90.69 219 GLY B CA 1
ATOM 6506 C C . GLY B 1 219 ? -10.5 7.859 0.675 1 90.69 219 GLY B C 1
ATOM 6507 O O . GLY B 1 219 ? -10.961 6.824 1.162 1 90.69 219 GLY B O 1
ATOM 6508 N N . PHE B 1 220 ? -9.406 7.852 -0.112 1 90.62 220 PHE B N 1
ATOM 6509 C CA . PHE B 1 220 ? -8.758 6.598 -0.483 1 90.62 220 PHE B CA 1
ATOM 6510 C C . PHE B 1 220 ? -8.047 5.98 0.712 1 90.62 220 PHE B C 1
ATOM 6512 O O . PHE B 1 220 ? -8.031 4.758 0.87 1 90.62 220 PHE B O 1
ATOM 6519 N N . GLU B 1 221 ? -7.402 6.742 1.539 1 90.25 221 GLU B N 1
ATOM 6520 C CA . GLU B 1 221 ? -6.621 6.258 2.674 1 90.25 221 GLU B CA 1
ATOM 6521 C C . GLU B 1 221 ? -7.527 5.715 3.773 1 90.25 221 GLU B C 1
ATOM 6523 O O . GLU B 1 221 ? -8.719 6.023 3.812 1 90.25 221 GLU B O 1
ATOM 6528 N N . GLN B 1 222 ? -6.926 4.926 4.598 1 86.81 222 GLN B N 1
ATOM 6529 C CA . GLN B 1 222 ? -7.617 4.391 5.766 1 86.81 222 GLN B CA 1
ATOM 6530 C C . GLN B 1 222 ? -7.109 5.039 7.051 1 86.81 222 GLN B C 1
ATOM 6532 O O . GLN B 1 222 ? -5.902 5.242 7.219 1 86.81 222 GLN B O 1
ATOM 6537 N N . ASP B 1 223 ? -8.078 5.375 7.871 1 86.06 223 ASP B N 1
ATOM 6538 C CA . ASP B 1 223 ? -7.75 5.957 9.172 1 86.06 223 ASP B CA 1
ATOM 6539 C C . ASP B 1 223 ? -8.102 4.992 10.305 1 86.06 223 ASP B C 1
ATOM 6541 O O . ASP B 1 223 ? -8.875 4.055 10.109 1 86.06 223 ASP B O 1
ATOM 6545 N N . PHE B 1 224 ? -7.426 5.215 11.422 1 87.81 224 PHE B N 1
ATOM 6546 C CA . PHE B 1 224 ? -7.863 4.492 12.617 1 87.81 224 PHE B CA 1
ATOM 6547 C C . PHE B 1 224 ? -9.266 4.918 13.023 1 87.81 224 PHE B C 1
ATOM 6549 O O . PHE B 1 224 ? -9.68 6.051 12.766 1 87.81 224 PHE B O 1
ATOM 6556 N N . GLU B 1 225 ? -9.961 4.027 13.656 1 84.75 225 GLU B N 1
ATOM 6557 C CA . GLU B 1 225 ? -11.336 4.293 14.07 1 84.75 225 GLU B CA 1
ATOM 6558 C C . GLU B 1 225 ? -11.398 4.66 15.547 1 84.75 225 GLU B C 1
ATOM 6560 O O . GLU B 1 225 ? -10.414 4.516 16.281 1 84.75 225 GLU B O 1
ATOM 6565 N N . GLY B 1 226 ? -12.539 5.203 15.891 1 84.44 226 GLY B N 1
ATOM 6566 C CA . GLY B 1 226 ? -12.742 5.617 17.266 1 84.44 226 GLY B CA 1
ATOM 6567 C C . GLY B 1 226 ? -12.602 7.117 17.469 1 84.44 226 GLY B C 1
ATOM 6568 O O . GLY B 1 226 ? -12.461 7.863 16.5 1 84.44 226 GLY B O 1
ATOM 6569 N N . GLU B 1 227 ? -12.633 7.516 18.672 1 86.31 227 GLU B N 1
ATOM 6570 C CA . GLU B 1 227 ? -12.609 8.938 19 1 86.31 227 GLU B CA 1
ATOM 6571 C C . GLU B 1 227 ? -11.211 9.516 18.828 1 86.31 227 GLU B C 1
ATOM 6573 O O . GLU B 1 227 ? -10.211 8.836 19.078 1 86.31 227 GLU B O 1
ATOM 6578 N N . ASP B 1 228 ? -11.211 10.68 18.375 1 89 228 ASP B N 1
ATOM 6579 C CA . ASP B 1 228 ? -9.961 11.43 18.375 1 89 228 ASP B CA 1
ATOM 6580 C C . ASP B 1 228 ? -9.625 11.922 19.781 1 89 228 ASP B C 1
ATOM 6582 O O . ASP B 1 228 ? -10.523 12.195 20.578 1 89 228 ASP B O 1
ATOM 6586 N N . VAL B 1 229 ? -8.344 12.023 20.031 1 91.38 229 VAL B N 1
ATOM 6587 C CA . VAL B 1 229 ? -7.934 12.555 21.344 1 91.38 229 VAL B CA 1
ATOM 6588 C C . VAL B 1 229 ? -6.824 13.586 21.156 1 91.38 229 VAL B C 1
ATOM 6590 O O . VAL B 1 229 ? -6.184 13.633 20.094 1 91.38 229 VAL B O 1
ATOM 6593 N N . VAL B 1 230 ? -6.719 14.445 22.156 1 90.06 230 VAL B N 1
ATOM 6594 C CA . VAL B 1 230 ? -5.691 15.477 22.172 1 90.06 230 VAL B CA 1
ATOM 6595 C C . VAL B 1 230 ? -4.68 15.188 23.281 1 90.06 230 VAL B C 1
ATOM 6597 O O . VAL B 1 230 ? -5.047 14.711 24.344 1 90.06 230 VAL B O 1
ATOM 6600 N N . LEU B 1 231 ? -3.412 15.422 22.969 1 87 231 LEU B N 1
ATOM 6601 C CA . LEU B 1 231 ? -2.373 15.367 23.984 1 87 231 LEU B CA 1
ATOM 6602 C C . LEU B 1 231 ? -2.217 16.719 24.672 1 87 231 LEU B C 1
ATOM 6604 O O . LEU B 1 231 ? -1.734 17.672 24.062 1 87 231 LEU B O 1
ATOM 6608 N N . PRO B 1 232 ? -2.594 16.766 25.938 1 82.5 232 PRO B N 1
ATOM 6609 C CA . PRO B 1 232 ? -2.551 18.062 26.625 1 82.5 232 PRO B CA 1
ATOM 6610 C C . PRO B 1 232 ? -1.157 18.688 26.609 1 82.5 232 PRO B C 1
ATOM 6612 O O . PRO B 1 232 ? -1.026 19.906 26.578 1 82.5 232 PRO B O 1
ATOM 6615 N N . GLN B 1 233 ? -0.133 17.844 26.672 1 76.81 233 GLN B N 1
ATOM 6616 C CA . GLN B 1 233 ? 1.245 18.328 26.672 1 76.81 233 GLN B CA 1
ATOM 6617 C C . GLN B 1 233 ? 1.858 18.203 25.281 1 76.81 233 GLN B C 1
ATOM 6619 O O . GLN B 1 233 ? 3.082 18.141 25.141 1 76.81 233 GLN B O 1
ATOM 6624 N N . THR B 1 234 ? 1.067 18.125 24.328 1 78.69 234 THR B N 1
ATOM 6625 C CA . THR B 1 234 ? 1.497 17.906 22.953 1 78.69 234 THR B CA 1
ATOM 6626 C C . THR B 1 234 ? 2.369 16.656 22.844 1 78.69 234 THR B C 1
ATOM 6628 O O . THR B 1 234 ? 2.447 15.867 23.781 1 78.69 234 THR B O 1
ATOM 6631 N N . TYR B 1 235 ? 3.01 16.438 21.719 1 82 235 TYR B N 1
ATOM 6632 C CA . TYR B 1 235 ? 3.867 15.273 21.516 1 82 235 TYR B CA 1
ATOM 6633 C C . TYR B 1 235 ? 5.262 15.523 22.078 1 82 235 TYR B C 1
ATOM 6635 O O . TYR B 1 235 ? 6.102 14.617 22.094 1 82 235 TYR B O 1
ATOM 6643 N N . HIS B 1 236 ? 5.531 16.656 22.578 1 78.38 236 HIS B N 1
ATOM 6644 C CA . HIS B 1 236 ? 6.875 17.062 22.969 1 78.38 236 HIS B CA 1
ATOM 6645 C C . HIS B 1 236 ? 7.418 16.156 24.078 1 78.38 236 HIS B C 1
ATOM 6647 O O . HIS B 1 236 ? 8.531 15.641 23.969 1 78.38 236 HIS B O 1
ATOM 6653 N N . ARG B 1 237 ? 6.703 16 25.125 1 81.62 237 ARG B N 1
ATOM 6654 C CA . ARG B 1 237 ? 7.164 15.18 26.25 1 81.62 237 ARG B CA 1
ATOM 6655 C C . ARG B 1 237 ? 7.348 13.727 25.812 1 81.62 237 ARG B C 1
ATOM 6657 O O . ARG B 1 237 ? 8.289 13.062 26.25 1 81.62 237 ARG B O 1
ATOM 6664 N N . LEU B 1 238 ? 6.383 13.312 25.031 1 84.38 238 LEU B N 1
ATOM 6665 C CA . LEU B 1 238 ? 6.48 11.938 24.531 1 84.38 238 LEU B CA 1
ATOM 6666 C C . LEU B 1 238 ? 7.777 11.742 23.75 1 84.38 238 LEU B C 1
ATOM 6668 O O . LEU B 1 238 ? 8.492 10.766 23.969 1 84.38 238 LEU B O 1
ATOM 6672 N N . ILE B 1 239 ? 8.125 12.664 22.875 1 84.44 239 ILE B N 1
ATOM 6673 C CA . ILE B 1 239 ? 9.305 12.578 22.031 1 84.44 239 ILE B CA 1
ATOM 6674 C C . ILE B 1 239 ? 10.562 12.656 22.906 1 84.44 239 ILE B C 1
ATOM 6676 O O . ILE B 1 239 ? 11.547 11.953 22.641 1 84.44 239 ILE B O 1
ATOM 6680 N N . GLN B 1 240 ? 10.562 13.469 23.922 1 84.06 240 GLN B N 1
ATOM 6681 C CA . GLN B 1 240 ? 11.695 13.586 24.828 1 84.06 240 GLN B CA 1
ATOM 6682 C C . GLN B 1 240 ? 11.938 12.273 25.578 1 84.06 240 GLN B C 1
ATOM 6684 O O . GLN B 1 240 ? 13.086 11.836 25.719 1 84.06 240 GLN B O 1
ATOM 6689 N N . LYS B 1 241 ? 10.867 11.75 26.047 1 87.12 241 LYS B N 1
ATOM 6690 C CA . LYS B 1 241 ? 10.992 10.484 26.766 1 87.12 241 LYS B CA 1
ATOM 6691 C C . LYS B 1 241 ? 11.5 9.375 25.844 1 87.12 241 LYS B C 1
ATOM 6693 O O . LYS B 1 241 ? 12.312 8.547 26.25 1 87.12 241 LYS B O 1
ATOM 6698 N N . MET B 1 242 ? 10.984 9.406 24.641 1 86.94 242 MET B N 1
ATOM 6699 C CA . MET B 1 242 ? 11.438 8.414 23.656 1 86.94 242 MET B CA 1
ATOM 6700 C C . MET B 1 242 ? 12.914 8.594 23.344 1 86.94 242 MET B C 1
ATOM 6702 O O . MET B 1 242 ? 13.656 7.617 23.234 1 86.94 242 MET B O 1
ATOM 6706 N N . ALA B 1 243 ? 13.352 9.82 23.172 1 85.75 243 ALA B N 1
ATOM 6707 C CA . ALA B 1 243 ? 14.758 10.125 22.906 1 85.75 243 ALA B CA 1
ATOM 6708 C C . ALA B 1 243 ? 15.648 9.672 24.062 1 85.75 243 ALA B C 1
ATOM 6710 O O . ALA B 1 243 ? 16.719 9.109 23.828 1 85.75 243 ALA B O 1
ATOM 6711 N N . GLN B 1 244 ? 15.211 9.906 25.25 1 87.62 244 GLN B N 1
ATOM 6712 C CA . GLN B 1 244 ? 15.961 9.492 26.422 1 87.62 244 GLN B CA 1
ATOM 6713 C C . GLN B 1 244 ? 16.109 7.973 26.484 1 87.62 244 GLN B C 1
ATOM 6715 O O . GLN B 1 244 ? 17.188 7.457 26.781 1 87.62 244 GLN B O 1
ATOM 6720 N N . ARG B 1 245 ? 15.031 7.352 26.219 1 85.69 245 ARG B N 1
ATOM 6721 C CA . ARG B 1 245 ? 15.07 5.891 26.203 1 85.69 245 ARG B CA 1
ATOM 6722 C C . ARG B 1 245 ? 16.016 5.383 25.125 1 85.69 245 ARG B C 1
ATOM 6724 O O . ARG B 1 245 ? 16.766 4.434 25.344 1 85.69 245 ARG B O 1
ATOM 6731 N N . PHE B 1 246 ? 16 5.984 24.031 1 86.38 246 PHE B N 1
ATOM 6732 C CA . PHE B 1 246 ? 16.859 5.629 22.906 1 86.38 246 PHE B CA 1
ATOM 6733 C C . PHE B 1 246 ? 18.328 5.766 23.297 1 86.38 246 PHE B C 1
ATOM 6735 O O . PHE B 1 246 ? 19.125 4.863 23.031 1 86.38 246 PHE B O 1
ATOM 6742 N N . GLU B 1 247 ? 18.609 6.82 23.906 1 88.06 247 GLU B N 1
ATOM 6743 C CA . GLU B 1 247 ? 19.984 7.055 24.328 1 88.06 247 GLU B CA 1
ATOM 6744 C C . GLU B 1 247 ? 20.391 6.09 25.438 1 88.06 247 GLU B C 1
ATOM 6746 O O . GLU B 1 247 ? 21.531 5.625 25.469 1 88.06 247 GLU B O 1
ATOM 6751 N N . SER B 1 248 ? 19.438 5.809 26.234 1 88.81 248 SER B N 1
ATOM 6752 C CA . SER B 1 248 ? 19.734 4.887 27.328 1 88.81 248 SER B CA 1
ATOM 6753 C C . SER B 1 248 ? 20 3.48 26.797 1 88.81 248 SER B C 1
ATOM 6755 O O . SER B 1 248 ? 20.703 2.701 27.453 1 88.81 248 SER B O 1
ATOM 6757 N N . LEU B 1 249 ? 19.516 3.203 25.625 1 82.12 249 LEU B N 1
ATOM 6758 C CA . LEU B 1 249 ? 19.688 1.89 25.031 1 82.12 249 LEU B CA 1
ATOM 6759 C C . LEU B 1 249 ? 20.938 1.869 24.141 1 82.12 249 LEU B C 1
ATOM 6761 O O . LEU B 1 249 ? 21.203 0.873 23.469 1 82.12 249 LEU B O 1
ATOM 6765 N N . GLY B 1 250 ? 21.656 2.961 24.156 1 82.81 250 GLY B N 1
ATOM 6766 C CA . GLY B 1 250 ? 22.922 3.004 23.438 1 82.81 250 GLY B CA 1
ATOM 6767 C C . GLY B 1 250 ? 22.828 3.744 22.109 1 82.81 250 GLY B C 1
ATOM 6768 O O . GLY B 1 250 ? 23.812 3.82 21.375 1 82.81 250 GLY B O 1
ATOM 6769 N N . GLY B 1 251 ? 21.672 4.27 21.828 1 85.06 251 GLY B N 1
ATOM 6770 C CA . GLY B 1 251 ? 21.531 5.066 20.625 1 85.06 251 GLY B CA 1
ATOM 6771 C C . GLY B 1 251 ? 22.234 6.41 20.703 1 85.06 251 GLY B C 1
ATOM 6772 O O . GLY B 1 251 ? 22.422 6.949 21.797 1 85.06 251 GLY B O 1
ATOM 6773 N N . LYS B 1 252 ? 22.656 6.891 19.562 1 87.38 252 LYS B N 1
ATOM 6774 C CA . LYS B 1 252 ? 23.297 8.203 19.5 1 87.38 252 LYS B CA 1
ATOM 6775 C C . LYS B 1 252 ? 22.516 9.156 18.609 1 87.38 252 LYS B C 1
ATOM 6777 O O . LYS B 1 252 ? 22.062 8.781 17.531 1 87.38 252 LYS B O 1
ATOM 6782 N N . ILE B 1 253 ? 22.328 10.367 19.078 1 87.75 253 ILE B N 1
ATOM 6783 C CA . ILE B 1 253 ? 21.625 11.398 18.328 1 87.75 253 ILE B CA 1
ATOM 6784 C C . ILE B 1 253 ? 22.562 12.57 18.047 1 87.75 253 ILE B C 1
ATOM 6786 O O . ILE B 1 253 ? 23.156 13.125 18.969 1 87.75 253 ILE B O 1
ATOM 6790 N N . HIS B 1 254 ? 22.734 12.867 16.781 1 87.81 254 HIS B N 1
ATOM 6791 C CA . HIS B 1 254 ? 23.516 14.016 16.344 1 87.81 254 HIS B CA 1
ATOM 6792 C C . HIS B 1 254 ? 22.609 15.188 15.977 1 87.81 254 HIS B C 1
ATOM 6794 O O . HIS B 1 254 ? 22.047 15.219 14.875 1 87.81 254 HIS B O 1
ATOM 6800 N N . LEU B 1 255 ? 22.484 16.188 16.859 1 88.75 255 LEU B N 1
ATOM 6801 C CA . LEU B 1 255 ? 21.688 17.375 16.594 1 88.75 255 LEU B CA 1
ATOM 6802 C C . LEU B 1 255 ? 22.516 18.406 15.82 1 88.75 255 LEU B C 1
ATOM 6804 O O . LEU B 1 255 ? 23.734 18.297 15.727 1 88.75 255 LEU B O 1
ATOM 6808 N N . ASN B 1 256 ? 21.906 19.328 15.227 1 90.25 256 ASN B N 1
ATOM 6809 C CA . ASN B 1 256 ? 22.547 20.406 14.484 1 90.25 256 ASN B CA 1
ATOM 6810 C C . ASN B 1 256 ? 23.391 19.875 13.328 1 90.25 256 ASN B C 1
ATOM 6812 O O . ASN B 1 256 ? 24.422 20.469 12.992 1 90.25 256 ASN B O 1
ATOM 6816 N N . ASN B 1 257 ? 23.062 18.719 12.883 1 89.88 257 ASN B N 1
ATOM 6817 C CA . ASN B 1 257 ? 23.781 18.125 11.75 1 89.88 257 ASN B CA 1
ATOM 6818 C C . ASN B 1 257 ? 22.859 17.922 10.547 1 89.88 257 ASN B C 1
ATOM 6820 O O . ASN B 1 257 ? 21.938 17.109 10.594 1 89.88 257 ASN B O 1
ATOM 6824 N N . GLU B 1 258 ? 23.141 18.703 9.539 1 90.75 258 GLU B N 1
ATOM 6825 C CA . GLU B 1 258 ? 22.328 18.641 8.328 1 90.75 258 GLU B CA 1
ATOM 6826 C C . GLU B 1 258 ? 22.906 17.656 7.324 1 90.75 258 GLU B C 1
ATOM 6828 O O . GLU B 1 258 ? 24.109 17.688 7.035 1 90.75 258 GLU B O 1
ATOM 6833 N N . CYS B 1 259 ? 22.078 16.719 6.855 1 91.81 259 CYS B N 1
ATOM 6834 C CA . CYS B 1 259 ? 22.5 15.781 5.828 1 91.81 259 CYS B CA 1
ATOM 6835 C C . CYS B 1 259 ? 22.688 16.484 4.488 1 91.81 259 CYS B C 1
ATOM 6837 O O . CYS B 1 259 ? 21.766 17.109 3.973 1 91.81 259 CYS B O 1
ATOM 6839 N N . ARG B 1 260 ? 23.875 16.312 3.916 1 92.06 260 ARG B N 1
ATOM 6840 C CA . ARG B 1 260 ? 24.172 16.984 2.648 1 92.06 260 ARG B CA 1
ATOM 6841 C C . ARG B 1 260 ? 24.094 15.992 1.487 1 92.06 260 ARG B C 1
ATOM 6843 O O . ARG B 1 260 ? 23.734 16.375 0.369 1 92.06 260 ARG B O 1
ATOM 6850 N N . SER B 1 261 ? 24.469 14.797 1.793 1 94 261 SER B N 1
ATOM 6851 C CA . SER B 1 261 ? 24.406 13.773 0.749 1 94 261 SER B CA 1
ATOM 6852 C C . SER B 1 261 ? 24.375 12.375 1.345 1 94 261 SER B C 1
ATOM 6854 O O . SER B 1 261 ? 24.875 12.156 2.453 1 94 261 SER B O 1
ATOM 6856 N N . ILE B 1 262 ? 23.766 11.492 0.679 1 95.25 262 ILE B N 1
ATOM 6857 C CA . ILE B 1 262 ? 23.719 10.062 0.981 1 95.25 262 ILE B CA 1
ATOM 6858 C C . ILE B 1 262 ? 24.25 9.266 -0.204 1 95.25 262 ILE B C 1
ATOM 6860 O O . ILE B 1 262 ? 23.688 9.297 -1.294 1 95.25 262 ILE B O 1
ATOM 6864 N N . LYS B 1 263 ? 25.344 8.547 0.016 1 96.25 263 LYS B N 1
ATOM 6865 C CA . LYS B 1 263 ? 26.047 7.891 -1.089 1 96.25 263 LYS B CA 1
ATOM 6866 C C . LYS B 1 263 ? 26.281 6.414 -0.789 1 96.25 263 LYS B C 1
ATOM 6868 O O . LYS B 1 263 ? 26.609 6.047 0.343 1 96.25 263 LYS B O 1
ATOM 6873 N N . LEU B 1 264 ? 25.984 5.637 -1.799 1 96.25 264 LEU B N 1
ATOM 6874 C CA . LEU B 1 264 ? 26.375 4.234 -1.709 1 96.25 264 LEU B CA 1
ATOM 6875 C C . LEU B 1 264 ? 27.828 4.051 -2.166 1 96.25 264 LEU B C 1
ATOM 6877 O O . LEU B 1 264 ? 28.156 4.367 -3.309 1 96.25 264 LEU B O 1
ATOM 6881 N N . ASN B 1 265 ? 28.625 3.578 -1.226 1 94 265 ASN B N 1
ATOM 6882 C CA . ASN B 1 265 ? 30 3.27 -1.582 1 94 265 ASN B CA 1
ATOM 6883 C C . ASN B 1 265 ? 30.109 1.964 -2.365 1 94 265 ASN B C 1
ATOM 6885 O O . ASN B 1 265 ? 29.781 0.896 -1.844 1 94 265 ASN B O 1
ATOM 6889 N N . SER B 1 266 ? 30.594 1.969 -3.582 1 91.38 266 SER B N 1
ATOM 6890 C CA . SER B 1 266 ? 30.609 0.807 -4.465 1 91.38 266 SER B CA 1
ATOM 6891 C C . SER B 1 266 ? 31.625 -0.23 -3.984 1 91.38 266 SER B C 1
ATOM 6893 O O . SER B 1 266 ? 31.469 -1.425 -4.238 1 91.38 266 SER B O 1
ATOM 6895 N N . GLU B 1 267 ? 32.656 0.18 -3.279 1 91.31 267 GLU B N 1
ATOM 6896 C CA . GLU B 1 267 ? 33.688 -0.73 -2.816 1 91.31 267 GLU B CA 1
ATOM 6897 C C . GLU B 1 267 ? 33.281 -1.435 -1.527 1 91.31 267 GLU B C 1
ATOM 6899 O O . GLU B 1 267 ? 33.281 -2.664 -1.454 1 91.31 267 GLU B O 1
ATOM 6904 N N . THR B 1 268 ? 32.875 -0.637 -0.603 1 90.94 268 THR B N 1
ATOM 6905 C CA . THR B 1 268 ? 32.562 -1.188 0.713 1 90.94 268 THR B CA 1
ATOM 6906 C C . THR B 1 268 ? 31.094 -1.643 0.782 1 90.94 268 THR B C 1
ATOM 6908 O O . THR B 1 268 ? 30.719 -2.373 1.697 1 90.94 268 THR B O 1
ATOM 6911 N N . GLN B 1 269 ? 30.266 -1.202 -0.144 1 90.31 269 GLN B N 1
ATOM 6912 C CA . GLN B 1 269 ? 28.844 -1.458 -0.178 1 90.31 269 GLN B CA 1
ATOM 6913 C C . GLN B 1 269 ? 28.141 -0.889 1.059 1 90.31 269 GLN B C 1
ATOM 6915 O O . GLN B 1 269 ? 27.094 -1.385 1.475 1 90.31 269 GLN B O 1
ATOM 6920 N N . LYS B 1 270 ? 28.844 0.09 1.668 1 92.25 270 LYS B N 1
ATOM 6921 C CA . LYS B 1 270 ? 28.25 0.814 2.787 1 92.25 270 LYS B CA 1
ATOM 6922 C C . LYS B 1 270 ? 27.656 2.143 2.326 1 92.25 270 LYS B C 1
ATOM 6924 O O . LYS B 1 270 ? 27.953 2.621 1.233 1 92.25 270 LYS B O 1
ATOM 6929 N N . VAL B 1 271 ? 26.734 2.641 3.203 1 93.75 271 VAL B N 1
ATOM 6930 C CA . VAL B 1 271 ? 26.109 3.926 2.906 1 93.75 271 VAL B CA 1
ATOM 6931 C C . VAL B 1 271 ? 26.875 5.047 3.598 1 93.75 271 VAL B C 1
ATOM 6933 O O . VAL B 1 271 ? 27.078 5.012 4.816 1 93.75 271 VAL B O 1
ATOM 6936 N N . ASN B 1 272 ? 27.375 6.004 2.82 1 93.88 272 ASN B N 1
ATOM 6937 C CA . ASN B 1 272 ? 28.078 7.168 3.334 1 93.88 272 ASN B CA 1
ATOM 6938 C C . ASN B 1 272 ? 27.172 8.391 3.416 1 93.88 272 ASN B C 1
ATOM 6940 O O . ASN B 1 272 ? 26.594 8.812 2.408 1 93.88 272 ASN B O 1
ATOM 6944 N N . ILE B 1 273 ? 27.047 8.938 4.594 1 92.56 273 ILE B N 1
ATOM 6945 C CA . ILE B 1 273 ? 26.219 10.125 4.805 1 92.56 273 ILE B CA 1
ATOM 6946 C C . ILE B 1 273 ? 27.125 11.32 5.105 1 92.56 273 ILE B C 1
ATOM 6948 O O . ILE B 1 273 ? 27.875 11.312 6.082 1 92.56 273 ILE B O 1
ATOM 6952 N N . GLU B 1 274 ? 27.047 12.273 4.266 1 92.75 274 GLU B N 1
ATOM 6953 C CA . GLU B 1 274 ? 27.766 13.523 4.504 1 92.75 274 GLU B CA 1
ATOM 6954 C C . GLU B 1 274 ? 26.922 14.508 5.305 1 92.75 274 GLU B C 1
ATOM 6956 O O . GLU B 1 274 ? 25.797 14.828 4.91 1 92.75 274 GLU B O 1
ATOM 6961 N N . ILE B 1 275 ? 27.469 14.922 6.418 1 90.94 275 ILE B N 1
ATOM 6962 C CA . ILE B 1 275 ? 26.719 15.82 7.273 1 90.94 275 ILE B CA 1
ATOM 6963 C C . ILE B 1 275 ? 27.5 17.109 7.484 1 90.94 275 ILE B C 1
ATOM 6965 O O . ILE B 1 275 ? 28.734 17.125 7.422 1 90.94 275 ILE B O 1
ATOM 6969 N N . LEU B 1 276 ? 26.766 18.172 7.609 1 90.06 276 LEU B N 1
ATOM 6970 C CA . LEU B 1 276 ? 27.312 19.484 7.91 1 90.06 276 LEU B CA 1
ATOM 6971 C C . LEU B 1 276 ? 26.828 19.969 9.273 1 90.06 276 LEU B C 1
ATOM 6973 O O . LEU B 1 276 ? 25.625 20.016 9.531 1 90.06 276 LEU B O 1
ATOM 6977 N N . ASN B 1 277 ? 27.719 20.266 10.164 1 88.06 277 ASN B N 1
ATOM 6978 C CA . ASN B 1 277 ? 27.359 20.797 11.477 1 88.06 277 ASN B CA 1
ATOM 6979 C C . ASN B 1 277 ? 26.938 22.266 11.391 1 88.06 277 ASN B C 1
ATOM 6981 O O . ASN B 1 277 ? 27.703 23.109 10.914 1 88.06 277 ASN B O 1
ATOM 6985 N N . ASN B 1 278 ? 25.828 22.547 11.789 1 76.31 278 ASN B N 1
ATOM 6986 C CA . ASN B 1 278 ? 25.234 23.875 11.703 1 76.31 278 ASN B CA 1
ATOM 6987 C C . ASN B 1 278 ? 25.578 24.719 12.93 1 76.31 278 ASN B C 1
ATOM 6989 O O . ASN B 1 278 ? 25.188 25.891 13.008 1 76.31 278 ASN B O 1
ATOM 6993 N N . GLU B 1 279 ? 26.203 24.281 14.094 1 68.5 279 GLU B N 1
ATOM 6994 C CA . GLU B 1 279 ? 26.453 25.031 15.312 1 68.5 279 GLU B CA 1
ATOM 6995 C C . GLU B 1 279 ? 27.219 26.312 15.008 1 68.5 279 GLU B C 1
ATOM 6997 O O . GLU B 1 279 ? 26.922 27.375 15.578 1 68.5 279 GLU B O 1
ATOM 7002 N N . GLY B 1 280 ? 28.438 26.312 14.398 1 52.69 280 GLY B N 1
ATOM 7003 C CA . GLY B 1 280 ? 29.234 27.531 14.234 1 52.69 280 GLY B CA 1
ATOM 7004 C C . GLY B 1 280 ? 28.547 28.578 13.375 1 52.69 280 GLY B C 1
ATOM 7005 O O . GLY B 1 280 ? 29.031 29.703 13.25 1 52.69 280 GLY B O 1
ATOM 7006 N N . GLN B 1 281 ? 27.547 28.234 12.734 1 46.75 281 GLN B N 1
ATOM 7007 C CA . GLN B 1 281 ? 26.969 29.234 11.852 1 46.75 281 GLN B CA 1
ATOM 7008 C C . GLN B 1 281 ? 26.109 30.219 12.625 1 46.75 281 GLN B C 1
ATOM 7010 O O . GLN B 1 281 ? 25.922 31.359 12.195 1 46.75 281 GLN B O 1
ATOM 7015 N N . ASN B 1 282 ? 25.438 29.891 13.719 1 41.16 282 ASN B N 1
ATOM 7016 C CA . ASN B 1 282 ? 24.641 30.875 14.438 1 41.16 282 ASN B CA 1
ATOM 7017 C C . ASN B 1 282 ? 25.484 31.641 15.453 1 41.16 282 ASN B C 1
ATOM 7019 O O . ASN B 1 282 ? 24.953 32.375 16.281 1 41.16 282 ASN B O 1
ATOM 7023 N N . LYS B 1 283 ? 26.812 31.469 15.938 1 39.69 283 LYS B N 1
ATOM 7024 C CA . LYS B 1 283 ? 27.516 32.406 16.797 1 39.69 283 LYS B CA 1
ATOM 7025 C C . LYS B 1 283 ? 27.797 33.719 16.047 1 39.69 283 LYS B C 1
ATOM 7027 O O . LYS B 1 283 ? 28.328 33.719 14.938 1 39.69 283 LYS B O 1
ATOM 7032 N N . LYS B 1 284 ? 27.25 34.844 16.5 1 36.69 284 LYS B N 1
ATOM 7033 C CA . LYS B 1 284 ? 27.641 36.219 16.172 1 36.69 284 LYS B CA 1
ATOM 7034 C C . LYS B 1 284 ? 29.156 36.406 16.25 1 36.69 284 LYS B C 1
ATOM 7036 O O . LYS B 1 284 ? 29.766 36.156 17.297 1 36.69 284 LYS B O 1
ATOM 7041 N N . ILE B 1 285 ? 29.969 36.281 15.125 1 35.66 285 ILE B N 1
ATOM 7042 C CA . ILE B 1 285 ? 31.359 36.75 15.078 1 35.66 285 ILE B CA 1
ATOM 7043 C C . ILE B 1 285 ? 31.469 38.094 15.758 1 35.66 285 ILE B C 1
ATOM 7045 O O . ILE B 1 285 ? 30.938 39.094 15.258 1 35.66 285 ILE B O 1
ATOM 7049 N N . ASP B 1 286 ? 31.531 38.219 17.109 1 33.31 286 ASP B N 1
ATOM 7050 C CA . ASP B 1 286 ? 32.031 39.531 17.438 1 33.31 286 ASP B CA 1
ATOM 7051 C C . ASP B 1 286 ? 33.25 39.875 16.578 1 33.31 286 ASP B C 1
ATOM 7053 O O . ASP B 1 286 ? 33.188 40.812 15.773 1 33.31 286 ASP B O 1
ATOM 7057 N N . SER B 1 287 ? 34.5 40.25 17.469 1 33.31 287 SER B N 1
ATOM 7058 C CA . SER B 1 287 ? 35.656 40.938 16.922 1 33.31 287 SER B CA 1
ATOM 7059 C C . SER B 1 287 ? 36.406 40.062 15.898 1 33.31 287 SER B C 1
ATOM 7061 O O . SER B 1 287 ? 36.469 38.844 16.047 1 33.31 287 SER B O 1
ATOM 7063 N N . PRO B 1 288 ? 36.75 40.688 14.734 1 35.16 288 PRO B N 1
ATOM 7064 C CA . PRO B 1 288 ? 37.531 40.156 13.617 1 35.16 288 PRO B CA 1
ATOM 7065 C C . PRO B 1 288 ? 38.812 39.5 14.07 1 35.16 288 PRO B C 1
ATOM 7067 O O . PRO B 1 288 ? 39.875 40.125 14.055 1 35.16 288 PRO B O 1
ATOM 7070 N N . GLN B 1 289 ? 38.938 38.875 15.289 1 34 289 GLN B N 1
ATOM 7071 C CA . GLN B 1 289 ? 40.375 38.562 15.266 1 34 289 GLN B CA 1
ATOM 7072 C C . GLN B 1 289 ? 40.719 37.75 14.008 1 34 289 GLN B C 1
ATOM 7074 O O . GLN B 1 289 ? 39.969 36.875 13.602 1 34 289 GLN B O 1
ATOM 7079 N N . PRO B 1 290 ? 41.688 38.344 13.117 1 35.38 290 PRO B N 1
ATOM 7080 C CA . PRO B 1 290 ? 42.125 37.906 11.789 1 35.38 290 PRO B CA 1
ATOM 7081 C C . PRO B 1 290 ? 42.281 36.406 11.672 1 35.38 290 PRO B C 1
ATOM 7083 O O . PRO B 1 290 ? 41.938 35.812 10.641 1 35.38 290 PRO B O 1
ATOM 7086 N N . ASN B 1 291 ? 43.312 35.844 12.43 1 35.44 291 ASN B N 1
ATOM 7087 C CA . ASN B 1 291 ? 44.188 34.781 11.922 1 35.44 291 ASN B CA 1
ATOM 7088 C C . ASN B 1 291 ? 43.469 33.438 11.859 1 35.44 291 ASN B C 1
ATOM 7090 O O . ASN B 1 291 ? 43.938 32.5 11.227 1 35.44 291 ASN B O 1
ATOM 7094 N N . GLN B 1 292 ? 42.969 33 13.039 1 35.06 292 GLN B N 1
ATOM 7095 C CA . GLN B 1 292 ? 42.938 31.547 12.977 1 35.06 292 GLN B CA 1
ATOM 7096 C C . GLN B 1 292 ? 41.875 31.062 11.992 1 35.06 292 GLN B C 1
ATOM 7098 O O . GLN B 1 292 ? 40.688 31.375 12.133 1 35.06 292 GLN B O 1
ATOM 7103 N N . GLN B 1 293 ? 42.219 30.938 10.727 1 35.94 293 GLN B N 1
ATOM 7104 C CA . GLN B 1 293 ? 41.625 30.172 9.633 1 35.94 293 GLN B CA 1
ATOM 7105 C C . GLN B 1 293 ? 41.062 28.844 10.125 1 35.94 293 GLN B C 1
ATOM 7107 O O . GLN B 1 293 ? 41.781 27.844 10.195 1 35.94 293 GLN B O 1
ATOM 7112 N N . GLN B 1 294 ? 40.594 28.641 11.258 1 37.41 294 GLN B N 1
ATOM 7113 C CA . GLN B 1 294 ? 40.031 27.312 11.516 1 37.41 294 GLN B CA 1
ATOM 7114 C C . GLN B 1 294 ? 39.125 26.875 10.383 1 37.41 294 GLN B C 1
ATOM 7116 O O . GLN B 1 294 ? 37.938 27.297 10.336 1 37.41 294 GLN B O 1
ATOM 7121 N N . ASN B 1 295 ? 39.5 26.844 9.141 1 39.75 295 ASN B N 1
ATOM 7122 C CA . ASN B 1 295 ? 38.906 26.156 7.992 1 39.75 295 ASN B CA 1
ATOM 7123 C C . ASN B 1 295 ? 38.375 24.766 8.367 1 39.75 295 ASN B C 1
ATOM 7125 O O . ASN B 1 295 ? 38.75 23.766 7.75 1 39.75 295 ASN B O 1
ATOM 7129 N N . GLN B 1 296 ? 38.438 24.25 9.578 1 45.38 296 GLN B N 1
ATOM 7130 C CA . GLN B 1 296 ? 38.031 22.875 9.852 1 45.38 296 GLN B CA 1
ATOM 7131 C C . GLN B 1 296 ? 36.688 22.562 9.211 1 45.38 296 GLN B C 1
ATOM 7133 O O . GLN B 1 296 ? 35.688 23.234 9.492 1 45.38 296 GLN B O 1
ATOM 7138 N N . THR B 1 297 ? 36.656 22.047 7.992 1 53.5 297 THR B N 1
ATOM 7139 C CA . THR B 1 297 ? 35.531 21.641 7.164 1 53.5 297 THR B CA 1
ATOM 7140 C C . THR B 1 297 ? 34.469 20.938 8.008 1 53.5 297 THR B C 1
ATOM 7142 O O . THR B 1 297 ? 34.781 19.938 8.68 1 53.5 297 THR B O 1
ATOM 7145 N N . ASN B 1 298 ? 33.5 21.531 8.609 1 73.38 298 ASN B N 1
ATOM 7146 C CA . ASN B 1 298 ? 32.312 21.156 9.398 1 73.38 298 ASN B CA 1
ATOM 7147 C C . ASN B 1 298 ? 31.547 20.016 8.727 1 73.38 298 ASN B C 1
ATOM 7149 O O . ASN B 1 298 ? 30.406 19.734 9.102 1 73.38 298 ASN B O 1
ATOM 7153 N N . GLN B 1 299 ? 32.281 19.453 7.805 1 82.31 299 GLN B N 1
ATOM 7154 C CA . GLN B 1 299 ? 31.656 18.328 7.121 1 82.31 299 GLN B CA 1
ATOM 7155 C C . GLN B 1 299 ? 32.188 17 7.656 1 82.31 299 GLN B C 1
ATOM 7157 O O . GLN B 1 299 ? 33.375 16.844 7.879 1 82.31 299 GLN B O 1
ATOM 7162 N N . ILE B 1 300 ? 31.359 16.188 8.094 1 86.94 300 ILE B N 1
ATOM 7163 C CA . ILE B 1 300 ? 31.672 14.852 8.617 1 86.94 300 ILE B CA 1
ATOM 7164 C C . ILE B 1 300 ? 30.969 13.789 7.77 1 86.94 300 ILE B C 1
ATOM 7166 O O . ILE B 1 300 ? 29.859 14.008 7.289 1 86.94 300 ILE B O 1
ATOM 7170 N N . ILE B 1 301 ? 31.688 12.664 7.523 1 90.31 301 ILE B N 1
ATOM 7171 C CA . ILE B 1 301 ? 31.094 11.539 6.809 1 90.31 301 ILE B CA 1
ATOM 7172 C C . ILE B 1 301 ? 30.828 10.391 7.777 1 90.31 301 ILE B C 1
ATOM 7174 O O . ILE B 1 301 ? 31.719 9.977 8.516 1 90.31 301 ILE B O 1
ATOM 7178 N N . ILE B 1 302 ? 29.641 9.969 7.824 1 89.19 302 ILE B N 1
ATOM 7179 C CA . ILE B 1 302 ? 29.25 8.805 8.617 1 89.19 302 ILE B CA 1
ATOM 7180 C C . ILE B 1 302 ? 29.047 7.598 7.703 1 89.19 302 ILE B C 1
ATOM 7182 O O . ILE B 1 302 ? 28.312 7.676 6.715 1 89.19 302 ILE B O 1
ATOM 7186 N N . ASN B 1 303 ? 29.75 6.473 8.023 1 89.94 303 ASN B N 1
ATOM 7187 C CA . ASN B 1 303 ? 29.594 5.223 7.289 1 89.94 303 ASN B CA 1
ATOM 7188 C C . ASN B 1 303 ? 28.656 4.262 8.016 1 89.94 303 ASN B C 1
ATOM 7190 O O . ASN B 1 303 ? 28.75 4.102 9.234 1 89.94 303 ASN B O 1
ATOM 7194 N N . SER B 1 304 ? 27.719 3.74 7.246 1 89.94 304 SER B N 1
ATOM 7195 C CA . SER B 1 304 ? 26.75 2.846 7.871 1 89.94 304 SER B CA 1
ATOM 7196 C C . SER B 1 304 ? 26.375 1.699 6.938 1 89.94 304 SER B C 1
ATOM 7198 O O . SER B 1 304 ? 26.547 1.804 5.719 1 89.94 304 SER B O 1
ATOM 7200 N N . ASP B 1 305 ? 25.938 0.573 7.555 1 88.62 305 ASP B N 1
ATOM 7201 C CA . ASP B 1 305 ? 25.469 -0.565 6.773 1 88.62 305 ASP B CA 1
ATOM 7202 C C . ASP B 1 305 ? 24.141 -0.249 6.086 1 88.62 305 ASP B C 1
ATOM 7204 O O . ASP B 1 305 ? 23.859 -0.749 4.996 1 88.62 305 ASP B O 1
ATOM 7208 N N . ALA B 1 306 ? 23.344 0.512 6.742 1 90.62 306 ALA B N 1
ATOM 7209 C CA . ALA B 1 306 ? 22.047 0.907 6.211 1 90.62 306 ALA B CA 1
ATOM 7210 C C . ALA B 1 306 ? 21.656 2.305 6.684 1 90.62 306 ALA B C 1
ATOM 7212 O O . ALA B 1 306 ? 22.172 2.793 7.691 1 90.62 306 ALA B O 1
ATOM 7213 N N . CYS B 1 307 ? 20.812 2.93 5.906 1 92.44 307 CYS B N 1
ATOM 7214 C CA . CYS B 1 307 ? 20.312 4.262 6.223 1 92.44 307 CYS B CA 1
ATOM 7215 C C . CYS B 1 307 ? 18.812 4.348 5.973 1 92.44 307 CYS B C 1
ATOM 7217 O O . CYS B 1 307 ? 18.312 3.824 4.977 1 92.44 307 CYS B O 1
ATOM 7219 N N . VAL B 1 308 ? 18.062 4.883 6.902 1 93.69 308 VAL B N 1
ATOM 7220 C CA . VAL B 1 308 ? 16.656 5.207 6.691 1 93.69 308 VAL B CA 1
ATOM 7221 C C . VAL B 1 308 ? 16.484 6.723 6.57 1 93.69 308 VAL B C 1
ATOM 7223 O O . VAL B 1 308 ? 16.766 7.461 7.516 1 93.69 308 VAL B O 1
ATOM 7226 N N . CYS B 1 309 ? 16.078 7.164 5.418 1 94.69 309 CYS B N 1
ATOM 7227 C CA . CYS B 1 309 ? 15.859 8.586 5.156 1 94.69 309 CYS B CA 1
ATOM 7228 C C . CYS B 1 309 ? 14.484 9.023 5.656 1 94.69 309 CYS B C 1
ATOM 7230 O O . CYS B 1 309 ? 13.461 8.516 5.195 1 94.69 309 CYS B O 1
ATOM 7232 N N . THR B 1 310 ? 14.445 9.969 6.562 1 94.38 310 THR B N 1
ATOM 7233 C CA . THR B 1 310 ? 13.195 10.484 7.098 1 94.38 310 THR B CA 1
ATOM 7234 C C . THR B 1 310 ? 13.047 11.977 6.785 1 94.38 310 THR B C 1
ATOM 7236 O O . THR B 1 310 ? 12.289 12.68 7.453 1 94.38 310 THR B O 1
ATOM 7239 N N . ILE B 1 311 ? 13.781 12.461 5.789 1 93.75 311 ILE B N 1
ATOM 7240 C CA . ILE B 1 311 ? 13.688 13.852 5.348 1 93.75 311 ILE B CA 1
ATOM 7241 C C . ILE B 1 311 ? 12.281 14.141 4.844 1 93.75 311 ILE B C 1
ATOM 7243 O O . ILE B 1 311 ? 11.711 13.359 4.082 1 93.75 311 ILE B O 1
ATOM 7247 N N . PRO B 1 312 ? 11.695 15.273 5.32 1 93.5 312 PRO B N 1
ATOM 7248 C CA . PRO B 1 312 ? 10.32 15.586 4.91 1 93.5 312 PRO B CA 1
ATOM 7249 C C . PRO B 1 312 ? 10.188 15.781 3.4 1 93.5 312 PRO B C 1
ATOM 7251 O O . PRO B 1 312 ? 11.148 16.172 2.736 1 93.5 312 PRO B O 1
ATOM 7254 N N . LEU B 1 313 ? 8.992 15.516 2.885 1 95.5 313 LEU B N 1
ATOM 7255 C CA . LEU B 1 313 ? 8.727 15.617 1.455 1 95.5 313 LEU B CA 1
ATOM 7256 C C . LEU B 1 313 ? 9.055 17 0.931 1 95.5 313 LEU B C 1
ATOM 7258 O O . LEU B 1 313 ? 9.555 17.156 -0.186 1 95.5 313 LEU B O 1
ATOM 7262 N N . GLY B 1 314 ? 8.711 18.047 1.735 1 94.69 314 GLY B N 1
ATOM 7263 C CA . GLY B 1 314 ? 9 19.406 1.302 1 94.69 314 GLY B CA 1
ATOM 7264 C C . GLY B 1 314 ? 10.469 19.625 0.994 1 94.69 314 GLY B C 1
ATOM 7265 O O . GLY B 1 314 ? 10.812 20.297 0.021 1 94.69 314 GLY B O 1
ATOM 7266 N N . VAL B 1 315 ? 11.336 19.094 1.78 1 95 315 VAL B N 1
ATOM 7267 C CA . VAL B 1 315 ? 12.773 19.203 1.571 1 95 315 VAL B CA 1
ATOM 7268 C C . VAL B 1 315 ? 13.203 18.344 0.394 1 95 315 VAL B C 1
ATOM 7270 O O . VAL B 1 315 ? 14.031 18.75 -0.422 1 95 315 VAL B O 1
ATOM 7273 N N . LEU B 1 316 ? 12.664 17.141 0.291 1 95.56 316 LEU B N 1
ATOM 7274 C CA . LEU B 1 316 ? 12.984 16.25 -0.817 1 95.56 316 LEU B CA 1
ATOM 7275 C C . LEU B 1 316 ? 12.617 16.875 -2.154 1 95.56 316 LEU B C 1
ATOM 7277 O O . LEU B 1 316 ? 13.328 16.703 -3.146 1 95.56 316 LEU B O 1
ATOM 7281 N N . LYS B 1 317 ? 11.523 17.578 -2.201 1 94.25 317 LYS B N 1
ATOM 7282 C CA . LYS B 1 317 ? 11.102 18.234 -3.432 1 94.25 317 LYS B CA 1
ATOM 7283 C C . LYS B 1 317 ? 12.164 19.234 -3.91 1 94.25 317 LYS B C 1
ATOM 7285 O O . LYS B 1 317 ? 12.312 19.453 -5.113 1 94.25 317 LYS B O 1
ATOM 7290 N N . GLU B 1 318 ? 12.906 19.688 -3.027 1 91.62 318 GLU B N 1
ATOM 7291 C CA . GLU B 1 318 ? 13.938 20.672 -3.352 1 91.62 318 GLU B CA 1
ATOM 7292 C C . GLU B 1 318 ? 15.273 20 -3.623 1 91.62 318 GLU B C 1
ATOM 7294 O O . GLU B 1 318 ? 16.062 20.469 -4.449 1 91.62 318 GLU B O 1
ATOM 7299 N N . ARG B 1 319 ? 15.5 18.875 -2.965 1 93.5 319 ARG B N 1
ATOM 7300 C CA . ARG B 1 319 ? 16.891 18.422 -2.895 1 93.5 319 ARG B CA 1
ATOM 7301 C C . ARG B 1 319 ? 17.047 17.016 -3.479 1 93.5 319 ARG B C 1
ATOM 7303 O O . ARG B 1 319 ? 18.156 16.547 -3.682 1 93.5 319 ARG B O 1
ATOM 7310 N N . ALA B 1 320 ? 16.031 16.344 -3.779 1 93.5 320 ALA B N 1
ATOM 7311 C CA . ALA B 1 320 ? 16.109 14.914 -4.113 1 93.5 320 ALA B CA 1
ATOM 7312 C C . ALA B 1 320 ? 16.969 14.68 -5.348 1 93.5 320 ALA B C 1
ATOM 7314 O O . ALA B 1 320 ? 17.609 13.641 -5.473 1 93.5 320 ALA B O 1
ATOM 7315 N N . ASN B 1 321 ? 17.062 15.641 -6.23 1 90.44 321 ASN B N 1
ATOM 7316 C CA . ASN B 1 321 ? 17.797 15.492 -7.477 1 90.44 321 ASN B CA 1
ATOM 7317 C C . ASN B 1 321 ? 19.312 15.391 -7.219 1 90.44 321 ASN B C 1
ATOM 7319 O O . ASN B 1 321 ? 20.047 14.883 -8.062 1 90.44 321 ASN B O 1
ATOM 7323 N N . TYR B 1 322 ? 19.797 15.828 -6.055 1 91.94 322 TYR B N 1
ATOM 7324 C CA . TYR B 1 322 ? 21.25 15.867 -5.867 1 91.94 322 TYR B CA 1
ATOM 7325 C C . TYR B 1 322 ? 21.641 15.281 -4.516 1 91.94 322 TYR B C 1
ATOM 7327 O O . TYR B 1 322 ? 22.828 15.164 -4.203 1 91.94 322 TYR B O 1
ATOM 7335 N N . LEU B 1 323 ? 20.734 14.906 -3.746 1 94.75 323 LEU B N 1
ATOM 7336 C CA . LEU B 1 323 ? 20.969 14.43 -2.387 1 94.75 323 LEU B CA 1
ATOM 7337 C C . LEU B 1 323 ? 21.516 13.008 -2.393 1 94.75 323 LEU B C 1
ATOM 7339 O O . LEU B 1 323 ? 22.25 12.617 -1.482 1 94.75 323 LEU B O 1
ATOM 7343 N N . PHE B 1 324 ? 21.203 12.227 -3.395 1 96.56 324 PHE B N 1
ATOM 7344 C CA . PHE B 1 324 ? 21.516 10.797 -3.395 1 96.56 324 PHE B CA 1
ATOM 7345 C C . PHE B 1 324 ? 22.5 10.461 -4.5 1 96.56 324 PHE B C 1
ATOM 7347 O O . PHE B 1 324 ? 22.422 11 -5.605 1 96.56 324 PHE B O 1
ATOM 7354 N N . GLU B 1 325 ? 23.406 9.555 -4.211 1 96.06 325 GLU B N 1
ATOM 7355 C CA . GLU B 1 325 ? 24.328 8.961 -5.184 1 96.06 325 GLU B CA 1
ATOM 7356 C C . GLU B 1 325 ? 24.484 7.465 -4.949 1 96.06 325 GLU B C 1
ATOM 7358 O O . GLU B 1 325 ? 25.031 7.043 -3.934 1 96.06 325 GLU B O 1
ATOM 7363 N N . PRO B 1 326 ? 24.094 6.609 -5.902 1 94.06 326 PRO B N 1
ATOM 7364 C CA . PRO B 1 326 ? 23.422 6.938 -7.168 1 94.06 326 PRO B CA 1
ATOM 7365 C C . PRO B 1 326 ? 22.109 7.695 -6.969 1 94.06 326 PRO B C 1
ATOM 7367 O O . PRO B 1 326 ? 21.516 7.629 -5.891 1 94.06 326 PRO B O 1
ATOM 7370 N N . SER B 1 327 ? 21.688 8.43 -8.016 1 93.12 327 SER B N 1
ATOM 7371 C CA . SER B 1 327 ? 20.484 9.234 -7.98 1 93.12 327 SER B CA 1
ATOM 7372 C C . SER B 1 327 ? 19.25 8.359 -7.785 1 93.12 327 SER B C 1
ATOM 7374 O O . SER B 1 327 ? 19.266 7.168 -8.102 1 93.12 327 SER B O 1
ATOM 7376 N N . LEU B 1 328 ? 18.219 8.992 -7.211 1 94.06 328 LEU B N 1
ATOM 7377 C CA . LEU B 1 328 ? 16.953 8.289 -7.121 1 94.06 328 LEU B CA 1
ATOM 7378 C C . LEU B 1 328 ? 16.438 7.914 -8.508 1 94.06 328 LEU B C 1
ATOM 7380 O O . LEU B 1 328 ? 16.672 8.641 -9.477 1 94.06 328 LEU B O 1
ATOM 7384 N N . PRO B 1 329 ? 15.75 6.762 -8.594 1 90.56 329 PRO B N 1
ATOM 7385 C CA . PRO B 1 329 ? 15.141 6.418 -9.883 1 90.56 329 PRO B CA 1
ATOM 7386 C C . PRO B 1 329 ? 14.148 7.473 -10.367 1 90.56 329 PRO B C 1
ATOM 7388 O O . PRO B 1 329 ? 13.477 8.117 -9.547 1 90.56 329 PRO B O 1
ATOM 7391 N N . PRO B 1 330 ? 13.984 7.664 -11.672 1 87.19 330 PRO B N 1
ATOM 7392 C CA . PRO B 1 330 ? 13.07 8.664 -12.234 1 87.19 330 PRO B CA 1
ATOM 7393 C C . PRO B 1 330 ? 11.641 8.516 -11.711 1 87.19 330 PRO B C 1
ATOM 7395 O O . PRO B 1 330 ? 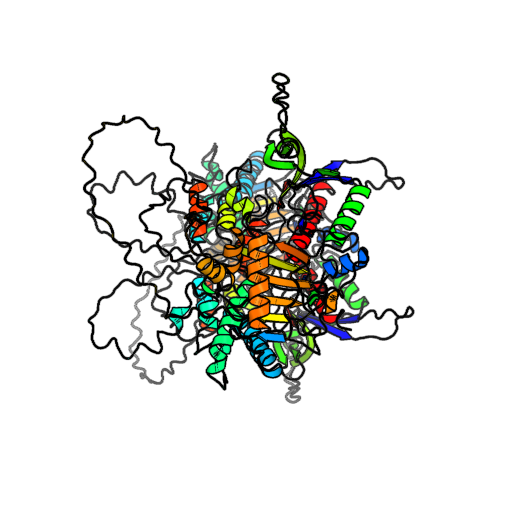10.969 9.516 -11.453 1 87.19 330 PRO B O 1
ATOM 7398 N N . ARG B 1 331 ? 11.195 7.285 -11.531 1 88.06 331 ARG B N 1
ATOM 7399 C CA . ARG B 1 331 ? 9.852 7.066 -11.008 1 88.06 331 ARG B CA 1
ATOM 7400 C C . ARG B 1 331 ? 9.688 7.672 -9.617 1 88.06 331 ARG B C 1
ATOM 7402 O O . ARG B 1 331 ? 8.641 8.242 -9.297 1 88.06 331 ARG B O 1
ATOM 7409 N N . ARG B 1 332 ? 10.711 7.523 -8.836 1 92.62 332 ARG B N 1
ATOM 7410 C CA . ARG B 1 332 ? 10.68 8.078 -7.484 1 92.62 332 ARG B CA 1
ATOM 7411 C C . ARG B 1 332 ? 10.719 9.602 -7.52 1 92.62 332 ARG B C 1
ATOM 7413 O O . ARG B 1 332 ? 10 10.266 -6.762 1 92.62 332 ARG B O 1
ATOM 7420 N N . LEU B 1 333 ? 11.57 10.148 -8.352 1 92.69 333 LEU B N 1
ATOM 7421 C CA . LEU B 1 333 ? 11.648 11.594 -8.492 1 92.69 333 LEU B CA 1
ATOM 7422 C C . LEU B 1 333 ? 10.305 12.164 -8.961 1 92.69 333 LEU B C 1
ATOM 7424 O O . LEU B 1 333 ? 9.875 13.219 -8.484 1 92.69 333 LEU B O 1
ATOM 7428 N N . LEU B 1 334 ? 9.641 11.438 -9.82 1 89.94 334 LEU B N 1
ATOM 7429 C CA . LEU B 1 334 ? 8.32 11.859 -10.289 1 89.94 334 LEU B CA 1
ATOM 7430 C C . LEU B 1 334 ? 7.301 11.805 -9.156 1 89.94 334 LEU B C 1
ATOM 7432 O O . LEU B 1 334 ? 6.484 12.719 -9.008 1 89.94 334 LEU B O 1
ATOM 7436 N N . ALA B 1 335 ? 7.34 10.727 -8.398 1 93 335 ALA B N 1
ATOM 7437 C CA . ALA B 1 335 ? 6.445 10.586 -7.25 1 93 335 ALA B CA 1
ATOM 7438 C C . ALA B 1 335 ? 6.625 11.742 -6.273 1 93 335 ALA B C 1
ATOM 7440 O O . ALA B 1 335 ? 5.645 12.32 -5.797 1 93 335 ALA B O 1
ATOM 7441 N N . ILE B 1 336 ? 7.879 12.125 -5.996 1 95.31 336 ILE B N 1
ATOM 7442 C CA . ILE B 1 336 ? 8.211 13.227 -5.102 1 95.31 336 ILE B CA 1
ATOM 7443 C C . ILE B 1 336 ? 7.641 14.531 -5.656 1 95.31 336 ILE B C 1
ATOM 7445 O O . ILE B 1 336 ? 7.035 15.312 -4.918 1 95.31 336 ILE B O 1
ATOM 7449 N N . SER B 1 337 ? 7.715 14.656 -6.918 1 91.88 337 SER B N 1
ATOM 7450 C CA . SER B 1 337 ? 7.301 15.898 -7.551 1 91.88 337 SER B CA 1
ATOM 7451 C C . SER B 1 337 ? 5.781 16 -7.645 1 91.88 337 SER B C 1
ATOM 7453 O O . SER B 1 337 ? 5.211 17.078 -7.492 1 91.88 337 SER B O 1
ATOM 7455 N N . ARG B 1 338 ? 5.152 14.859 -7.824 1 92.06 338 ARG B N 1
ATOM 7456 C CA . ARG B 1 338 ? 3.723 14.82 -8.102 1 92.06 338 ARG B CA 1
ATOM 7457 C C . ARG B 1 338 ? 2.91 14.906 -6.816 1 92.06 338 ARG B C 1
ATOM 7459 O O . ARG B 1 338 ? 1.748 15.32 -6.836 1 92.06 338 ARG B O 1
ATOM 7466 N N . THR B 1 339 ? 3.418 14.547 -5.77 1 95.38 339 THR B N 1
ATOM 7467 C CA . THR B 1 339 ? 2.668 14.516 -4.52 1 95.38 339 THR B CA 1
ATOM 7468 C C . THR B 1 339 ? 2.537 15.914 -3.93 1 95.38 339 THR B C 1
ATOM 7470 O O . THR B 1 339 ? 3.527 16.641 -3.809 1 95.38 339 THR B O 1
ATOM 7473 N N . GLY B 1 340 ? 1.262 16.312 -3.637 1 95.94 340 GLY B N 1
ATOM 7474 C CA . GLY B 1 340 ? 1.064 17.609 -3.01 1 95.94 340 GLY B CA 1
ATOM 7475 C C . GLY B 1 340 ? 1.651 17.688 -1.613 1 95.94 340 GLY B C 1
ATOM 7476 O O . GLY B 1 340 ? 1.644 16.703 -0.871 1 95.94 340 GLY B O 1
ATOM 7477 N N . PHE B 1 341 ? 2.137 18.875 -1.273 1 95.69 341 PHE B N 1
ATOM 7478 C CA . PHE B 1 341 ? 2.652 19.141 0.064 1 95.69 341 PHE B CA 1
ATOM 7479 C C . PHE B 1 341 ? 2.143 20.484 0.585 1 95.69 341 PHE B C 1
ATOM 7481 O O . PHE B 1 341 ? 2.617 21.547 0.162 1 95.69 341 PHE B O 1
ATOM 7488 N N . GLY B 1 342 ? 1.231 20.422 1.554 1 96.06 342 GLY B N 1
ATOM 7489 C CA . GLY B 1 342 ? 0.441 21.562 1.968 1 96.06 342 GLY B CA 1
ATOM 7490 C C . GLY B 1 342 ? 1.044 22.312 3.145 1 96.06 342 GLY B C 1
ATOM 7491 O O . GLY B 1 342 ? 2.217 22.109 3.473 1 96.06 342 GLY B O 1
ATOM 7492 N N . LEU B 1 343 ? 0.227 23.266 3.654 1 95.69 343 LEU B N 1
ATOM 7493 C CA . LEU B 1 343 ? 0.708 24.141 4.715 1 95.69 343 LEU B CA 1
ATOM 7494 C C . LEU B 1 343 ? -0.365 24.344 5.777 1 95.69 343 LEU B C 1
ATOM 7496 O O . LEU B 1 343 ? -1.518 24.641 5.453 1 95.69 343 LEU B O 1
ATOM 7500 N N . LEU B 1 344 ? -0.021 24.078 6.953 1 95.19 344 LEU B N 1
ATOM 7501 C CA . LEU B 1 344 ? -0.808 24.438 8.125 1 95.19 344 LEU B CA 1
ATOM 7502 C C . LEU B 1 344 ? 0.056 25.141 9.164 1 95.19 344 LEU B C 1
ATOM 7504 O O . LEU B 1 344 ? 0.903 24.516 9.805 1 95.19 344 LEU B O 1
ATOM 7508 N N . ASN B 1 345 ? -0.121 26.438 9.266 1 94.12 345 ASN B N 1
ATOM 7509 C CA . ASN B 1 345 ? 0.52 27.188 10.336 1 94.12 345 ASN B CA 1
ATOM 7510 C C . ASN B 1 345 ? -0.435 27.422 11.508 1 94.12 345 ASN B C 1
ATOM 7512 O O . ASN B 1 345 ? -1.647 27.516 11.312 1 94.12 345 ASN B O 1
ATOM 7516 N N . LYS B 1 346 ? 0.095 27.453 12.625 1 93.31 346 LYS B N 1
ATOM 7517 C CA . LYS B 1 346 ? -0.683 27.719 13.836 1 93.31 346 LYS B CA 1
ATOM 7518 C C . LYS B 1 346 ? -0.235 29.016 14.5 1 93.31 346 LYS B C 1
ATOM 7520 O O . LYS B 1 346 ? 0.944 29.359 14.453 1 93.31 346 LYS B O 1
ATOM 7525 N N . VAL B 1 347 ? -1.137 29.75 15.008 1 94.5 347 VAL B N 1
ATOM 7526 C CA . VAL B 1 347 ? -0.897 30.875 15.914 1 94.5 347 VAL B CA 1
ATOM 7527 C C . VAL B 1 347 ? -1.495 30.562 17.281 1 94.5 347 VAL B C 1
ATOM 7529 O O . VAL B 1 347 ? -2.695 30.312 17.406 1 94.5 347 VAL B O 1
ATOM 7532 N N . ILE B 1 348 ? -0.67 30.578 18.266 1 93 348 ILE B N 1
ATOM 7533 C CA . ILE B 1 348 ? -1.089 30.25 19.625 1 93 348 ILE B CA 1
ATOM 7534 C C . ILE B 1 348 ? -0.995 31.5 20.516 1 93 348 ILE B C 1
ATOM 7536 O O . ILE B 1 348 ? 0.076 32.094 20.641 1 93 348 ILE B O 1
ATOM 7540 N N . LEU B 1 349 ? -2.1 31.891 21.094 1 94.62 349 LEU B N 1
ATOM 7541 C CA . LEU B 1 349 ? -2.156 33.031 21.984 1 94.62 349 LEU B CA 1
ATOM 7542 C C . LEU B 1 349 ? -2.457 32.625 23.422 1 94.62 349 LEU B C 1
ATOM 7544 O O . LEU B 1 349 ? -3.393 31.844 23.656 1 94.62 349 LEU B O 1
ATOM 7548 N N . ARG B 1 350 ? -1.685 33.094 24.312 1 92.94 350 ARG B N 1
ATOM 7549 C CA . ARG B 1 350 ? -1.927 32.875 25.734 1 92.94 350 ARG B CA 1
ATOM 7550 C C . ARG B 1 350 ? -2.395 34.156 26.422 1 92.94 350 ARG B C 1
ATOM 7552 O O . ARG B 1 350 ? -1.801 35.219 26.219 1 92.94 350 ARG B O 1
ATOM 7559 N N . TYR B 1 351 ? -3.461 34.031 27.141 1 94.31 351 TYR B N 1
ATOM 7560 C CA . TYR B 1 351 ? -4.008 35.125 27.922 1 94.31 351 TYR B CA 1
ATOM 7561 C C . TYR B 1 351 ? -3.967 34.812 29.406 1 94.31 351 TYR B C 1
ATOM 7563 O O . TYR B 1 351 ? -3.707 33.656 29.797 1 94.31 351 TYR B O 1
ATOM 7571 N N . SER B 1 352 ? -4.168 35.844 30.219 1 93.62 352 SER B N 1
ATOM 7572 C CA . SER B 1 352 ? -4.234 35.656 31.656 1 93.62 352 SER B CA 1
ATOM 7573 C C . SER B 1 352 ? -5.566 35.031 32.062 1 93.62 352 SER B C 1
ATOM 7575 O O . SER B 1 352 ? -5.617 34.188 32.969 1 93.62 352 SER B O 1
ATOM 7577 N N . VAL B 1 353 ? -6.59 35.438 31.453 1 93.12 353 VAL B N 1
ATOM 7578 C CA . VAL B 1 353 ? -7.93 34.906 31.703 1 93.12 353 VAL B CA 1
ATOM 7579 C C . VAL B 1 353 ? -8.695 34.812 30.375 1 93.12 353 VAL B C 1
ATOM 7581 O O . VAL B 1 353 ? -8.484 35.625 29.484 1 93.12 353 VAL B O 1
ATOM 7584 N N . PRO B 1 354 ? -9.562 33.844 30.344 1 94.12 354 PRO B N 1
ATOM 7585 C CA . PRO B 1 354 ? -10.383 33.781 29.141 1 94.12 354 PRO B CA 1
ATOM 7586 C C . PRO B 1 354 ? -11.438 34.906 29.078 1 94.12 354 PRO B C 1
ATOM 7588 O O . PRO B 1 354 ? -12.016 35.25 30.109 1 94.12 354 PRO B O 1
ATOM 7591 N N . PHE B 1 355 ? -11.672 35.531 27.953 1 94.44 355 PHE B N 1
ATOM 7592 C CA . PHE B 1 355 ? -12.766 36.469 27.734 1 94.44 355 PHE B CA 1
ATOM 7593 C C . PHE B 1 355 ? -13.719 35.938 26.656 1 94.44 355 PHE B C 1
ATOM 7595 O O . PHE B 1 355 ? -14.602 36.688 26.203 1 94.44 355 PHE B O 1
ATOM 7602 N N . TRP B 1 356 ? -13.5 34.781 26.156 1 93 356 TRP B N 1
ATOM 7603 C CA . TRP B 1 356 ? -14.383 34.031 25.281 1 93 356 TRP B CA 1
ATOM 7604 C C . TRP B 1 356 ? -15.18 32.969 26.078 1 93 356 TRP B C 1
ATOM 7606 O O . TRP B 1 356 ? -14.93 32.781 27.266 1 93 356 TRP B O 1
ATOM 7616 N N . PRO B 1 357 ? -16.25 32.344 25.453 1 89.25 357 PRO B N 1
ATOM 7617 C CA . PRO B 1 357 ? -16.969 31.312 26.188 1 89.25 357 PRO B CA 1
ATOM 7618 C C . PRO B 1 357 ? -16.062 30.156 26.609 1 89.25 357 PRO B C 1
ATOM 7620 O O . PRO B 1 357 ? -15.648 29.359 25.766 1 89.25 357 PRO B O 1
ATOM 7623 N N . ALA B 1 358 ? -15.844 29.984 27.844 1 88 358 ALA B N 1
ATOM 7624 C CA . ALA B 1 358 ? -14.789 29.156 28.422 1 88 358 ALA B CA 1
ATOM 7625 C C . ALA B 1 358 ? -15.047 27.672 28.141 1 88 358 ALA B C 1
ATOM 7627 O O . ALA B 1 358 ? -14.109 26.875 28.047 1 88 358 ALA B O 1
ATOM 7628 N N . LYS B 1 359 ? -16.266 27.25 27.953 1 87 359 LYS B N 1
ATOM 7629 C CA . LYS B 1 359 ? -16.609 25.844 27.812 1 87 359 LYS B CA 1
ATOM 7630 C C . LYS B 1 359 ? -16.562 25.406 26.359 1 87 359 LYS B C 1
ATOM 7632 O O . LYS B 1 359 ? -16.578 24.203 26.062 1 87 359 LYS B O 1
ATOM 7637 N N . THR B 1 360 ? -16.516 26.422 25.516 1 90.25 360 THR B N 1
ATOM 7638 C CA . THR B 1 360 ? -16.469 26.094 24.094 1 90.25 360 THR B CA 1
ATOM 7639 C C . THR B 1 360 ? -15.188 25.359 23.734 1 90.25 360 THR B C 1
ATOM 7641 O O . THR B 1 360 ? -14.117 25.688 24.25 1 90.25 360 THR B O 1
ATOM 7644 N N . GLN B 1 361 ? -15.32 24.297 22.969 1 90.5 361 GLN B N 1
ATOM 7645 C CA . GLN B 1 361 ? -14.148 23.547 22.547 1 90.5 361 GLN B CA 1
ATOM 7646 C C . GLN B 1 361 ? -13.531 24.141 21.281 1 90.5 361 GLN B C 1
ATOM 7648 O O . GLN B 1 361 ? -12.312 24.25 21.156 1 90.5 361 GLN B O 1
ATOM 7653 N N . TRP B 1 362 ? -14.461 24.469 20.359 1 93.5 362 TRP B N 1
ATOM 7654 C CA . TRP B 1 362 ? -14.023 25.031 19.094 1 93.5 362 TRP B CA 1
ATOM 7655 C C . TRP B 1 362 ? -14.766 26.328 18.781 1 93.5 362 TRP B C 1
ATOM 7657 O O . TRP B 1 362 ? -15.969 26.438 19.047 1 93.5 362 TRP B O 1
ATOM 7667 N N . ILE B 1 363 ? -14.031 27.312 18.312 1 94.94 363 ILE B N 1
ATOM 7668 C CA . ILE B 1 363 ? -14.57 28.594 17.859 1 94.94 363 ILE B CA 1
ATOM 7669 C C . ILE B 1 363 ? -14.281 28.781 16.375 1 94.94 363 ILE B C 1
ATOM 7671 O O . ILE B 1 363 ? -13.203 28.422 15.891 1 94.94 363 ILE B O 1
ATOM 7675 N N . PHE B 1 364 ? -15.273 29.203 15.664 1 96.12 364 PHE B N 1
ATOM 7676 C CA . PHE B 1 364 ? -15.07 29.562 14.266 1 96.12 364 PHE B CA 1
ATOM 7677 C C . PHE B 1 364 ? -15.227 31.062 14.062 1 96.12 364 PHE B C 1
ATOM 7679 O O . PHE B 1 364 ? -16.25 31.641 14.438 1 96.12 364 PHE B O 1
ATOM 7686 N N . LEU B 1 365 ? -14.203 31.703 13.484 1 95 365 LEU B N 1
ATOM 7687 C CA . LEU B 1 365 ? -14.234 33.125 13.172 1 95 365 LEU B CA 1
ATOM 7688 C C . LEU B 1 365 ? -14.5 33.344 11.688 1 95 365 LEU B C 1
ATOM 7690 O O . LEU B 1 365 ? -13.688 32.969 10.844 1 95 365 LEU B O 1
ATOM 7694 N N . ALA B 1 366 ? -15.578 33.969 11.383 1 92.12 366 ALA B N 1
ATOM 7695 C CA . ALA B 1 366 ? -15.898 34.281 10 1 92.12 366 ALA B CA 1
ATOM 7696 C C . ALA B 1 366 ? -14.891 35.281 9.414 1 92.12 366 ALA B C 1
ATOM 7698 O O . ALA B 1 366 ? -14.234 36 10.156 1 92.12 366 ALA B O 1
ATOM 7699 N N . PRO B 1 367 ? -14.75 35.312 8.117 1 90.56 367 PRO B N 1
ATOM 7700 C CA . PRO B 1 367 ? -13.773 36.219 7.492 1 90.56 367 PRO B CA 1
ATOM 7701 C C . PRO B 1 367 ? -14.133 37.688 7.68 1 90.56 367 PRO B C 1
ATOM 7703 O O . PRO B 1 367 ? -15.25 38 8.086 1 90.56 367 PRO B O 1
ATOM 7706 N N . ILE B 1 368 ? -13.125 38.5 7.395 1 77.56 368 ILE B N 1
ATOM 7707 C CA . ILE B 1 368 ? -13.344 39.938 7.41 1 77.56 368 ILE B CA 1
ATOM 7708 C C . ILE B 1 368 ? -14.156 40.344 6.184 1 77.56 368 ILE B C 1
ATOM 7710 O O . ILE B 1 368 ? -13.922 39.844 5.082 1 77.56 368 ILE B O 1
ATOM 7714 N N . GLU B 1 369 ? -15.258 41.094 6.387 1 66.31 369 GLU B N 1
ATOM 7715 C CA . GLU B 1 369 ? -16.031 41.594 5.258 1 66.31 369 GLU B CA 1
ATOM 7716 C C . GLU B 1 369 ? -15.328 42.781 4.598 1 66.31 369 GLU B C 1
ATOM 7718 O O . GLU B 1 369 ? -14.836 43.688 5.281 1 66.31 369 GLU B O 1
ATOM 7723 N N . VAL B 1 370 ? -14.734 42.562 3.424 1 53.62 370 VAL B N 1
ATOM 7724 C CA . VAL B 1 370 ? -14.188 43.719 2.691 1 53.62 370 VAL B CA 1
ATOM 7725 C C . VAL B 1 370 ? -15.312 44.625 2.258 1 53.62 370 VAL B C 1
ATOM 7727 O O . VAL B 1 370 ? -16.297 44.188 1.656 1 53.62 370 VAL B O 1
ATOM 7730 N N . ASP B 1 371 ? -15.562 45.688 2.914 1 44.88 371 ASP B N 1
ATOM 7731 C CA . ASP B 1 371 ? -16.469 46.688 2.357 1 44.88 371 ASP B CA 1
ATOM 7732 C C . ASP B 1 371 ? -16.078 47.062 0.928 1 44.88 371 ASP B C 1
ATOM 7734 O O . ASP B 1 371 ? -14.938 47.469 0.674 1 44.88 371 ASP B O 1
ATOM 7738 N N . GLU B 1 372 ? -16.703 46.562 -0.028 1 38.47 372 GLU B N 1
ATOM 7739 C CA . GLU B 1 372 ? -16.516 47 -1.412 1 38.47 372 GLU B CA 1
ATOM 7740 C C . GLU B 1 372 ? -16.391 48.5 -1.512 1 38.47 372 GLU B C 1
ATOM 7742 O O . GLU B 1 372 ? -15.984 49.031 -2.549 1 38.47 372 GLU B O 1
ATOM 7747 N N . SER B 1 373 ? -16.938 49.344 -0.696 1 36.34 373 SER B N 1
ATOM 7748 C CA . SER B 1 373 ? -16.969 50.781 -1.009 1 36.34 373 SER B CA 1
ATOM 7749 C C . SER B 1 373 ? -15.57 51.375 -0.961 1 36.34 373 SER B C 1
ATOM 7751 O O . SER B 1 373 ? -15.359 52.5 -1.423 1 36.34 373 SER B O 1
ATOM 7753 N N . GLY B 1 374 ? -14.664 51.156 -0.158 1 33.84 374 GLY B N 1
ATOM 7754 C CA . GLY B 1 374 ? -13.406 51.875 -0.119 1 33.84 374 GLY B CA 1
ATOM 7755 C C . GLY B 1 374 ? -12.492 51.562 -1.28 1 33.84 374 GLY B C 1
ATOM 7756 O O . GLY B 1 374 ? -11.375 51.062 -1.077 1 33.84 374 GLY B O 1
ATOM 7757 N N . SER B 1 375 ? -13.07 51.344 -2.508 1 30.91 375 SER B N 1
ATOM 7758 C CA . SER B 1 375 ? -12.234 51.5 -3.695 1 30.91 375 SER B CA 1
ATOM 7759 C C . SER B 1 375 ? -11.539 52.875 -3.689 1 30.91 375 SER B C 1
ATOM 7761 O O . SER B 1 375 ? -12.18 53.906 -3.875 1 30.91 375 SER B O 1
ATOM 7763 N N . GLU B 1 376 ? -10.711 53.281 -2.781 1 28.91 376 GLU B N 1
ATOM 7764 C CA . GLU B 1 376 ? -9.906 54.438 -3.123 1 28.91 376 GLU B CA 1
ATOM 7765 C C . GLU B 1 376 ? -9.461 54.406 -4.582 1 28.91 376 GLU B C 1
ATOM 7767 O O . GLU B 1 376 ? -8.906 53.406 -5.035 1 28.91 376 GLU B O 1
ATOM 7772 N N . SER B 1 377 ? -10.07 55.25 -5.5 1 29.56 377 SER B N 1
ATOM 7773 C CA . SER B 1 377 ? -9.641 55.844 -6.754 1 29.56 377 SER B CA 1
ATOM 7774 C C . SER B 1 377 ? -8.273 56.5 -6.613 1 29.56 377 SER B C 1
ATOM 7776 O O . SER B 1 377 ? -8.094 57.656 -6.965 1 29.56 377 SER B O 1
ATOM 7778 N N . GLY B 1 378 ? -7.371 56.375 -5.648 1 26.34 378 GLY B N 1
ATOM 7779 C CA . GLY B 1 378 ? -6.121 57.094 -5.84 1 26.34 378 GLY B CA 1
ATOM 7780 C C . GLY B 1 378 ? -5.539 56.906 -7.23 1 26.34 378 GLY B C 1
ATOM 7781 O O . GLY B 1 378 ? -5.312 55.781 -7.68 1 26.34 378 GLY B O 1
ATOM 7782 N N . SER B 1 379 ? -5.895 57.906 -8.141 1 25.56 379 SER B N 1
ATOM 7783 C CA . SER B 1 379 ? -5.254 58.312 -9.383 1 25.56 379 SER B CA 1
ATOM 7784 C C . SER B 1 379 ? -3.738 58.375 -9.227 1 25.56 379 SER B C 1
ATOM 7786 O O . SER B 1 379 ? -3.223 59.156 -8.422 1 25.56 379 SER B O 1
ATOM 7788 N N . CYS B 1 380 ? -3.035 57.312 -9.078 1 23.48 380 CYS B N 1
ATOM 7789 C CA . CYS B 1 380 ? -1.612 57.438 -9.383 1 23.48 380 CYS B CA 1
ATOM 7790 C C . CYS B 1 380 ? -1.389 58.219 -10.672 1 23.48 380 CYS B C 1
ATOM 7792 O O . CYS B 1 380 ? -1.792 57.781 -11.75 1 23.48 380 CYS B O 1
ATOM 7794 N N . ASP B 1 381 ? -1.51 59.531 -10.602 1 22.78 381 ASP B N 1
ATOM 7795 C CA . ASP B 1 381 ? -1.001 60.5 -11.594 1 22.78 381 ASP B CA 1
ATOM 7796 C C . ASP B 1 381 ? 0.404 60.094 -12.047 1 22.78 381 ASP B C 1
ATOM 7798 O O . ASP B 1 381 ? 1.323 60 -11.234 1 22.78 381 ASP B O 1
ATOM 7802 N N . THR B 1 382 ? 0.452 59.25 -13.062 1 24.25 382 THR B N 1
ATOM 7803 C CA . THR B 1 382 ? 1.609 59.031 -13.922 1 24.25 382 THR B CA 1
ATOM 7804 C C . THR B 1 382 ? 2.201 60.375 -14.375 1 24.25 382 THR B C 1
ATOM 7806 O O . THR B 1 382 ? 1.587 61.094 -15.164 1 24.25 382 THR B O 1
ATOM 7809 N N . ASP B 1 383 ? 2.643 61.188 -13.398 1 20.55 383 ASP B N 1
ATOM 7810 C CA . ASP B 1 383 ? 3.393 62.312 -13.93 1 20.55 383 ASP B CA 1
ATOM 7811 C C . ASP B 1 383 ? 4.398 61.875 -14.984 1 20.55 383 ASP B C 1
ATOM 7813 O O . ASP B 1 383 ? 5.125 60.875 -14.781 1 20.55 383 ASP B O 1
ATOM 7817 N N . SER B 1 384 ? 4.109 62.219 -16.25 1 23.11 384 SER B N 1
ATOM 7818 C CA . SER B 1 384 ? 4.742 62.125 -17.562 1 23.11 384 SER B CA 1
ATOM 7819 C C . SER B 1 384 ? 6.156 62.688 -17.531 1 23.11 384 SER B C 1
ATOM 7821 O O . SER B 1 384 ? 6.734 63 -18.578 1 23.11 384 SER B O 1
ATOM 7823 N N . SER B 1 385 ? 6.746 63.031 -16.328 1 20.78 385 SER B N 1
ATOM 7824 C CA . SER B 1 385 ? 7.906 63.844 -16.656 1 20.78 385 SER B CA 1
ATOM 7825 C C . SER B 1 385 ? 8.836 63.094 -17.625 1 20.78 385 SER B C 1
ATOM 7827 O O . SER B 1 385 ? 8.867 61.875 -17.656 1 20.78 385 SER B O 1
ATOM 7829 N N . ASN B 1 386 ? 9.414 63.875 -18.688 1 21.77 386 ASN B N 1
ATOM 7830 C CA . ASN B 1 386 ? 10.242 63.844 -19.875 1 21.77 386 ASN B CA 1
ATOM 7831 C C . ASN B 1 386 ? 11.625 63.25 -19.594 1 21.77 386 ASN B C 1
ATOM 7833 O O . ASN B 1 386 ? 12.562 63.438 -20.375 1 21.77 386 ASN B O 1
ATOM 7837 N N . SER B 1 387 ? 11.797 62.406 -18.531 1 20.11 387 SER B N 1
A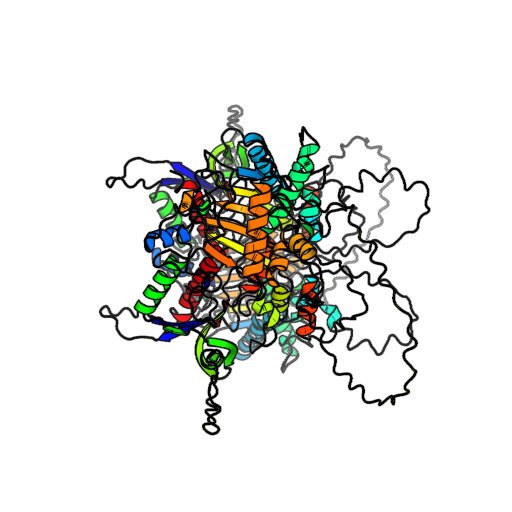TOM 7838 C CA . SER B 1 387 ? 13.242 62.25 -18.391 1 20.11 387 SER B CA 1
ATOM 7839 C C . SER B 1 387 ? 13.883 61.781 -19.688 1 20.11 387 SER B C 1
ATOM 7841 O O . SER B 1 387 ? 13.289 61 -20.438 1 20.11 387 SER B O 1
ATOM 7843 N N . GLU B 1 388 ? 14.914 62.531 -20.156 1 20.08 388 GLU B N 1
ATOM 7844 C CA . GLU B 1 388 ? 15.945 62.594 -21.203 1 20.08 388 GLU B CA 1
ATOM 7845 C C . GLU B 1 388 ? 16.641 61.25 -21.391 1 20.08 388 GLU B C 1
ATOM 7847 O O . GLU B 1 388 ? 16.672 60.438 -20.484 1 20.08 388 GLU B O 1
ATOM 7852 N N . ASN B 1 389 ? 17.016 61 -22.734 1 21.05 389 ASN B N 1
ATOM 7853 C CA . ASN B 1 389 ? 17.469 59.969 -23.656 1 21.05 389 ASN B CA 1
ATOM 7854 C C . ASN B 1 389 ? 18.797 59.375 -23.188 1 21.05 389 ASN B C 1
ATOM 7856 O O . ASN B 1 389 ? 19.422 58.594 -23.922 1 21.05 389 ASN B O 1
ATOM 7860 N N . SER B 1 390 ? 19.328 59.75 -21.969 1 20.34 390 SER B N 1
ATOM 7861 C CA . SER B 1 390 ? 20.766 59.594 -22.141 1 20.34 390 SER B CA 1
ATOM 7862 C C . SER B 1 390 ? 21.156 58.156 -22.469 1 20.34 390 SER B C 1
ATOM 7864 O O . SER B 1 390 ? 20.531 57.219 -22 1 20.34 390 SER B O 1
ATOM 7866 N N . SER B 1 391 ? 21.938 58 -23.594 1 19.89 391 SER B N 1
ATOM 7867 C CA . SER B 1 391 ? 22.531 57 -24.484 1 19.89 391 SER B CA 1
ATOM 7868 C C . SER B 1 391 ? 23.391 56.031 -23.719 1 19.89 391 SER B C 1
ATOM 7870 O O . SER B 1 391 ? 24 55.125 -24.312 1 19.89 391 SER B O 1
ATOM 7872 N N . GLU B 1 392 ? 23.562 56.188 -22.375 1 18.06 392 GLU B N 1
ATOM 7873 C CA . GLU B 1 392 ? 24.844 55.562 -22.078 1 18.06 392 GLU B CA 1
ATOM 7874 C C . GLU B 1 392 ? 24.859 54.094 -22.453 1 18.06 392 GLU B C 1
ATOM 7876 O O . GLU B 1 392 ? 23.891 53.375 -22.219 1 18.06 392 GLU B O 1
ATOM 7881 N N . ALA B 1 393 ? 25.75 53.656 -23.297 1 18.94 393 ALA B N 1
ATOM 7882 C CA . ALA B 1 393 ? 26.359 52.562 -24.031 1 18.94 393 ALA B CA 1
ATOM 7883 C C . ALA B 1 393 ? 26.719 51.406 -23.094 1 18.94 393 ALA B C 1
ATOM 7885 O O . ALA B 1 393 ? 27.484 50.5 -23.453 1 18.94 393 ALA B O 1
ATOM 7886 N N . ASP B 1 394 ? 26.031 51.344 -21.891 1 17.58 394 ASP B N 1
ATOM 7887 C CA . ASP B 1 394 ? 26.75 50.469 -20.969 1 17.58 394 ASP B CA 1
ATOM 7888 C C . ASP B 1 394 ? 26.938 49.094 -21.562 1 17.58 394 ASP B C 1
ATOM 7890 O O . ASP B 1 394 ? 26.078 48.594 -22.297 1 17.58 394 ASP B O 1
ATOM 7894 N N . GLY B 1 395 ? 28.125 48.531 -21.484 1 19.64 395 GLY B N 1
ATOM 7895 C CA . GLY B 1 395 ? 28.969 47.406 -21.844 1 19.64 395 GLY B CA 1
ATOM 7896 C C . GLY B 1 395 ? 28.328 46.062 -21.578 1 19.64 395 GLY B C 1
ATOM 7897 O O . GLY B 1 395 ? 27.438 45.938 -20.734 1 19.64 395 GLY B O 1
ATOM 7898 N N . ALA B 1 396 ? 28.344 45.094 -22.5 1 20.03 396 ALA B N 1
ATOM 7899 C CA . ALA B 1 396 ? 27.875 43.812 -23.078 1 20.03 396 ALA B CA 1
ATOM 7900 C C . ALA B 1 396 ? 27.922 42.688 -22.031 1 20.03 396 ALA B C 1
ATOM 7902 O O . ALA B 1 396 ? 27.047 41.844 -22 1 20.03 396 ALA B O 1
ATOM 7903 N N . ASP B 1 397 ? 28.969 42.469 -21.266 1 19.47 397 ASP B N 1
ATOM 7904 C CA . ASP B 1 397 ? 29.5 41.125 -21.219 1 19.47 397 ASP B CA 1
ATOM 7905 C C . ASP B 1 397 ? 28.719 40.25 -20.234 1 19.47 397 ASP B C 1
ATOM 7907 O O . ASP B 1 397 ? 29.141 39.156 -19.906 1 19.47 397 ASP B O 1
ATOM 7911 N N . SER B 1 398 ? 27.656 40.688 -19.562 1 19.45 398 SER B N 1
ATOM 7912 C CA . SER B 1 398 ? 27.375 39.969 -18.312 1 19.45 398 SER B CA 1
ATOM 7913 C C . SER B 1 398 ? 26.891 38.562 -18.609 1 19.45 398 SER B C 1
ATOM 7915 O O . SER B 1 398 ? 26.078 38.344 -19.516 1 19.45 398 SER B O 1
ATOM 7917 N N . SER B 1 399 ? 27.578 37.406 -18.141 1 21.75 399 SER B N 1
ATOM 7918 C CA . SER B 1 399 ? 27.609 35.969 -18.25 1 21.75 399 SER B CA 1
ATOM 7919 C C . SER B 1 399 ? 26.266 35.344 -17.875 1 21.75 399 SER B C 1
ATOM 7921 O O . SER B 1 399 ? 25.641 35.781 -16.906 1 21.75 399 SER B O 1
ATOM 7923 N N . ASN B 1 400 ? 25.516 34.719 -18.781 1 22.02 400 ASN B N 1
ATOM 7924 C CA . ASN B 1 400 ? 24.203 34.125 -19.016 1 22.02 400 ASN B CA 1
ATOM 7925 C C . ASN B 1 400 ? 23.922 33 -18.047 1 22.02 400 ASN B C 1
ATOM 7927 O O . ASN B 1 400 ? 24.016 31.812 -18.406 1 22.02 400 ASN B O 1
ATOM 7931 N N . ALA B 1 401 ? 24.531 32.938 -16.766 1 22.16 401 ALA B N 1
ATOM 7932 C CA . ALA B 1 401 ? 24.312 31.734 -15.969 1 22.16 401 ALA B CA 1
ATOM 7933 C C . ALA B 1 401 ? 22.812 31.484 -15.758 1 22.16 401 ALA B C 1
ATOM 7935 O O . ALA B 1 401 ? 22.094 32.375 -15.328 1 22.16 401 ALA B O 1
ATOM 7936 N N . SER B 1 402 ? 22.234 30.562 -16.5 1 24.05 402 SER B N 1
ATOM 7937 C CA . SER B 1 402 ? 20.875 30.031 -16.656 1 24.05 402 SER B CA 1
ATOM 7938 C C . SER B 1 402 ? 20.219 29.797 -15.297 1 24.05 402 SER B C 1
ATOM 7940 O O . SER B 1 402 ? 20.656 28.938 -14.531 1 24.05 402 SER B O 1
ATOM 7942 N N . SER B 1 403 ? 19.828 30.844 -14.609 1 23.5 403 SER B N 1
ATOM 7943 C CA . SER B 1 403 ? 19.141 30.812 -13.328 1 23.5 403 SER B CA 1
ATOM 7944 C C . SER B 1 403 ? 17.922 29.906 -13.375 1 23.5 403 SER B C 1
ATOM 7946 O O . SER B 1 403 ? 17 30.141 -14.156 1 23.5 403 SER B O 1
ATOM 7948 N N . VAL B 1 404 ? 18.078 28.641 -13.289 1 27.17 404 VAL B N 1
ATOM 7949 C CA . VAL B 1 404 ? 17.016 27.656 -13.125 1 27.17 404 VAL B CA 1
ATOM 7950 C C . VAL B 1 404 ? 15.891 28.25 -12.281 1 27.17 404 VAL B C 1
ATOM 7952 O O . VAL B 1 404 ? 16.125 28.75 -11.18 1 27.17 404 VAL B O 1
ATOM 7955 N N . PRO B 1 405 ? 14.891 28.641 -12.992 1 25.47 405 PRO B N 1
ATOM 7956 C CA . PRO B 1 405 ? 13.766 29.281 -12.312 1 25.47 405 PRO B CA 1
ATOM 7957 C C . PRO B 1 405 ? 13.398 28.594 -11 1 25.47 405 PRO B C 1
ATOM 7959 O O . PRO B 1 405 ? 13.492 27.375 -10.891 1 25.47 405 PRO B O 1
ATOM 7962 N N . GLU B 1 406 ? 13.547 29.344 -9.938 1 27.42 406 GLU B N 1
ATOM 7963 C CA . GLU B 1 406 ? 13.195 29.062 -8.547 1 27.42 406 GLU B CA 1
ATOM 7964 C C . GLU B 1 406 ? 11.781 28.516 -8.43 1 27.42 406 GLU B C 1
ATOM 7966 O O . GLU B 1 406 ? 10.805 29.25 -8.609 1 27.42 406 GLU B O 1
ATOM 7971 N N . ILE B 1 407 ? 11.523 27.375 -9.062 1 27.75 407 ILE B N 1
ATOM 7972 C CA . ILE B 1 407 ? 10.234 26.688 -8.961 1 27.75 407 ILE B CA 1
ATOM 7973 C C . ILE B 1 407 ? 9.617 26.969 -7.59 1 27.75 407 ILE B C 1
ATOM 7975 O O . ILE B 1 407 ? 8.406 27.172 -7.477 1 27.75 407 ILE B O 1
ATOM 7979 N N . TRP B 1 408 ? 10.188 26.391 -6.543 1 26.72 408 TRP B N 1
ATOM 7980 C CA . TRP B 1 408 ? 9.562 26.766 -5.273 1 26.72 408 TRP B CA 1
ATOM 7981 C C . TRP B 1 408 ? 9.781 28.234 -4.969 1 26.72 408 TRP B C 1
ATOM 7983 O O . TRP B 1 408 ? 10.766 28.609 -4.324 1 26.72 408 TRP B O 1
ATOM 7993 N N . SER B 1 409 ? 9.758 29.078 -5.945 1 27.97 409 SER B N 1
ATOM 7994 C CA . SER B 1 409 ? 10.047 30.469 -5.629 1 27.97 409 SER B CA 1
ATOM 7995 C C . SER B 1 409 ? 9.242 30.938 -4.414 1 27.97 409 SER B C 1
ATOM 7997 O O . SER B 1 409 ? 8.055 30.641 -4.301 1 27.97 409 SER B O 1
ATOM 7999 N N . PRO B 1 410 ? 9.891 31.156 -3.371 1 26.61 410 PRO B N 1
ATOM 8000 C CA . PRO B 1 410 ? 9.125 31.859 -2.336 1 26.61 410 PRO B CA 1
ATOM 8001 C C . PRO B 1 410 ? 8.18 32.906 -2.912 1 26.61 410 PRO B C 1
ATOM 8003 O O . PRO B 1 410 ? 8.406 33.406 -4.016 1 26.61 410 PRO B O 1
ATOM 8006 N N . PRO B 1 411 ? 6.824 32.812 -2.662 1 25.84 411 PRO B N 1
ATOM 8007 C CA . PRO B 1 411 ? 6.117 34 -3.172 1 25.84 411 PRO B CA 1
ATOM 8008 C C . PRO B 1 411 ? 7.004 35.25 -3.232 1 25.84 411 PRO B C 1
ATOM 8010 O O . PRO B 1 411 ? 7.914 35.406 -2.414 1 25.84 411 PRO B O 1
ATOM 8013 N N . ASN B 1 412 ? 7.414 35.625 -4.352 1 27.69 412 ASN B N 1
ATOM 8014 C CA . ASN B 1 412 ? 7.871 37 -4.457 1 27.69 412 ASN B CA 1
ATOM 8015 C C . ASN B 1 412 ? 7.102 37.938 -3.516 1 27.69 412 ASN B C 1
ATOM 8017 O O . ASN B 1 412 ? 5.891 38.125 -3.668 1 27.69 412 ASN B O 1
ATOM 8021 N N . VAL B 1 413 ? 7.504 37.875 -2.227 1 27.2 413 VAL B N 1
ATOM 8022 C CA . VAL B 1 413 ? 7.164 39 -1.355 1 27.2 413 VAL B CA 1
ATOM 8023 C C . VAL B 1 413 ? 7.305 40.312 -2.119 1 27.2 413 VAL B C 1
ATOM 8025 O O . VAL B 1 413 ? 8.406 40.688 -2.523 1 27.2 413 VAL B O 1
ATOM 8028 N N . LEU B 1 414 ? 6.438 40.5 -3.129 1 28.72 414 LEU B N 1
ATOM 8029 C CA . LEU B 1 414 ? 6.391 41.906 -3.447 1 28.72 414 LEU B CA 1
ATOM 8030 C C . LEU B 1 414 ? 6.598 42.75 -2.193 1 28.72 414 LEU B C 1
ATOM 8032 O O . LEU B 1 414 ? 5.797 42.688 -1.26 1 28.72 414 LEU B O 1
ATOM 8036 N N . SER B 1 415 ? 7.812 42.906 -1.708 1 28.73 415 SER B N 1
ATOM 8037 C CA . SER B 1 415 ? 8.328 43.844 -0.712 1 28.73 415 SER B CA 1
ATOM 8038 C C . SER B 1 415 ? 7.758 45.25 -0.919 1 28.73 415 SER B C 1
ATOM 8040 O O . SER B 1 415 ? 8.359 46.219 -0.494 1 28.73 415 SER B O 1
ATOM 8042 N N . SER B 1 416 ? 6.824 45.469 -1.91 1 30.27 416 SER B N 1
ATOM 8043 C CA . SER B 1 416 ? 6.738 46.906 -1.751 1 30.27 416 SER B CA 1
ATOM 8044 C C . SER B 1 416 ? 6.285 47.281 -0.344 1 30.27 416 SER B C 1
ATOM 8046 O O . SER B 1 416 ? 5.332 46.719 0.18 1 30.27 416 SER B O 1
ATOM 8048 N N . PRO B 1 417 ? 7.129 47.875 0.427 1 33.94 417 PRO B N 1
ATOM 8049 C CA . PRO B 1 417 ? 6.844 48.438 1.754 1 33.94 417 PRO B CA 1
ATOM 8050 C C . PRO B 1 417 ? 5.402 48.906 1.896 1 33.94 417 PRO B C 1
ATOM 8052 O O . PRO B 1 417 ? 4.848 48.906 2.998 1 33.94 417 PRO B O 1
ATOM 8055 N N . LYS B 1 418 ? 4.969 49.688 0.958 1 34.5 418 LYS B N 1
ATOM 8056 C CA . LYS B 1 418 ? 3.752 50.469 1.095 1 34.5 418 LYS B CA 1
ATOM 8057 C C . LYS B 1 418 ? 2.506 49.594 0.972 1 34.5 418 LYS B C 1
ATOM 8059 O O . LYS B 1 418 ? 1.425 50.094 0.65 1 34.5 418 LYS B O 1
ATOM 8064 N N . ILE B 1 419 ? 2.648 48.312 0.698 1 38.88 419 ILE B N 1
ATOM 8065 C CA . ILE B 1 419 ? 1.383 47.594 0.65 1 38.88 419 ILE B CA 1
ATOM 8066 C C . ILE B 1 419 ? 0.696 47.688 2.012 1 38.88 419 ILE B C 1
ATOM 8068 O O . ILE B 1 419 ? 1.261 47.25 3.023 1 38.88 419 ILE B O 1
ATOM 8072 N N . ASN B 1 420 ? -0.536 48.281 2.184 1 43.47 420 ASN B N 1
ATOM 8073 C CA . ASN B 1 420 ? -1.368 48.75 3.283 1 43.47 420 ASN B CA 1
ATOM 8074 C C . ASN B 1 420 ? -1.7 47.625 4.262 1 43.47 420 ASN B C 1
ATOM 8076 O O . ASN B 1 420 ? -1.884 46.469 3.855 1 43.47 420 ASN B O 1
ATOM 8080 N N . ASN B 1 421 ? -1.091 47.75 5.531 1 47.69 421 ASN B N 1
ATOM 8081 C CA . ASN B 1 421 ? -1.447 47 6.73 1 47.69 421 ASN B CA 1
ATOM 8082 C C . ASN B 1 421 ? -2.852 46.406 6.629 1 47.69 421 ASN B C 1
ATOM 8084 O O . ASN B 1 421 ? -3.096 45.281 7.086 1 47.69 421 ASN B O 1
ATOM 8088 N N . LYS B 1 422 ? -3.709 47.156 5.98 1 51.84 422 LYS B N 1
ATOM 8089 C CA . LYS B 1 422 ? -5.094 46.719 5.84 1 51.84 422 LYS B CA 1
ATOM 8090 C C . LYS B 1 422 ? -5.195 45.5 4.91 1 51.84 422 LYS B C 1
ATOM 8092 O O . LYS B 1 422 ? -5.965 44.594 5.172 1 51.84 422 LYS B O 1
ATOM 8097 N N . LEU B 1 423 ? -4.301 45.438 3.92 1 52.84 423 LEU B N 1
ATOM 8098 C CA . LEU B 1 423 ? -4.352 44.375 2.93 1 52.84 423 LEU B CA 1
ATOM 8099 C C . LEU B 1 423 ? -3.844 43.062 3.518 1 52.84 423 LEU B C 1
ATOM 8101 O O . LEU B 1 423 ? -4.395 42 3.234 1 52.84 423 LEU B O 1
ATOM 8105 N N . ARG B 1 424 ? -2.898 43.125 4.344 1 58.66 424 ARG B N 1
ATOM 8106 C CA . ARG B 1 424 ? -2.338 41.906 4.945 1 58.66 424 ARG B CA 1
ATOM 8107 C C . ARG B 1 424 ? -3.316 41.281 5.934 1 58.66 424 ARG B C 1
ATOM 8109 O O . ARG B 1 424 ? -3.436 40.062 6.008 1 58.66 424 ARG B O 1
ATOM 8116 N N . LYS B 1 425 ? -3.857 42.188 6.73 1 65.88 425 LYS B N 1
ATOM 8117 C CA . LYS B 1 425 ? -4.906 41.688 7.621 1 65.88 425 LYS B CA 1
ATOM 8118 C C . LYS B 1 425 ? -5.98 40.938 6.844 1 65.88 425 LYS B C 1
ATOM 8120 O O . LYS B 1 425 ? -6.465 39.906 7.293 1 65.88 425 LYS B O 1
ATOM 8125 N N . PHE B 1 426 ? -6.133 41.438 5.664 1 72.5 426 PHE B N 1
ATOM 8126 C CA . PHE B 1 426 ? -7.195 40.875 4.836 1 72.5 426 PHE B CA 1
ATOM 8127 C C . PHE B 1 426 ? -6.797 39.5 4.309 1 72.5 426 PHE B C 1
ATOM 8129 O O . PHE B 1 426 ? -7.629 38.594 4.242 1 72.5 426 PHE B O 1
ATOM 8136 N N . LYS B 1 427 ? -5.516 39.312 4.184 1 81 427 LYS B N 1
ATOM 8137 C CA . LYS B 1 427 ? -5.094 38.031 3.619 1 81 427 LYS B CA 1
ATOM 8138 C C . LYS B 1 427 ? -5.129 36.906 4.672 1 81 427 LYS B C 1
ATOM 8140 O O . LYS B 1 427 ? -5.48 35.781 4.371 1 81 427 LYS B O 1
ATOM 8145 N N . VAL B 1 428 ? -4.84 37.312 5.91 1 88.44 428 VAL B N 1
ATOM 8146 C CA . VAL B 1 428 ? -4.797 36.344 7 1 88.44 428 VAL B CA 1
ATOM 8147 C C . VAL B 1 428 ? -6.203 35.812 7.289 1 88.44 428 VAL B C 1
ATOM 8149 O O . VAL B 1 428 ? -6.398 34.625 7.52 1 88.44 428 VAL B O 1
ATOM 8152 N N . PHE B 1 429 ? -7.188 36.719 7.242 1 91 429 PHE B N 1
ATOM 8153 C CA . PHE B 1 429 ? -8.562 36.344 7.562 1 91 429 PHE B CA 1
ATOM 8154 C C . PHE B 1 429 ? -9.461 36.5 6.34 1 91 429 PHE B C 1
ATOM 8156 O O . PHE B 1 429 ? -10.625 36.875 6.457 1 91 429 PHE B O 1
ATOM 8163 N N . ALA B 1 430 ? -8.789 36.188 5.148 1 86.81 430 ALA B N 1
ATOM 8164 C CA . ALA B 1 430 ? -9.586 36.188 3.922 1 86.81 430 ALA B CA 1
ATOM 8165 C C . ALA B 1 430 ? -10.602 35.031 3.941 1 86.81 430 ALA B C 1
ATOM 8167 O O . ALA B 1 430 ? -11.625 35.094 3.254 1 86.81 430 ALA B O 1
ATOM 8168 N N . LYS B 1 431 ? -10.32 34.094 4.75 1 91.44 431 LYS B N 1
ATOM 8169 C CA . LYS B 1 431 ? -11.203 32.938 4.945 1 91.44 431 LYS B CA 1
ATOM 8170 C C . LYS B 1 431 ? -11.492 32.719 6.426 1 91.44 431 LYS B C 1
ATOM 8172 O O . LYS B 1 431 ? -10.852 33.312 7.289 1 91.44 431 LYS B O 1
ATOM 8177 N N . GLY B 1 432 ? -12.555 31.891 6.66 1 92.94 432 GLY B N 1
ATOM 8178 C CA . GLY B 1 432 ? -12.844 31.547 8.039 1 92.94 432 GLY B CA 1
ATOM 8179 C C . GLY B 1 432 ? -11.742 30.75 8.703 1 92.94 432 GLY B C 1
ATOM 8180 O O . GLY B 1 432 ? -10.969 30.062 8.023 1 92.94 432 GLY B O 1
ATOM 8181 N N . VAL B 1 433 ? -11.625 30.938 10.031 1 95.44 433 VAL B N 1
ATOM 8182 C CA . VAL B 1 433 ? -10.531 30.328 10.758 1 95.44 433 VAL B CA 1
ATOM 8183 C C . VAL B 1 433 ? -11.078 29.5 11.93 1 95.44 433 VAL B C 1
ATOM 8185 O O . VAL B 1 433 ? -11.945 29.984 12.664 1 95.44 433 VAL B O 1
ATOM 8188 N N . LEU B 1 434 ? -10.578 28.281 12.016 1 95.75 434 LEU B N 1
ATOM 8189 C CA . LEU B 1 434 ? -10.898 27.422 13.156 1 95.75 434 LEU B CA 1
ATOM 8190 C C . LEU B 1 434 ? -9.953 27.703 14.32 1 95.75 434 LEU B C 1
ATOM 8192 O O . LEU B 1 434 ? -8.742 27.875 14.125 1 95.75 434 LEU B O 1
ATOM 8196 N N . VAL B 1 435 ? -10.555 27.844 15.531 1 95.94 435 VAL B N 1
ATOM 8197 C CA . VAL B 1 435 ? -9.805 28.125 16.75 1 95.94 435 VAL B CA 1
ATOM 8198 C C . VAL B 1 435 ? -10.109 27.062 17.797 1 95.94 435 VAL B C 1
ATOM 8200 O O . VAL B 1 435 ? -11.281 26.812 18.125 1 95.94 435 VAL B O 1
ATOM 8203 N N . GLN B 1 436 ? -9.102 26.438 18.281 1 93.31 436 GLN B N 1
ATOM 8204 C CA . GLN B 1 436 ? -9.281 25.469 19.359 1 93.31 436 GLN B CA 1
ATOM 8205 C C . GLN B 1 436 ? -9.039 26.109 20.734 1 93.31 436 GLN B C 1
ATOM 8207 O O . GLN B 1 436 ? -8.039 26.797 20.922 1 93.31 436 GLN B O 1
ATOM 8212 N N . ASN B 1 437 ? -10.008 25.922 21.594 1 93.19 437 ASN B N 1
ATOM 8213 C CA . ASN B 1 437 ? -9.906 26.406 22.969 1 93.19 437 ASN B CA 1
ATOM 8214 C C . ASN B 1 437 ? -9.211 25.391 23.875 1 93.19 437 ASN B C 1
ATOM 8216 O O . ASN B 1 437 ? -9.742 24.297 24.109 1 93.19 437 ASN B O 1
ATOM 8220 N N . TYR B 1 438 ? -8.078 25.75 24.438 1 90.69 438 TYR B N 1
ATOM 8221 C CA . TYR B 1 438 ? -7.293 24.812 25.219 1 90.69 438 TYR B CA 1
ATOM 8222 C C . TYR B 1 438 ? -7.652 24.906 26.703 1 90.69 438 TYR B C 1
ATOM 8224 O O . TYR B 1 438 ? -7.199 24.094 27.516 1 90.69 438 TYR B O 1
ATOM 8232 N N . TYR B 1 439 ? -8.492 25.812 27.016 1 91.06 439 TYR B N 1
ATOM 8233 C CA . TYR B 1 439 ? -8.844 26.016 28.422 1 91.06 439 TYR B CA 1
ATOM 8234 C C . TYR B 1 439 ? -9.438 24.75 29.031 1 91.06 439 TYR B C 1
ATOM 8236 O O . TYR B 1 439 ? -9.039 24.312 30.109 1 91.06 439 TYR B O 1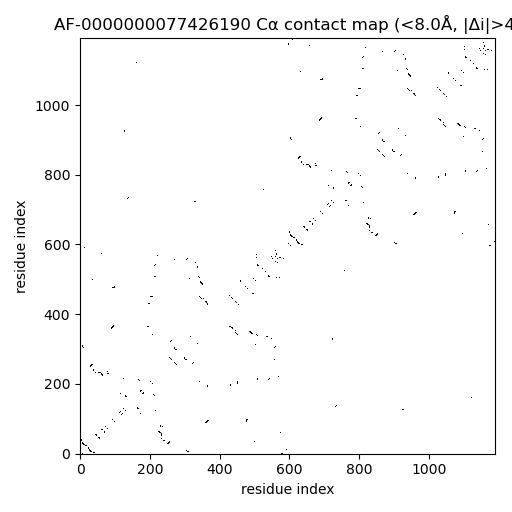
ATOM 8244 N N . PRO B 1 440 ? -10.375 24.156 28.344 1 88 440 PRO B N 1
ATOM 8245 C CA . PRO B 1 440 ? -10.906 22.922 28.906 1 88 440 PRO B CA 1
ATOM 8246 C C . PRO B 1 440 ? -9.875 21.797 28.953 1 88 440 PRO B C 1
ATOM 8248 O O . PRO B 1 440 ? -10.039 20.812 29.688 1 88 440 PRO B O 1
ATOM 8251 N N . ILE B 1 441 ? -8.859 21.859 28.141 1 87.31 441 ILE B N 1
ATOM 8252 C CA . ILE B 1 441 ? -7.891 20.781 27.969 1 87.31 441 ILE B CA 1
ATOM 8253 C C . ILE B 1 441 ? -6.793 20.906 29.016 1 87.31 441 ILE B C 1
ATOM 8255 O O . ILE B 1 441 ? -6.426 19.922 29.672 1 87.31 441 ILE B O 1
ATOM 8259 N N . THR B 1 442 ? -6.316 22.156 29.266 1 86.44 442 THR B N 1
ATOM 8260 C CA . THR B 1 442 ? -5.133 22.344 30.094 1 86.44 442 THR B CA 1
ATOM 8261 C C . THR B 1 442 ? -5.445 23.234 31.297 1 86.44 442 THR B C 1
ATOM 8263 O O . THR B 1 442 ? -4.645 23.344 32.219 1 86.44 442 THR B O 1
ATOM 8266 N N . GLY B 1 443 ? -6.5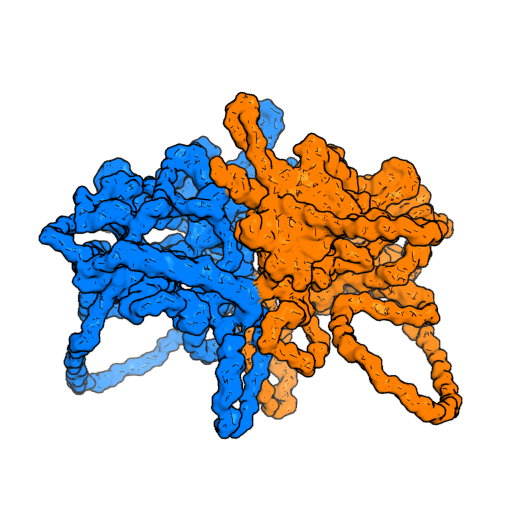39 23.891 31.312 1 87.5 443 GLY B N 1
ATOM 8267 C CA . GLY B 1 443 ? -6.855 24.875 32.344 1 87.5 443 GLY B CA 1
ATOM 8268 C C . GLY B 1 443 ? -6.242 26.25 32.062 1 87.5 443 GLY B C 1
ATOM 8269 O O . GLY B 1 443 ? -6.535 27.219 32.75 1 87.5 443 GLY B O 1
ATOM 8270 N N . GLN B 1 444 ? -5.473 26.375 31.031 1 88.31 444 GLN B N 1
ATOM 8271 C CA . GLN B 1 444 ? -4.836 27.641 30.688 1 88.31 444 GLN B CA 1
ATOM 8272 C C . GLN B 1 444 ? -5.629 28.375 29.609 1 88.31 444 GLN B C 1
ATOM 8274 O O . GLN B 1 444 ? -6.203 27.75 28.719 1 88.31 444 GLN B O 1
ATOM 8279 N N . ALA B 1 445 ? -5.633 29.719 29.719 1 93.44 445 ALA B N 1
ATOM 8280 C CA . ALA B 1 445 ? -6.34 30.531 28.75 1 93.44 445 ALA B CA 1
ATOM 8281 C C . ALA B 1 445 ? -5.547 30.641 27.453 1 93.44 445 ALA B C 1
ATOM 8283 O O . ALA B 1 445 ? -4.961 31.688 27.156 1 93.44 445 ALA B O 1
ATOM 8284 N N . VAL B 1 446 ? -5.602 29.562 26.719 1 92.31 446 VAL B N 1
ATOM 8285 C CA . VAL B 1 446 ? -4.828 29.469 25.484 1 92.31 446 VAL B CA 1
ATOM 8286 C C . VAL B 1 446 ? -5.758 29.172 24.312 1 92.31 446 VAL B C 1
ATOM 8288 O O . VAL B 1 446 ? -6.648 28.328 24.422 1 92.31 446 VAL B O 1
ATOM 8291 N N . LEU B 1 447 ? -5.613 29.906 23.234 1 94.81 447 LEU B N 1
ATOM 8292 C CA . LEU B 1 447 ? -6.312 29.656 21.969 1 94.81 447 LEU B CA 1
ATOM 8293 C C . LEU B 1 447 ? -5.328 29.281 20.875 1 94.81 447 LEU B C 1
ATOM 8295 O O . LEU B 1 447 ? -4.258 29.875 20.75 1 94.81 447 LEU B O 1
ATOM 8299 N N . VAL B 1 448 ? -5.668 28.234 20.125 1 94 448 VAL B N 1
ATOM 8300 C CA . VAL B 1 448 ? -4.859 27.812 18.984 1 94 448 VAL B CA 1
ATOM 8301 C C . VAL B 1 448 ? -5.625 28.078 17.688 1 94 448 VAL B C 1
ATOM 8303 O O . VAL B 1 448 ? -6.691 27.5 17.453 1 94 448 VAL B O 1
ATOM 8306 N N . PHE B 1 449 ? -5.07 28.953 16.844 1 96.06 449 PHE B N 1
ATOM 8307 C CA . PHE B 1 449 ? -5.66 29.297 15.562 1 96.06 449 PHE B CA 1
ATOM 8308 C C . PHE B 1 449 ? -5.035 28.484 14.438 1 96.06 449 PHE B C 1
ATOM 8310 O O . PHE B 1 449 ? -3.811 28.391 14.344 1 96.06 449 PHE B O 1
ATOM 8317 N N . TYR B 1 450 ? -5.852 27.875 13.594 1 95.88 450 TYR B N 1
ATOM 8318 C CA . TYR B 1 450 ? -5.383 27.031 12.5 1 95.88 450 TYR B CA 1
ATOM 8319 C C . TYR B 1 450 ? -5.492 27.75 11.164 1 95.88 450 TYR B C 1
ATOM 8321 O O . TYR B 1 450 ? -6.594 28.031 10.688 1 95.88 450 TYR B O 1
ATOM 8329 N N . PHE B 1 451 ? -4.34 28.031 10.586 1 95.94 451 PHE B N 1
ATOM 8330 C CA . PHE B 1 451 ? -4.289 28.734 9.312 1 95.94 451 PHE B CA 1
ATOM 8331 C C . PHE B 1 451 ? -3.738 27.828 8.219 1 95.94 451 PHE B C 1
ATOM 8333 O O . PHE B 1 451 ? -2.525 27.625 8.125 1 95.94 451 PHE B O 1
ATOM 8340 N N . GLY B 1 452 ? -4.652 27.297 7.383 1 94.75 452 GLY B N 1
ATOM 8341 C CA . GLY B 1 452 ? -4.246 26.422 6.293 1 94.75 452 GLY B CA 1
ATOM 8342 C C . GLY B 1 452 ? -4.25 27.109 4.941 1 94.75 452 GLY B C 1
ATOM 8343 O O . GLY B 1 452 ? -4.914 28.125 4.762 1 94.75 452 GLY B O 1
ATOM 8344 N N . GLY B 1 453 ? -3.539 26.516 3.975 1 92.38 453 GLY B N 1
ATOM 8345 C CA . GLY B 1 453 ? -3.572 27.016 2.607 1 92.38 453 GLY B CA 1
ATOM 8346 C C . GLY B 1 453 ? -3.125 28.453 2.484 1 92.38 453 GLY B C 1
ATOM 8347 O O . GLY B 1 453 ? -2.055 28.828 2.973 1 92.38 453 GLY B O 1
ATOM 8348 N N . ASP B 1 454 ? -4.008 29.25 1.964 1 87.75 454 ASP B N 1
ATOM 8349 C CA . ASP B 1 454 ? -3.676 30.641 1.67 1 87.75 454 ASP B CA 1
ATOM 8350 C C . ASP B 1 454 ? -3.479 31.438 2.955 1 87.75 454 ASP B C 1
ATOM 8352 O O . ASP B 1 454 ? -2.59 32.281 3.031 1 87.75 454 ASP B O 1
ATOM 8356 N N . SER B 1 455 ? -4.363 31.172 3.898 1 92 455 SER B N 1
ATOM 8357 C CA . SER B 1 455 ? -4.211 31.875 5.168 1 92 455 SER B CA 1
ATOM 8358 C C . SER B 1 455 ? -2.881 31.531 5.832 1 92 455 SER B C 1
ATOM 8360 O O . SER B 1 455 ? -2.26 32.406 6.461 1 92 455 SER B O 1
ATOM 8362 N N . GLY B 1 456 ? -2.488 30.297 5.691 1 94.56 456 GLY B N 1
ATOM 8363 C CA . GLY B 1 456 ? -1.181 29.906 6.191 1 94.56 456 GLY B CA 1
ATOM 8364 C C . GLY B 1 456 ? -0.037 30.609 5.484 1 94.56 456 GLY B C 1
ATOM 8365 O O . GLY B 1 456 ? 0.926 31.031 6.129 1 94.56 456 GLY B O 1
ATOM 8366 N N . GLU B 1 457 ? -0.195 30.75 4.191 1 93.88 457 GLU B N 1
ATOM 8367 C CA . GLU B 1 457 ? 0.817 31.453 3.4 1 93.88 457 GLU B CA 1
ATOM 8368 C C . GLU B 1 457 ? 0.934 32.906 3.814 1 93.88 457 GLU B C 1
ATOM 8370 O O . GLU B 1 457 ? 2.035 33.469 3.854 1 93.88 457 GLU B O 1
ATOM 8375 N N . ALA B 1 458 ? -0.13 33.5 4.145 1 92.19 458 ALA B N 1
ATOM 8376 C CA . ALA B 1 458 ? -0.146 34.906 4.551 1 92.19 458 ALA B CA 1
ATOM 8377 C C . ALA B 1 458 ? 0.64 35.094 5.844 1 92.19 458 ALA B C 1
ATOM 8379 O O . ALA B 1 458 ? 1.307 36.125 6.016 1 92.19 458 ALA B O 1
ATOM 8380 N N . ILE B 1 459 ? 0.603 34.156 6.715 1 94.25 459 ILE B N 1
ATOM 8381 C CA . ILE B 1 459 ? 1.276 34.25 8.008 1 94.25 459 ILE B CA 1
ATOM 8382 C C . ILE B 1 459 ? 2.789 34.188 7.801 1 94.25 459 ILE B C 1
ATOM 8384 O O . ILE B 1 459 ? 3.539 34.844 8.539 1 94.25 459 ILE B O 1
ATOM 8388 N N . GLU B 1 460 ? 3.252 33.531 6.777 1 94.06 460 GLU B N 1
ATOM 8389 C CA . GLU B 1 460 ? 4.668 33.281 6.539 1 94.06 460 GLU B CA 1
ATOM 8390 C C . GLU B 1 460 ? 5.457 34.562 6.398 1 94.06 460 GLU B C 1
ATOM 8392 O O . GLU B 1 460 ? 6.648 34.625 6.723 1 94.06 460 GLU B O 1
ATOM 8397 N N . THR B 1 461 ? 4.82 35.562 6.043 1 89.12 461 THR B N 1
ATOM 8398 C CA . THR B 1 461 ? 5.547 36.781 5.68 1 89.12 461 THR B CA 1
ATOM 8399 C C . THR B 1 461 ? 5.391 37.844 6.762 1 89.12 461 THR B C 1
ATOM 8401 O O . THR B 1 461 ? 5.926 38.938 6.633 1 89.12 461 THR B O 1
ATOM 8404 N N . LEU B 1 462 ? 4.727 37.594 7.832 1 92.94 462 LEU B N 1
ATOM 8405 C CA . LEU B 1 462 ? 4.449 38.562 8.867 1 92.94 462 LEU B CA 1
ATOM 8406 C C . LEU B 1 462 ? 5.305 38.312 10.109 1 92.94 462 LEU B C 1
ATOM 8408 O O . LEU B 1 462 ? 5.578 37.156 10.445 1 92.94 462 LEU B O 1
ATOM 8412 N N . GLU B 1 463 ? 5.664 39.406 10.719 1 93.62 463 GLU B N 1
ATOM 8413 C CA . GLU B 1 463 ? 6.371 39.312 11.992 1 93.62 463 GLU B CA 1
ATOM 8414 C C . GLU B 1 463 ? 5.43 38.844 13.102 1 93.62 463 GLU B C 1
ATOM 8416 O O . GLU B 1 463 ? 4.23 39.125 13.062 1 93.62 463 GLU B O 1
ATOM 8421 N N . ASP B 1 464 ? 6.008 38.219 14.125 1 92.94 464 ASP B N 1
ATOM 8422 C CA . ASP B 1 464 ? 5.219 37.656 15.211 1 92.94 464 ASP B CA 1
ATOM 8423 C C . ASP B 1 464 ? 4.359 38.688 15.898 1 92.94 464 ASP B C 1
ATOM 8425 O O . ASP B 1 464 ? 3.193 38.469 16.203 1 92.94 464 ASP B O 1
ATOM 8429 N N . GLN B 1 465 ? 5.004 39.781 16.156 1 94.25 465 GLN B N 1
ATOM 8430 C CA . GLN B 1 465 ? 4.27 40.844 16.844 1 94.25 465 GLN B CA 1
ATOM 8431 C C . GLN B 1 465 ? 3.053 41.281 16.031 1 94.25 465 GLN B C 1
ATOM 8433 O O . GLN B 1 465 ? 1.974 41.5 16.594 1 94.25 465 GLN B O 1
ATOM 8438 N N . ARG B 1 466 ? 3.283 41.406 14.766 1 93.62 466 ARG B N 1
ATOM 8439 C CA . ARG B 1 466 ? 2.191 41.812 13.891 1 93.62 466 ARG B CA 1
ATOM 8440 C C . ARG B 1 466 ? 1.098 40.75 13.844 1 93.62 466 ARG B C 1
ATOM 8442 O O . ARG B 1 466 ? -0.091 41.062 13.891 1 93.62 466 ARG B O 1
ATOM 8449 N N . VAL B 1 467 ? 1.479 39.5 13.703 1 95.44 467 VAL B N 1
ATOM 8450 C CA . VAL B 1 467 ? 0.515 38.406 13.703 1 95.44 467 VAL B CA 1
ATOM 8451 C C . VAL B 1 467 ? -0.296 38.438 15 1 95.44 467 VAL B C 1
ATOM 8453 O O . VAL B 1 467 ? -1.523 38.312 14.977 1 95.44 467 VAL B O 1
ATOM 8456 N N . SER B 1 468 ? 0.382 38.594 16.125 1 95.25 468 SER B N 1
ATOM 8457 C CA . SER B 1 468 ? -0.268 38.656 17.438 1 95.25 468 SER B CA 1
ATOM 8458 C C . SER B 1 468 ? -1.324 39.75 17.484 1 95.25 468 SER B C 1
ATOM 8460 O O . SER B 1 468 ? -2.445 39.531 17.938 1 95.25 468 SER B O 1
ATOM 8462 N N . GLU B 1 469 ? -0.978 40.906 16.969 1 95.12 469 GLU B N 1
ATOM 8463 C CA . GLU B 1 469 ? -1.883 42.031 16.969 1 95.12 469 GLU B CA 1
ATOM 8464 C C . GLU B 1 469 ? -3.098 41.781 16.078 1 95.12 469 GLU B C 1
ATOM 8466 O O . GLU B 1 469 ? -4.23 42.062 16.484 1 95.12 469 GLU B O 1
ATOM 8471 N N . ILE B 1 470 ? -2.814 41.281 14.906 1 93.44 470 ILE B N 1
ATOM 8472 C CA . ILE B 1 470 ? -3.873 41.031 13.93 1 93.44 470 ILE B CA 1
ATOM 8473 C C . ILE B 1 470 ? -4.863 40.031 14.484 1 93.44 470 ILE B C 1
ATOM 8475 O O . ILE B 1 470 ? -6.078 40.25 14.445 1 93.44 470 ILE B O 1
ATOM 8479 N N . VAL B 1 471 ? -4.344 38.938 15.031 1 95.88 471 VAL B N 1
ATOM 8480 C CA . VAL B 1 471 ? -5.184 37.844 15.508 1 95.88 471 VAL B CA 1
ATOM 8481 C C . VAL B 1 471 ? -5.934 38.281 16.766 1 95.88 471 VAL B C 1
ATOM 8483 O O . VAL B 1 471 ? -7.121 38 16.922 1 95.88 471 VAL B O 1
ATOM 8486 N N . HIS B 1 472 ? -5.273 39.031 17.656 1 95.81 472 HIS B N 1
ATOM 8487 C CA . HIS B 1 472 ? -5.914 39.562 18.859 1 95.81 472 HIS B CA 1
ATOM 8488 C C . HIS B 1 472 ? -7.059 40.5 18.5 1 95.81 472 HIS B C 1
ATOM 8490 O O . HIS B 1 472 ? -8.156 40.375 19.062 1 95.81 472 HIS B O 1
ATOM 8496 N N . GLN B 1 473 ? -6.781 41.375 17.594 1 92.56 473 GLN B N 1
ATOM 8497 C CA . GLN B 1 473 ? -7.805 42.344 17.188 1 92.56 473 GLN B CA 1
ATOM 8498 C C . GLN B 1 473 ? -9 41.625 16.547 1 92.56 473 GLN B C 1
ATOM 8500 O O . GLN B 1 473 ? -10.148 42 16.812 1 92.56 473 GLN B O 1
ATOM 8505 N N . LYS B 1 474 ? -8.695 40.688 15.695 1 92.81 474 LYS B N 1
ATOM 8506 C CA . LYS B 1 474 ? -9.766 39.906 15.062 1 92.81 474 LYS B CA 1
ATOM 8507 C C . LYS B 1 474 ? -10.641 39.219 16.109 1 92.81 474 LYS B C 1
ATOM 8509 O O . LYS B 1 474 ? -11.859 39.219 15.992 1 92.81 474 LYS B O 1
ATOM 8514 N N . LEU B 1 475 ? -10.039 38.656 17.109 1 93.25 475 LEU B N 1
ATOM 8515 C CA . LEU B 1 475 ? -10.75 38 18.188 1 93.25 475 LEU B CA 1
ATOM 8516 C C . LEU B 1 475 ? -11.664 38.969 18.922 1 93.25 475 LEU B C 1
ATOM 8518 O O . LEU B 1 475 ? -12.82 38.656 19.203 1 93.25 475 LEU B O 1
ATOM 8522 N N . ILE B 1 476 ? -11.18 40.156 19.219 1 92.19 476 ILE B N 1
ATOM 8523 C CA . ILE B 1 476 ? -11.953 41.188 19.922 1 92.19 476 ILE B CA 1
ATOM 8524 C C . ILE B 1 476 ? -13.125 41.625 19.047 1 92.19 476 ILE B C 1
ATOM 8526 O O . ILE B 1 476 ? -14.25 41.75 19.547 1 92.19 476 ILE B O 1
ATOM 8530 N N . ASP B 1 477 ? -12.836 41.812 17.766 1 88.69 477 ASP B N 1
ATOM 8531 C CA . ASP B 1 477 ? -13.875 42.25 16.859 1 88.69 477 ASP B CA 1
ATOM 8532 C C . ASP B 1 477 ? -15.016 41.219 16.766 1 88.69 477 ASP B C 1
ATOM 8534 O O . ASP B 1 477 ? -16.188 41.594 16.641 1 88.69 477 ASP B O 1
ATOM 8538 N N . CYS B 1 478 ? -14.664 40 16.828 1 89.88 478 CYS B N 1
ATOM 8539 C CA . CYS B 1 478 ? -15.656 38.938 16.641 1 89.88 478 CYS B CA 1
ATOM 8540 C C . CYS B 1 478 ? -16.391 38.656 17.953 1 89.88 478 CYS B C 1
ATOM 8542 O O . CYS B 1 478 ? -17.609 38.469 17.953 1 89.88 478 CYS B O 1
ATOM 8544 N N . ILE B 1 479 ? -15.703 38.562 19.016 1 88.88 479 ILE B N 1
ATOM 8545 C CA . ILE B 1 479 ? -16.281 38.188 20.281 1 88.88 479 ILE B CA 1
ATOM 8546 C C . ILE B 1 479 ? -17 39.375 20.906 1 88.88 479 ILE B C 1
ATOM 8548 O O . ILE B 1 479 ? -18.016 39.219 21.594 1 88.88 479 ILE B O 1
ATOM 8552 N N . ASP B 1 480 ? -16.469 40.594 20.703 1 84.69 480 ASP B N 1
ATOM 8553 C CA . ASP B 1 480 ? -17.016 41.844 21.219 1 84.69 480 ASP B CA 1
ATOM 8554 C C . ASP B 1 480 ? -17.219 41.75 22.734 1 84.69 480 ASP B C 1
ATOM 8556 O O . ASP B 1 480 ? -18.344 41.938 23.219 1 84.69 480 ASP B O 1
ATOM 8560 N N . PRO B 1 481 ? -16.156 41.562 23.422 1 86.88 481 PRO B N 1
ATOM 8561 C CA . PRO B 1 481 ? -16.266 41.438 24.875 1 86.88 481 PRO B CA 1
ATOM 8562 C C . PRO B 1 481 ? -16.703 42.75 25.547 1 86.88 481 PRO B C 1
ATOM 8564 O O . PRO B 1 481 ? -16.547 43.812 24.969 1 86.88 481 PRO B O 1
ATOM 8567 N N . SER B 1 482 ? -17.234 42.625 26.719 1 86.56 482 SER B N 1
ATOM 8568 C CA . SER B 1 482 ? -17.734 43.781 27.469 1 86.56 482 SER B CA 1
ATOM 8569 C C . SER B 1 482 ? -16.594 44.719 27.875 1 86.56 482 SER B C 1
ATOM 8571 O O . SER B 1 482 ? -16.781 45.938 27.984 1 86.56 482 SER B O 1
ATOM 8573 N N . SER B 1 483 ? -15.516 44.188 28.172 1 89.62 483 SER B N 1
ATOM 8574 C CA . SER B 1 483 ? -14.328 44.969 28.5 1 89.62 483 SER B CA 1
ATOM 8575 C C . SER B 1 483 ? -13.164 44.625 27.578 1 89.62 483 SER B C 1
ATOM 8577 O O . SER B 1 483 ? -13.078 43.5 27.078 1 89.62 483 SER B O 1
ATOM 8579 N N . VAL B 1 484 ? -12.414 45.625 27.375 1 90.31 484 VAL B N 1
ATOM 8580 C CA . VAL B 1 484 ? -11.266 45.375 26.5 1 90.31 484 VAL B CA 1
ATOM 8581 C C . VAL B 1 484 ? -10.281 44.438 27.188 1 90.31 484 VAL B C 1
ATOM 8583 O O . VAL B 1 484 ? -9.711 44.781 28.234 1 90.31 484 VAL B O 1
ATOM 8586 N N . PRO B 1 485 ? -10.125 43.281 26.578 1 93.69 485 PRO B N 1
ATOM 8587 C CA . PRO B 1 485 ? -9.188 42.344 27.188 1 93.69 485 PRO B CA 1
ATOM 8588 C C . PRO B 1 485 ? -7.73 42.781 27.062 1 93.69 485 PRO B C 1
ATOM 8590 O O . PRO B 1 485 ? -7.395 43.531 26.141 1 93.69 485 PRO B O 1
ATOM 8593 N N . GLU B 1 486 ? -6.918 42.25 27.984 1 94.38 486 GLU B N 1
ATOM 8594 C CA . GLU B 1 486 ? -5.477 42.469 27.875 1 94.38 486 GLU B CA 1
ATOM 8595 C C . GLU B 1 486 ? -4.91 41.719 26.656 1 94.38 486 GLU B C 1
ATOM 8597 O O . GLU B 1 486 ? -5.473 40.719 26.203 1 94.38 486 GLU B O 1
ATOM 8602 N N . LYS B 1 487 ? -3.875 42.281 26.203 1 95.56 487 LYS B N 1
ATOM 8603 C CA . LYS B 1 487 ? -3.166 41.594 25.125 1 95.56 487 LYS B CA 1
ATOM 8604 C C . LYS B 1 487 ? -2.629 40.25 25.562 1 95.56 487 LYS B C 1
ATOM 8606 O O . LYS B 1 487 ? -2.449 40 26.75 1 95.56 487 LYS B O 1
ATOM 8611 N N . PRO B 1 488 ? -2.447 39.406 24.547 1 95.31 488 PRO B N 1
ATOM 8612 C CA . PRO B 1 488 ? -1.875 38.094 24.922 1 95.31 488 PRO B CA 1
ATOM 8613 C C . PRO B 1 488 ? -0.517 38.25 25.609 1 95.31 488 PRO B C 1
ATOM 8615 O O . PRO B 1 488 ? 0.299 39.062 25.219 1 95.31 488 PRO B O 1
ATOM 8618 N N . SER B 1 489 ? -0.364 37.469 26.656 1 91.88 489 SER B N 1
ATOM 8619 C CA . SER B 1 489 ? 0.899 37.469 27.391 1 91.88 489 SER B CA 1
ATOM 8620 C C . SER B 1 489 ? 2.014 36.812 26.578 1 91.88 489 SER B C 1
ATOM 8622 O O . SER B 1 489 ? 3.186 37.188 26.719 1 91.88 489 SER B O 1
ATOM 8624 N N . GLU B 1 490 ? 1.698 35.812 25.766 1 90.75 490 GLU B N 1
ATOM 8625 C CA . GLU B 1 490 ? 2.654 35.125 24.906 1 90.75 490 GLU B CA 1
ATOM 8626 C C . GLU B 1 490 ? 2.021 34.719 23.578 1 90.75 490 GLU B C 1
ATOM 8628 O O . GLU B 1 490 ? 0.814 34.5 23.5 1 90.75 490 GLU B O 1
ATOM 8633 N N . THR B 1 491 ? 2.855 34.75 22.547 1 92 491 THR B N 1
ATOM 8634 C CA . THR B 1 491 ? 2.428 34.344 21.203 1 92 491 THR B CA 1
ATOM 8635 C C . THR B 1 491 ? 3.443 33.406 20.562 1 92 491 THR B C 1
ATOM 8637 O O . THR B 1 491 ? 4.648 33.656 20.625 1 92 491 THR B O 1
ATOM 8640 N N . ILE B 1 492 ? 2.947 32.25 20.047 1 90.44 492 ILE B N 1
ATOM 8641 C CA . ILE B 1 492 ? 3.764 31.359 19.25 1 90.44 492 ILE B CA 1
ATOM 8642 C C . ILE B 1 492 ? 3.217 31.297 17.828 1 90.44 492 ILE B C 1
ATOM 8644 O O . ILE B 1 492 ? 2.014 31.125 17.625 1 90.44 492 ILE B O 1
ATOM 8648 N N . VAL B 1 493 ? 4.086 31.531 16.859 1 92.56 493 VAL B N 1
ATOM 8649 C CA . VAL B 1 493 ? 3.707 31.484 15.461 1 92.56 493 VAL B CA 1
ATOM 8650 C C . VAL B 1 493 ? 4.551 30.438 14.734 1 92.56 493 VAL B C 1
ATOM 8652 O O . VAL B 1 493 ? 5.785 30.484 14.781 1 92.56 493 VAL B O 1
ATOM 8655 N N . THR B 1 494 ? 3.914 29.391 14.117 1 91.25 494 THR B N 1
ATOM 8656 C CA . THR B 1 494 ? 4.656 28.438 13.305 1 91.25 494 THR B CA 1
ATOM 8657 C C . THR B 1 494 ? 4.746 28.906 11.859 1 91.25 494 THR B C 1
ATOM 8659 O O . THR B 1 494 ? 3.842 29.578 11.359 1 91.25 494 THR B O 1
ATOM 8662 N N . ARG B 1 495 ? 5.852 28.641 11.258 1 93.25 495 ARG B N 1
ATOM 8663 C CA . ARG B 1 495 ? 6.113 28.953 9.859 1 93.25 495 ARG B CA 1
ATOM 8664 C C . ARG B 1 495 ? 6.789 27.766 9.164 1 93.25 495 ARG B C 1
ATOM 8666 O O . ARG B 1 495 ? 7.988 27.812 8.883 1 93.25 495 ARG B O 1
ATOM 8673 N N . TRP B 1 496 ? 6.008 26.859 8.719 1 92.25 496 TRP B N 1
ATOM 8674 C CA . TRP B 1 496 ? 6.539 25.578 8.258 1 92.25 496 TRP B CA 1
ATOM 8675 C C . TRP B 1 496 ? 7.012 25.688 6.809 1 92.25 496 TRP B C 1
ATOM 8677 O O . TRP B 1 496 ? 7.902 24.938 6.387 1 92.25 496 TRP B O 1
ATOM 8687 N N . ARG B 1 497 ? 6.379 26.547 6.023 1 94.44 497 ARG B N 1
ATOM 8688 C CA . ARG 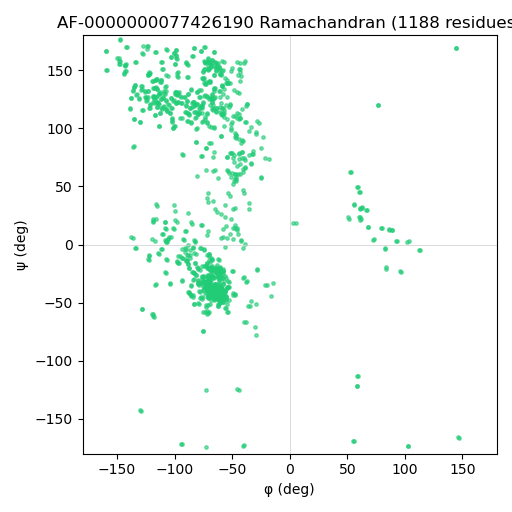B 1 497 ? 6.855 26.75 4.656 1 94.44 497 ARG B CA 1
ATOM 8689 C C . ARG B 1 497 ? 8.258 27.344 4.648 1 94.44 497 ARG B C 1
ATOM 8691 O O . ARG B 1 497 ? 9.117 26.922 3.879 1 94.44 497 ARG B O 1
ATOM 8698 N N . SER B 1 498 ? 8.477 28.297 5.496 1 93.56 498 SER B N 1
ATOM 8699 C CA . SER B 1 498 ? 9.742 29.016 5.551 1 93.56 498 SER B CA 1
ATOM 8700 C C . SER B 1 498 ? 10.805 28.219 6.305 1 93.56 498 SER B C 1
ATOM 8702 O O . SER B 1 498 ? 12 28.5 6.195 1 93.56 498 SER B O 1
ATOM 8704 N N . ASP B 1 499 ? 10.359 27.266 7.109 1 90.81 499 ASP B N 1
ATOM 8705 C CA . ASP B 1 499 ? 11.305 26.406 7.801 1 90.81 499 ASP B CA 1
ATOM 8706 C C . ASP B 1 499 ? 12.102 25.562 6.812 1 90.81 499 ASP B C 1
ATOM 8708 O O . ASP B 1 499 ? 11.555 24.672 6.16 1 90.81 499 ASP B O 1
ATOM 8712 N N . ARG B 1 500 ? 13.406 25.781 6.727 1 92.31 500 ARG B N 1
ATOM 8713 C CA . ARG B 1 500 ? 14.234 25.188 5.684 1 92.31 500 ARG B CA 1
ATOM 8714 C C . ARG B 1 500 ? 14.344 23.672 5.863 1 92.31 500 ARG B C 1
ATOM 8716 O O . ARG B 1 500 ? 14.773 22.969 4.953 1 92.31 500 ARG B O 1
ATOM 8723 N N . PHE B 1 501 ? 13.93 23.125 6.988 1 92.12 501 PHE B N 1
ATOM 8724 C CA . PHE B 1 501 ? 14.047 21.688 7.23 1 92.12 501 PHE B CA 1
ATOM 8725 C C . PHE B 1 501 ? 12.688 21 7.113 1 92.12 501 PHE B C 1
ATOM 8727 O O . PHE B 1 501 ? 12.562 19.812 7.387 1 92.12 501 PHE B O 1
ATOM 8734 N N . SER B 1 502 ? 11.656 21.719 6.727 1 91.75 502 SER B N 1
ATOM 8735 C CA . SER B 1 502 ? 10.328 21.156 6.508 1 91.75 502 SER B CA 1
ATOM 8736 C C . SER B 1 502 ? 9.781 21.531 5.137 1 91.75 502 SER B C 1
ATOM 8738 O O . SER B 1 502 ? 9.391 20.672 4.355 1 91.75 502 SER B O 1
ATOM 8740 N N . ARG B 1 503 ? 9.727 22.812 4.855 1 94.31 503 ARG B N 1
ATOM 8741 C CA . ARG B 1 503 ? 9.258 23.406 3.607 1 94.31 503 ARG B CA 1
ATOM 8742 C C . ARG B 1 503 ? 7.781 23.094 3.375 1 94.31 503 ARG B C 1
ATOM 8744 O O . ARG B 1 503 ? 7.355 22.906 2.234 1 94.31 503 ARG B O 1
ATOM 8751 N N . GLY B 1 504 ? 7.094 22.984 4.367 1 94 504 GLY B N 1
ATOM 8752 C CA . GLY B 1 504 ? 5.668 22.703 4.348 1 94 504 GLY B CA 1
ATOM 8753 C C . GLY B 1 504 ? 5.215 21.859 5.523 1 94 504 GLY B C 1
ATOM 8754 O O . GLY B 1 504 ? 5.945 21.703 6.508 1 94 504 GLY B O 1
ATOM 8755 N N . SER B 1 505 ? 3.982 21.312 5.414 1 92.94 505 SER B N 1
ATOM 8756 C CA . SER B 1 505 ? 3.449 20.641 6.59 1 92.94 505 SER B CA 1
ATOM 8757 C C . SER B 1 505 ? 3.166 19.172 6.297 1 92.94 505 SER B C 1
ATOM 8759 O O . SER B 1 505 ? 3.719 18.281 6.949 1 92.94 505 SER B O 1
ATOM 8761 N N . TYR B 1 506 ? 2.299 18.875 5.324 1 92.12 506 TYR B N 1
ATOM 8762 C CA . TYR B 1 506 ? 1.996 17.469 5.086 1 92.12 506 TYR B CA 1
ATOM 8763 C C . TYR B 1 506 ? 1.419 17.266 3.689 1 92.12 506 TYR B C 1
ATOM 8765 O O . TYR B 1 506 ? 1.041 18.234 3.02 1 92.12 506 TYR B O 1
ATOM 8773 N N . CYS B 1 507 ? 1.408 16 3.34 1 94.94 507 CYS B N 1
ATOM 8774 C CA . CYS B 1 507 ? 1.014 15.586 1.999 1 94.94 507 CYS B CA 1
ATOM 8775 C C . CYS B 1 507 ? -0.495 15.703 1.814 1 94.94 507 CYS B C 1
ATOM 8777 O O . CYS B 1 507 ? -1.248 15.68 2.789 1 94.94 507 CYS B O 1
ATOM 8779 N N . TYR B 1 508 ? -0.886 15.945 0.576 1 95.81 508 TYR B N 1
ATOM 8780 C CA . TYR B 1 508 ? -2.266 15.805 0.124 1 95.81 508 TYR B CA 1
ATOM 8781 C C . TYR B 1 508 ? -2.32 15.367 -1.335 1 95.81 508 TYR B C 1
ATOM 8783 O O . TYR B 1 508 ? -1.33 15.484 -2.062 1 95.81 508 TYR B O 1
ATOM 8791 N N . MET B 1 509 ? -3.42 14.766 -1.789 1 95.06 509 MET B N 1
ATOM 8792 C CA . MET B 1 509 ? -3.609 14.406 -3.191 1 95.06 509 MET B CA 1
ATOM 8793 C C . MET B 1 509 ? -4.105 15.602 -3.998 1 95.06 509 MET B C 1
ATOM 8795 O O . MET B 1 509 ? -5.223 16.078 -3.785 1 95.06 509 MET B O 1
ATOM 8799 N N . LYS B 1 510 ? -3.283 16.047 -4.902 1 94.56 510 LYS B N 1
ATOM 8800 C CA . LYS B 1 510 ? -3.619 17.281 -5.613 1 94.56 510 LYS B CA 1
ATOM 8801 C C . LYS B 1 510 ? -4.211 16.984 -6.988 1 94.56 510 LYS B C 1
ATOM 8803 O O . LYS B 1 510 ? -3.951 15.922 -7.562 1 94.56 510 LYS B O 1
ATOM 8808 N N . VAL B 1 511 ? -4.992 17.891 -7.504 1 91.81 511 VAL B N 1
ATOM 8809 C CA . VAL B 1 511 ? -5.488 17.844 -8.875 1 91.81 511 VAL B CA 1
ATOM 8810 C C . VAL B 1 511 ? -4.383 18.266 -9.836 1 91.81 511 VAL B C 1
ATOM 8812 O O . VAL B 1 511 ? -3.33 18.75 -9.414 1 91.81 511 VAL B O 1
ATOM 8815 N N . LYS B 1 512 ? -4.656 17.984 -11.078 1 87.06 512 LYS B N 1
ATOM 8816 C CA . LYS B 1 512 ? -3.748 18.484 -12.102 1 87.06 512 LYS B CA 1
ATOM 8817 C C . LYS B 1 512 ? -3.766 20.016 -12.148 1 87.06 512 LYS B C 1
ATOM 8819 O O . LYS B 1 512 ? -4.828 20.625 -12.062 1 87.06 512 LYS B O 1
ATOM 8824 N N . ASP B 1 513 ? -2.658 20.578 -12.055 1 76.88 513 ASP B N 1
ATOM 8825 C CA . ASP B 1 513 ? -2.582 22.031 -12.172 1 76.88 513 ASP B CA 1
ATOM 8826 C C . ASP B 1 513 ? -2.824 22.469 -13.617 1 76.88 513 ASP B C 1
ATOM 8828 O O . ASP B 1 513 ? -2.049 22.141 -14.516 1 76.88 513 ASP B O 1
ATOM 8832 N N . LYS B 1 514 ? -4.098 23.047 -13.906 1 57.53 514 LYS B N 1
ATOM 8833 C CA . LYS B 1 514 ? -4.477 23.484 -15.25 1 57.53 514 LYS B CA 1
ATOM 8834 C C . LYS B 1 514 ? -3.709 24.734 -15.656 1 57.53 514 LYS B C 1
ATOM 8836 O O . LYS B 1 514 ? -3.811 25.188 -16.797 1 57.53 514 LYS B O 1
ATOM 8841 N N . SER B 1 515 ? -3.389 25.484 -14.672 1 52 515 SER B N 1
ATOM 8842 C CA . SER B 1 515 ? -2.729 26.719 -15.047 1 52 515 SER B CA 1
ATOM 8843 C C . SER B 1 515 ? -1.749 26.5 -16.188 1 52 515 SER B C 1
ATOM 8845 O O . SER B 1 515 ? -1.302 25.375 -16.422 1 52 515 SER B O 1
ATOM 8847 N N . ASN B 1 516 ? -1.428 27.562 -16.969 1 43.22 516 ASN B N 1
ATOM 8848 C CA . ASN B 1 516 ? -0.83 27.812 -18.281 1 43.22 516 ASN B CA 1
ATOM 8849 C C . ASN B 1 516 ? 0.437 27 -18.484 1 43.22 516 ASN B C 1
ATOM 8851 O O . ASN B 1 516 ? 1.516 27.375 -18.031 1 43.22 516 ASN B O 1
ATOM 8855 N N . PHE B 1 517 ? 0.326 25.781 -18.359 1 38.53 517 PHE B N 1
ATOM 8856 C CA . PHE B 1 517 ? 1.428 25.312 -19.188 1 38.53 517 PHE B CA 1
ATOM 8857 C C . PHE B 1 517 ? 1.539 26.125 -20.469 1 38.53 517 PHE B C 1
ATOM 8859 O O . PHE B 1 517 ? 0.716 25.984 -21.375 1 38.53 517 PHE B O 1
ATOM 8866 N N . ASP B 1 518 ? 1.503 27.328 -20.562 1 34.47 518 ASP B N 1
ATOM 8867 C CA . ASP B 1 518 ? 2.109 27.781 -21.797 1 34.47 518 ASP B CA 1
ATOM 8868 C C . ASP B 1 518 ? 3.121 26.766 -22.328 1 34.47 518 ASP B C 1
ATOM 8870 O O . ASP B 1 518 ? 4.109 26.469 -21.656 1 34.47 518 ASP B O 1
ATOM 8874 N N . THR B 1 519 ? 2.637 25.828 -22.984 1 36.12 519 THR B N 1
ATOM 8875 C CA . THR B 1 519 ? 3.053 24.766 -23.891 1 36.12 519 THR B CA 1
ATOM 8876 C C . THR B 1 519 ? 4.469 25 -24.406 1 36.12 519 THR B C 1
ATOM 8878 O O . THR B 1 519 ? 5.012 24.188 -25.141 1 36.12 519 THR B O 1
ATOM 8881 N N . ASN B 1 520 ? 4.789 26.219 -24.562 1 33 520 ASN B N 1
ATOM 8882 C CA . ASN B 1 520 ? 6.043 26.297 -25.312 1 33 520 ASN B CA 1
ATOM 8883 C C . ASN B 1 520 ? 7.188 25.641 -24.531 1 33 520 ASN B C 1
ATOM 8885 O O . ASN B 1 520 ? 8.352 25.75 -24.922 1 33 520 ASN B O 1
ATOM 8889 N N . ASP B 1 521 ? 7.062 25.578 -23.297 1 36.34 521 ASP B N 1
ATOM 8890 C CA . ASP B 1 521 ? 8.227 24.859 -22.781 1 36.34 521 ASP B CA 1
ATOM 8891 C C . ASP B 1 521 ? 8.25 23.422 -23.266 1 36.34 521 ASP B C 1
ATOM 8893 O O . ASP B 1 521 ? 7.434 22.594 -22.828 1 36.34 521 ASP B O 1
ATOM 8897 N N . THR B 1 522 ? 8.367 23.266 -24.453 1 36.12 522 THR B N 1
ATOM 8898 C CA . THR B 1 522 ? 8.805 22.047 -25.109 1 36.12 522 THR B CA 1
ATOM 8899 C C . THR B 1 522 ? 9.672 21.203 -24.188 1 36.12 522 THR B C 1
ATOM 8901 O O . THR B 1 522 ? 10.852 21.5 -23.984 1 36.12 522 THR B O 1
ATOM 8904 N N . PHE B 1 523 ? 9.078 20.859 -23 1 38.66 523 PHE B N 1
ATOM 8905 C CA . PHE B 1 523 ? 9.922 19.875 -22.328 1 38.66 523 PHE B CA 1
ATOM 8906 C C . PHE B 1 523 ? 10.516 18.891 -23.344 1 38.66 523 PHE B C 1
ATOM 8908 O O . PHE B 1 523 ? 9.781 18.172 -24.016 1 38.66 523 PHE B O 1
ATOM 8915 N N . ASN B 1 524 ? 11.422 19.344 -24.078 1 34.88 524 ASN B N 1
ATOM 8916 C CA . ASN B 1 524 ? 12.141 18.375 -24.906 1 34.88 524 ASN B CA 1
ATOM 8917 C C . ASN B 1 524 ? 12.273 17.031 -24.203 1 34.88 524 ASN B C 1
ATOM 8919 O O . ASN B 1 524 ? 13.031 16.906 -23.234 1 34.88 524 ASN B O 1
ATOM 8923 N N . ASP B 1 525 ? 11.219 16.359 -24.062 1 40.25 525 ASP B N 1
ATOM 8924 C CA . ASP B 1 525 ? 11.086 15 -23.562 1 40.25 525 ASP B CA 1
ATOM 8925 C C . ASP B 1 525 ? 12.344 14.188 -23.859 1 40.25 525 ASP B C 1
ATOM 8927 O O . ASP B 1 525 ? 12.438 13.016 -23.484 1 40.25 525 ASP B O 1
ATOM 8931 N N . ASP B 1 526 ? 13.102 14.664 -24.844 1 37.12 526 ASP B N 1
ATOM 8932 C CA . ASP B 1 526 ? 14.188 13.828 -25.359 1 37.12 526 ASP B CA 1
ATOM 8933 C C . ASP B 1 526 ? 15.289 13.664 -24.312 1 37.12 526 ASP B C 1
ATOM 8935 O O . ASP B 1 526 ? 16.203 12.852 -24.484 1 37.12 526 ASP B O 1
ATOM 8939 N N . GLN B 1 527 ? 15.562 14.758 -23.5 1 36.5 527 GLN B N 1
ATOM 8940 C CA . GLN B 1 527 ? 16.766 14.555 -22.688 1 36.5 527 GLN B CA 1
ATOM 8941 C C . GLN B 1 527 ? 16.406 13.984 -21.328 1 36.5 527 GLN B C 1
ATOM 8943 O O . GLN B 1 527 ? 15.602 14.562 -20.594 1 36.5 527 GLN B O 1
ATOM 8948 N N . GLY B 1 528 ? 16.094 12.742 -21.062 1 45.16 528 GLY B N 1
ATOM 8949 C CA . GLY B 1 528 ? 16.156 11.898 -19.891 1 45.16 528 GLY B CA 1
ATOM 8950 C C . GLY B 1 528 ? 16.641 12.633 -18.656 1 45.16 528 GLY B C 1
ATOM 8951 O O . GLY B 1 528 ? 17.266 12.031 -17.781 1 45.16 528 GLY B O 1
ATOM 8952 N N . ASP B 1 529 ? 16.594 13.93 -18.641 1 55.16 529 ASP B N 1
ATOM 8953 C CA . ASP B 1 529 ? 17.203 14.695 -17.547 1 55.16 529 ASP B CA 1
ATOM 8954 C C . ASP B 1 529 ? 16.281 14.734 -16.328 1 55.16 529 ASP B C 1
ATOM 8956 O O . ASP B 1 529 ? 15.07 14.93 -16.453 1 55.16 529 ASP B O 1
ATOM 8960 N N . GLN B 1 530 ? 16.719 14.258 -15.234 1 62.44 530 GLN B N 1
ATOM 8961 C CA . GLN B 1 530 ? 16.125 14.242 -13.898 1 62.44 530 GLN B CA 1
ATOM 8962 C C . GLN B 1 530 ? 15.367 15.539 -13.625 1 62.44 530 GLN B C 1
ATOM 8964 O O . GLN B 1 530 ? 14.289 15.516 -13.023 1 62.44 530 GLN B O 1
ATOM 8969 N N . GLU B 1 531 ? 15.812 16.594 -14.172 1 64.12 531 GLU B N 1
ATOM 8970 C CA . GLU B 1 531 ? 15.188 17.891 -13.945 1 64.12 531 GLU B CA 1
ATOM 8971 C C . GLU B 1 531 ? 13.859 18 -14.688 1 64.12 531 GLU B C 1
ATOM 8973 O O . GLU B 1 531 ? 12.891 18.578 -14.172 1 64.12 531 GLU B O 1
ATOM 8978 N N . ASN B 1 532 ? 13.805 17.344 -15.789 1 63.22 532 ASN B N 1
ATOM 8979 C CA . ASN B 1 532 ? 12.578 17.391 -16.578 1 63.22 532 ASN B CA 1
ATOM 8980 C C . ASN B 1 532 ? 11.477 16.531 -15.953 1 63.22 532 ASN B C 1
ATOM 8982 O O . ASN B 1 532 ? 10.305 16.922 -15.969 1 63.22 532 ASN B O 1
ATOM 8986 N N . VAL B 1 533 ? 11.891 15.547 -15.352 1 65.38 533 VAL B N 1
ATOM 8987 C CA . VAL B 1 533 ? 10.938 14.648 -14.703 1 65.38 533 VAL B CA 1
ATOM 8988 C C . VAL B 1 533 ? 10.273 15.367 -13.531 1 65.38 533 VAL B C 1
ATOM 8990 O O . VAL B 1 533 ? 9.047 15.312 -13.375 1 65.38 533 VAL B O 1
ATOM 8993 N N . THR B 1 534 ? 11.008 16.062 -12.836 1 70.06 534 THR B N 1
ATOM 8994 C CA . THR B 1 534 ? 10.492 16.75 -11.656 1 70.06 534 THR B CA 1
ATOM 8995 C C . THR B 1 534 ? 9.609 17.938 -12.062 1 70.06 534 THR B C 1
ATOM 8997 O O . THR B 1 534 ? 8.594 18.203 -11.422 1 70.06 534 THR B O 1
ATOM 9000 N N . LYS B 1 535 ? 10.008 18.562 -13.125 1 68.88 535 LYS B N 1
ATOM 9001 C CA . LYS B 1 535 ? 9.203 19.688 -13.594 1 68.88 535 LYS B CA 1
ATOM 9002 C C . LYS B 1 535 ? 7.832 19.203 -14.07 1 68.88 535 LYS B C 1
ATOM 9004 O O . LYS B 1 535 ? 6.82 19.875 -13.82 1 68.88 535 LYS B O 1
ATOM 9009 N N . LYS B 1 536 ? 7.836 18.047 -14.617 1 66.38 536 LYS B N 1
ATOM 9010 C CA . LYS B 1 536 ? 6.594 17.469 -15.133 1 66.38 536 LYS B CA 1
ATOM 9011 C C . LYS B 1 536 ? 5.652 17.094 -14 1 66.38 536 LYS B C 1
ATOM 9013 O O . LYS B 1 536 ? 4.449 17.359 -14.062 1 66.38 536 LYS B O 1
ATOM 9018 N N . GLY B 1 537 ? 6.18 16.531 -13.031 1 71.44 537 GLY B N 1
ATOM 9019 C CA . GLY B 1 537 ? 5.375 16.047 -11.922 1 71.44 537 GLY B CA 1
ATOM 9020 C C . GLY B 1 537 ? 4.613 17.141 -11.203 1 71.44 537 GLY B C 1
ATOM 9021 O O . GLY B 1 537 ? 3.537 16.891 -10.648 1 71.44 537 GLY B O 1
ATOM 9022 N N . ARG B 1 538 ? 5.098 18.297 -11.297 1 72.31 538 ARG B N 1
ATOM 9023 C CA . ARG B 1 538 ? 4.508 19.422 -10.57 1 72.31 538 ARG B CA 1
ATOM 9024 C C . ARG B 1 538 ? 3.123 19.766 -11.117 1 72.31 538 ARG B C 1
ATOM 9026 O O . ARG B 1 538 ? 2.268 20.25 -10.383 1 72.31 538 ARG B O 1
ATOM 9033 N N . PHE B 1 539 ? 2.918 19.281 -12.32 1 75.06 539 PHE B N 1
ATOM 9034 C CA . PHE B 1 539 ? 1.666 19.688 -12.945 1 75.06 539 PHE B CA 1
ATOM 9035 C C . PHE B 1 539 ? 0.716 18.5 -13.078 1 75.06 539 PHE B C 1
ATOM 9037 O O . PHE B 1 539 ? -0.436 18.672 -13.484 1 75.06 539 PHE B O 1
ATOM 9044 N N . GLU B 1 540 ? 1.209 17.406 -12.703 1 82.69 540 GLU B N 1
ATOM 9045 C CA . GLU B 1 540 ? 0.403 16.203 -12.828 1 82.69 540 GLU B CA 1
ATOM 9046 C C . GLU B 1 540 ? -0.427 15.953 -11.57 1 82.69 540 GLU B C 1
ATOM 9048 O O . GLU B 1 540 ? -0.108 16.469 -10.5 1 82.69 540 GLU B O 1
ATOM 9053 N N . GLU B 1 541 ? -1.485 15.227 -11.805 1 87.12 541 GLU B N 1
ATOM 9054 C CA . GLU B 1 541 ? -2.316 14.82 -10.672 1 87.12 541 GLU B CA 1
ATOM 9055 C C . GLU B 1 541 ? -1.598 13.805 -9.797 1 87.12 541 GLU B C 1
ATOM 9057 O O . GLU B 1 541 ? -0.845 12.961 -10.297 1 87.12 541 GLU B O 1
ATOM 9062 N N . SER B 1 542 ? -1.773 13.961 -8.562 1 90.19 542 SER B N 1
ATOM 9063 C CA . SER B 1 542 ? -1.219 12.992 -7.617 1 90.19 542 SER B CA 1
ATOM 9064 C C . SER B 1 542 ? -1.92 11.648 -7.73 1 90.19 542 SER B C 1
ATOM 9066 O O . SER B 1 542 ? -3.061 11.57 -8.195 1 90.19 542 SER B O 1
ATOM 9068 N N . ASN B 1 543 ? -1.249 10.625 -7.367 1 89.44 543 ASN B N 1
ATOM 9069 C CA . ASN B 1 543 ? -1.744 9.258 -7.227 1 89.44 543 ASN B CA 1
ATOM 9070 C C . ASN B 1 543 ? -1.256 8.617 -5.934 1 89.44 543 ASN B C 1
ATOM 9072 O O . ASN B 1 543 ? -0.084 8.75 -5.574 1 89.44 543 ASN B O 1
ATOM 9076 N N . PRO B 1 544 ? -2.176 7.945 -5.262 1 92.94 544 PRO B N 1
ATOM 9077 C CA . PRO B 1 544 ? -1.737 7.324 -4.012 1 92.94 544 PRO B CA 1
ATOM 9078 C C . PRO B 1 544 ? -0.583 6.344 -4.215 1 92.94 544 PRO B C 1
ATOM 9080 O O . PRO B 1 544 ? 0.191 6.098 -3.285 1 92.94 544 PRO B O 1
ATOM 9083 N N . ILE B 1 545 ? -0.39 5.805 -5.406 1 92 545 ILE B N 1
ATOM 9084 C CA . ILE B 1 545 ? 0.68 4.855 -5.688 1 92 545 ILE B CA 1
ATOM 9085 C C . ILE B 1 545 ? 2.035 5.523 -5.469 1 92 545 ILE B C 1
ATOM 9087 O O . ILE B 1 545 ? 3.037 4.844 -5.227 1 92 545 ILE B O 1
ATOM 9091 N N . ASP B 1 546 ? 2.055 6.82 -5.594 1 93.12 546 ASP B N 1
ATOM 9092 C CA . ASP B 1 546 ? 3.283 7.582 -5.387 1 93.12 546 ASP B CA 1
ATOM 9093 C C . ASP B 1 546 ? 3.783 7.438 -3.953 1 93.12 546 ASP B C 1
ATOM 9095 O O . ASP B 1 546 ? 4.992 7.41 -3.711 1 93.12 546 ASP B O 1
ATOM 9099 N N . LEU B 1 547 ? 2.863 7.344 -3 1 96.12 547 LEU B N 1
ATOM 9100 C CA . LEU B 1 547 ? 3.248 7.141 -1.608 1 96.12 547 LEU B CA 1
ATOM 9101 C C . LEU B 1 547 ? 3.904 5.777 -1.42 1 96.12 547 LEU B C 1
ATOM 9103 O O . LEU B 1 547 ? 4.887 5.652 -0.684 1 96.12 547 LEU B O 1
ATOM 9107 N N . ALA B 1 548 ? 3.396 4.812 -2.102 1 93.75 548 ALA B N 1
ATOM 9108 C CA . ALA B 1 548 ? 4 3.482 -2.057 1 93.75 548 ALA B CA 1
ATOM 9109 C C . ALA B 1 548 ? 5.387 3.486 -2.699 1 93.75 548 ALA B C 1
ATOM 9111 O O . ALA B 1 548 ? 6.312 2.854 -2.191 1 93.75 548 ALA B O 1
ATOM 9112 N N . GLU B 1 549 ? 5.48 4.152 -3.787 1 93.62 549 GLU B N 1
ATOM 9113 C CA . GLU B 1 549 ? 6.762 4.262 -4.48 1 93.62 549 GLU B CA 1
ATOM 9114 C C . GLU B 1 549 ? 7.82 4.902 -3.59 1 93.62 549 GLU B C 1
ATOM 9116 O O . GLU B 1 549 ? 8.953 4.426 -3.527 1 93.62 549 GLU B O 1
ATOM 9121 N N . MET B 1 550 ? 7.434 5.918 -2.9 1 95.94 550 MET B N 1
ATOM 9122 C CA . MET B 1 550 ? 8.375 6.656 -2.066 1 95.94 550 MET B CA 1
ATOM 9123 C C . MET B 1 550 ? 8.766 5.844 -0.836 1 95.94 550 MET B C 1
ATOM 9125 O O . MET B 1 550 ? 9.75 6.16 -0.162 1 95.94 550 MET B O 1
ATOM 9129 N N . ALA B 1 551 ? 8.008 4.809 -0.535 1 95.56 551 ALA B N 1
ATOM 9130 C CA . ALA B 1 551 ? 8.266 3.992 0.649 1 95.56 551 ALA B CA 1
ATOM 9131 C C . ALA B 1 551 ? 9.234 2.857 0.333 1 95.56 551 ALA B C 1
ATOM 9133 O O . ALA B 1 551 ? 9.758 2.211 1.243 1 95.56 551 ALA B O 1
ATOM 9134 N N . LYS B 1 552 ? 9.508 2.564 -0.894 1 93.88 552 LYS B N 1
ATOM 9135 C CA . LYS B 1 552 ? 10.297 1.404 -1.291 1 93.88 552 LYS B CA 1
ATOM 9136 C C . LYS B 1 552 ? 11.781 1.621 -0.99 1 93.88 552 LYS B C 1
ATOM 9138 O O . LYS B 1 552 ? 12.32 2.699 -1.248 1 93.88 552 LYS B O 1
ATOM 9143 N N . PRO B 1 553 ? 12.43 0.586 -0.489 1 93.06 553 PRO B N 1
ATOM 9144 C CA . PRO B 1 553 ? 13.875 0.716 -0.266 1 93.06 553 PRO B CA 1
ATOM 9145 C C . PRO B 1 553 ? 14.672 0.685 -1.565 1 93.06 553 PRO B C 1
ATOM 9147 O O . PRO B 1 553 ? 14.172 0.22 -2.594 1 93.06 553 PRO B O 1
ATOM 9150 N N . LEU B 1 554 ? 15.82 1.237 -1.534 1 93.12 554 LEU B N 1
ATOM 9151 C CA . LEU B 1 554 ? 16.75 1.251 -2.664 1 93.12 554 LEU B CA 1
ATOM 9152 C C . LEU B 1 554 ? 18.094 0.646 -2.275 1 93.12 554 LEU B C 1
ATOM 9154 O O . LEU B 1 554 ? 18.328 0.344 -1.103 1 93.12 554 LEU B O 1
ATOM 9158 N N . TRP B 1 555 ? 18.938 0.43 -3.242 1 92.25 555 TRP B N 1
ATOM 9159 C CA . TRP B 1 555 ? 20.297 -0.05 -3.055 1 92.25 555 TRP B CA 1
ATOM 9160 C C . TRP B 1 555 ? 20.312 -1.399 -2.342 1 92.25 555 TRP B C 1
ATOM 9162 O O . TRP B 1 555 ? 21.016 -1.573 -1.339 1 92.25 555 TRP B O 1
ATOM 9172 N N . ASN B 1 556 ? 19.516 -2.285 -2.834 1 87.62 556 ASN B N 1
ATOM 9173 C CA . ASN B 1 556 ? 19.391 -3.635 -2.297 1 87.62 556 ASN B CA 1
ATOM 9174 C C . ASN B 1 556 ? 19.031 -3.617 -0.817 1 87.62 556 ASN B C 1
ATOM 9176 O O . ASN B 1 556 ? 19.578 -4.383 -0.024 1 87.62 556 ASN B O 1
ATOM 9180 N N . GLY B 1 557 ? 18.234 -2.619 -0.478 1 88.56 557 GLY B N 1
ATOM 9181 C CA . GLY B 1 557 ? 17.672 -2.574 0.861 1 88.56 557 GLY B CA 1
ATOM 9182 C C . GLY B 1 557 ? 18.5 -1.77 1.835 1 88.56 557 GLY B C 1
ATOM 9183 O O . GLY B 1 557 ? 18.172 -1.677 3.02 1 88.56 557 GLY B O 1
ATOM 9184 N N . LYS B 1 558 ? 19.547 -1.169 1.443 1 91.75 558 LYS B N 1
ATOM 9185 C CA . LYS B 1 558 ? 20.453 -0.457 2.346 1 91.75 558 LYS B CA 1
ATOM 9186 C C . LYS B 1 558 ? 19.953 0.962 2.609 1 91.75 558 LYS B C 1
ATOM 9188 O O . LYS B 1 558 ? 20.328 1.583 3.605 1 91.75 558 LYS B O 1
ATOM 9193 N N . LEU B 1 559 ? 19.156 1.447 1.656 1 95 559 LEU B N 1
ATOM 9194 C CA . LEU B 1 559 ? 18.516 2.75 1.837 1 95 559 LEU B CA 1
ATOM 9195 C C . LEU B 1 559 ? 17.016 2.607 1.983 1 95 559 LEU B C 1
ATOM 9197 O O . LEU B 1 559 ? 16.328 2.143 1.062 1 95 559 LEU B O 1
ATOM 9201 N N . GLY B 1 560 ? 16.547 2.924 3.156 1 94.5 560 GLY B N 1
ATOM 9202 C CA . GLY B 1 560 ? 15.125 2.924 3.416 1 94.5 560 GLY B CA 1
ATOM 9203 C C . GLY B 1 560 ? 14.539 4.32 3.52 1 94.5 560 GLY B C 1
ATOM 9204 O O . GLY B 1 560 ? 15.273 5.305 3.574 1 94.5 560 GLY B O 1
ATOM 9205 N N . PHE B 1 561 ? 13.219 4.371 3.502 1 95.56 561 PHE B N 1
ATOM 9206 C CA . PHE B 1 561 ? 12.516 5.645 3.574 1 95.56 561 PHE B CA 1
ATOM 9207 C C . PHE B 1 561 ? 11.359 5.566 4.57 1 95.56 561 PHE B C 1
ATOM 9209 O O . PHE B 1 561 ? 10.656 4.559 4.633 1 95.56 561 PHE B O 1
ATOM 9216 N N . ALA B 1 562 ? 11.219 6.586 5.352 1 94.12 562 ALA B N 1
ATOM 9217 C CA . ALA B 1 562 ? 10.109 6.691 6.301 1 94.12 562 ALA B CA 1
ATOM 9218 C C . ALA B 1 562 ? 9.625 8.133 6.418 1 94.12 562 ALA B C 1
ATOM 9220 O O . ALA B 1 562 ? 10.391 9.07 6.195 1 94.12 562 ALA B O 1
ATOM 9221 N N . GLY B 1 563 ? 8.422 8.359 6.777 1 93.25 563 GLY B N 1
ATOM 9222 C CA . GLY B 1 563 ? 7.695 9.617 6.852 1 93.25 563 GLY B CA 1
ATOM 9223 C C . GLY B 1 563 ? 6.234 9.484 6.473 1 93.25 563 GLY B C 1
ATOM 9224 O O . GLY B 1 563 ? 5.805 8.438 5.977 1 93.25 563 GLY B O 1
ATOM 9225 N N . GLU B 1 564 ? 5.523 10.516 6.738 1 93.25 564 GLU B N 1
ATOM 9226 C CA . GLU B 1 564 ? 4.105 10.43 6.398 1 93.25 564 GLU B CA 1
ATOM 9227 C C . GLU B 1 564 ? 3.91 10.25 4.895 1 93.25 564 GLU B C 1
ATOM 9229 O O . GLU B 1 564 ? 2.975 9.57 4.461 1 93.25 564 GLU B O 1
ATOM 9234 N N . HIS B 1 565 ? 4.859 10.742 4.043 1 96.25 565 HIS B N 1
ATOM 9235 C CA . HIS B 1 565 ? 4.766 10.641 2.59 1 96.25 565 HIS B CA 1
ATOM 9236 C C . HIS B 1 565 ? 5.141 9.234 2.117 1 96.25 565 HIS B C 1
ATOM 9238 O O . HIS B 1 565 ? 5.105 8.953 0.918 1 96.25 565 HIS B O 1
ATOM 9244 N N . CYS B 1 566 ? 5.539 8.398 3.08 1 96.38 566 CYS B N 1
ATOM 9245 C CA . CYS B 1 566 ? 5.918 7.02 2.773 1 96.38 566 CYS B CA 1
ATOM 9246 C C . CYS B 1 566 ? 4.867 6.039 3.283 1 96.38 566 CYS B C 1
ATOM 9248 O O . CYS B 1 566 ? 5.16 4.859 3.482 1 96.38 566 CYS B O 1
ATOM 9250 N N . SER B 1 567 ? 3.717 6.523 3.523 1 93.38 567 SER B N 1
ATOM 9251 C CA . SER B 1 567 ? 2.627 5.684 4.008 1 93.38 567 SER B CA 1
ATOM 9252 C C . SER B 1 567 ? 1.354 5.902 3.195 1 93.38 567 SER B C 1
ATOM 9254 O O . SER B 1 567 ? 0.853 7.023 3.109 1 93.38 567 SER B O 1
ATOM 9256 N N . LEU B 1 568 ? 0.835 4.82 2.686 1 92.81 568 LEU B N 1
ATOM 9257 C CA . LEU B 1 568 ? -0.39 4.902 1.898 1 92.81 568 LEU B CA 1
ATOM 9258 C C . LEU B 1 568 ? -1.561 5.367 2.76 1 92.81 568 LEU B C 1
ATOM 9260 O O . LEU B 1 568 ? -2.473 6.035 2.268 1 92.81 568 LEU B O 1
ATOM 9264 N N . ASP B 1 569 ? -1.48 4.898 3.973 1 91.5 569 ASP B N 1
ATOM 9265 C CA . ASP B 1 569 ? -2.5 5.281 4.945 1 91.5 569 ASP B CA 1
ATOM 9266 C C . ASP B 1 569 ? -1.923 6.215 6.008 1 91.5 569 ASP B C 1
ATOM 9268 O O . ASP B 1 569 ? -0.711 6.23 6.234 1 91.5 569 ASP B O 1
ATOM 9272 N N . HIS B 1 570 ? -2.705 7.027 6.539 1 89.19 570 HIS B N 1
ATOM 9273 C CA . HIS B 1 570 ? -2.344 7.879 7.668 1 89.19 570 HIS B CA 1
ATOM 9274 C C . HIS B 1 570 ? -1.289 8.906 7.27 1 89.19 570 HIS B C 1
ATOM 9276 O O . HIS B 1 570 ? -0.347 9.156 8.023 1 89.19 570 HIS B O 1
ATOM 9282 N N . PHE B 1 571 ? -1.406 9.219 5.996 1 89.06 571 PHE B N 1
ATOM 9283 C CA . PHE B 1 571 ? -0.54 10.344 5.652 1 89.06 571 PHE B CA 1
ATOM 9284 C C . PHE B 1 571 ? -1.097 11.648 6.203 1 89.06 571 PHE B C 1
ATOM 9286 O O . PHE B 1 571 ? -2.221 11.688 6.707 1 89.06 571 PHE B O 1
ATOM 9293 N N . ALA B 1 572 ? -0.325 12.648 6.398 1 88.5 572 ALA B N 1
ATOM 9294 C CA . ALA B 1 572 ? -0.696 13.984 6.836 1 88.5 572 ALA B CA 1
ATOM 9295 C C . ALA B 1 572 ? -0.905 14.039 8.344 1 88.5 572 ALA B C 1
ATOM 9297 O O . ALA B 1 572 ? -1.656 14.875 8.852 1 88.5 572 ALA B O 1
ATOM 9298 N N . CYS B 1 573 ? -0.45 13.031 9.008 1 88.19 573 CYS B N 1
ATOM 9299 C CA . CYS B 1 573 ? -0.498 13.023 10.469 1 88.19 573 CYS B CA 1
ATOM 9300 C C . CYS B 1 573 ? 0.69 12.273 11.055 1 88.19 573 CYS B C 1
ATOM 9302 O O . CYS B 1 573 ? 1.533 11.766 10.305 1 88.19 573 CYS B O 1
ATOM 9304 N N . VAL B 1 574 ? 0.819 12.242 12.328 1 88.75 574 VAL B N 1
ATOM 9305 C CA . VAL B 1 574 ? 1.971 11.688 13.039 1 88.75 574 VAL B CA 1
ATOM 9306 C C . VAL B 1 574 ? 1.955 10.164 12.93 1 88.75 574 VAL B C 1
ATOM 9308 O O . VAL B 1 574 ? 2.988 9.516 13.102 1 88.75 574 VAL B O 1
ATOM 9311 N N . HIS B 1 575 ? 0.821 9.578 12.633 1 90.75 575 HIS B N 1
ATOM 9312 C CA . HIS B 1 575 ? 0.705 8.133 12.531 1 90.75 575 HIS B CA 1
ATOM 9313 C C . HIS B 1 575 ? 1.589 7.582 11.414 1 90.75 575 HIS B C 1
ATOM 9315 O O . HIS B 1 575 ? 2.262 6.562 11.594 1 90.75 575 HIS B O 1
ATOM 9321 N N . GLY B 1 576 ? 1.588 8.297 10.297 1 90.56 576 GLY B N 1
ATOM 9322 C CA . GLY B 1 576 ? 2.365 7.879 9.141 1 90.56 576 GLY B CA 1
ATOM 9323 C C . GLY B 1 576 ? 3.84 7.699 9.445 1 90.56 576 GLY B C 1
ATOM 9324 O O . GLY B 1 576 ? 4.387 6.605 9.273 1 90.56 576 GLY B O 1
ATOM 9325 N N . PRO B 1 577 ? 4.453 8.727 9.992 1 90.38 577 PRO B N 1
ATOM 9326 C CA . PRO B 1 577 ? 5.871 8.609 10.344 1 90.38 577 PRO B CA 1
ATOM 9327 C C . PRO B 1 577 ? 6.137 7.488 11.352 1 90.38 577 PRO B C 1
ATOM 9329 O O . PRO B 1 577 ? 7.133 6.77 11.227 1 90.38 577 PRO B O 1
ATOM 9332 N N . TYR B 1 578 ? 5.316 7.336 12.305 1 89.69 578 TYR B N 1
ATOM 9333 C CA . TYR B 1 578 ? 5.527 6.285 13.297 1 89.69 578 TYR B CA 1
ATOM 9334 C C . TYR B 1 578 ? 5.438 4.906 12.664 1 89.69 578 TYR B C 1
ATOM 9336 O O . TYR B 1 578 ? 6.309 4.059 12.867 1 89.69 578 TYR B O 1
ATOM 9344 N N . LEU B 1 579 ? 4.418 4.742 11.867 1 90.25 579 LEU B N 1
ATOM 9345 C CA . LEU B 1 579 ? 4.18 3.438 11.258 1 90.25 579 LEU B CA 1
ATOM 9346 C C . LEU B 1 579 ? 5.234 3.133 10.203 1 90.25 579 LEU B C 1
ATOM 9348 O O . LEU B 1 579 ? 5.695 1.993 10.086 1 90.25 579 LEU B O 1
ATOM 9352 N N . SER B 1 580 ? 5.559 4.07 9.367 1 92.81 580 SER B N 1
ATOM 9353 C CA . SER B 1 580 ? 6.598 3.854 8.359 1 92.81 580 SER B CA 1
ATOM 9354 C C . SER B 1 580 ? 7.957 3.615 9.016 1 92.81 580 SER B C 1
ATOM 9356 O O . SER B 1 580 ? 8.766 2.842 8.508 1 92.81 580 SER B O 1
ATOM 9358 N N . GLY B 1 581 ? 8.203 4.281 10.156 1 90.62 581 GLY B N 1
ATOM 9359 C CA . GLY B 1 581 ? 9.406 4.004 10.922 1 90.62 581 GLY B CA 1
ATOM 9360 C C . GLY B 1 581 ? 9.461 2.584 11.453 1 90.62 581 GLY B C 1
ATOM 9361 O O . GLY B 1 581 ? 10.5 1.926 11.383 1 90.62 581 GLY B O 1
ATOM 9362 N N . LYS B 1 582 ? 8.383 2.137 11.992 1 88.69 582 LYS B N 1
ATOM 9363 C CA . LYS B 1 582 ? 8.297 0.764 12.477 1 88.69 582 LYS B CA 1
ATOM 9364 C C . LYS B 1 582 ? 8.516 -0.238 11.352 1 88.69 582 LYS B C 1
ATOM 9366 O O . LYS B 1 582 ? 9.219 -1.236 11.531 1 88.69 582 LYS B O 1
ATOM 9371 N N . ARG B 1 583 ? 7.895 -0.005 10.219 1 88.56 583 ARG B N 1
ATOM 9372 C CA . ARG B 1 583 ? 8.062 -0.851 9.039 1 88.56 583 ARG B CA 1
ATOM 9373 C C . ARG B 1 583 ? 9.539 -0.964 8.656 1 88.56 583 ARG B C 1
ATOM 9375 O O . ARG B 1 583 ? 10.039 -2.064 8.422 1 88.56 583 ARG B O 1
ATOM 9382 N N . GLU B 1 584 ? 10.242 0.178 8.609 1 91.25 584 GLU B N 1
ATOM 9383 C CA . GLU B 1 584 ? 11.648 0.178 8.219 1 91.25 584 GLU B CA 1
ATOM 9384 C C . GLU B 1 584 ? 12.516 -0.51 9.266 1 91.25 584 GLU B C 1
ATOM 9386 O O . GLU B 1 584 ? 13.484 -1.192 8.93 1 91.25 584 GLU B O 1
ATOM 9391 N N . ALA B 1 585 ? 12.172 -0.331 10.531 1 87.19 585 ALA B N 1
ATOM 9392 C CA . ALA B 1 585 ? 12.914 -1.018 11.594 1 87.19 585 ALA B CA 1
ATOM 9393 C C . ALA B 1 585 ? 12.82 -2.531 11.43 1 87.19 585 ALA B C 1
ATOM 9395 O O . ALA B 1 585 ? 13.82 -3.238 11.539 1 87.19 585 ALA B O 1
ATOM 9396 N N . GLU B 1 586 ? 11.656 -2.963 11.141 1 84.06 586 GLU B N 1
ATOM 9397 C CA . GLU B 1 586 ? 11.445 -4.395 10.953 1 84.06 586 GLU B CA 1
ATOM 9398 C C . GLU B 1 586 ? 12.172 -4.895 9.703 1 84.06 586 GLU B C 1
ATOM 9400 O O . GLU B 1 586 ? 12.75 -5.984 9.711 1 84.06 586 GLU B O 1
ATOM 9405 N N . ARG B 1 587 ? 12.102 -4.18 8.664 1 86.56 587 ARG B N 1
ATOM 9406 C CA . ARG B 1 587 ? 12.773 -4.551 7.422 1 86.56 587 ARG B CA 1
ATOM 9407 C C . ARG B 1 587 ? 14.281 -4.676 7.629 1 86.56 587 ARG B C 1
ATOM 9409 O O . ARG B 1 587 ? 14.891 -5.648 7.184 1 86.56 587 ARG B O 1
ATOM 9416 N N . ILE B 1 588 ? 14.852 -3.711 8.297 1 85.5 588 ILE B N 1
ATOM 9417 C CA . ILE B 1 588 ? 16.297 -3.697 8.539 1 85.5 588 ILE B CA 1
ATOM 9418 C C . ILE B 1 588 ? 16.672 -4.859 9.453 1 85.5 588 ILE B C 1
ATOM 9420 O O . ILE B 1 588 ? 17.688 -5.527 9.234 1 85.5 588 ILE B O 1
ATOM 9424 N N . ARG B 1 589 ? 15.859 -5.051 10.477 1 81.56 589 ARG B N 1
ATOM 9425 C CA . ARG B 1 589 ? 16.109 -6.176 11.375 1 81.56 589 ARG B CA 1
ATOM 9426 C C . ARG B 1 589 ? 16.125 -7.492 10.609 1 81.56 589 ARG B C 1
ATOM 9428 O O . ARG B 1 589 ? 17.016 -8.32 10.805 1 81.56 589 ARG B O 1
ATOM 9435 N N . SER B 1 590 ? 15.211 -7.605 9.781 1 78.12 590 SER B N 1
ATOM 9436 C CA . SER B 1 590 ? 15.086 -8.836 9.008 1 78.12 590 SER B CA 1
ATOM 9437 C C . SER B 1 590 ? 16.25 -9.008 8.039 1 78.12 590 SER B C 1
ATOM 9439 O O . SER B 1 590 ? 16.719 -10.125 7.812 1 78.12 590 SER B O 1
ATOM 9441 N N . LYS B 1 591 ? 16.656 -7.996 7.469 1 79 591 LYS B N 1
ATOM 9442 C CA . LYS B 1 591 ? 17.719 -8.047 6.473 1 79 591 LYS B CA 1
ATOM 9443 C C . LYS B 1 591 ? 19.078 -8.336 7.121 1 79 591 LYS B C 1
ATOM 9445 O O . LYS B 1 591 ? 19.859 -9.117 6.594 1 79 591 LYS B O 1
ATOM 9450 N N . PHE B 1 592 ? 19.344 -7.785 8.273 1 76.12 592 PHE B N 1
ATOM 9451 C CA . PHE B 1 592 ? 20.703 -7.801 8.797 1 76.12 592 PHE B CA 1
ATOM 9452 C C . PHE B 1 592 ? 20.828 -8.766 9.969 1 76.12 592 PHE B C 1
ATOM 9454 O O . PHE B 1 592 ? 21.938 -9.117 10.375 1 76.12 592 PHE B O 1
ATOM 9461 N N . LEU B 1 593 ? 19.828 -9.086 10.664 1 62.62 593 LEU B N 1
ATOM 9462 C CA . LEU B 1 593 ? 19.969 -10.031 11.766 1 62.62 593 LEU B CA 1
ATOM 9463 C C . LEU B 1 593 ? 20.047 -11.469 11.25 1 62.62 593 LEU B C 1
ATOM 9465 O O . LEU B 1 593 ? 20.703 -12.312 11.852 1 62.62 593 LEU B O 1
ATOM 9469 N N . LEU B 1 594 ? 19.281 -11.977 10.242 1 53.62 594 LEU B N 1
ATOM 9470 C CA . LEU B 1 594 ? 19.188 -13.391 9.906 1 53.62 594 LEU B CA 1
ATOM 9471 C C . LEU B 1 594 ? 20.406 -13.844 9.117 1 53.62 594 LEU B C 1
ATOM 9473 O O . LEU B 1 594 ? 20.594 -15.047 8.906 1 53.62 594 LEU B O 1
ATOM 9477 N N . LYS B 1 595 ? 21.188 -13.078 8.438 1 46.97 595 LYS B N 1
ATOM 9478 C CA . LYS B 1 595 ? 22.281 -13.695 7.699 1 46.97 595 LYS B CA 1
ATOM 9479 C C . LYS B 1 595 ? 23.203 -14.469 8.641 1 46.97 595 LYS B C 1
ATOM 9481 O O . LYS B 1 595 ? 23.969 -15.328 8.195 1 46.97 595 LYS B O 1
ATOM 9486 N N . LYS B 1 596 ? 23.484 -14.312 9.859 1 38.12 596 LYS B N 1
ATOM 9487 C CA . LYS B 1 596 ? 24.547 -15.195 10.328 1 38.12 596 LYS B CA 1
ATOM 9488 C C . LYS B 1 596 ? 23.984 -16.5 10.867 1 38.12 596 LYS B C 1
ATOM 9490 O O . LYS B 1 596 ? 23 -16.5 11.609 1 38.12 596 LYS B O 1
#

Solvent-accessible surface area (backbone atoms only — not comparable to full-atom values): 64906 Å² total; per-residue (Å²): 116,52,18,45,26,46,16,38,44,29,38,34,78,38,79,48,75,70,38,94,86,59,56,66,58,68,41,65,47,41,36,35,38,24,51,44,87,60,78,35,50,78,46,43,48,49,65,52,87,58,83,90,48,65,19,73,50,66,50,39,70,47,70,13,54,34,68,28,65,63,56,54,48,28,59,75,69,70,48,72,74,38,70,70,67,65,87,68,63,36,36,40,33,22,36,58,82,26,43,70,49,54,53,68,57,29,38,52,50,48,51,42,46,50,41,32,61,70,44,51,46,25,51,48,26,51,45,36,54,53,38,45,51,60,72,45,83,54,64,80,72,81,75,80,82,76,72,83,80,74,89,64,67,77,76,47,70,77,65,57,63,66,70,58,38,63,74,28,19,41,36,60,47,60,72,27,74,88,72,20,62,61,58,52,87,58,84,50,78,84,48,50,65,56,48,52,29,55,54,55,22,44,13,42,73,49,13,31,51,48,70,44,28,22,25,58,59,33,69,70,53,58,72,54,45,67,61,51,32,35,30,70,46,26,52,45,59,58,46,52,52,51,51,50,51,40,43,72,73,65,36,44,76,40,59,22,23,34,79,63,32,42,31,60,37,85,84,78,66,28,34,37,33,34,29,35,54,50,65,77,70,74,60,78,80,74,79,79,74,81,70,83,73,77,71,72,70,54,61,48,77,46,78,20,56,22,36,28,44,16,63,37,64,42,38,41,61,74,39,47,86,67,30,35,37,75,60,66,40,44,52,44,46,24,29,53,30,18,46,31,67,17,29,56,22,42,41,36,41,29,37,92,62,72,81,62,74,66,79,34,43,35,38,35,41,45,30,65,77,75,70,76,76,76,67,74,78,76,72,77,72,74,72,73,74,71,83,74,75,76,71,81,79,76,82,70,86,70,80,76,74,80,70,72,71,67,73,85,47,65,77,76,70,74,65,63,80,79,65,53,72,68,55,55,55,41,44,46,31,62,45,22,33,41,28,41,40,34,30,78,69,70,70,42,34,33,41,40,35,41,27,16,23,67,28,20,56,45,51,64,78,51,54,67,69,55,49,48,50,53,54,50,49,50,50,45,48,20,64,50,54,96,57,88,73,77,71,62,77,44,75,47,72,54,46,36,59,77,32,82,78,29,39,22,62,32,49,39,54,22,27,49,54,75,67,80,65,66,69,77,67,62,70,61,76,78,62,87,43,70,66,56,45,34,61,50,15,60,40,35,51,34,55,72,55,34,19,52,53,48,29,52,56,40,78,94,62,28,36,34,32,20,17,24,64,25,23,65,38,37,46,58,44,74,59,6,6,44,51,22,22,51,54,48,51,51,51,50,47,21,64,65,56,59,76,114,115,52,17,45,24,46,18,37,44,28,37,36,80,38,79,48,74,71,37,95,86,60,54,66,56,68,41,66,49,40,36,36,37,25,49,45,88,59,79,33,48,80,45,43,48,48,65,53,86,60,83,90,49,64,19,73,51,68,50,39,70,46,68,14,53,34,69,28,66,65,56,55,48,28,59,73,69,71,48,72,74,38,71,70,66,66,86,69,63,36,35,40,35,22,36,58,82,25,42,70,49,54,54,68,56,29,39,51,51,49,49,43,45,49,41,32,63,70,42,50,46,24,50,46,26,52,44,36,55,53,38,44,51,60,72,55,68,59,62,80,71,81,75,83,80,78,73,83,82,72,91,67,68,76,76,52,68,76,66,57,62,68,71,57,38,66,73,28,18,40,37,61,48,60,71,27,72,90,73,19,63,60,57,51,88,58,84,50,79,83,49,49,65,55,50,53,29,54,54,54,24,43,13,42,73,49,12,31,52,47,69,46,28,22,24,57,59,32,68,70,53,57,73,53,47,68,60,51,31,33,30,68,46,26,52,45,59,58,46,51,53,51,50,51,51,40,43,73,73,64,34,43,76,40,58,22,24,34,78,62,31,41,31,62,35,84,85,79,65,27,34,35,35,33,28,35,54,50,65,78,70,74,59,80,78,73,79,79,74,82,70,83,73,75,72,71,71,54,60,46,76,49,79,21,56,22,35,29,44,15,62,37,66,43,38,42,62,73,38,47,86,68,30,35,36,75,59,66,41,44,51,44,46,24,29,54,31,18,46,32,65,17,28,56,23,40,42,35,40,29,36,92,61,71,80,62,75,65,78,35,42,36,38,34,41,45,29,66,75,76,69,76,76,76,67,74,76,79,72,77,75,73,74,72,78,72,83,76,79,80,71,80,74,79,83,79,78,80,79,81,74,79,70,71,74,63,75,84,44,66,77,76,70,73,65,63,80,79,65,52,72,68,56,54,55,42,43,47,30,63,43,20,32,40,29,41,41,35,29,77,68,68,70,44,34,32,40,41,35,42,26,15,22,65,29,20,56,45,52,62,78,51,53,64,69,57,49,49,50,52,53,51,49,52,50,44,47,20,62,51,53,95,57,87,72,78,72,62,78,45,75,48,74,56,47,37,58,78,31,84,78,29,38,22,64,32,50,40,55,22,30,48,54,76,67,79,65,66,66,76,68,62,68,62,76,79,61,86,43,72,69,56,44,32,59,51,16,60,38,34,51,33,54,71,54,33,20,50,52,50,29,52,57,40,79,92,63,30,35,34,32,21,18,26,63,26,22,68,38,37,46,58,45,71,58,6,6,46,51,22,21,51,52,47,51,50,51,51,48,21,64,65,56,60,74,117

Radius of gyration: 34.18 Å; Cα contacts (8 Å, |Δi|>4): 2245; chains: 2; bounding box: 86×112×91 Å

Sequence (1192 aa):
MSGLSCGLELLNSRHRGEGADGKWQKRFRVQIVEARDRFGGRINSSRWSIEGDTGLGSYCFIHGINGNPLIELCNQFDEPIYFEDNEDDYFQIFSSKGEALDTVLSKKLRRKVQDAFFTSAKEFSQSNPSLIKNISIASSDDSLAEKNETEEELTTAKDHQDHYFKNASLHDYLFDPARSPLFNDLIDQDHIPFLRELVNGLESWTGARSDSVSLTWWGFEQDFEGEDVVLPQTYHRLIQKMAQRFESLGGKIHLNNECRSIKLNSETQKVNIEILNNEGQNKKIDSPQPNQQQNQTNQIIINSDACVCTIPLGVLKERANYLFEPSLPPRRLLAISRTGFGLLNKVILRYSVPFWPAKTQWIFLAPIEVDESGSESGSCDTDSSNSENSSEADGADSSNASSVPEIWSPPNVLSSPKINNKLRKFKVFAKGVLVQNYYPITGQAVLVFYFGGDSGEAIETLEDQRVSEIVHQKLIDCIDPSSVPEKPSETIVTRWRSDRFSRGSYCYMKVKDKSNFDTNDTFNDDQGDQENVTKKGRFEESNPIDLAEMAKPLWNGKLGFAGEHCSLDHFACVHGPYLSGKREAERIRSKFLLKKMSGLSCGLELLNSRHRGEGADGKWQKRFRVQIVEARDRFGGRINSSRWSIEGDTGLGSYCFIHGINGNPLIELCNQFDEPIYFEDNEDDYFQIFSSKGEALDTVLSKKLRRKVQDAFFTSAKEFSQSNPSLIKNISIASSDDSLAEKNETEEELTTAKDHQDHYFKNASLHDYLFDPARSPLFNDLIDQDHIPFLRELVNGLESWTGARSDSVSLTWWGFEQDFEGEDVVLPQTYHRLIQKMAQRFESLGGKIHLNNECRSIKLNSETQKVNIEILNNEGQNKKIDSPQPNQQQNQTNQIIINSDACVCTIPLGVLKERANYLFEPSLPPRRLLAISRTGFGLLNKVILRYSVPFWPAKTQWIFLAPIEVDESGSESGSCDTDSSNSENSSEADGADSSNASSVPEIWSPPNVLSSPKINNKLRKFKVFAKGVLVQNYYPITGQAVLVFYFGGDSGEAIETLEDQRVSEIVHQKLIDCIDPSSVPEKPSETIVTRWRSDRFSRGSYCYMKVKDKSNFDTNDTFNDDQGDQENVTKKGRFEESNPIDLAEMAKPLWNGKLGFAGEHCSLDHFACVHGPYLSGKREAERIRSKFLLKK